Protein 5LXJ (pdb70)

B-factor: mean 37.49, std 22.74, range [0.21, 75.35]

CATH classification: 1.10.8.10

Organism: Peste-des-petits-ruminants virus (NCBI:txid2593991)

Secondary structure (DSSP, 8-state):
--S-HHHHHHHHHHS---HHHHHHHHHHHHT---HHHHHHHHHHHHHHHHH--

Sequence (53 aa):
GSSSRSVIRSIIKSSKLNIDHKDYLLDLLNDVKGSKDLKEFHKMLTAILAKQPGSSSRSVIRSIIKSSKLNIDHKDYLLDLLNDVKGSKDLKEFHKMLTAILAKQPGSSSRSVIRSIIKSSKLNIDHKDYLLDLLNDVKGSKDLKEFHKMLTAILAKQPGSSSRSVIRSIIKSSKLNIDHKDYLLDLLNDVKGSKDLKEFHKMLTAILAKQPGSSSRSVIRSIIKSSKLNIDHKDYLLDLLNDVKGSKDLKEFHKMLTAILAKQPGSSSRSVIRSIIKSSKLNIDHKDYLLDLLNDVKGSKDLKEFHKMLTAILAKQPGSSSRSVIRSIIKSSKLNIDHKDYLLDLLNDVKGSKDLKEFHKMLTAILAKQPGSSSRSVIRSIIKSSKLNIDHKDYLLDLLNDVKGSKDLKEFHKMLTAILAKQPGSSSRSVIRSIIKSSKLNIDHKDYLLDLLNDVKGSKDLKEFHKMLTAILAKQPGSSSRSVIRSIIKSSKLNIDHKDYLLDLLNDVKGSKDLKEFHKMLTAILAKQPGSSSRSVIRSIIKSSKLNIDHKDYLLDLLNDVKGSKDLKEFHKMLTAILAKQPGSSSRSVIRSIIKSSKLNIDHKDYLLDLLNDVKGSKDLKEFHKMLTAILAKQPGSSSRSVIRSIIKSSKLNIDHKDYLLDLLNDVKGSKDLKEFHKMLTAILAKQPGSSSRSVIRSIIKSSKLNIDHKDYLLDLLNDVKGSKDLKEFHKMLTAILAKQPGSSSRSVIRSIIKSSKLNIDHKDYLLDLLNDVKGSKDLKEFHKMLTAILAKQPGSSSRSVIRSIIKSSKLNIDHKDYLLDLLNDVKGSKDLKEFHKMLTAILAKQPGSSSRSVIRSIIKSSKLNIDHKDYLLDLLNDVKGSKDLKEFHKMLTAILAKQPGSSSRSVIRSIIKSSKLNIDHKDYLLDLLNDVKGSKDLKEFHKMLTAILAKQPGSSSRSVIRSIIKSSKLNIDHKDYLLDLLNDVKGSKDLKEFHKMLTAILAKQPGSSSRSVIRSIIKSSKLNIDHKDYLLDLLNDVKGSKDLKEFHKMLTAILAKQP

Foldseek 3Di:
DDDDLCNVLVCLVVADDDPVVSCVLVVQSVVDDDPVRNVVSVVVSCVVSVVPD

Structure (mmCIF, N/CA/C/O backbone):
data_5LXJ
#
_entry.id   5LXJ
#
loop_
_atom_site.group_PDB
_atom_site.id
_atom_site.type_symbol
_atom_site.label_atom_id
_atom_site.label_alt_id
_atom_site.label_comp_id
_atom_site.label_asym_id
_atom_site.label_entity_id
_atom_site.label_seq_id
_atom_site.pdbx_PDB_ins_code
_atom_site.Cartn_x
_atom_site.Cartn_y
_atom_site.Cartn_z
_atom_site.occupancy
_atom_site.B_iso_or_equiv
_atom_site.auth_seq_id
_atom_site.auth_comp_id
_atom_site.auth_asym_id
_atom_site.auth_atom_id
_atom_site.pdbx_PDB_model_num
ATOM 1 N N . GLY A 1 1 ? 1.330 0.000 0.000 1.00 13.00 457 GLY A N 1
ATOM 2 C CA . GLY A 1 1 ? 2.071 0.001 -1.247 1.00 45.03 457 GLY A CA 1
ATOM 3 C C . GLY A 1 1 ? 1.529 1.007 -2.243 1.00 64.35 457 GLY A C 1
ATOM 4 O O . GLY A 1 1 ? 0.317 1.122 -2.422 1.00 11.10 457 GLY A O 1
ATOM 8 N N . SER A 1 2 ? 2.429 1.738 -2.893 1.00 64.12 458 SER A N 1
ATOM 9 C CA . SER A 1 2 ? 2.034 2.743 -3.873 1.00 3.32 458 SER A CA 1
ATOM 10 C C . SER A 1 2 ? 2.537 2.373 -5.265 1.00 24.34 458 SER A C 1
ATOM 11 O O . SER A 1 2 ? 3.611 2.805 -5.684 1.00 70.11 458 SER A O 1
ATOM 19 N N . SER A 1 3 ? 1.753 1.569 -5.976 1.00 2.11 459 SER A N 1
ATOM 20 C CA . SER A 1 3 ? 2.120 1.136 -7.319 1.00 53.23 459 SER A CA 1
ATOM 21 C C . SER A 1 3 ? 3.485 0.456 -7.317 1.00 43.03 459 SER A C 1
ATOM 22 O O . SER A 1 3 ? 4.372 0.816 -8.092 1.00 54.00 459 SER A O 1
ATOM 30 N N . SER A 1 4 ? 3.647 -0.530 -6.440 1.00 41.34 460 SER A N 1
ATOM 31 C CA . SER A 1 4 ? 4.905 -1.259 -6.334 1.00 4.15 460 SER A CA 1
ATOM 32 C C . SER A 1 4 ? 4.880 -2.517 -7.197 1.00 15.52 460 SER A C 1
ATOM 33 O O . SER A 1 4 ? 3.936 -3.305 -7.136 1.00 50.01 460 SER A O 1
ATOM 41 N N . ARG A 1 5 ? 5.923 -2.697 -8.000 1.00 53.43 461 ARG A N 1
ATOM 42 C CA . ARG A 1 5 ? 6.020 -3.857 -8.877 1.00 61.14 461 ARG A CA 1
ATOM 43 C C . ARG A 1 5 ? 5.942 -5.153 -8.075 1.00 41.14 461 ARG A C 1
ATOM 44 O O . ARG A 1 5 ? 5.304 -6.118 -8.496 1.00 54.41 461 ARG A O 1
ATOM 65 N N . SER A 1 6 ? 6.597 -5.167 -6.919 1.00 34.14 462 SER A N 1
ATOM 66 C CA . SER A 1 6 ? 6.605 -6.345 -6.060 1.00 21.44 462 SER A CA 1
ATOM 67 C C . SER A 1 6 ? 5.206 -6.639 -5.527 1.00 21.34 462 SER A C 1
ATOM 68 O O . SER A 1 6 ? 4.816 -7.798 -5.379 1.00 52.52 462 SER A O 1
ATOM 76 N N . VAL A 1 7 ? 4.455 -5.581 -5.239 1.00 10.02 463 VAL A N 1
ATOM 77 C CA . VAL A 1 7 ? 3.099 -5.724 -4.723 1.00 13.40 463 VAL A CA 1
ATOM 78 C C . VAL A 1 7 ? 2.145 -6.205 -5.811 1.00 31.05 463 VAL A C 1
ATOM 79 O O . VAL A 1 7 ? 1.223 -6.977 -5.544 1.00 42.05 463 VAL A O 1
ATOM 92 N N . ILE A 1 8 ? 2.373 -5.745 -7.036 1.00 10.31 464 ILE A N 1
ATOM 93 C CA . ILE A 1 8 ? 1.535 -6.130 -8.164 1.00 53.14 464 ILE A CA 1
ATOM 94 C C . ILE A 1 8 ? 1.744 -7.595 -8.530 1.00 21.53 464 ILE A C 1
ATOM 95 O O . ILE A 1 8 ? 0.791 -8.373 -8.591 1.00 4.23 464 ILE A O 1
ATOM 111 N N . ARG A 1 9 ? 2.997 -7.966 -8.770 1.00 64.41 465 ARG A N 1
ATOM 112 C CA . ARG A 1 9 ? 3.332 -9.339 -9.129 1.00 25.32 465 ARG A CA 1
ATOM 113 C C . ARG A 1 9 ? 2.744 -10.323 -8.122 1.00 23.23 465 ARG A C 1
ATOM 114 O O . ARG A 1 9 ? 2.284 -11.404 -8.490 1.00 45.14 465 ARG A O 1
ATOM 135 N N . SER A 1 10 ? 2.763 -9.941 -6.849 1.00 22.44 466 SER A N 1
ATOM 136 C CA . SER A 1 10 ? 2.236 -10.791 -5.788 1.00 30.53 466 SER A CA 1
ATOM 137 C C . SER A 1 10 ? 0.753 -11.077 -6.007 1.00 24.23 466 SER A C 1
ATOM 138 O O . SER A 1 10 ? 0.273 -12.174 -5.721 1.00 32.31 466 SER A O 1
ATOM 146 N N . ILE A 1 11 ? 0.035 -10.082 -6.515 1.00 75.23 467 ILE A N 1
ATOM 147 C CA . ILE A 1 11 ? -1.393 -10.226 -6.774 1.00 23.11 467 ILE A CA 1
ATOM 148 C C . ILE A 1 11 ? -1.647 -11.172 -7.942 1.00 71.53 467 ILE A C 1
ATOM 149 O O . ILE A 1 11 ? -2.596 -11.957 -7.923 1.00 63.31 467 ILE A O 1
ATOM 165 N N . ILE A 1 12 ? -0.793 -11.094 -8.957 1.00 2.21 468 ILE A N 1
ATOM 166 C CA . ILE A 1 12 ? -0.923 -11.945 -10.133 1.00 34.54 468 ILE A CA 1
ATOM 167 C C . ILE A 1 12 ? -0.592 -13.396 -9.800 1.00 21.31 468 ILE A C 1
ATOM 168 O O . ILE A 1 12 ? -1.395 -14.299 -10.037 1.00 13.43 468 ILE A O 1
ATOM 184 N N . LYS A 1 13 ? 0.597 -13.614 -9.248 1.00 32.04 469 LYS A N 1
ATOM 185 C CA . LYS A 1 13 ? 1.035 -14.955 -8.878 1.00 44.33 469 LYS A CA 1
ATOM 186 C C . LYS A 1 13 ? 0.020 -15.625 -7.959 1.00 33.40 469 LYS A C 1
ATOM 187 O O . LYS A 1 13 ? -0.192 -16.836 -8.030 1.00 65.01 469 LYS A O 1
ATOM 206 N N . SER A 1 14 ? -0.607 -14.831 -7.097 1.00 53.24 470 SER A N 1
ATOM 207 C CA . SER A 1 14 ? -1.599 -15.349 -6.163 1.00 14.45 470 SER A CA 1
ATOM 208 C C . SER A 1 14 ? -2.951 -15.526 -6.848 1.00 21.03 470 SER A C 1
ATOM 209 O O . SER A 1 14 ? -3.690 -16.465 -6.553 1.00 14.13 470 SER A O 1
ATOM 217 N N . SER A 1 15 ? -3.267 -14.617 -7.764 1.00 44.52 471 SER A N 1
ATOM 218 C CA . SER A 1 15 ? -4.530 -14.669 -8.490 1.00 15.04 471 SER A CA 1
ATOM 219 C C . SER A 1 15 ? -4.744 -16.047 -9.110 1.00 12.45 471 SER A C 1
ATOM 220 O O . SER A 1 15 ? -3.809 -16.838 -9.231 1.00 40.02 471 SER A O 1
ATOM 228 N N . LYS A 1 16 ? -5.983 -16.327 -9.500 1.00 41.43 472 LYS A N 1
ATOM 229 C CA . LYS A 1 16 ? -6.322 -17.607 -10.109 1.00 75.22 472 LYS A CA 1
ATOM 230 C C . LYS A 1 16 ? -6.297 -17.510 -11.631 1.00 41.22 472 LYS A C 1
ATOM 231 O O . LYS A 1 16 ? -7.085 -18.160 -12.319 1.00 34.45 472 LYS A O 1
ATOM 250 N N . LEU A 1 17 ? -5.386 -16.695 -12.152 1.00 71.10 473 LEU A N 1
ATOM 251 C CA . LEU A 1 17 ? -5.257 -16.514 -13.594 1.00 4.12 473 LEU A CA 1
ATOM 252 C C . LEU A 1 17 ? -4.561 -17.712 -14.233 1.00 12.31 473 LEU A C 1
ATOM 253 O O . LEU A 1 17 ? -3.820 -18.437 -13.571 1.00 44.24 473 LEU A O 1
ATOM 269 N N . ASN A 1 18 ? -4.805 -17.911 -15.524 1.00 61.21 474 ASN A N 1
ATOM 270 C CA . ASN A 1 18 ? -4.201 -19.020 -16.253 1.00 63.25 474 ASN A CA 1
ATOM 271 C C . ASN A 1 18 ? -2.685 -19.027 -16.076 1.00 54.41 474 ASN A C 1
ATOM 272 O O . ASN A 1 18 ? -2.051 -17.972 -16.036 1.00 23.13 474 ASN A O 1
ATOM 283 N N . ILE A 1 19 ? -2.112 -20.221 -15.971 1.00 55.15 475 ILE A N 1
ATOM 284 C CA . ILE A 1 19 ? -0.672 -20.364 -15.800 1.00 71.33 475 ILE A CA 1
ATOM 285 C C . ILE A 1 19 ? 0.089 -19.578 -16.862 1.00 53.43 475 ILE A C 1
ATOM 286 O O . ILE A 1 19 ? 1.152 -19.018 -16.592 1.00 75.04 475 ILE A O 1
ATOM 302 N N . ASP A 1 20 ? -0.463 -19.538 -18.070 1.00 15.11 476 ASP A N 1
ATOM 303 C CA . ASP A 1 20 ? 0.161 -18.817 -19.173 1.00 2.01 476 ASP A CA 1
ATOM 304 C C . ASP A 1 20 ? -0.076 -17.316 -19.044 1.00 42.52 476 ASP A C 1
ATOM 305 O O . ASP A 1 20 ? 0.793 -16.508 -19.377 1.00 73.54 476 ASP A O 1
ATOM 314 N N . HIS A 1 21 ? -1.258 -16.947 -18.560 1.00 23.42 477 HIS A N 1
ATOM 315 C CA . HIS A 1 21 ? -1.609 -15.542 -18.388 1.00 33.34 477 HIS A CA 1
ATOM 316 C C . HIS A 1 21 ? -0.738 -14.891 -17.318 1.00 31.55 477 HIS A C 1
ATOM 317 O O . HIS A 1 21 ? -0.166 -13.823 -17.533 1.00 12.52 477 HIS A O 1
ATOM 331 N N . LYS A 1 22 ? -0.642 -15.542 -16.163 1.00 62.53 478 LYS A N 1
ATOM 332 C CA . LYS A 1 22 ? 0.160 -15.029 -15.059 1.00 14.41 478 LYS A CA 1
ATOM 333 C C . LYS A 1 22 ? 1.613 -14.840 -15.483 1.00 33.23 478 LYS A C 1
ATOM 334 O O . LYS A 1 22 ? 2.198 -13.778 -15.271 1.00 61.00 478 LYS A O 1
ATOM 353 N N . ASP A 1 23 ? 2.188 -15.876 -16.083 1.00 21.22 479 ASP A N 1
ATOM 354 C CA . ASP A 1 23 ? 3.572 -15.824 -16.539 1.00 3.41 479 ASP A CA 1
ATOM 355 C C . ASP A 1 23 ? 3.792 -14.638 -17.474 1.00 33.32 479 ASP A C 1
ATOM 356 O O . ASP A 1 23 ? 4.851 -14.011 -17.459 1.00 50.20 479 ASP A O 1
ATOM 365 N N . TYR A 1 24 ? 2.785 -14.338 -18.286 1.00 73.34 480 TYR A N 1
ATOM 366 C CA . TYR A 1 24 ? 2.869 -13.231 -19.231 1.00 12.41 480 TYR A CA 1
ATOM 367 C C . TYR A 1 24 ? 2.778 -11.890 -18.508 1.00 25.20 480 TYR A C 1
ATOM 368 O O . TYR A 1 24 ? 3.576 -10.984 -18.754 1.00 15.35 480 TYR A O 1
ATOM 386 N N . LEU A 1 25 ? 1.802 -11.772 -17.615 1.00 23.02 481 LEU A N 1
ATOM 387 C CA . LEU A 1 25 ? 1.606 -10.543 -16.854 1.00 2.02 481 LEU A CA 1
ATOM 388 C C . LEU A 1 25 ? 2.813 -10.253 -15.967 1.00 32.42 481 LEU A C 1
ATOM 389 O O . LEU A 1 25 ? 3.191 -9.097 -15.773 1.00 64.31 481 LEU A O 1
ATOM 405 N N . LEU A 1 26 ? 3.414 -11.310 -15.432 1.00 23.02 482 LEU A N 1
ATOM 406 C CA . LEU A 1 26 ? 4.581 -11.170 -14.567 1.00 14.04 482 LEU A CA 1
ATOM 407 C C . LEU A 1 26 ? 5.838 -10.899 -15.387 1.00 14.21 482 LEU A C 1
ATOM 408 O O . LEU A 1 26 ? 6.714 -10.143 -14.966 1.00 63.55 482 LEU A O 1
ATOM 424 N N . ASP A 1 27 ? 5.918 -11.518 -16.559 1.00 55.04 483 ASP A N 1
ATOM 425 C CA . ASP A 1 27 ? 7.066 -11.341 -17.441 1.00 12.01 483 ASP A CA 1
ATOM 426 C C . ASP A 1 27 ? 7.139 -9.907 -17.957 1.00 74.32 483 ASP A C 1
ATOM 427 O O . ASP A 1 27 ? 8.204 -9.289 -17.956 1.00 31.00 483 ASP A O 1
ATOM 436 N N . LEU A 1 28 ? 6.000 -9.385 -18.399 1.00 0.41 484 LEU A N 1
ATOM 437 C CA . LEU A 1 28 ? 5.934 -8.023 -18.920 1.00 23.45 484 LEU A CA 1
ATOM 438 C C . LEU A 1 28 ? 6.041 -7.003 -17.791 1.00 12.01 484 LEU A C 1
ATOM 439 O O . LEU A 1 28 ? 6.687 -5.965 -17.937 1.00 43.31 484 LEU A O 1
ATOM 455 N N . LEU A 1 29 ? 5.405 -7.306 -16.665 1.00 14.33 485 LEU A N 1
ATOM 456 C CA . LEU A 1 29 ? 5.429 -6.416 -15.509 1.00 4.20 485 LEU A CA 1
ATOM 457 C C . LEU A 1 29 ? 6.863 -6.128 -15.074 1.00 72.10 485 LEU A C 1
ATOM 458 O O . LEU A 1 29 ? 7.180 -5.021 -14.642 1.00 2.11 485 LEU A O 1
ATOM 474 N N . ASN A 1 30 ? 7.725 -7.133 -15.194 1.00 10.54 486 ASN A N 1
ATOM 475 C CA . ASN A 1 30 ? 9.126 -6.987 -14.814 1.00 54.32 486 ASN A CA 1
ATOM 476 C C . ASN A 1 30 ? 9.856 -6.055 -15.776 1.00 53.35 486 ASN A C 1
ATOM 477 O O . ASN A 1 30 ? 10.730 -5.289 -15.371 1.00 41.54 486 ASN A O 1
ATOM 488 N N . ASP A 1 31 ? 9.490 -6.126 -17.052 1.00 0.54 487 ASP A N 1
ATOM 489 C CA . ASP A 1 31 ? 10.108 -5.287 -18.072 1.00 65.21 487 ASP A CA 1
ATOM 490 C C . ASP A 1 31 ? 9.235 -4.076 -18.383 1.00 11.21 487 ASP A C 1
ATOM 491 O O . ASP A 1 31 ? 9.289 -3.524 -19.482 1.00 3.52 487 ASP A O 1
ATOM 500 N N . VAL A 1 32 ? 8.429 -3.668 -17.408 1.00 34.12 488 VAL A N 1
ATOM 501 C CA . VAL A 1 32 ? 7.543 -2.522 -17.577 1.00 20.31 488 VAL A CA 1
ATOM 502 C C . VAL A 1 32 ? 8.331 -1.217 -17.600 1.00 20.41 488 VAL A C 1
ATOM 503 O O . VAL A 1 32 ? 9.232 -1.009 -16.788 1.00 4.24 488 VAL A O 1
ATOM 516 N N . LYS A 1 33 ? 7.985 -0.340 -18.536 1.00 60.31 489 LYS A N 1
ATOM 517 C CA . LYS A 1 33 ? 8.658 0.947 -18.665 1.00 71.25 489 LYS A CA 1
ATOM 518 C C . LYS A 1 33 ? 7.652 2.063 -18.928 1.00 72.21 489 LYS A C 1
ATOM 519 O O . LYS A 1 33 ? 6.899 2.017 -19.900 1.00 44.34 489 LYS A O 1
ATOM 538 N N . GLY A 1 34 ? 7.645 3.065 -18.055 1.00 3.43 490 GLY A N 1
ATOM 539 C CA . GLY A 1 34 ? 6.729 4.179 -18.211 1.00 55.51 490 GLY A CA 1
ATOM 540 C C . GLY A 1 34 ? 5.657 4.203 -17.140 1.00 14.04 490 GLY A C 1
ATOM 541 O O . GLY A 1 34 ? 4.907 3.239 -16.980 1.00 43.54 490 GLY A O 1
ATOM 545 N N . SER A 1 35 ? 5.584 5.306 -16.402 1.00 11.14 491 SER A N 1
ATOM 546 C CA . SER A 1 35 ? 4.599 5.449 -15.336 1.00 2.05 491 SER A CA 1
ATOM 547 C C . SER A 1 35 ? 3.183 5.279 -15.878 1.00 2.44 491 SER A C 1
ATOM 548 O O . SER A 1 35 ? 2.357 4.586 -15.284 1.00 61.31 491 SER A O 1
ATOM 556 N N . LYS A 1 36 ? 2.910 5.919 -17.010 1.00 35.41 492 LYS A N 1
ATOM 557 C CA . LYS A 1 36 ? 1.595 5.839 -17.635 1.00 53.42 492 LYS A CA 1
ATOM 558 C C . LYS A 1 36 ? 1.312 4.425 -18.130 1.00 61.43 492 LYS A C 1
ATOM 559 O O . LYS A 1 36 ? 0.192 3.928 -18.013 1.00 55.24 492 LYS A O 1
ATOM 578 N N . ASP A 1 37 ? 2.335 3.780 -18.682 1.00 13.44 493 ASP A N 1
ATOM 579 C CA . ASP A 1 37 ? 2.197 2.421 -19.192 1.00 54.30 493 ASP A CA 1
ATOM 580 C C . ASP A 1 37 ? 1.952 1.436 -18.054 1.00 32.42 493 ASP A C 1
ATOM 581 O O . ASP A 1 37 ? 1.198 0.473 -18.203 1.00 63.33 493 ASP A O 1
ATOM 590 N N . LEU A 1 38 ? 2.594 1.682 -16.917 1.00 34.50 494 LEU A N 1
ATOM 591 C CA . LEU A 1 38 ? 2.447 0.815 -15.753 1.00 13.04 494 LEU A CA 1
ATOM 592 C C . LEU A 1 38 ? 1.037 0.909 -15.178 1.00 11.51 494 LEU A C 1
ATOM 593 O O . LEU A 1 38 ? 0.477 -0.083 -14.711 1.00 1.30 494 LEU A O 1
ATOM 609 N N . LYS A 1 39 ? 0.467 2.109 -15.217 1.00 72.02 495 LYS A N 1
ATOM 610 C CA . LYS A 1 39 ? -0.879 2.334 -14.704 1.00 33.00 495 LYS A CA 1
ATOM 611 C C . LYS A 1 39 ? -1.910 1.565 -15.524 1.00 50.15 495 LYS A C 1
ATOM 612 O O . LYS A 1 39 ? -2.800 0.920 -14.972 1.00 20.05 495 LYS A O 1
ATOM 631 N N . GLU A 1 40 ? -1.782 1.638 -16.846 1.00 22.23 496 GLU A N 1
ATOM 632 C CA . GLU A 1 40 ? -2.703 0.947 -17.741 1.00 44.40 496 GLU A CA 1
ATOM 633 C C . GLU A 1 40 ? -2.734 -0.549 -17.442 1.00 4.44 496 GLU A C 1
ATOM 634 O O . GLU A 1 40 ? -3.780 -1.191 -17.536 1.00 40.52 496 GLU A O 1
ATOM 646 N N . PHE A 1 41 ? -1.579 -1.098 -17.081 1.00 4.25 497 PHE A N 1
ATOM 647 C CA . PHE A 1 41 ? -1.472 -2.518 -16.769 1.00 21.34 497 PHE A CA 1
ATOM 648 C C . PHE A 1 41 ? -2.434 -2.903 -15.648 1.00 42.12 497 PHE A C 1
ATOM 649 O O . PHE A 1 41 ? -3.027 -3.982 -15.667 1.00 23.02 497 PHE A O 1
ATOM 666 N N . HIS A 1 42 ? -2.583 -2.012 -14.673 1.00 30.22 498 HIS A N 1
ATOM 667 C CA . HIS A 1 42 ? -3.473 -2.257 -13.543 1.00 63.42 498 HIS A CA 1
ATOM 668 C C . HIS A 1 42 ? -4.933 -2.203 -13.980 1.00 54.33 498 HIS A C 1
ATOM 669 O O . HIS A 1 42 ? -5.770 -2.956 -13.482 1.00 54.12 498 HIS A O 1
ATOM 683 N N . LYS A 1 43 ? -5.233 -1.306 -14.914 1.00 34.02 499 LYS A N 1
ATOM 684 C CA . LYS A 1 43 ? -6.592 -1.152 -15.419 1.00 74.32 499 LYS A CA 1
ATOM 685 C C . LYS A 1 43 ? -7.121 -2.473 -15.970 1.00 44.13 499 LYS A C 1
ATOM 686 O O . LYS A 1 43 ? -8.264 -2.850 -15.714 1.00 42.24 499 LYS A O 1
ATOM 705 N N . MET A 1 44 ? -6.280 -3.172 -16.726 1.00 53.23 500 MET A N 1
ATOM 706 C CA . MET A 1 44 ? -6.663 -4.452 -17.311 1.00 2.03 500 MET A CA 1
ATOM 707 C C . MET A 1 44 ? -6.587 -5.568 -16.273 1.00 53.51 500 MET A C 1
ATOM 708 O O . MET A 1 44 ? -7.424 -6.472 -16.257 1.00 2.43 500 MET A O 1
ATOM 722 N N . LEU A 1 45 ? -5.581 -5.498 -15.409 1.00 63.51 501 LEU A N 1
ATOM 723 C CA . LEU A 1 45 ? -5.396 -6.503 -14.368 1.00 20.33 501 LEU A CA 1
ATOM 724 C C . LEU A 1 45 ? -6.669 -6.676 -13.546 1.00 33.21 501 LEU A C 1
ATOM 725 O O . LEU A 1 45 ? -7.201 -7.781 -13.429 1.00 12.21 501 LEU A O 1
ATOM 741 N N . THR A 1 46 ? -7.156 -5.576 -12.979 1.00 22.40 502 THR A N 1
ATOM 742 C CA . THR A 1 46 ? -8.367 -5.606 -12.169 1.00 51.32 502 THR A CA 1
ATOM 743 C C . THR A 1 46 ? -9.545 -6.162 -12.961 1.00 64.32 502 THR A C 1
ATOM 744 O O . THR A 1 46 ? -10.399 -6.859 -12.414 1.00 62.12 502 THR A O 1
ATOM 755 N N . ALA A 1 47 ? -9.583 -5.851 -14.253 1.00 13.24 503 ALA A N 1
ATOM 756 C CA . ALA A 1 47 ? -10.655 -6.323 -15.120 1.00 52.45 503 ALA A CA 1
ATOM 757 C C . ALA A 1 47 ? -10.712 -7.846 -15.144 1.00 20.30 503 ALA A C 1
ATOM 758 O O . ALA A 1 47 ? -11.791 -8.435 -15.219 1.00 63.34 503 ALA A O 1
ATOM 765 N N . ILE A 1 48 ? -9.545 -8.478 -15.080 1.00 21.22 504 ILE A N 1
ATOM 766 C CA . ILE A 1 48 ? -9.463 -9.933 -15.093 1.00 70.54 504 ILE A CA 1
ATOM 767 C C . ILE A 1 48 ? -10.143 -10.534 -13.868 1.00 1.25 504 ILE A C 1
ATOM 768 O O . ILE A 1 48 ? -11.063 -11.344 -13.989 1.00 10.25 504 ILE A O 1
ATOM 784 N N . LEU A 1 49 ? -9.686 -10.130 -12.687 1.00 64.44 505 LEU A N 1
ATOM 785 C CA . LEU A 1 49 ? -10.251 -10.627 -11.437 1.00 42.25 505 LEU A CA 1
ATOM 786 C C . LEU A 1 49 ? -11.707 -10.198 -11.290 1.00 51.11 505 LEU A C 1
ATOM 787 O O . LEU A 1 49 ? -12.534 -10.944 -10.767 1.00 74.14 505 LEU A O 1
ATOM 803 N N . ALA A 1 50 ? -12.013 -8.992 -11.756 1.00 54.44 506 ALA A N 1
ATOM 804 C CA . ALA A 1 50 ? -13.370 -8.465 -11.680 1.00 75.24 506 ALA A CA 1
ATOM 805 C C . ALA A 1 50 ? -14.375 -9.448 -12.273 1.00 45.24 506 ALA A C 1
ATOM 806 O O . ALA A 1 50 ? -15.499 -9.572 -11.788 1.00 11.24 506 ALA A O 1
ATOM 813 N N . LYS A 1 51 ? -13.962 -10.145 -13.327 1.00 1.42 507 LYS A N 1
ATOM 814 C CA . LYS A 1 51 ? -14.824 -11.117 -13.987 1.00 35.41 507 LYS A CA 1
ATOM 815 C C . LYS A 1 51 ? -14.706 -12.487 -13.325 1.00 40.24 507 LYS A C 1
ATOM 816 O O . LYS A 1 51 ? -15.673 -13.247 -13.275 1.00 3.42 507 LYS A O 1
ATOM 835 N N . GLN A 1 52 ? -13.516 -12.793 -12.819 1.00 61.42 508 GLN A N 1
ATOM 836 C CA . GLN A 1 52 ? -13.273 -14.071 -12.160 1.00 61.33 508 GLN A CA 1
ATOM 837 C C . GLN A 1 52 ? -14.317 -14.334 -11.080 1.00 4.33 508 GLN A C 1
ATOM 838 O O . GLN A 1 52 ? -14.989 -13.422 -10.597 1.00 70.13 508 GLN A O 1
ATOM 852 N N . PRO A 1 53 ? -14.457 -15.609 -10.689 1.00 71.24 509 PRO A N 1
ATOM 853 C CA . PRO A 1 53 ? -15.417 -16.021 -9.661 1.00 74.32 509 PRO A CA 1
ATOM 854 C C . PRO A 1 53 ? -15.021 -15.537 -8.271 1.00 14.33 509 PRO A C 1
ATOM 855 O O . PRO A 1 53 ? -13.951 -14.957 -8.086 1.00 53.13 509 PRO A O 1
ATOM 866 N N . GLY A 1 1 ? -0.313 0.933 2.186 1.00 32.23 457 GLY A N 2
ATOM 867 C CA . GLY A 1 1 ? -0.713 1.083 0.799 1.00 35.45 457 GLY A CA 2
ATOM 868 C C . GLY A 1 1 ? 0.328 1.808 -0.029 1.00 71.25 457 GLY A C 2
ATOM 869 O O . GLY A 1 1 ? 0.686 2.947 0.270 1.00 63.22 457 GLY A O 2
ATOM 873 N N . SER A 1 2 ? 0.816 1.146 -1.074 1.00 4.42 458 SER A N 2
ATOM 874 C CA . SER A 1 2 ? 1.827 1.733 -1.945 1.00 44.35 458 SER A CA 2
ATOM 875 C C . SER A 1 2 ? 1.820 1.061 -3.315 1.00 25.10 458 SER A C 2
ATOM 876 O O . SER A 1 2 ? 1.577 -0.141 -3.428 1.00 5.44 458 SER A O 2
ATOM 884 N N . SER A 1 3 ? 2.089 1.845 -4.354 1.00 11.42 459 SER A N 2
ATOM 885 C CA . SER A 1 3 ? 2.110 1.328 -5.717 1.00 41.20 459 SER A CA 2
ATOM 886 C C . SER A 1 3 ? 3.447 0.660 -6.024 1.00 11.02 459 SER A C 2
ATOM 887 O O . SER A 1 3 ? 4.225 1.151 -6.842 1.00 24.55 459 SER A O 2
ATOM 895 N N . SER A 1 4 ? 3.706 -0.463 -5.361 1.00 51.24 460 SER A N 2
ATOM 896 C CA . SER A 1 4 ? 4.950 -1.198 -5.559 1.00 52.43 460 SER A CA 2
ATOM 897 C C . SER A 1 4 ? 4.742 -2.371 -6.513 1.00 1.45 460 SER A C 2
ATOM 898 O O . SER A 1 4 ? 3.780 -3.127 -6.383 1.00 33.24 460 SER A O 2
ATOM 906 N N . ARG A 1 5 ? 5.652 -2.514 -7.471 1.00 32.54 461 ARG A N 2
ATOM 907 C CA . ARG A 1 5 ? 5.569 -3.594 -8.447 1.00 52.21 461 ARG A CA 2
ATOM 908 C C . ARG A 1 5 ? 5.404 -4.943 -7.754 1.00 11.04 461 ARG A C 2
ATOM 909 O O . ARG A 1 5 ? 4.701 -5.824 -8.248 1.00 31.44 461 ARG A O 2
ATOM 930 N N . SER A 1 6 ? 6.057 -5.097 -6.606 1.00 44.43 462 SER A N 2
ATOM 931 C CA . SER A 1 6 ? 5.987 -6.339 -5.847 1.00 31.50 462 SER A CA 2
ATOM 932 C C . SER A 1 6 ? 4.543 -6.673 -5.483 1.00 42.33 462 SER A C 2
ATOM 933 O O . SER A 1 6 ? 4.154 -7.840 -5.447 1.00 14.04 462 SER A O 2
ATOM 941 N N . VAL A 1 7 ? 3.753 -5.638 -5.215 1.00 3.14 463 VAL A N 2
ATOM 942 C CA . VAL A 1 7 ? 2.352 -5.819 -4.855 1.00 1.04 463 VAL A CA 2
ATOM 943 C C . VAL A 1 7 ? 1.545 -6.346 -6.036 1.00 31.24 463 VAL A C 2
ATOM 944 O O . VAL A 1 7 ? 0.837 -7.347 -5.919 1.00 61.11 463 VAL A O 2
ATOM 957 N N . ILE A 1 8 ? 1.657 -5.667 -7.172 1.00 14.31 464 ILE A N 2
ATOM 958 C CA . ILE A 1 8 ? 0.938 -6.068 -8.375 1.00 43.11 464 ILE A CA 2
ATOM 959 C C . ILE A 1 8 ? 1.275 -7.504 -8.763 1.00 51.43 464 ILE A C 2
ATOM 960 O O . ILE A 1 8 ? 0.385 -8.337 -8.931 1.00 75.02 464 ILE A O 2
ATOM 976 N N . ARG A 1 9 ? 2.566 -7.786 -8.903 1.00 1.24 465 ARG A N 2
ATOM 977 C CA . ARG A 1 9 ? 3.021 -9.121 -9.270 1.00 71.34 465 ARG A CA 2
ATOM 978 C C . ARG A 1 9 ? 2.540 -10.157 -8.258 1.00 62.24 465 ARG A C 2
ATOM 979 O O . ARG A 1 9 ? 2.219 -11.289 -8.619 1.00 21.50 465 ARG A O 2
ATOM 1000 N N . SER A 1 10 ? 2.494 -9.761 -6.990 1.00 60.24 466 SER A N 2
ATOM 1001 C CA . SER A 1 10 ? 2.057 -10.656 -5.925 1.00 71.34 466 SER A CA 2
ATOM 1002 C C . SER A 1 10 ? 0.611 -11.092 -6.142 1.00 31.24 466 SER A C 2
ATOM 1003 O O . SER A 1 10 ? 0.245 -12.231 -5.851 1.00 72.52 466 SER A O 2
ATOM 1011 N N . ILE A 1 11 ? -0.206 -10.178 -6.653 1.00 1.50 467 ILE A N 2
ATOM 1012 C CA . ILE A 1 11 ? -1.611 -10.467 -6.909 1.00 53.12 467 ILE A CA 2
ATOM 1013 C C . ILE A 1 11 ? -1.771 -11.413 -8.094 1.00 65.33 467 ILE A C 2
ATOM 1014 O O . ILE A 1 11 ? -2.628 -12.297 -8.085 1.00 11.01 467 ILE A O 2
ATOM 1030 N N . ILE A 1 12 ? -0.938 -11.223 -9.112 1.00 61.22 468 ILE A N 2
ATOM 1031 C CA . ILE A 1 12 ? -0.984 -12.062 -10.303 1.00 54.14 468 ILE A CA 2
ATOM 1032 C C . ILE A 1 12 ? -0.496 -13.474 -10.001 1.00 33.55 468 ILE A C 2
ATOM 1033 O O . ILE A 1 12 ? -1.199 -14.454 -10.252 1.00 11.34 468 ILE A O 2
ATOM 1049 N N . LYS A 1 13 ? 0.712 -13.573 -9.457 1.00 64.14 469 LYS A N 2
ATOM 1050 C CA . LYS A 1 13 ? 1.295 -14.865 -9.116 1.00 63.33 469 LYS A CA 2
ATOM 1051 C C . LYS A 1 13 ? 0.352 -15.671 -8.229 1.00 55.30 469 LYS A C 2
ATOM 1052 O O . LYS A 1 13 ? 0.271 -16.894 -8.341 1.00 44.14 469 LYS A O 2
ATOM 1071 N N . SER A 1 14 ? -0.362 -14.977 -7.348 1.00 52.44 470 SER A N 2
ATOM 1072 C CA . SER A 1 14 ? -1.299 -15.628 -6.440 1.00 40.04 470 SER A CA 2
ATOM 1073 C C . SER A 1 14 ? -2.621 -15.923 -7.143 1.00 64.13 470 SER A C 2
ATOM 1074 O O . SER A 1 14 ? -3.254 -16.949 -6.893 1.00 41.51 470 SER A O 2
ATOM 1082 N N . SER A 1 15 ? -3.031 -15.016 -8.024 1.00 65.12 471 SER A N 2
ATOM 1083 C CA . SER A 1 15 ? -4.278 -15.176 -8.761 1.00 55.14 471 SER A CA 2
ATOM 1084 C C . SER A 1 15 ? -4.336 -16.540 -9.443 1.00 12.24 471 SER A C 2
ATOM 1085 O O . SER A 1 15 ? -3.314 -17.081 -9.864 1.00 45.52 471 SER A O 2
ATOM 1093 N N . LYS A 1 16 ? -5.540 -17.091 -9.547 1.00 34.42 472 LYS A N 2
ATOM 1094 C CA . LYS A 1 16 ? -5.735 -18.392 -10.177 1.00 40.44 472 LYS A CA 2
ATOM 1095 C C . LYS A 1 16 ? -6.228 -18.232 -11.612 1.00 71.30 472 LYS A C 2
ATOM 1096 O O . LYS A 1 16 ? -7.012 -19.045 -12.104 1.00 20.32 472 LYS A O 2
ATOM 1115 N N . LEU A 1 17 ? -5.764 -17.182 -12.279 1.00 44.40 473 LEU A N 2
ATOM 1116 C CA . LEU A 1 17 ? -6.156 -16.917 -13.659 1.00 13.42 473 LEU A CA 2
ATOM 1117 C C . LEU A 1 17 ? -5.736 -18.062 -14.574 1.00 41.12 473 LEU A C 2
ATOM 1118 O O . LEU A 1 17 ? -6.565 -18.862 -15.005 1.00 14.22 473 LEU A O 2
ATOM 1134 N N . ASN A 1 18 ? -4.441 -18.135 -14.866 1.00 32.04 474 ASN A N 2
ATOM 1135 C CA . ASN A 1 18 ? -3.910 -19.184 -15.729 1.00 0.14 474 ASN A CA 2
ATOM 1136 C C . ASN A 1 18 ? -2.385 -19.159 -15.740 1.00 4.43 474 ASN A C 2
ATOM 1137 O O . ASN A 1 18 ? -1.771 -18.094 -15.656 1.00 61.31 474 ASN A O 2
ATOM 1148 N N . ILE A 1 19 ? -1.780 -20.337 -15.844 1.00 4.10 475 ILE A N 2
ATOM 1149 C CA . ILE A 1 19 ? -0.327 -20.450 -15.868 1.00 5.41 475 ILE A CA 2
ATOM 1150 C C . ILE A 1 19 ? 0.277 -19.549 -16.940 1.00 2.31 475 ILE A C 2
ATOM 1151 O O . ILE A 1 19 ? 1.340 -18.959 -16.744 1.00 20.24 475 ILE A O 2
ATOM 1167 N N . ASP A 1 20 ? -0.409 -19.446 -18.073 1.00 3.51 476 ASP A N 2
ATOM 1168 C CA . ASP A 1 20 ? 0.058 -18.614 -19.176 1.00 50.31 476 ASP A CA 2
ATOM 1169 C C . ASP A 1 20 ? -0.261 -17.144 -18.921 1.00 4.21 476 ASP A C 2
ATOM 1170 O O . ASP A 1 20 ? 0.585 -16.271 -19.121 1.00 14.24 476 ASP A O 2
ATOM 1179 N N . HIS A 1 21 ? -1.486 -16.877 -18.479 1.00 63.13 477 HIS A N 2
ATOM 1180 C CA . HIS A 1 21 ? -1.916 -15.512 -18.197 1.00 74.32 477 HIS A CA 2
ATOM 1181 C C . HIS A 1 21 ? -1.001 -14.855 -17.169 1.00 24.31 477 HIS A C 2
ATOM 1182 O O . HIS A 1 21 ? -0.469 -13.769 -17.400 1.00 24.24 477 HIS A O 2
ATOM 1196 N N . LYS A 1 22 ? -0.822 -15.520 -16.033 1.00 23.44 478 LYS A N 2
ATOM 1197 C CA . LYS A 1 22 ? 0.030 -15.002 -14.968 1.00 73.53 478 LYS A CA 2
ATOM 1198 C C . LYS A 1 22 ? 1.461 -14.811 -15.461 1.00 33.34 478 LYS A C 2
ATOM 1199 O O . LYS A 1 22 ? 2.053 -13.748 -15.278 1.00 2.33 478 LYS A O 2
ATOM 1218 N N . ASP A 1 23 ? 2.009 -15.847 -16.086 1.00 44.44 479 ASP A N 2
ATOM 1219 C CA . ASP A 1 23 ? 3.370 -15.791 -16.608 1.00 23.44 479 ASP A CA 2
ATOM 1220 C C . ASP A 1 23 ? 3.543 -14.606 -17.552 1.00 52.11 479 ASP A C 2
ATOM 1221 O O . ASP A 1 23 ? 4.580 -13.942 -17.548 1.00 73.13 479 ASP A O 2
ATOM 1230 N N . TYR A 1 24 ? 2.521 -14.347 -18.360 1.00 41.33 480 TYR A N 2
ATOM 1231 C CA . TYR A 1 24 ? 2.561 -13.244 -19.313 1.00 10.51 480 TYR A CA 2
ATOM 1232 C C . TYR A 1 24 ? 2.499 -11.900 -18.593 1.00 45.32 480 TYR A C 2
ATOM 1233 O O . TYR A 1 24 ? 3.331 -11.020 -18.822 1.00 60.45 480 TYR A O 2
ATOM 1251 N N . LEU A 1 25 ? 1.509 -11.748 -17.721 1.00 71.12 481 LEU A N 2
ATOM 1252 C CA . LEU A 1 25 ? 1.337 -10.512 -16.966 1.00 22.14 481 LEU A CA 2
ATOM 1253 C C . LEU A 1 25 ? 2.576 -10.208 -16.130 1.00 23.44 481 LEU A C 2
ATOM 1254 O O . LEU A 1 25 ? 2.963 -9.050 -15.971 1.00 12.41 481 LEU A O 2
ATOM 1270 N N . LEU A 1 26 ? 3.197 -11.256 -15.598 1.00 74.25 482 LEU A N 2
ATOM 1271 C CA . LEU A 1 26 ? 4.394 -11.102 -14.780 1.00 64.41 482 LEU A CA 2
ATOM 1272 C C . LEU A 1 26 ? 5.623 -10.867 -15.652 1.00 43.34 482 LEU A C 2
ATOM 1273 O O . LEU A 1 26 ? 6.520 -10.107 -15.286 1.00 42.14 482 LEU A O 2
ATOM 1289 N N . ASP A 1 27 ? 5.656 -11.521 -16.808 1.00 24.21 483 ASP A N 2
ATOM 1290 C CA . ASP A 1 27 ? 6.774 -11.381 -17.735 1.00 14.54 483 ASP A CA 2
ATOM 1291 C C . ASP A 1 27 ? 6.851 -9.958 -18.280 1.00 5.12 483 ASP A C 2
ATOM 1292 O O . ASP A 1 27 ? 7.927 -9.360 -18.332 1.00 50.24 483 ASP A O 2
ATOM 1301 N N . LEU A 1 28 ? 5.706 -9.422 -18.686 1.00 12.13 484 LEU A N 2
ATOM 1302 C CA . LEU A 1 28 ? 5.644 -8.069 -19.228 1.00 72.35 484 LEU A CA 2
ATOM 1303 C C . LEU A 1 28 ? 5.812 -7.031 -18.124 1.00 34.03 484 LEU A C 2
ATOM 1304 O O . LEU A 1 28 ? 6.480 -6.013 -18.310 1.00 14.00 484 LEU A O 2
ATOM 1320 N N . LEU A 1 29 ? 5.203 -7.296 -16.973 1.00 3.21 485 LEU A N 2
ATOM 1321 C CA . LEU A 1 29 ? 5.287 -6.386 -15.836 1.00 51.50 485 LEU A CA 2
ATOM 1322 C C . LEU A 1 29 ? 6.740 -6.137 -15.443 1.00 33.30 485 LEU A C 2
ATOM 1323 O O . LEU A 1 29 ? 7.104 -5.033 -15.042 1.00 3.10 485 LEU A O 2
ATOM 1339 N N . ASN A 1 30 ? 7.565 -7.172 -15.563 1.00 71.21 486 ASN A N 2
ATOM 1340 C CA . ASN A 1 30 ? 8.979 -7.066 -15.222 1.00 11.22 486 ASN A CA 2
ATOM 1341 C C . ASN A 1 30 ? 9.724 -6.216 -16.247 1.00 74.43 486 ASN A C 2
ATOM 1342 O O . ASN A 1 30 ? 10.638 -5.467 -15.902 1.00 34.51 486 ASN A O 2
ATOM 1353 N N . ASP A 1 31 ? 9.326 -6.338 -17.509 1.00 33.12 487 ASP A N 2
ATOM 1354 C CA . ASP A 1 31 ? 9.954 -5.580 -18.585 1.00 73.51 487 ASP A CA 2
ATOM 1355 C C . ASP A 1 31 ? 9.122 -4.353 -18.943 1.00 13.11 487 ASP A C 2
ATOM 1356 O O . ASP A 1 31 ? 9.173 -3.862 -20.071 1.00 22.23 487 ASP A O 2
ATOM 1365 N N . VAL A 1 32 ? 8.354 -3.862 -17.975 1.00 40.00 488 VAL A N 2
ATOM 1366 C CA . VAL A 1 32 ? 7.511 -2.692 -18.188 1.00 14.24 488 VAL A CA 2
ATOM 1367 C C . VAL A 1 32 ? 8.352 -1.437 -18.392 1.00 25.34 488 VAL A C 2
ATOM 1368 O O . VAL A 1 32 ? 9.384 -1.256 -17.744 1.00 52.21 488 VAL A O 2
ATOM 1381 N N . LYS A 1 33 ? 7.906 -0.573 -19.296 1.00 51.51 489 LYS A N 2
ATOM 1382 C CA . LYS A 1 33 ? 8.616 0.667 -19.586 1.00 1.51 489 LYS A CA 2
ATOM 1383 C C . LYS A 1 33 ? 7.637 1.812 -19.827 1.00 32.11 489 LYS A C 2
ATOM 1384 O O . LYS A 1 33 ? 6.880 1.800 -20.796 1.00 74.13 489 LYS A O 2
ATOM 1403 N N . GLY A 1 34 ? 7.659 2.801 -18.938 1.00 73.23 490 GLY A N 2
ATOM 1404 C CA . GLY A 1 34 ? 6.769 3.939 -19.073 1.00 41.45 490 GLY A CA 2
ATOM 1405 C C . GLY A 1 34 ? 5.717 3.985 -17.984 1.00 14.54 490 GLY A C 2
ATOM 1406 O O . GLY A 1 34 ? 4.989 3.015 -17.772 1.00 42.22 490 GLY A O 2
ATOM 1410 N N . SER A 1 35 ? 5.636 5.116 -17.288 1.00 70.54 491 SER A N 2
ATOM 1411 C CA . SER A 1 35 ? 4.668 5.282 -16.210 1.00 44.33 491 SER A CA 2
ATOM 1412 C C . SER A 1 35 ? 3.246 5.062 -16.718 1.00 4.24 491 SER A C 2
ATOM 1413 O O . SER A 1 35 ? 2.440 4.395 -16.070 1.00 74.41 491 SER A O 2
ATOM 1421 N N . LYS A 1 36 ? 2.946 5.629 -17.881 1.00 70.33 492 LYS A N 2
ATOM 1422 C CA . LYS A 1 36 ? 1.623 5.495 -18.479 1.00 13.11 492 LYS A CA 2
ATOM 1423 C C . LYS A 1 36 ? 1.248 4.026 -18.647 1.00 54.33 492 LYS A C 2
ATOM 1424 O O . LYS A 1 36 ? 0.102 3.638 -18.419 1.00 54.42 492 LYS A O 2
ATOM 1443 N N . ASP A 1 37 ? 2.220 3.214 -19.046 1.00 41.12 493 ASP A N 2
ATOM 1444 C CA . ASP A 1 37 ? 1.992 1.787 -19.242 1.00 43.14 493 ASP A CA 2
ATOM 1445 C C . ASP A 1 37 ? 1.840 1.072 -17.904 1.00 31.04 493 ASP A C 2
ATOM 1446 O O . ASP A 1 37 ? 0.975 0.209 -17.743 1.00 45.23 493 ASP A O 2
ATOM 1455 N N . LEU A 1 38 ? 2.685 1.435 -16.945 1.00 41.13 494 LEU A N 2
ATOM 1456 C CA . LEU A 1 38 ? 2.645 0.828 -15.620 1.00 25.55 494 LEU A CA 2
ATOM 1457 C C . LEU A 1 38 ? 1.272 1.004 -14.981 1.00 33.14 494 LEU A C 2
ATOM 1458 O O . LEU A 1 38 ? 0.680 0.047 -14.480 1.00 2.22 494 LEU A O 2
ATOM 1474 N N . LYS A 1 39 ? 0.768 2.233 -15.003 1.00 51.22 495 LYS A N 2
ATOM 1475 C CA . LYS A 1 39 ? -0.538 2.536 -14.430 1.00 30.03 495 LYS A CA 2
ATOM 1476 C C . LYS A 1 39 ? -1.653 1.883 -15.241 1.00 1.25 495 LYS A C 2
ATOM 1477 O O . LYS A 1 39 ? -2.552 1.256 -14.682 1.00 71.43 495 LYS A O 2
ATOM 1496 N N . GLU A 1 40 ? -1.586 2.035 -16.560 1.00 31.14 496 GLU A N 2
ATOM 1497 C CA . GLU A 1 40 ? -2.591 1.459 -17.446 1.00 25.11 496 GLU A CA 2
ATOM 1498 C C . GLU A 1 40 ? -2.697 -0.049 -17.240 1.00 34.33 496 GLU A C 2
ATOM 1499 O O . GLU A 1 40 ? -3.784 -0.622 -17.317 1.00 74.32 496 GLU A O 2
ATOM 1511 N N . PHE A 1 41 ? -1.561 -0.687 -16.977 1.00 52.42 497 PHE A N 2
ATOM 1512 C CA . PHE A 1 41 ? -1.526 -2.128 -16.761 1.00 64.43 497 PHE A CA 2
ATOM 1513 C C . PHE A 1 41 ? -2.451 -2.530 -15.617 1.00 12.15 497 PHE A C 2
ATOM 1514 O O . PHE A 1 41 ? -3.084 -3.585 -15.656 1.00 74.31 497 PHE A O 2
ATOM 1531 N N . HIS A 1 42 ? -2.524 -1.680 -14.597 1.00 30.44 498 HIS A N 2
ATOM 1532 C CA . HIS A 1 42 ? -3.372 -1.946 -13.440 1.00 1.22 498 HIS A CA 2
ATOM 1533 C C . HIS A 1 42 ? -4.848 -1.867 -13.818 1.00 42.34 498 HIS A C 2
ATOM 1534 O O . HIS A 1 42 ? -5.672 -2.625 -13.308 1.00 33.32 498 HIS A O 2
ATOM 1548 N N . LYS A 1 43 ? -5.175 -0.943 -14.716 1.00 63.30 499 LYS A N 2
ATOM 1549 C CA . LYS A 1 43 ? -6.551 -0.764 -15.164 1.00 64.42 499 LYS A CA 2
ATOM 1550 C C . LYS A 1 43 ? -7.108 -2.062 -15.741 1.00 11.14 499 LYS A C 2
ATOM 1551 O O . LYS A 1 43 ? -8.233 -2.455 -15.434 1.00 20.34 499 LYS A O 2
ATOM 1570 N N . MET A 1 44 ? -6.313 -2.723 -16.576 1.00 53.40 500 MET A N 2
ATOM 1571 C CA . MET A 1 44 ? -6.728 -3.978 -17.193 1.00 5.53 500 MET A CA 2
ATOM 1572 C C . MET A 1 44 ? -6.622 -5.132 -16.201 1.00 2.41 500 MET A C 2
ATOM 1573 O O . MET A 1 44 ? -7.447 -6.046 -16.207 1.00 21.22 500 MET A O 2
ATOM 1587 N N . LEU A 1 45 ? -5.602 -5.083 -15.351 1.00 34.35 501 LEU A N 2
ATOM 1588 C CA . LEU A 1 45 ? -5.389 -6.125 -14.352 1.00 62.53 501 LEU A CA 2
ATOM 1589 C C . LEU A 1 45 ? -6.639 -6.329 -13.502 1.00 24.41 501 LEU A C 2
ATOM 1590 O O . LEU A 1 45 ? -7.164 -7.439 -13.407 1.00 15.13 501 LEU A O 2
ATOM 1606 N N . THR A 1 46 ? -7.112 -5.250 -12.886 1.00 63.30 502 THR A N 2
ATOM 1607 C CA . THR A 1 46 ? -8.300 -5.310 -12.045 1.00 12.04 502 THR A CA 2
ATOM 1608 C C . THR A 1 46 ? -9.499 -5.840 -12.823 1.00 40.21 502 THR A C 2
ATOM 1609 O O . THR A 1 46 ? -10.337 -6.557 -12.278 1.00 13.11 502 THR A O 2
ATOM 1620 N N . ALA A 1 47 ? -9.574 -5.483 -14.101 1.00 44.50 503 ALA A N 2
ATOM 1621 C CA . ALA A 1 47 ? -10.669 -5.925 -14.955 1.00 42.32 503 ALA A CA 2
ATOM 1622 C C . ALA A 1 47 ? -10.698 -7.445 -15.067 1.00 72.31 503 ALA A C 2
ATOM 1623 O O . ALA A 1 47 ? -11.764 -8.060 -15.020 1.00 52.21 503 ALA A O 2
ATOM 1630 N N . ILE A 1 48 ? -9.522 -8.046 -15.216 1.00 53.31 504 ILE A N 2
ATOM 1631 C CA . ILE A 1 48 ? -9.414 -9.494 -15.334 1.00 74.54 504 ILE A CA 2
ATOM 1632 C C . ILE A 1 48 ? -9.974 -10.190 -14.098 1.00 73.13 504 ILE A C 2
ATOM 1633 O O . ILE A 1 48 ? -10.918 -10.976 -14.189 1.00 33.33 504 ILE A O 2
ATOM 1649 N N . LEU A 1 49 ? -9.388 -9.895 -12.944 1.00 2.25 505 LEU A N 2
ATOM 1650 C CA . LEU A 1 49 ? -9.829 -10.490 -11.687 1.00 20.30 505 LEU A CA 2
ATOM 1651 C C . LEU A 1 49 ? -11.287 -10.144 -11.403 1.00 31.33 505 LEU A C 2
ATOM 1652 O O . LEU A 1 49 ? -12.035 -10.960 -10.865 1.00 54.11 505 LEU A O 2
ATOM 1668 N N . ALA A 1 50 ? -11.684 -8.930 -11.769 1.00 70.15 506 ALA A N 2
ATOM 1669 C CA . ALA A 1 50 ? -13.053 -8.478 -11.558 1.00 14.21 506 ALA A CA 2
ATOM 1670 C C . ALA A 1 50 ? -14.055 -9.458 -12.160 1.00 24.15 506 ALA A C 2
ATOM 1671 O O . ALA A 1 50 ? -15.133 -9.677 -11.608 1.00 31.52 506 ALA A O 2
ATOM 1678 N N . LYS A 1 51 ? -13.691 -10.045 -13.295 1.00 34.32 507 LYS A N 2
ATOM 1679 C CA . LYS A 1 51 ? -14.557 -11.003 -13.972 1.00 60.23 507 LYS A CA 2
ATOM 1680 C C . LYS A 1 51 ? -14.530 -12.355 -13.266 1.00 62.25 507 LYS A C 2
ATOM 1681 O O . LYS A 1 51 ? -15.528 -13.074 -13.246 1.00 71.44 507 LYS A O 2
ATOM 1700 N N . GLN A 1 52 ? -13.382 -12.693 -12.688 1.00 43.31 508 GLN A N 2
ATOM 1701 C CA . GLN A 1 52 ? -13.226 -13.958 -11.981 1.00 33.23 508 GLN A CA 2
ATOM 1702 C C . GLN A 1 52 ? -14.196 -14.048 -10.807 1.00 20.30 508 GLN A C 2
ATOM 1703 O O . GLN A 1 52 ? -14.721 -13.044 -10.325 1.00 62.22 508 GLN A O 2
ATOM 1717 N N . PRO A 1 53 ? -14.441 -15.280 -10.335 1.00 12.54 509 PRO A N 2
ATOM 1718 C CA . PRO A 1 53 ? -15.349 -15.530 -9.211 1.00 71.13 509 PRO A CA 2
ATOM 1719 C C . PRO A 1 53 ? -14.785 -15.028 -7.887 1.00 2.03 509 PRO A C 2
ATOM 1720 O O . PRO A 1 53 ? -13.631 -14.605 -7.813 1.00 31.20 509 PRO A O 2
ATOM 1731 N N . GLY A 1 1 ? -1.688 3.709 -0.764 1.00 0.32 457 GLY A N 3
ATOM 1732 C CA . GLY A 1 1 ? -0.677 4.749 -0.812 1.00 3.13 457 GLY A CA 3
ATOM 1733 C C . GLY A 1 1 ? 0.438 4.429 -1.788 1.00 11.21 457 GLY A C 3
ATOM 1734 O O . GLY A 1 1 ? 0.695 5.192 -2.719 1.00 11.41 457 GLY A O 3
ATOM 1738 N N . SER A 1 2 ? 1.103 3.298 -1.574 1.00 40.44 458 SER A N 3
ATOM 1739 C CA . SER A 1 2 ? 2.200 2.882 -2.440 1.00 24.13 458 SER A CA 3
ATOM 1740 C C . SER A 1 2 ? 1.858 1.585 -3.166 1.00 35.54 458 SER A C 3
ATOM 1741 O O . SER A 1 2 ? 1.544 0.573 -2.538 1.00 12.33 458 SER A O 3
ATOM 1749 N N . SER A 1 3 ? 1.920 1.622 -4.493 1.00 11.12 459 SER A N 3
ATOM 1750 C CA . SER A 1 3 ? 1.613 0.451 -5.306 1.00 14.31 459 SER A CA 3
ATOM 1751 C C . SER A 1 3 ? 2.879 -0.120 -5.936 1.00 41.14 459 SER A C 3
ATOM 1752 O O . SER A 1 3 ? 2.993 -0.205 -7.159 1.00 40.11 459 SER A O 3
ATOM 1760 N N . SER A 1 4 ? 3.829 -0.510 -5.092 1.00 52.02 460 SER A N 3
ATOM 1761 C CA . SER A 1 4 ? 5.089 -1.070 -5.565 1.00 44.35 460 SER A CA 3
ATOM 1762 C C . SER A 1 4 ? 4.843 -2.263 -6.484 1.00 2.12 460 SER A C 3
ATOM 1763 O O . SER A 1 4 ? 3.863 -2.990 -6.325 1.00 74.14 460 SER A O 3
ATOM 1771 N N . ARG A 1 5 ? 5.741 -2.457 -7.444 1.00 71.34 461 ARG A N 3
ATOM 1772 C CA . ARG A 1 5 ? 5.622 -3.561 -8.390 1.00 14.24 461 ARG A CA 3
ATOM 1773 C C . ARG A 1 5 ? 5.430 -4.886 -7.657 1.00 53.42 461 ARG A C 3
ATOM 1774 O O . ARG A 1 5 ? 4.701 -5.763 -8.121 1.00 4.11 461 ARG A O 3
ATOM 1795 N N . SER A 1 6 ? 6.089 -5.023 -6.511 1.00 73.21 462 SER A N 3
ATOM 1796 C CA . SER A 1 6 ? 5.994 -6.242 -5.717 1.00 23.34 462 SER A CA 3
ATOM 1797 C C . SER A 1 6 ? 4.544 -6.538 -5.345 1.00 44.40 462 SER A C 3
ATOM 1798 O O . SER A 1 6 ? 4.132 -7.696 -5.280 1.00 14.44 462 SER A O 3
ATOM 1806 N N . VAL A 1 7 ? 3.775 -5.481 -5.102 1.00 42.02 463 VAL A N 3
ATOM 1807 C CA . VAL A 1 7 ? 2.371 -5.625 -4.738 1.00 72.11 463 VAL A CA 3
ATOM 1808 C C . VAL A 1 7 ? 1.552 -6.161 -5.907 1.00 62.32 463 VAL A C 3
ATOM 1809 O O . VAL A 1 7 ? 0.793 -7.120 -5.759 1.00 3.53 463 VAL A O 3
ATOM 1822 N N . ILE A 1 8 ? 1.712 -5.537 -7.069 1.00 72.33 464 ILE A N 3
ATOM 1823 C CA . ILE A 1 8 ? 0.989 -5.953 -8.265 1.00 15.04 464 ILE A CA 3
ATOM 1824 C C . ILE A 1 8 ? 1.319 -7.395 -8.633 1.00 35.50 464 ILE A C 3
ATOM 1825 O O . ILE A 1 8 ? 0.426 -8.232 -8.768 1.00 34.21 464 ILE A O 3
ATOM 1841 N N . ARG A 1 9 ? 2.607 -7.680 -8.793 1.00 11.34 465 ARG A N 3
ATOM 1842 C CA . ARG A 1 9 ? 3.055 -9.022 -9.145 1.00 3.54 465 ARG A CA 3
ATOM 1843 C C . ARG A 1 9 ? 2.563 -10.044 -8.125 1.00 30.31 465 ARG A C 3
ATOM 1844 O O . ARG A 1 9 ? 2.238 -11.179 -8.476 1.00 11.53 465 ARG A O 3
ATOM 1865 N N . SER A 1 10 ? 2.511 -9.635 -6.861 1.00 45.13 466 SER A N 3
ATOM 1866 C CA . SER A 1 10 ? 2.063 -10.517 -5.790 1.00 2.42 466 SER A CA 3
ATOM 1867 C C . SER A 1 10 ? 0.629 -10.979 -6.031 1.00 24.10 466 SER A C 3
ATOM 1868 O O . SER A 1 10 ? 0.274 -12.119 -5.728 1.00 1.50 466 SER A O 3
ATOM 1876 N N . ILE A 1 11 ? -0.189 -10.087 -6.578 1.00 12.22 467 ILE A N 3
ATOM 1877 C CA . ILE A 1 11 ? -1.584 -10.403 -6.861 1.00 3.22 467 ILE A CA 3
ATOM 1878 C C . ILE A 1 11 ? -1.702 -11.359 -8.043 1.00 3.10 467 ILE A C 3
ATOM 1879 O O . ILE A 1 11 ? -2.546 -12.255 -8.047 1.00 71.23 467 ILE A O 3
ATOM 1895 N N . ILE A 1 12 ? -0.849 -11.163 -9.043 1.00 10.41 468 ILE A N 3
ATOM 1896 C CA . ILE A 1 12 ? -0.856 -12.009 -10.229 1.00 62.33 468 ILE A CA 3
ATOM 1897 C C . ILE A 1 12 ? -0.356 -13.413 -9.906 1.00 33.23 468 ILE A C 3
ATOM 1898 O O . ILE A 1 12 ? -1.040 -14.403 -10.166 1.00 71.34 468 ILE A O 3
ATOM 1914 N N . LYS A 1 13 ? 0.841 -13.492 -9.334 1.00 74.10 469 LYS A N 3
ATOM 1915 C CA . LYS A 1 13 ? 1.432 -14.774 -8.971 1.00 24.23 469 LYS A CA 3
ATOM 1916 C C . LYS A 1 13 ? 0.473 -15.593 -8.114 1.00 34.24 469 LYS A C 3
ATOM 1917 O O . LYS A 1 13 ? 0.413 -16.817 -8.229 1.00 34.20 469 LYS A O 3
ATOM 1936 N N . SER A 1 14 ? -0.278 -14.910 -7.255 1.00 45.42 470 SER A N 3
ATOM 1937 C CA . SER A 1 14 ? -1.233 -15.574 -6.377 1.00 72.52 470 SER A CA 3
ATOM 1938 C C . SER A 1 14 ? -2.529 -15.885 -7.120 1.00 63.55 470 SER A C 3
ATOM 1939 O O . SER A 1 14 ? -3.155 -16.920 -6.892 1.00 15.11 470 SER A O 3
ATOM 1947 N N . SER A 1 15 ? -2.924 -14.982 -8.012 1.00 1.25 471 SER A N 3
ATOM 1948 C CA . SER A 1 15 ? -4.147 -15.156 -8.787 1.00 24.44 471 SER A CA 3
ATOM 1949 C C . SER A 1 15 ? -4.165 -16.519 -9.473 1.00 10.03 471 SER A C 3
ATOM 1950 O O . SER A 1 15 ? -3.126 -17.031 -9.890 1.00 73.44 471 SER A O 3
ATOM 1958 N N . LYS A 1 16 ? -5.354 -17.101 -9.585 1.00 61.54 472 LYS A N 3
ATOM 1959 C CA . LYS A 1 16 ? -5.511 -18.404 -10.221 1.00 60.13 472 LYS A CA 3
ATOM 1960 C C . LYS A 1 16 ? -6.028 -18.254 -11.649 1.00 22.14 472 LYS A C 3
ATOM 1961 O O . LYS A 1 16 ? -6.789 -19.091 -12.135 1.00 71.23 472 LYS A O 3
ATOM 1980 N N . LEU A 1 17 ? -5.609 -17.184 -12.315 1.00 62.11 473 LEU A N 3
ATOM 1981 C CA . LEU A 1 17 ? -6.028 -16.925 -13.688 1.00 72.21 473 LEU A CA 3
ATOM 1982 C C . LEU A 1 17 ? -5.556 -18.036 -14.620 1.00 73.44 473 LEU A C 3
ATOM 1983 O O . LEU A 1 17 ? -6.346 -18.875 -15.053 1.00 12.44 473 LEU A O 3
ATOM 1999 N N . ASN A 1 18 ? -4.262 -18.037 -14.924 1.00 73.22 474 ASN A N 3
ATOM 2000 C CA . ASN A 1 18 ? -3.684 -19.047 -15.804 1.00 14.31 474 ASN A CA 3
ATOM 2001 C C . ASN A 1 18 ? -2.162 -19.049 -15.703 1.00 51.22 474 ASN A C 3
ATOM 2002 O O . ASN A 1 18 ? -1.543 -18.007 -15.483 1.00 32.45 474 ASN A O 3
ATOM 2013 N N . ILE A 1 19 ? -1.565 -20.225 -15.867 1.00 55.30 475 ILE A N 3
ATOM 2014 C CA . ILE A 1 19 ? -0.116 -20.362 -15.796 1.00 51.24 475 ILE A CA 3
ATOM 2015 C C . ILE A 1 19 ? 0.571 -19.468 -16.823 1.00 3.44 475 ILE A C 3
ATOM 2016 O O . ILE A 1 19 ? 1.631 -18.900 -16.556 1.00 70.21 475 ILE A O 3
ATOM 2032 N N . ASP A 1 20 ? -0.040 -19.345 -17.996 1.00 24.12 476 ASP A N 3
ATOM 2033 C CA . ASP A 1 20 ? 0.512 -18.517 -19.062 1.00 73.12 476 ASP A CA 3
ATOM 2034 C C . ASP A 1 20 ? 0.197 -17.044 -18.824 1.00 54.41 476 ASP A C 3
ATOM 2035 O O . ASP A 1 20 ? 1.050 -16.176 -19.017 1.00 34.51 476 ASP A O 3
ATOM 2044 N N . HIS A 1 21 ? -1.034 -16.767 -18.405 1.00 12.01 477 HIS A N 3
ATOM 2045 C CA . HIS A 1 21 ? -1.462 -15.398 -18.141 1.00 13.21 477 HIS A CA 3
ATOM 2046 C C . HIS A 1 21 ? -0.619 -14.769 -17.036 1.00 13.42 477 HIS A C 3
ATOM 2047 O O . HIS A 1 21 ? -0.128 -13.648 -17.176 1.00 61.55 477 HIS A O 3
ATOM 2061 N N . LYS A 1 22 ? -0.457 -15.496 -15.936 1.00 5.22 478 LYS A N 3
ATOM 2062 C CA . LYS A 1 22 ? 0.327 -15.010 -14.806 1.00 70.30 478 LYS A CA 3
ATOM 2063 C C . LYS A 1 22 ? 1.779 -14.779 -15.211 1.00 4.25 478 LYS A C 3
ATOM 2064 O O . LYS A 1 22 ? 2.344 -13.715 -14.953 1.00 35.44 478 LYS A O 3
ATOM 2083 N N . ASP A 1 23 ? 2.378 -15.780 -15.846 1.00 42.34 479 ASP A N 3
ATOM 2084 C CA . ASP A 1 23 ? 3.764 -15.684 -16.289 1.00 44.10 479 ASP A CA 3
ATOM 2085 C C . ASP A 1 23 ? 3.939 -14.541 -17.284 1.00 63.24 479 ASP A C 3
ATOM 2086 O O . ASP A 1 23 ? 4.955 -13.846 -17.275 1.00 4.03 479 ASP A O 3
ATOM 2095 N N . TYR A 1 24 ? 2.943 -14.354 -18.143 1.00 0.43 480 TYR A N 3
ATOM 2096 C CA . TYR A 1 24 ? 2.988 -13.298 -19.147 1.00 41.31 480 TYR A CA 3
ATOM 2097 C C . TYR A 1 24 ? 2.848 -11.923 -18.499 1.00 64.45 480 TYR A C 3
ATOM 2098 O O . TYR A 1 24 ? 3.614 -11.004 -18.794 1.00 74.20 480 TYR A O 3
ATOM 2116 N N . LEU A 1 25 ? 1.866 -11.791 -17.615 1.00 41.20 481 LEU A N 3
ATOM 2117 C CA . LEU A 1 25 ? 1.625 -10.529 -16.923 1.00 74.43 481 LEU A CA 3
ATOM 2118 C C . LEU A 1 25 ? 2.809 -10.159 -16.037 1.00 2.03 481 LEU A C 3
ATOM 2119 O O . LEU A 1 25 ? 3.153 -8.984 -15.901 1.00 24.12 481 LEU A O 3
ATOM 2135 N N . LEU A 1 26 ? 3.431 -11.168 -15.437 1.00 32.21 482 LEU A N 3
ATOM 2136 C CA . LEU A 1 26 ? 4.579 -10.949 -14.565 1.00 24.44 482 LEU A CA 3
ATOM 2137 C C . LEU A 1 26 ? 5.844 -10.704 -15.381 1.00 23.10 482 LEU A C 3
ATOM 2138 O O . LEU A 1 26 ? 6.698 -9.905 -14.996 1.00 41.24 482 LEU A O 3
ATOM 2154 N N . ASP A 1 27 ? 5.957 -11.395 -16.510 1.00 34.00 483 ASP A N 3
ATOM 2155 C CA . ASP A 1 27 ? 7.116 -11.250 -17.383 1.00 74.01 483 ASP A CA 3
ATOM 2156 C C . ASP A 1 27 ? 7.195 -9.836 -17.951 1.00 32.32 483 ASP A C 3
ATOM 2157 O O . ASP A 1 27 ? 8.260 -9.218 -17.960 1.00 22.15 483 ASP A O 3
ATOM 2166 N N . LEU A 1 28 ? 6.062 -9.330 -18.425 1.00 33.50 484 LEU A N 3
ATOM 2167 C CA . LEU A 1 28 ? 6.002 -7.989 -18.996 1.00 24.40 484 LEU A CA 3
ATOM 2168 C C . LEU A 1 28 ? 6.092 -6.928 -17.904 1.00 70.10 484 LEU A C 3
ATOM 2169 O O . LEU A 1 28 ? 6.745 -5.898 -18.077 1.00 14.23 484 LEU A O 3
ATOM 2185 N N . LEU A 1 29 ? 5.434 -7.187 -16.779 1.00 64.23 485 LEU A N 3
ATOM 2186 C CA . LEU A 1 29 ? 5.441 -6.255 -15.657 1.00 23.31 485 LEU A CA 3
ATOM 2187 C C . LEU A 1 29 ? 6.867 -5.958 -15.205 1.00 44.52 485 LEU A C 3
ATOM 2188 O O . LEU A 1 29 ? 7.182 -4.836 -14.809 1.00 61.14 485 LEU A O 3
ATOM 2204 N N . ASN A 1 30 ? 7.727 -6.970 -15.269 1.00 55.45 486 ASN A N 3
ATOM 2205 C CA . ASN A 1 30 ? 9.120 -6.816 -14.869 1.00 3.34 486 ASN A CA 3
ATOM 2206 C C . ASN A 1 30 ? 9.879 -5.941 -15.862 1.00 14.41 486 ASN A C 3
ATOM 2207 O O . ASN A 1 30 ? 10.751 -5.161 -15.478 1.00 63.55 486 ASN A O 3
ATOM 2218 N N . ASP A 1 31 ? 9.539 -6.075 -17.139 1.00 41.42 487 ASP A N 3
ATOM 2219 C CA . ASP A 1 31 ? 10.186 -5.295 -18.188 1.00 62.32 487 ASP A CA 3
ATOM 2220 C C . ASP A 1 31 ? 9.329 -4.097 -18.582 1.00 54.23 487 ASP A C 3
ATOM 2221 O O . ASP A 1 31 ? 9.412 -3.604 -19.707 1.00 54.33 487 ASP A O 3
ATOM 2230 N N . VAL A 1 32 ? 8.504 -3.633 -17.649 1.00 33.24 488 VAL A N 3
ATOM 2231 C CA . VAL A 1 32 ? 7.631 -2.493 -17.898 1.00 55.50 488 VAL A CA 3
ATOM 2232 C C . VAL A 1 32 ? 8.436 -1.208 -18.056 1.00 41.04 488 VAL A C 3
ATOM 2233 O O . VAL A 1 32 ? 9.318 -0.911 -17.250 1.00 60.31 488 VAL A O 3
ATOM 2246 N N . LYS A 1 33 ? 8.127 -0.447 -19.101 1.00 62.53 489 LYS A N 3
ATOM 2247 C CA . LYS A 1 33 ? 8.820 0.808 -19.366 1.00 64.43 489 LYS A CA 3
ATOM 2248 C C . LYS A 1 33 ? 7.825 1.939 -19.603 1.00 44.23 489 LYS A C 3
ATOM 2249 O O . LYS A 1 33 ? 7.044 1.903 -20.553 1.00 1.00 489 LYS A O 3
ATOM 2268 N N . GLY A 1 34 ? 7.861 2.945 -18.734 1.00 30.52 490 GLY A N 3
ATOM 2269 C CA . GLY A 1 34 ? 6.958 4.073 -18.867 1.00 44.03 490 GLY A CA 3
ATOM 2270 C C . GLY A 1 34 ? 5.854 4.058 -17.830 1.00 34.25 490 GLY A C 3
ATOM 2271 O O . GLY A 1 34 ? 4.995 3.176 -17.840 1.00 22.42 490 GLY A O 3
ATOM 2275 N N . SER A 1 35 ? 5.875 5.036 -16.930 1.00 25.13 491 SER A N 3
ATOM 2276 C CA . SER A 1 35 ? 4.871 5.128 -15.877 1.00 0.43 491 SER A CA 3
ATOM 2277 C C . SER A 1 35 ? 3.463 5.082 -16.463 1.00 63.31 491 SER A C 3
ATOM 2278 O O . SER A 1 35 ? 2.574 4.425 -15.922 1.00 33.21 491 SER A O 3
ATOM 2286 N N . LYS A 1 36 ? 3.269 5.784 -17.574 1.00 75.01 492 LYS A N 3
ATOM 2287 C CA . LYS A 1 36 ? 1.971 5.824 -18.237 1.00 75.41 492 LYS A CA 3
ATOM 2288 C C . LYS A 1 36 ? 1.491 4.416 -18.579 1.00 11.53 492 LYS A C 3
ATOM 2289 O O . LYS A 1 36 ? 0.326 4.079 -18.367 1.00 10.10 492 LYS A O 3
ATOM 2308 N N . ASP A 1 37 ? 2.396 3.600 -19.106 1.00 60.24 493 ASP A N 3
ATOM 2309 C CA . ASP A 1 37 ? 2.066 2.228 -19.475 1.00 33.03 493 ASP A CA 3
ATOM 2310 C C . ASP A 1 37 ? 1.893 1.359 -18.233 1.00 75.42 493 ASP A C 3
ATOM 2311 O O . ASP A 1 37 ? 1.043 0.467 -18.200 1.00 64.00 493 ASP A O 3
ATOM 2320 N N . LEU A 1 38 ? 2.703 1.623 -17.214 1.00 40.24 494 LEU A N 3
ATOM 2321 C CA . LEU A 1 38 ? 2.641 0.864 -15.970 1.00 54.31 494 LEU A CA 3
ATOM 2322 C C . LEU A 1 38 ? 1.274 1.013 -15.309 1.00 51.43 494 LEU A C 3
ATOM 2323 O O . LEU A 1 38 ? 0.678 0.033 -14.862 1.00 52.24 494 LEU A O 3
ATOM 2339 N N . LYS A 1 39 ? 0.781 2.246 -15.253 1.00 3.14 495 LYS A N 3
ATOM 2340 C CA . LYS A 1 39 ? -0.517 2.525 -14.650 1.00 61.11 495 LYS A CA 3
ATOM 2341 C C . LYS A 1 39 ? -1.637 1.851 -15.436 1.00 13.11 495 LYS A C 3
ATOM 2342 O O . LYS A 1 39 ? -2.536 1.244 -14.855 1.00 12.12 495 LYS A O 3
ATOM 2361 N N . GLU A 1 40 ? -1.575 1.962 -16.759 1.00 74.42 496 GLU A N 3
ATOM 2362 C CA . GLU A 1 40 ? -2.585 1.362 -17.623 1.00 73.22 496 GLU A CA 3
ATOM 2363 C C . GLU A 1 40 ? -2.660 -0.147 -17.407 1.00 10.12 496 GLU A C 3
ATOM 2364 O O . GLU A 1 40 ? -3.737 -0.740 -17.460 1.00 74.40 496 GLU A O 3
ATOM 2376 N N . PHE A 1 41 ? -1.507 -0.762 -17.163 1.00 52.51 497 PHE A N 3
ATOM 2377 C CA . PHE A 1 41 ? -1.441 -2.201 -16.940 1.00 64.11 497 PHE A CA 3
ATOM 2378 C C . PHE A 1 41 ? -2.335 -2.613 -15.774 1.00 45.21 497 PHE A C 3
ATOM 2379 O O . PHE A 1 41 ? -2.961 -3.673 -15.801 1.00 44.12 497 PHE A O 3
ATOM 2396 N N . HIS A 1 42 ? -2.389 -1.767 -14.750 1.00 45.21 498 HIS A N 3
ATOM 2397 C CA . HIS A 1 42 ? -3.206 -2.042 -13.574 1.00 4.25 498 HIS A CA 3
ATOM 2398 C C . HIS A 1 42 ? -4.691 -1.989 -13.919 1.00 63.41 498 HIS A C 3
ATOM 2399 O O . HIS A 1 42 ? -5.490 -2.760 -13.387 1.00 55.14 498 HIS A O 3
ATOM 2413 N N . LYS A 1 43 ? -5.053 -1.075 -14.813 1.00 34.35 499 LYS A N 3
ATOM 2414 C CA . LYS A 1 43 ? -6.442 -0.922 -15.230 1.00 41.42 499 LYS A CA 3
ATOM 2415 C C . LYS A 1 43 ? -6.987 -2.228 -15.799 1.00 2.12 499 LYS A C 3
ATOM 2416 O O . LYS A 1 43 ? -8.084 -2.659 -15.446 1.00 71.12 499 LYS A O 3
ATOM 2435 N N . MET A 1 44 ? -6.212 -2.854 -16.679 1.00 51.51 500 MET A N 3
ATOM 2436 C CA . MET A 1 44 ? -6.617 -4.112 -17.294 1.00 30.42 500 MET A CA 3
ATOM 2437 C C . MET A 1 44 ? -6.484 -5.267 -16.306 1.00 72.32 500 MET A C 3
ATOM 2438 O O . MET A 1 44 ? -7.297 -6.193 -16.305 1.00 64.21 500 MET A O 3
ATOM 2452 N N . LEU A 1 45 ? -5.456 -5.207 -15.467 1.00 41.04 501 LEU A N 3
ATOM 2453 C CA . LEU A 1 45 ? -5.217 -6.248 -14.474 1.00 65.42 501 LEU A CA 3
ATOM 2454 C C . LEU A 1 45 ? -6.451 -6.466 -13.605 1.00 71.44 501 LEU A C 3
ATOM 2455 O O . LEU A 1 45 ? -6.969 -7.580 -13.511 1.00 12.42 501 LEU A O 3
ATOM 2471 N N . THR A 1 46 ? -6.920 -5.395 -12.973 1.00 72.10 502 THR A N 3
ATOM 2472 C CA . THR A 1 46 ? -8.094 -5.468 -12.113 1.00 35.41 502 THR A CA 3
ATOM 2473 C C . THR A 1 46 ? -9.314 -5.953 -12.888 1.00 54.42 502 THR A C 3
ATOM 2474 O O . THR A 1 46 ? -10.153 -6.678 -12.354 1.00 50.13 502 THR A O 3
ATOM 2485 N N . ALA A 1 47 ? -9.407 -5.547 -14.150 1.00 62.24 503 ALA A N 3
ATOM 2486 C CA . ALA A 1 47 ? -10.523 -5.942 -15.000 1.00 34.51 503 ALA A CA 3
ATOM 2487 C C . ALA A 1 47 ? -10.625 -7.461 -15.102 1.00 11.42 503 ALA A C 3
ATOM 2488 O O . ALA A 1 47 ? -11.721 -8.022 -15.075 1.00 40.44 503 ALA A O 3
ATOM 2495 N N . ILE A 1 48 ? -9.477 -8.119 -15.219 1.00 32.21 504 ILE A N 3
ATOM 2496 C CA . ILE A 1 48 ? -9.438 -9.572 -15.324 1.00 72.54 504 ILE A CA 3
ATOM 2497 C C . ILE A 1 48 ? -10.059 -10.230 -14.096 1.00 52.45 504 ILE A C 3
ATOM 2498 O O . ILE A 1 48 ? -11.024 -10.988 -14.205 1.00 51.44 504 ILE A O 3
ATOM 2514 N N . LEU A 1 49 ? -9.501 -9.933 -12.928 1.00 33.30 505 LEU A N 3
ATOM 2515 C CA . LEU A 1 49 ? -10.001 -10.494 -11.677 1.00 53.43 505 LEU A CA 3
ATOM 2516 C C . LEU A 1 49 ? -11.445 -10.070 -11.430 1.00 14.35 505 LEU A C 3
ATOM 2517 O O . LEU A 1 49 ? -12.247 -10.840 -10.903 1.00 33.40 505 LEU A O 3
ATOM 2533 N N . ALA A 1 50 ? -11.770 -8.840 -11.815 1.00 10.13 506 ALA A N 3
ATOM 2534 C CA . ALA A 1 50 ? -13.118 -8.315 -11.638 1.00 74.04 506 ALA A CA 3
ATOM 2535 C C . ALA A 1 50 ? -14.159 -9.268 -12.217 1.00 65.04 506 ALA A C 3
ATOM 2536 O O . ALA A 1 50 ? -15.251 -9.418 -11.671 1.00 14.34 506 ALA A O 3
ATOM 2543 N N . LYS A 1 51 ? -13.812 -9.910 -13.328 1.00 33.53 507 LYS A N 3
ATOM 2544 C CA . LYS A 1 51 ? -14.715 -10.850 -13.982 1.00 33.13 507 LYS A CA 3
ATOM 2545 C C . LYS A 1 51 ? -14.660 -12.217 -13.307 1.00 52.01 507 LYS A C 3
ATOM 2546 O O . LYS A 1 51 ? -15.660 -12.932 -13.253 1.00 30.41 507 LYS A O 3
ATOM 2565 N N . GLN A 1 52 ? -13.487 -12.572 -12.794 1.00 4.42 508 GLN A N 3
ATOM 2566 C CA . GLN A 1 52 ? -13.303 -13.853 -12.122 1.00 41.31 508 GLN A CA 3
ATOM 2567 C C . GLN A 1 52 ? -14.218 -13.966 -10.907 1.00 64.30 508 GLN A C 3
ATOM 2568 O O . GLN A 1 52 ? -14.716 -12.972 -10.380 1.00 12.23 508 GLN A O 3
ATOM 2582 N N . PRO A 1 53 ? -14.445 -15.207 -10.451 1.00 21.02 509 PRO A N 3
ATOM 2583 C CA . PRO A 1 53 ? -15.301 -15.480 -9.292 1.00 63.14 509 PRO A CA 3
ATOM 2584 C C . PRO A 1 53 ? -14.674 -15.008 -7.985 1.00 30.53 509 PRO A C 3
ATOM 2585 O O . PRO A 1 53 ? -13.681 -15.570 -7.523 1.00 64.13 509 PRO A O 3
ATOM 2596 N N . GLY A 1 1 ? -1.563 3.951 1.106 1.00 63.43 457 GLY A N 4
ATOM 2597 C CA . GLY A 1 1 ? -1.466 3.037 -0.018 1.00 11.30 457 GLY A CA 4
ATOM 2598 C C . GLY A 1 1 ? -0.180 3.214 -0.800 1.00 5.12 457 GLY A C 4
ATOM 2599 O O . GLY A 1 1 ? 0.238 4.339 -1.074 1.00 64.14 457 GLY A O 4
ATOM 2603 N N . SER A 1 2 ? 0.451 2.100 -1.158 1.00 2.20 458 SER A N 4
ATOM 2604 C CA . SER A 1 2 ? 1.701 2.137 -1.908 1.00 41.11 458 SER A CA 4
ATOM 2605 C C . SER A 1 2 ? 1.629 1.226 -3.130 1.00 32.35 458 SER A C 4
ATOM 2606 O O . SER A 1 2 ? 1.179 0.083 -3.040 1.00 4.35 458 SER A O 4
ATOM 2614 N N . SER A 1 3 ? 2.075 1.740 -4.271 1.00 54.22 459 SER A N 4
ATOM 2615 C CA . SER A 1 3 ? 2.057 0.975 -5.513 1.00 4.34 459 SER A CA 4
ATOM 2616 C C . SER A 1 3 ? 3.432 0.380 -5.803 1.00 32.11 459 SER A C 4
ATOM 2617 O O . SER A 1 3 ? 4.196 0.916 -6.605 1.00 1.41 459 SER A O 4
ATOM 2625 N N . SER A 1 4 ? 3.739 -0.733 -5.144 1.00 53.00 460 SER A N 4
ATOM 2626 C CA . SER A 1 4 ? 5.022 -1.401 -5.327 1.00 41.54 460 SER A CA 4
ATOM 2627 C C . SER A 1 4 ? 4.883 -2.597 -6.264 1.00 44.44 460 SER A C 4
ATOM 2628 O O . SER A 1 4 ? 3.903 -3.339 -6.200 1.00 43.12 460 SER A O 4
ATOM 2636 N N . ARG A 1 5 ? 5.872 -2.776 -7.134 1.00 72.35 461 ARG A N 4
ATOM 2637 C CA . ARG A 1 5 ? 5.860 -3.881 -8.086 1.00 45.21 461 ARG A CA 4
ATOM 2638 C C . ARG A 1 5 ? 5.620 -5.209 -7.375 1.00 22.14 461 ARG A C 4
ATOM 2639 O O . ARG A 1 5 ? 4.814 -6.026 -7.819 1.00 53.11 461 ARG A O 4
ATOM 2660 N N . SER A 1 6 ? 6.326 -5.418 -6.268 1.00 1.22 462 SER A N 4
ATOM 2661 C CA . SER A 1 6 ? 6.193 -6.648 -5.497 1.00 60.50 462 SER A CA 4
ATOM 2662 C C . SER A 1 6 ? 4.729 -6.930 -5.172 1.00 62.53 462 SER A C 4
ATOM 2663 O O . SER A 1 6 ? 4.300 -8.084 -5.138 1.00 11.33 462 SER A O 4
ATOM 2671 N N . VAL A 1 7 ? 3.967 -5.868 -4.935 1.00 10.35 463 VAL A N 4
ATOM 2672 C CA . VAL A 1 7 ? 2.551 -5.999 -4.613 1.00 52.04 463 VAL A CA 4
ATOM 2673 C C . VAL A 1 7 ? 1.757 -6.490 -5.819 1.00 42.30 463 VAL A C 4
ATOM 2674 O O . VAL A 1 7 ? 1.010 -7.464 -5.728 1.00 15.22 463 VAL A O 4
ATOM 2687 N N . ILE A 1 8 ? 1.925 -5.809 -6.948 1.00 22.12 464 ILE A N 4
ATOM 2688 C CA . ILE A 1 8 ? 1.226 -6.177 -8.172 1.00 74.14 464 ILE A CA 4
ATOM 2689 C C . ILE A 1 8 ? 1.538 -7.615 -8.573 1.00 51.11 464 ILE A C 4
ATOM 2690 O O . ILE A 1 8 ? 0.633 -8.425 -8.773 1.00 54.21 464 ILE A O 4
ATOM 2706 N N . ARG A 1 9 ? 2.825 -7.925 -8.687 1.00 21.31 465 ARG A N 4
ATOM 2707 C CA . ARG A 1 9 ? 3.257 -9.266 -9.063 1.00 43.01 465 ARG A CA 4
ATOM 2708 C C . ARG A 1 9 ? 2.727 -10.304 -8.078 1.00 64.34 465 ARG A C 4
ATOM 2709 O O . ARG A 1 9 ? 2.389 -11.424 -8.463 1.00 45.42 465 ARG A O 4
ATOM 2730 N N . SER A 1 10 ? 2.658 -9.925 -6.806 1.00 44.14 466 SER A N 4
ATOM 2731 C CA . SER A 1 10 ? 2.174 -10.824 -5.766 1.00 20.23 466 SER A CA 4
ATOM 2732 C C . SER A 1 10 ? 0.704 -11.167 -5.985 1.00 73.22 466 SER A C 4
ATOM 2733 O O . SER A 1 10 ? 0.277 -12.298 -5.750 1.00 22.05 466 SER A O 4
ATOM 2741 N N . ILE A 1 11 ? -0.066 -10.183 -6.438 1.00 4.11 467 ILE A N 4
ATOM 2742 C CA . ILE A 1 11 ? -1.488 -10.380 -6.690 1.00 45.05 467 ILE A CA 4
ATOM 2743 C C . ILE A 1 11 ? -1.711 -11.303 -7.883 1.00 72.51 467 ILE A C 4
ATOM 2744 O O . ILE A 1 11 ? -2.647 -12.104 -7.894 1.00 25.42 467 ILE A O 4
ATOM 2760 N N . ILE A 1 12 ? -0.846 -11.187 -8.885 1.00 30.32 468 ILE A N 4
ATOM 2761 C CA . ILE A 1 12 ? -0.947 -12.014 -10.081 1.00 15.10 468 ILE A CA 4
ATOM 2762 C C . ILE A 1 12 ? -0.593 -13.466 -9.778 1.00 10.34 468 ILE A C 4
ATOM 2763 O O . ILE A 1 12 ? -1.376 -14.377 -10.046 1.00 71.12 468 ILE A O 4
ATOM 2779 N N . LYS A 1 13 ? 0.592 -13.674 -9.214 1.00 61.33 469 LYS A N 4
ATOM 2780 C CA . LYS A 1 13 ? 1.051 -15.015 -8.870 1.00 41.24 469 LYS A CA 4
ATOM 2781 C C . LYS A 1 13 ? 0.050 -15.715 -7.957 1.00 1.12 469 LYS A C 4
ATOM 2782 O O . LYS A 1 13 ? -0.138 -16.929 -8.040 1.00 44.44 469 LYS A O 4
ATOM 2801 N N . SER A 1 14 ? -0.591 -14.942 -7.086 1.00 50.32 470 SER A N 4
ATOM 2802 C CA . SER A 1 14 ? -1.571 -15.489 -6.155 1.00 54.55 470 SER A CA 4
ATOM 2803 C C . SER A 1 14 ? -2.920 -15.688 -6.841 1.00 44.45 470 SER A C 4
ATOM 2804 O O . SER A 1 14 ? -3.640 -16.644 -6.554 1.00 44.30 470 SER A O 4
ATOM 2812 N N . SER A 1 15 ? -3.254 -14.777 -7.750 1.00 52.01 471 SER A N 4
ATOM 2813 C CA . SER A 1 15 ? -4.517 -14.849 -8.475 1.00 73.03 471 SER A CA 4
ATOM 2814 C C . SER A 1 15 ? -4.704 -16.225 -9.107 1.00 24.45 471 SER A C 4
ATOM 2815 O O . SER A 1 15 ? -3.741 -16.968 -9.302 1.00 41.41 471 SER A O 4
ATOM 2823 N N . LYS A 1 16 ? -5.950 -16.560 -9.423 1.00 62.15 472 LYS A N 4
ATOM 2824 C CA . LYS A 1 16 ? -6.265 -17.846 -10.034 1.00 34.11 472 LYS A CA 4
ATOM 2825 C C . LYS A 1 16 ? -6.341 -17.724 -11.552 1.00 52.55 472 LYS A C 4
ATOM 2826 O O . LYS A 1 16 ? -7.139 -18.402 -12.201 1.00 52.52 472 LYS A O 4
ATOM 2845 N N . LEU A 1 17 ? -5.506 -16.857 -12.114 1.00 1.52 473 LEU A N 4
ATOM 2846 C CA . LEU A 1 17 ? -5.477 -16.646 -13.557 1.00 72.41 473 LEU A CA 4
ATOM 2847 C C . LEU A 1 17 ? -4.791 -17.811 -14.263 1.00 61.24 473 LEU A C 4
ATOM 2848 O O . LEU A 1 17 ? -4.042 -18.569 -13.648 1.00 42.50 473 LEU A O 4
ATOM 2864 N N . ASN A 1 18 ? -5.051 -17.946 -15.560 1.00 23.41 474 ASN A N 4
ATOM 2865 C CA . ASN A 1 18 ? -4.457 -19.018 -16.351 1.00 24.02 474 ASN A CA 4
ATOM 2866 C C . ASN A 1 18 ? -2.941 -19.044 -16.180 1.00 43.43 474 ASN A C 4
ATOM 2867 O O . ASN A 1 18 ? -2.304 -17.999 -16.042 1.00 1.21 474 ASN A O 4
ATOM 2878 N N . ILE A 1 19 ? -2.370 -20.243 -16.192 1.00 62.41 475 ILE A N 4
ATOM 2879 C CA . ILE A 1 19 ? -0.929 -20.405 -16.041 1.00 10.33 475 ILE A CA 4
ATOM 2880 C C . ILE A 1 19 ? -0.170 -19.521 -17.025 1.00 15.10 475 ILE A C 4
ATOM 2881 O O . ILE A 1 19 ? 0.895 -18.993 -16.707 1.00 42.20 475 ILE A O 4
ATOM 2897 N N . ASP A 1 20 ? -0.728 -19.363 -18.220 1.00 63.05 476 ASP A N 4
ATOM 2898 C CA . ASP A 1 20 ? -0.106 -18.540 -19.251 1.00 65.34 476 ASP A CA 4
ATOM 2899 C C . ASP A 1 20 ? -0.345 -17.058 -18.982 1.00 34.10 476 ASP A C 4
ATOM 2900 O O . ASP A 1 20 ? 0.525 -16.223 -19.230 1.00 13.54 476 ASP A O 4
ATOM 2909 N N . HIS A 1 21 ? -1.532 -16.738 -18.474 1.00 64.43 477 HIS A N 4
ATOM 2910 C CA . HIS A 1 21 ? -1.886 -15.356 -18.172 1.00 34.44 477 HIS A CA 4
ATOM 2911 C C . HIS A 1 21 ? -1.019 -14.808 -17.042 1.00 54.34 477 HIS A C 4
ATOM 2912 O O . HIS A 1 21 ? -0.533 -13.679 -17.111 1.00 42.22 477 HIS A O 4
ATOM 2926 N N . LYS A 1 22 ? -0.831 -15.614 -16.003 1.00 4.40 478 LYS A N 4
ATOM 2927 C CA . LYS A 1 22 ? -0.022 -15.210 -14.858 1.00 73.24 478 LYS A CA 4
ATOM 2928 C C . LYS A 1 22 ? 1.430 -14.989 -15.269 1.00 21.31 478 LYS A C 4
ATOM 2929 O O . LYS A 1 22 ? 2.022 -13.955 -14.960 1.00 12.21 478 LYS A O 4
ATOM 2948 N N . ASP A 1 23 ? 1.998 -15.966 -15.967 1.00 72.33 479 ASP A N 4
ATOM 2949 C CA . ASP A 1 23 ? 3.380 -15.877 -16.422 1.00 64.24 479 ASP A CA 4
ATOM 2950 C C . ASP A 1 23 ? 3.554 -14.730 -17.412 1.00 54.45 479 ASP A C 4
ATOM 2951 O O . ASP A 1 23 ? 4.587 -14.060 -17.428 1.00 32.13 479 ASP A O 4
ATOM 2960 N N . TYR A 1 24 ? 2.537 -14.509 -18.238 1.00 53.10 480 TYR A N 4
ATOM 2961 C CA . TYR A 1 24 ? 2.578 -13.445 -19.234 1.00 12.31 480 TYR A CA 4
ATOM 2962 C C . TYR A 1 24 ? 2.479 -12.074 -18.571 1.00 24.10 480 TYR A C 4
ATOM 2963 O O . TYR A 1 24 ? 3.260 -11.169 -18.869 1.00 61.24 480 TYR A O 4
ATOM 2981 N N . LEU A 1 25 ? 1.515 -11.929 -17.669 1.00 51.52 481 LEU A N 4
ATOM 2982 C CA . LEU A 1 25 ? 1.313 -10.669 -16.962 1.00 11.15 481 LEU A CA 4
ATOM 2983 C C . LEU A 1 25 ? 2.550 -10.296 -16.150 1.00 54.44 481 LEU A C 4
ATOM 2984 O O . LEU A 1 25 ? 2.897 -9.120 -16.033 1.00 14.40 481 LEU A O 4
ATOM 3000 N N . LEU A 1 26 ? 3.212 -11.304 -15.594 1.00 0.30 482 LEU A N 4
ATOM 3001 C CA . LEU A 1 26 ? 4.412 -11.082 -14.795 1.00 65.22 482 LEU A CA 4
ATOM 3002 C C . LEU A 1 26 ? 5.629 -10.866 -15.689 1.00 42.43 482 LEU A C 4
ATOM 3003 O O . LEU A 1 26 ? 6.513 -10.070 -15.370 1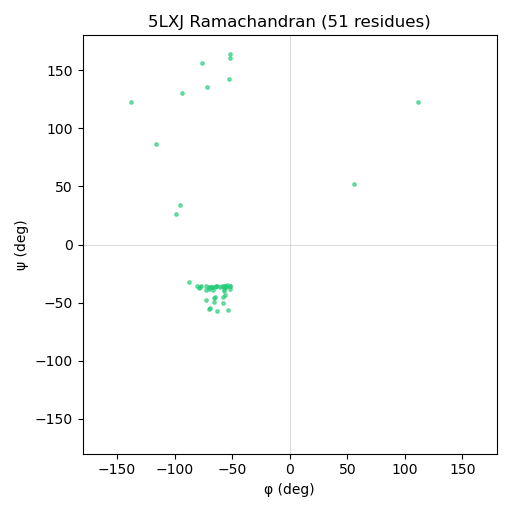.00 54.43 482 LEU A O 4
ATOM 3019 N N . ASP A 1 27 ? 5.667 -11.577 -16.810 1.00 60.24 483 ASP A N 4
ATOM 3020 C CA . ASP A 1 27 ? 6.774 -11.461 -17.753 1.00 54.40 483 ASP A CA 4
ATOM 3021 C C . ASP A 1 27 ? 6.837 -10.056 -18.346 1.00 31.43 483 ASP A C 4
ATOM 3022 O O . ASP A 1 27 ? 7.908 -9.453 -18.428 1.00 72.42 483 ASP A O 4
ATOM 3031 N N . LEU A 1 28 ? 5.684 -9.541 -18.758 1.00 71.52 484 LEU A N 4
ATOM 3032 C CA . LEU A 1 28 ? 5.608 -8.208 -19.345 1.00 13.02 484 LEU A CA 4
ATOM 3033 C C . LEU A 1 28 ? 5.799 -7.133 -18.280 1.00 0.12 484 LEU A C 4
ATOM 3034 O O . LEU A 1 28 ? 6.468 -6.125 -18.513 1.00 22.24 484 LEU A O 4
ATOM 3050 N N . LEU A 1 29 ? 5.209 -7.355 -17.110 1.00 43.43 485 LEU A N 4
ATOM 3051 C CA . LEU A 1 29 ? 5.316 -6.406 -16.007 1.00 44.24 485 LEU A CA 4
ATOM 3052 C C . LEU A 1 29 ? 6.776 -6.169 -15.633 1.00 11.41 485 LEU A C 4
ATOM 3053 O O . LEU A 1 29 ? 7.162 -5.058 -15.271 1.00 55.24 485 LEU A O 4
ATOM 3069 N N . ASN A 1 30 ? 7.583 -7.220 -15.724 1.00 63.51 486 ASN A N 4
ATOM 3070 C CA . ASN A 1 30 ? 9.001 -7.126 -15.396 1.00 63.24 486 ASN A CA 4
ATOM 3071 C C . ASN A 1 30 ? 9.743 -6.282 -16.428 1.00 62.34 486 ASN A C 4
ATOM 3072 O O . ASN A 1 30 ? 10.668 -5.543 -16.092 1.00 11.45 486 ASN A O 4
ATOM 3083 N N . ASP A 1 31 ? 9.331 -6.398 -17.686 1.00 20.31 487 ASP A N 4
ATOM 3084 C CA . ASP A 1 31 ? 9.955 -5.645 -18.768 1.00 31.04 487 ASP A CA 4
ATOM 3085 C C . ASP A 1 31 ? 9.120 -4.421 -19.129 1.00 54.15 487 ASP A C 4
ATOM 3086 O O . ASP A 1 31 ? 9.167 -3.936 -20.260 1.00 61.11 487 ASP A O 4
ATOM 3095 N N . VAL A 1 32 ? 8.354 -3.926 -18.162 1.00 71.21 488 VAL A N 4
ATOM 3096 C CA . VAL A 1 32 ? 7.508 -2.759 -18.378 1.00 53.34 488 VAL A CA 4
ATOM 3097 C C . VAL A 1 32 ? 8.343 -1.488 -18.489 1.00 54.14 488 VAL A C 4
ATOM 3098 O O . VAL A 1 32 ? 9.287 -1.284 -17.727 1.00 4.52 488 VAL A O 4
ATOM 3111 N N . LYS A 1 33 ? 7.988 -0.635 -19.444 1.00 53.04 489 LYS A N 4
ATOM 3112 C CA . LYS A 1 33 ? 8.702 0.618 -19.656 1.00 1.43 489 LYS A CA 4
ATOM 3113 C C . LYS A 1 33 ? 7.728 1.784 -19.790 1.00 54.21 489 LYS A C 4
ATOM 3114 O O . LYS A 1 33 ? 6.905 1.816 -20.704 1.00 73.20 489 LYS A O 4
ATOM 3133 N N . GLY A 1 34 ? 7.828 2.742 -18.873 1.00 54.13 490 GLY A N 4
ATOM 3134 C CA . GLY A 1 34 ? 6.950 3.897 -18.909 1.00 11.33 490 GLY A CA 4
ATOM 3135 C C . GLY A 1 34 ? 5.999 3.939 -17.729 1.00 51.20 490 GLY A C 4
ATOM 3136 O O . GLY A 1 34 ? 5.148 3.063 -17.577 1.00 62.44 490 GLY A O 4
ATOM 3140 N N . SER A 1 35 ? 6.144 4.960 -16.890 1.00 73.01 491 SER A N 4
ATOM 3141 C CA . SER A 1 35 ? 5.294 5.110 -15.714 1.00 61.35 491 SER A CA 4
ATOM 3142 C C . SER A 1 35 ? 3.819 5.034 -16.097 1.00 21.00 491 SER A C 4
ATOM 3143 O O . SER A 1 35 ? 3.029 4.357 -15.439 1.00 54.11 491 SER A O 4
ATOM 3151 N N . LYS A 1 36 ? 3.455 5.734 -17.166 1.00 1.10 492 LYS A N 4
ATOM 3152 C CA . LYS A 1 36 ? 2.076 5.747 -17.639 1.00 40.14 492 LYS A CA 4
ATOM 3153 C C . LYS A 1 36 ? 1.652 4.362 -18.118 1.00 11.23 492 LYS A C 4
ATOM 3154 O O . LYS A 1 36 ? 0.505 3.955 -17.932 1.00 51.31 492 LYS A O 4
ATOM 3173 N N . ASP A 1 37 ? 2.584 3.643 -18.732 1.00 60.44 493 ASP A N 4
ATOM 3174 C CA . ASP A 1 37 ? 2.307 2.302 -19.235 1.00 62.10 493 ASP A CA 4
ATOM 3175 C C . ASP A 1 37 ? 2.093 1.324 -18.084 1.00 63.42 493 ASP A C 4
ATOM 3176 O O . ASP A 1 37 ? 1.193 0.484 -18.128 1.00 63.33 493 ASP A O 4
ATOM 3185 N N . LEU A 1 38 ? 2.926 1.437 -17.056 1.00 24.13 494 LEU A N 4
ATOM 3186 C CA . LEU A 1 38 ? 2.830 0.562 -15.893 1.00 35.34 494 LEU A CA 4
ATOM 3187 C C . LEU A 1 38 ? 1.480 0.724 -15.200 1.00 61.41 494 LEU A C 4
ATOM 3188 O O . LEU A 1 38 ? 0.908 -0.244 -14.697 1.00 50.41 494 LEU A O 4
ATOM 3204 N N . LYS A 1 39 ? 0.975 1.952 -15.180 1.00 2.43 495 LYS A N 4
ATOM 3205 C CA . LYS A 1 39 ? -0.309 2.242 -14.553 1.00 1.14 495 LYS A CA 4
ATOM 3206 C C . LYS A 1 39 ? -1.448 1.565 -15.308 1.00 13.50 495 LYS A C 4
ATOM 3207 O O . LYS A 1 39 ? -2.326 0.951 -14.703 1.00 54.14 495 LYS A O 4
ATOM 3226 N N . GLU A 1 40 ? -1.426 1.682 -16.632 1.00 61.21 496 GLU A N 4
ATOM 3227 C CA . GLU A 1 40 ? -2.458 1.080 -17.469 1.00 4.04 496 GLU A CA 4
ATOM 3228 C C . GLU A 1 40 ? -2.552 -0.423 -17.220 1.00 2.41 496 GLU A C 4
ATOM 3229 O O . GLU A 1 40 ? -3.639 -1.001 -17.247 1.00 5.32 496 GLU A O 4
ATOM 3241 N N . PHE A 1 41 ? -1.405 -1.049 -16.978 1.00 72.43 497 PHE A N 4
ATOM 3242 C CA . PHE A 1 41 ? -1.357 -2.485 -16.726 1.00 41.13 497 PHE A CA 4
ATOM 3243 C C . PHE A 1 41 ? -2.243 -2.859 -15.542 1.00 20.22 497 PHE A C 4
ATOM 3244 O O . PHE A 1 41 ? -2.878 -3.915 -15.536 1.00 4.53 497 PHE A O 4
ATOM 3261 N N . HIS A 1 42 ? -2.281 -1.987 -14.540 1.00 5.25 498 HIS A N 4
ATOM 3262 C CA . HIS A 1 42 ? -3.088 -2.225 -13.349 1.00 15.23 498 HIS A CA 4
ATOM 3263 C C . HIS A 1 42 ? -4.576 -2.118 -13.671 1.00 41.20 498 HIS A C 4
ATOM 3264 O O . HIS A 1 42 ? -5.396 -2.854 -13.121 1.00 42.25 498 HIS A O 4
ATOM 3278 N N . LYS A 1 43 ? -4.918 -1.196 -14.565 1.00 2.13 499 LYS A N 4
ATOM 3279 C CA . LYS A 1 43 ? -6.306 -0.992 -14.961 1.00 41.24 499 LYS A CA 4
ATOM 3280 C C . LYS A 1 43 ? -6.904 -2.275 -15.529 1.00 30.24 499 LYS A C 4
ATOM 3281 O O . LYS A 1 43 ? -8.028 -2.648 -15.193 1.00 62.22 499 LYS A O 4
ATOM 3300 N N . MET A 1 44 ? -6.145 -2.947 -16.388 1.00 60.02 500 MET A N 4
ATOM 3301 C CA . MET A 1 44 ? -6.600 -4.190 -16.999 1.00 71.43 500 MET A CA 4
ATOM 3302 C C . MET A 1 44 ? -6.509 -5.348 -16.010 1.00 13.44 500 MET A C 4
ATOM 3303 O O . MET A 1 44 ? -7.362 -6.236 -15.998 1.00 33.12 500 MET A O 4
ATOM 3317 N N . LEU A 1 45 ? -5.471 -5.332 -15.181 1.00 41.53 501 LEU A N 4
ATOM 3318 C CA . LEU A 1 45 ? -5.269 -6.380 -14.188 1.00 24.25 501 LEU A CA 4
ATOM 3319 C C . LEU A 1 45 ? -6.503 -6.540 -13.305 1.00 44.14 501 LEU A C 4
ATOM 3320 O O . LEU A 1 45 ? -7.063 -7.631 -13.193 1.00 40.15 501 LEU A O 4
ATOM 3336 N N . THR A 1 46 ? -6.923 -5.444 -12.681 1.00 75.12 502 THR A N 4
ATOM 3337 C CA . THR A 1 46 ? -8.092 -5.462 -11.810 1.00 4.31 502 THR A CA 4
ATOM 3338 C C . THR A 1 46 ? -9.331 -5.932 -12.562 1.00 34.11 502 THR A C 4
ATOM 3339 O O . THR A 1 46 ? -10.186 -6.618 -12.002 1.00 3.04 502 THR A O 4
ATOM 3350 N N . ALA A 1 47 ? -9.423 -5.560 -13.834 1.00 42.54 503 ALA A N 4
ATOM 3351 C CA . ALA A 1 47 ? -10.557 -5.946 -14.664 1.00 32.11 503 ALA A CA 4
ATOM 3352 C C . ALA A 1 47 ? -10.685 -7.463 -14.747 1.00 30.42 503 ALA A C 4
ATOM 3353 O O . ALA A 1 47 ? -11.792 -8.001 -14.778 1.00 71.52 503 ALA A O 4
ATOM 3360 N N . ILE A 1 48 ? -9.546 -8.147 -14.783 1.00 34.25 504 ILE A N 4
ATOM 3361 C CA . ILE A 1 48 ? -9.532 -9.603 -14.861 1.00 51.44 504 ILE A CA 4
ATOM 3362 C C . ILE A 1 48 ? -9.965 -10.229 -13.540 1.00 75.04 504 ILE A C 4
ATOM 3363 O O . ILE A 1 48 ? -10.801 -11.134 -13.514 1.00 51.31 504 ILE A O 4
ATOM 3379 N N . LEU A 1 49 ? -9.394 -9.741 -12.445 1.00 64.21 505 LEU A N 4
ATOM 3380 C CA . LEU A 1 49 ? -9.722 -10.252 -11.118 1.00 41.35 505 LEU A CA 4
ATOM 3381 C C . LEU A 1 49 ? -11.229 -10.236 -10.887 1.00 35.42 505 LEU A C 4
ATOM 3382 O O . LEU A 1 49 ? -11.777 -11.127 -10.238 1.00 63.41 505 LEU A O 4
ATOM 3398 N N . ALA A 1 50 ? -11.895 -9.219 -11.424 1.00 11.05 506 ALA A N 4
ATOM 3399 C CA . ALA A 1 50 ? -13.340 -9.090 -11.279 1.00 62.10 506 ALA A CA 4
ATOM 3400 C C . ALA A 1 50 ? -14.071 -10.135 -12.116 1.00 4.51 506 ALA A C 4
ATOM 3401 O O . ALA A 1 50 ? -15.114 -10.648 -11.713 1.00 75.54 506 ALA A O 4
ATOM 3408 N N . LYS A 1 51 ? -13.516 -10.444 -13.283 1.00 73.11 507 LYS A N 4
ATOM 3409 C CA . LYS A 1 51 ? -14.114 -11.428 -14.178 1.00 14.13 507 LYS A CA 4
ATOM 3410 C C . LYS A 1 51 ? -14.092 -12.818 -13.551 1.00 22.23 507 LYS A C 4
ATOM 3411 O O . LYS A 1 51 ? -14.990 -13.627 -13.781 1.00 52.04 507 LYS A O 4
ATOM 3430 N N . GLN A 1 52 ? -13.061 -13.088 -12.757 1.00 4.44 508 GLN A N 4
ATOM 3431 C CA . GLN A 1 52 ? -12.923 -14.380 -12.096 1.00 61.32 508 GLN A CA 4
ATOM 3432 C C . GLN A 1 52 ? -14.196 -14.743 -11.339 1.00 71.11 508 GLN A C 4
ATOM 3433 O O . GLN A 1 52 ? -15.026 -13.889 -11.026 1.00 72.34 508 GLN A O 4
ATOM 3447 N N . PRO A 1 53 ? -14.356 -16.040 -11.037 1.00 31.12 509 PRO A N 4
ATOM 3448 C CA . PRO A 1 53 ? -15.526 -16.546 -10.312 1.00 51.45 509 PRO A CA 4
ATOM 3449 C C . PRO A 1 53 ? -15.540 -16.103 -8.853 1.00 53.24 509 PRO A C 4
ATOM 3450 O O . PRO A 1 53 ? -14.490 -15.873 -8.254 1.00 61.41 509 PRO A O 4
ATOM 3461 N N . GLY A 1 1 ? 5.577 1.028 -1.247 1.00 41.25 457 GLY A N 5
ATOM 3462 C CA . GLY A 1 1 ? 4.608 1.841 -0.536 1.00 2.22 457 GLY A CA 5
ATOM 3463 C C . GLY A 1 1 ? 3.396 2.173 -1.383 1.00 72.10 457 GLY A C 5
ATOM 3464 O O . GLY A 1 1 ? 2.270 1.816 -1.035 1.00 24.11 457 GLY A O 5
ATOM 3468 N N . SER A 1 2 ? 3.625 2.859 -2.498 1.00 12.41 458 SER A N 5
ATOM 3469 C CA . SER A 1 2 ? 2.541 3.244 -3.395 1.00 3.43 458 SER A CA 5
ATOM 3470 C C . SER A 1 2 ? 2.660 2.520 -4.732 1.00 74.01 458 SER A C 5
ATOM 3471 O O . SER A 1 2 ? 3.544 2.817 -5.535 1.00 71.13 458 SER A O 5
ATOM 3479 N N . SER A 1 3 ? 1.762 1.568 -4.964 1.00 34.34 459 SER A N 5
ATOM 3480 C CA . SER A 1 3 ? 1.767 0.797 -6.202 1.00 15.14 459 SER A CA 5
ATOM 3481 C C . SER A 1 3 ? 3.119 0.124 -6.417 1.00 74.01 459 SER A C 5
ATOM 3482 O O . SER A 1 3 ? 3.741 0.278 -7.468 1.00 75.02 459 SER A O 5
ATOM 3490 N N . SER A 1 4 ? 3.567 -0.623 -5.413 1.00 63.15 460 SER A N 5
ATOM 3491 C CA . SER A 1 4 ? 4.847 -1.317 -5.490 1.00 63.42 460 SER A CA 5
ATOM 3492 C C . SER A 1 4 ? 4.756 -2.524 -6.419 1.00 33.52 460 SER A C 5
ATOM 3493 O O . SER A 1 4 ? 3.792 -3.288 -6.368 1.00 73.53 460 SER A O 5
ATOM 3501 N N . ARG A 1 5 ? 5.766 -2.689 -7.266 1.00 62.21 461 ARG A N 5
ATOM 3502 C CA . ARG A 1 5 ? 5.800 -3.802 -8.207 1.00 43.04 461 ARG A CA 5
ATOM 3503 C C . ARG A 1 5 ? 5.569 -5.129 -7.490 1.00 13.53 461 ARG A C 5
ATOM 3504 O O . ARG A 1 5 ? 4.764 -5.950 -7.928 1.00 32.43 461 ARG A O 5
ATOM 3525 N N . SER A 1 6 ? 6.280 -5.330 -6.385 1.00 63.03 462 SER A N 5
ATOM 3526 C CA . SER A 1 6 ? 6.156 -6.558 -5.609 1.00 73.22 462 SER A CA 5
ATOM 3527 C C . SER A 1 6 ? 4.694 -6.846 -5.278 1.00 5.53 462 SER A C 5
ATOM 3528 O O . SER A 1 6 ? 4.272 -8.001 -5.229 1.00 44.01 462 SER A O 5
ATOM 3536 N N . VAL A 1 7 ? 3.926 -5.785 -5.050 1.00 3.20 463 VAL A N 5
ATOM 3537 C CA . VAL A 1 7 ? 2.512 -5.921 -4.724 1.00 33.21 463 VAL A CA 5
ATOM 3538 C C . VAL A 1 7 ? 1.721 -6.449 -5.916 1.00 44.21 463 VAL A C 5
ATOM 3539 O O . VAL A 1 7 ? 0.999 -7.440 -5.805 1.00 12.30 463 VAL A O 5
ATOM 3552 N N . ILE A 1 8 ? 1.864 -5.781 -7.056 1.00 10.23 464 ILE A N 5
ATOM 3553 C CA . ILE A 1 8 ? 1.164 -6.184 -8.269 1.00 44.44 464 ILE A CA 5
ATOM 3554 C C . ILE A 1 8 ? 1.505 -7.621 -8.649 1.00 43.52 464 ILE A C 5
ATOM 3555 O O . ILE A 1 8 ? 0.618 -8.458 -8.809 1.00 75.32 464 ILE A O 5
ATOM 3571 N N . ARG A 1 9 ? 2.797 -7.899 -8.790 1.00 42.13 465 ARG A N 5
ATOM 3572 C CA . ARG A 1 9 ? 3.256 -9.235 -9.151 1.00 31.05 465 ARG A CA 5
ATOM 3573 C C . ARG A 1 9 ? 2.759 -10.270 -8.145 1.00 43.21 465 ARG A C 5
ATOM 3574 O O . ARG A 1 9 ? 2.444 -11.403 -8.509 1.00 40.45 465 ARG A O 5
ATOM 3595 N N . SER A 1 10 ? 2.693 -9.872 -6.878 1.00 70.44 466 SER A N 5
ATOM 3596 C CA . SER A 1 10 ? 2.239 -10.766 -5.820 1.00 21.34 466 SER A CA 5
ATOM 3597 C C . SER A 1 10 ? 0.790 -11.185 -6.046 1.00 54.12 466 SER A C 5
ATOM 3598 O O . SER A 1 10 ? 0.409 -12.321 -5.762 1.00 54.10 466 SER A O 5
ATOM 3606 N N . ILE A 1 11 ? -0.014 -10.259 -6.560 1.00 25.25 467 ILE A N 5
ATOM 3607 C CA . ILE A 1 11 ? -1.421 -10.532 -6.826 1.00 5.45 467 ILE A CA 5
ATOM 3608 C C . ILE A 1 11 ? -1.583 -11.476 -8.011 1.00 61.44 467 ILE A C 5
ATOM 3609 O O . ILE A 1 11 ? -2.480 -12.320 -8.028 1.00 0.24 467 ILE A O 5
ATOM 3625 N N . ILE A 1 12 ? -0.709 -11.330 -9.001 1.00 65.42 468 ILE A N 5
ATOM 3626 C CA . ILE A 1 12 ? -0.753 -12.173 -10.190 1.00 12.22 468 ILE A CA 5
ATOM 3627 C C . ILE A 1 12 ? -0.339 -13.604 -9.865 1.00 44.13 468 ILE A C 5
ATOM 3628 O O . ILE A 1 12 ? -1.076 -14.552 -10.134 1.00 73.33 468 ILE A O 5
ATOM 3644 N N . LYS A 1 13 ? 0.847 -13.753 -9.284 1.00 34.15 469 LYS A N 5
ATOM 3645 C CA . LYS A 1 13 ? 1.360 -15.068 -8.918 1.00 40.02 469 LYS A CA 5
ATOM 3646 C C . LYS A 1 13 ? 0.377 -15.804 -8.014 1.00 12.04 469 LYS A C 5
ATOM 3647 O O . LYS A 1 13 ? 0.246 -17.026 -8.087 1.00 51.34 469 LYS A O 5
ATOM 3666 N N . SER A 1 14 ? -0.313 -15.052 -7.162 1.00 32.32 470 SER A N 5
ATOM 3667 C CA . SER A 1 14 ? -1.283 -15.634 -6.241 1.00 72.14 470 SER A CA 5
ATOM 3668 C C . SER A 1 14 ? -2.609 -15.901 -6.947 1.00 33.00 470 SER A C 5
ATOM 3669 O O . SER A 1 14 ? -3.291 -16.885 -6.659 1.00 53.51 470 SER A O 5
ATOM 3677 N N . SER A 1 15 ? -2.968 -15.017 -7.873 1.00 31.42 471 SER A N 5
ATOM 3678 C CA . SER A 1 15 ? -4.214 -15.154 -8.618 1.00 31.21 471 SER A CA 5
ATOM 3679 C C . SER A 1 15 ? -4.329 -16.546 -9.233 1.00 53.41 471 SER A C 5
ATOM 3680 O O . SER A 1 15 ? -3.369 -17.316 -9.241 1.00 45.53 471 SER A O 5
ATOM 3688 N N . LYS A 1 16 ? -5.513 -16.862 -9.748 1.00 3.21 472 LYS A N 5
ATOM 3689 C CA . LYS A 1 16 ? -5.756 -18.159 -10.367 1.00 73.21 472 LYS A CA 5
ATOM 3690 C C . LYS A 1 16 ? -6.303 -17.993 -11.781 1.00 74.02 472 LYS A C 5
ATOM 3691 O O . LYS A 1 16 ? -7.122 -18.792 -12.239 1.00 43.21 472 LYS A O 5
ATOM 3710 N N . LEU A 1 17 ? -5.846 -16.953 -12.469 1.00 50.30 473 LEU A N 5
ATOM 3711 C CA . LEU A 1 17 ? -6.289 -16.683 -13.833 1.00 4.34 473 LEU A CA 5
ATOM 3712 C C . LEU A 1 17 ? -5.862 -17.803 -14.775 1.00 74.44 473 LEU A C 5
ATOM 3713 O O . LEU A 1 17 ? -6.680 -18.623 -15.191 1.00 55.32 473 LEU A O 5
ATOM 3729 N N . ASN A 1 18 ? -4.576 -17.834 -15.107 1.00 4.41 474 ASN A N 5
ATOM 3730 C CA . ASN A 1 18 ? -4.040 -18.855 -15.999 1.00 70.24 474 ASN A CA 5
ATOM 3731 C C . ASN A 1 18 ? -2.523 -18.949 -15.870 1.00 43.14 474 ASN A C 5
ATOM 3732 O O . ASN A 1 18 ? -1.834 -17.933 -15.776 1.00 42.43 474 ASN A O 5
ATOM 3743 N N . ILE A 1 19 ? -2.009 -20.174 -15.868 1.00 34.55 475 ILE A N 5
ATOM 3744 C CA . ILE A 1 19 ? -0.574 -20.401 -15.752 1.00 51.40 475 ILE A CA 5
ATOM 3745 C C . ILE A 1 19 ? 0.196 -19.579 -16.780 1.00 4.10 475 ILE A C 5
ATOM 3746 O O . ILE A 1 19 ? 1.297 -19.099 -16.507 1.00 53.44 475 ILE A O 5
ATOM 3762 N N . ASP A 1 20 ? -0.390 -19.420 -17.961 1.00 63.15 476 ASP A N 5
ATOM 3763 C CA . ASP A 1 20 ? 0.240 -18.654 -19.030 1.00 41.54 476 ASP A CA 5
ATOM 3764 C C . ASP A 1 20 ? 0.036 -17.157 -18.819 1.00 10.34 476 ASP A C 5
ATOM 3765 O O . ASP A 1 20 ? 0.955 -16.360 -19.015 1.00 75.30 476 ASP A O 5
ATOM 3774 N N . HIS A 1 21 ? -1.174 -16.780 -18.418 1.00 33.44 477 HIS A N 5
ATOM 3775 C CA . HIS A 1 21 ? -1.499 -15.379 -18.180 1.00 13.54 477 HIS A CA 5
ATOM 3776 C C . HIS A 1 21 ? -0.616 -14.795 -17.081 1.00 43.12 477 HIS A C 5
ATOM 3777 O O . HIS A 1 21 ? -0.127 -13.670 -17.194 1.00 74.33 477 HIS A O 5
ATOM 3791 N N . LYS A 1 22 ? -0.415 -15.566 -16.018 1.00 63.11 478 LYS A N 5
ATOM 3792 C CA . LYS A 1 22 ? 0.410 -15.127 -14.899 1.00 21.03 478 LYS A CA 5
ATOM 3793 C C . LYS A 1 22 ? 1.846 -14.875 -15.347 1.00 41.11 478 LYS A C 5
ATOM 3794 O O . LYS A 1 22 ? 2.418 -13.822 -15.066 1.00 3.40 478 LYS A O 5
ATOM 3813 N N . ASP A 1 23 ? 2.422 -15.847 -16.046 1.00 50.42 479 ASP A N 5
ATOM 3814 C CA . ASP A 1 23 ? 3.791 -15.729 -16.536 1.00 14.42 479 ASP A CA 5
ATOM 3815 C C . ASP A 1 23 ? 3.929 -14.539 -17.481 1.00 31.20 479 ASP A C 5
ATOM 3816 O O . ASP A 1 23 ? 4.949 -13.850 -17.482 1.00 50.32 479 ASP A O 5
ATOM 3825 N N . TYR A 1 24 ? 2.897 -14.306 -18.284 1.00 41.42 480 TYR A N 5
ATOM 3826 C CA . TYR A 1 24 ? 2.905 -13.202 -19.237 1.00 11.21 480 TYR A CA 5
ATOM 3827 C C . TYR A 1 24 ? 2.804 -11.860 -18.517 1.00 70.34 480 TYR A C 5
ATOM 3828 O O . TYR A 1 24 ? 3.620 -10.963 -18.733 1.00 63.42 480 TYR A O 5
ATOM 3846 N N . LEU A 1 25 ? 1.797 -11.730 -17.661 1.00 22.54 481 LEU A N 5
ATOM 3847 C CA . LEU A 1 25 ? 1.588 -10.499 -16.907 1.00 31.11 481 LEU A CA 5
ATOM 3848 C C . LEU A 1 25 ? 2.816 -10.158 -16.069 1.00 42.24 481 LEU A C 5
ATOM 3849 O O . LEU A 1 25 ? 3.162 -8.987 -15.903 1.00 61.32 481 LEU A O 5
ATOM 3865 N N . LEU A 1 26 ? 3.473 -11.187 -15.546 1.00 10.15 482 LEU A N 5
ATOM 3866 C CA . LEU A 1 26 ? 4.665 -10.997 -14.727 1.00 3.33 482 LEU A CA 5
ATOM 3867 C C . LEU A 1 26 ? 5.888 -10.732 -15.599 1.00 24.51 482 LEU A C 5
ATOM 3868 O O . LEU A 1 26 ? 6.765 -9.948 -15.235 1.00 20.41 482 LEU A O 5
ATOM 3884 N N . ASP A 1 27 ? 5.939 -11.390 -16.752 1.00 24.11 483 ASP A N 5
ATOM 3885 C CA . ASP A 1 27 ? 7.053 -11.224 -17.678 1.00 44.03 483 ASP A CA 5
ATOM 3886 C C . ASP A 1 27 ? 7.090 -9.804 -18.236 1.00 34.44 483 ASP A C 5
ATOM 3887 O O . ASP A 1 27 ? 8.146 -9.174 -18.289 1.00 44.31 483 ASP A O 5
ATOM 3896 N N . LEU A 1 28 ? 5.930 -9.308 -18.651 1.00 14.45 484 LEU A N 5
ATOM 3897 C CA . LEU A 1 28 ? 5.828 -7.962 -19.205 1.00 61.23 484 LEU A CA 5
ATOM 3898 C C . LEU A 1 28 ? 5.980 -6.909 -18.112 1.00 62.40 484 LEU A C 5
ATOM 3899 O O . LEU A 1 28 ? 6.616 -5.874 -18.316 1.00 74.12 484 LEU A O 5
ATOM 3915 N N . LEU A 1 29 ? 5.395 -7.181 -16.951 1.00 23.42 485 LEU A N 5
ATOM 3916 C CA . LEU A 1 29 ? 5.467 -6.259 -15.823 1.00 44.31 485 LEU A CA 5
ATOM 3917 C C . LEU A 1 29 ? 6.917 -5.965 -15.452 1.00 4.11 485 LEU A C 5
ATOM 3918 O O . LEU A 1 29 ? 7.254 -4.848 -15.063 1.00 4.35 485 LEU A O 5
ATOM 3934 N N . ASN A 1 30 ? 7.771 -6.976 -15.577 1.00 44.54 486 ASN A N 5
ATOM 3935 C CA . ASN A 1 30 ? 9.186 -6.825 -15.257 1.00 21.05 486 ASN A CA 5
ATOM 3936 C C . ASN A 1 30 ? 9.896 -5.980 -16.310 1.00 11.21 486 ASN A C 5
ATOM 3937 O O . ASN A 1 30 ? 10.795 -5.201 -15.993 1.00 2.01 486 ASN A O 5
ATOM 3948 N N . ASP A 1 31 ? 9.485 -6.139 -17.563 1.00 40.21 487 ASP A N 5
ATOM 3949 C CA . ASP A 1 31 ? 10.080 -5.389 -18.664 1.00 32.53 487 ASP A CA 5
ATOM 3950 C C . ASP A 1 31 ? 9.222 -4.181 -19.024 1.00 51.34 487 ASP A C 5
ATOM 3951 O O . ASP A 1 31 ? 9.244 -3.708 -20.161 1.00 14.33 487 ASP A O 5
ATOM 3960 N N . VAL A 1 32 ? 8.466 -3.686 -18.049 1.00 50.24 488 VAL A N 5
ATOM 3961 C CA . VAL A 1 32 ? 7.600 -2.532 -18.264 1.00 24.33 488 VAL A CA 5
ATOM 3962 C C . VAL A 1 32 ? 8.412 -1.245 -18.351 1.00 2.21 488 VAL A C 5
ATOM 3963 O O . VAL A 1 32 ? 9.419 -1.084 -17.661 1.00 32.15 488 VAL A O 5
ATOM 3976 N N . LYS A 1 33 ? 7.968 -0.328 -19.204 1.00 73.32 489 LYS A N 5
ATOM 3977 C CA . LYS A 1 33 ? 8.651 0.948 -19.382 1.00 32.51 489 LYS A CA 5
ATOM 3978 C C . LYS A 1 33 ? 7.647 2.080 -19.577 1.00 22.52 489 LYS A C 5
ATOM 3979 O O . LYS A 1 33 ? 6.921 2.114 -20.569 1.00 51.22 489 LYS A O 5
ATOM 3998 N N . GLY A 1 34 ? 7.613 3.005 -18.623 1.00 2.31 490 GLY A N 5
ATOM 3999 C CA . GLY A 1 34 ? 6.696 4.127 -18.710 1.00 21.42 490 GLY A CA 5
ATOM 4000 C C . GLY A 1 34 ? 5.669 4.123 -17.595 1.00 1.40 490 GLY A C 5
ATOM 4001 O O . GLY A 1 34 ? 5.058 3.094 -17.308 1.00 3.05 490 GLY A O 5
ATOM 4005 N N . SER A 1 35 ? 5.479 5.278 -16.964 1.00 61.30 491 SER A N 5
ATOM 4006 C CA . SER A 1 35 ? 4.523 5.403 -15.870 1.00 72.33 491 SER A CA 5
ATOM 4007 C C . SER A 1 35 ? 3.115 5.042 -16.336 1.00 2.14 491 SER A C 5
ATOM 4008 O O . SER A 1 35 ? 2.393 4.309 -15.659 1.00 2.50 491 SER A O 5
ATOM 4016 N N . LYS A 1 36 ? 2.731 5.562 -17.496 1.00 42.53 492 LYS A N 5
ATOM 4017 C CA . LYS A 1 36 ? 1.411 5.296 -18.055 1.00 42.23 492 LYS A CA 5
ATOM 4018 C C . LYS A 1 36 ? 1.213 3.803 -18.296 1.00 45.14 492 LYS A C 5
ATOM 4019 O O . LYS A 1 36 ? 0.115 3.276 -18.119 1.00 50.21 492 LYS A O 5
ATOM 4038 N N . ASP A 1 37 ? 2.283 3.127 -18.700 1.00 24.13 493 ASP A N 5
ATOM 4039 C CA . ASP A 1 37 ? 2.228 1.694 -18.962 1.00 71.53 493 ASP A CA 5
ATOM 4040 C C . ASP A 1 37 ? 2.077 0.908 -17.663 1.00 55.51 493 ASP A C 5
ATOM 4041 O O . ASP A 1 37 ? 1.394 -0.116 -17.620 1.00 53.21 493 ASP A O 5
ATOM 4050 N N . LEU A 1 38 ? 2.718 1.394 -16.606 1.00 43.23 494 LEU A N 5
ATOM 4051 C CA . LEU A 1 38 ? 2.656 0.738 -15.305 1.00 62.31 494 LEU A CA 5
ATOM 4052 C C . LEU A 1 38 ? 1.295 0.954 -14.651 1.00 25.35 494 LEU A C 5
ATOM 4053 O O . LEU A 1 38 ? 0.773 0.069 -13.972 1.00 70.13 494 LEU A O 5
ATOM 4069 N N . LYS A 1 39 ? 0.725 2.135 -14.860 1.00 11.21 495 LYS A N 5
ATOM 4070 C CA . LYS A 1 39 ? -0.577 2.468 -14.294 1.00 20.21 495 LYS A CA 5
ATOM 4071 C C . LYS A 1 39 ? -1.698 1.775 -15.062 1.00 65.25 495 LYS A C 5
ATOM 4072 O O . LYS A 1 39 ? -2.562 1.130 -14.470 1.00 25.33 495 LYS A O 5
ATOM 4091 N N . GLU A 1 40 ? -1.675 1.912 -16.385 1.00 31.14 496 GLU A N 5
ATOM 4092 C CA . GLU A 1 40 ? -2.690 1.298 -17.233 1.00 24.31 496 GLU A CA 5
ATOM 4093 C C . GLU A 1 40 ? -2.749 -0.210 -17.006 1.00 24.11 496 GLU A C 5
ATOM 4094 O O . GLU A 1 40 ? -3.817 -0.818 -17.075 1.00 21.31 496 GLU A O 5
ATOM 4106 N N . PHE A 1 41 ? -1.593 -0.807 -16.735 1.00 63.42 497 PHE A N 5
ATOM 4107 C CA . PHE A 1 41 ? -1.511 -2.244 -16.499 1.00 74.25 497 PHE A CA 5
ATOM 4108 C C . PHE A 1 41 ? -2.425 -2.659 -15.350 1.00 23.23 497 PHE A C 5
ATOM 4109 O O . PHE A 1 41 ? -3.020 -3.737 -15.373 1.00 0.04 497 PHE A O 5
ATOM 4126 N N . HIS A 1 42 ? -2.530 -1.796 -14.344 1.00 61.12 498 HIS A N 5
ATOM 4127 C CA . HIS A 1 42 ? -3.370 -2.072 -13.184 1.00 73.05 498 HIS A CA 5
ATOM 4128 C C . HIS A 1 42 ? -4.848 -2.019 -13.560 1.00 13.14 498 HIS A C 5
ATOM 4129 O O . HIS A 1 42 ? -5.659 -2.787 -13.042 1.00 14.23 498 HIS A O 5
ATOM 4143 N N . LYS A 1 43 ? -5.192 -1.107 -14.463 1.00 10.13 499 LYS A N 5
ATOM 4144 C CA . LYS A 1 43 ? -6.572 -0.953 -14.908 1.00 43.14 499 LYS A CA 5
ATOM 4145 C C . LYS A 1 43 ? -7.088 -2.244 -15.536 1.00 50.43 499 LYS A C 5
ATOM 4146 O O . LYS A 1 43 ? -8.167 -2.724 -15.191 1.00 20.21 499 LYS A O 5
ATOM 4165 N N . MET A 1 44 ? -6.310 -2.800 -16.459 1.00 22.13 500 MET A N 5
ATOM 4166 C CA . MET A 1 44 ? -6.688 -4.037 -17.132 1.00 53.02 500 MET A CA 5
ATOM 4167 C C . MET A 1 44 ? -6.670 -5.213 -16.160 1.00 52.44 500 MET A C 5
ATOM 4168 O O . MET A 1 44 ? -7.540 -6.083 -16.207 1.00 73.32 500 MET A O 5
ATOM 4182 N N . LEU A 1 45 ? -5.675 -5.232 -15.281 1.00 64.32 501 LEU A N 5
ATOM 4183 C CA . LEU A 1 45 ? -5.543 -6.302 -14.298 1.00 12.22 501 LEU A CA 5
ATOM 4184 C C . LEU A 1 45 ? -6.794 -6.401 -13.431 1.00 12.13 501 LEU A C 5
ATOM 4185 O O . LEU A 1 45 ? -7.331 -7.489 -13.217 1.00 4.44 501 LEU A O 5
ATOM 4201 N N . THR A 1 46 ? -7.256 -5.257 -12.935 1.00 34.33 502 THR A N 5
ATOM 4202 C CA . THR A 1 46 ? -8.445 -5.215 -12.092 1.00 4.51 502 THR A CA 5
ATOM 4203 C C . THR A 1 46 ? -9.664 -5.749 -12.834 1.00 33.44 502 THR A C 5
ATOM 4204 O O . THR A 1 46 ? -10.528 -6.395 -12.242 1.00 33.53 502 THR A O 5
ATOM 4215 N N . ALA A 1 47 ? -9.728 -5.477 -14.133 1.00 3.43 503 ALA A N 5
ATOM 4216 C CA . ALA A 1 47 ? -10.841 -5.933 -14.956 1.00 23.22 503 ALA A CA 5
ATOM 4217 C C . ALA A 1 47 ? -10.849 -7.454 -15.073 1.00 13.41 503 ALA A C 5
ATOM 4218 O O . ALA A 1 47 ? -11.883 -8.094 -14.879 1.00 62.42 503 ALA A O 5
ATOM 4225 N N . ILE A 1 48 ? -9.692 -8.024 -15.391 1.00 75.34 504 ILE A N 5
ATOM 4226 C CA . ILE A 1 48 ? -9.568 -9.470 -15.534 1.00 1.43 504 ILE A CA 5
ATOM 4227 C C . ILE A 1 48 ? -10.101 -10.191 -14.301 1.00 33.41 504 ILE A C 5
ATOM 4228 O O . ILE A 1 48 ? -11.041 -10.983 -14.389 1.00 63.24 504 ILE A O 5
ATOM 4244 N N . LEU A 1 49 ? -9.497 -9.912 -13.151 1.00 54.02 505 LEU A N 5
ATOM 4245 C CA . LEU A 1 49 ? -9.913 -10.533 -11.898 1.00 64.11 505 LEU A CA 5
ATOM 4246 C C . LEU A 1 49 ? -11.363 -10.189 -11.574 1.00 61.33 505 LEU A C 5
ATOM 4247 O O . LEU A 1 49 ? -12.102 -11.014 -11.038 1.00 23.24 505 LEU A O 5
ATOM 4263 N N . ALA A 1 50 ? -11.764 -8.967 -11.906 1.00 51.43 506 ALA A N 5
ATOM 4264 C CA . ALA A 1 50 ? -13.127 -8.515 -11.655 1.00 31.22 506 ALA A CA 5
ATOM 4265 C C . ALA A 1 50 ? -14.145 -9.488 -12.242 1.00 5.34 506 ALA A C 5
ATOM 4266 O O . ALA A 1 50 ? -15.211 -9.709 -11.667 1.00 42.11 506 ALA A O 5
ATOM 4273 N N . LYS A 1 51 ? -13.809 -10.066 -13.390 1.00 31.23 507 LYS A N 5
ATOM 4274 C CA . LYS A 1 51 ? -14.693 -11.016 -14.055 1.00 63.12 507 LYS A CA 5
ATOM 4275 C C . LYS A 1 51 ? -14.693 -12.359 -13.331 1.00 43.41 507 LYS A C 5
ATOM 4276 O O . LYS A 1 51 ? -15.705 -13.058 -13.302 1.00 52.32 507 LYS A O 5
ATOM 4295 N N . GLN A 1 52 ? -13.552 -12.711 -12.747 1.00 41.12 508 GLN A N 5
ATOM 4296 C CA . GLN A 1 52 ? -13.422 -13.970 -12.023 1.00 11.44 508 GLN A CA 5
ATOM 4297 C C . GLN A 1 52 ? -14.345 -13.997 -10.809 1.00 13.30 508 GLN A C 5
ATOM 4298 O O . GLN A 1 52 ? -14.805 -12.962 -10.325 1.00 31.21 508 GLN A O 5
ATOM 4312 N N . PRO A 1 53 ? -14.625 -15.208 -10.304 1.00 43.34 509 PRO A N 5
ATOM 4313 C CA . PRO A 1 53 ? -15.495 -15.399 -9.141 1.00 15.34 509 PRO A CA 5
ATOM 4314 C C . PRO A 1 53 ? -14.855 -14.900 -7.850 1.00 32.34 509 PRO A C 5
ATOM 4315 O O . PRO A 1 53 ? -13.639 -14.721 -7.777 1.00 75.13 509 PRO A O 5
ATOM 4326 N N . GLY A 1 1 ? -1.600 4.786 -0.199 1.00 75.55 457 GLY A N 6
ATOM 4327 C CA . GLY A 1 1 ? -0.484 3.957 0.217 1.00 34.14 457 GLY A CA 6
ATOM 4328 C C . GLY A 1 1 ? 0.591 3.856 -0.846 1.00 23.53 457 GLY A C 6
ATOM 4329 O O . GLY A 1 1 ? 0.916 4.842 -1.506 1.00 1.41 457 GLY A O 6
ATOM 4333 N N . SER A 1 2 ? 1.147 2.659 -1.011 1.00 51.31 458 SER A N 6
ATOM 4334 C CA . SER A 1 2 ? 2.197 2.434 -1.998 1.00 34.11 458 SER A CA 6
ATOM 4335 C C . SER A 1 2 ? 1.814 1.304 -2.949 1.00 42.12 458 SER A C 6
ATOM 4336 O O . SER A 1 2 ? 1.133 0.355 -2.561 1.00 70.04 458 SER A O 6
ATOM 4344 N N . SER A 1 3 ? 2.258 1.414 -4.197 1.00 41.23 459 SER A N 6
ATOM 4345 C CA . SER A 1 3 ? 1.960 0.405 -5.206 1.00 70.34 459 SER A CA 6
ATOM 4346 C C . SER A 1 3 ? 3.244 -0.175 -5.791 1.00 45.11 459 SER A C 6
ATOM 4347 O O . SER A 1 3 ? 3.520 -0.026 -6.981 1.00 43.24 459 SER A O 6
ATOM 4355 N N . SER A 1 4 ? 4.027 -0.837 -4.944 1.00 54.33 460 SER A N 6
ATOM 4356 C CA . SER A 1 4 ? 5.284 -1.436 -5.375 1.00 24.14 460 SER A CA 6
ATOM 4357 C C . SER A 1 4 ? 5.032 -2.628 -6.292 1.00 70.53 460 SER A C 6
ATOM 4358 O O . SER A 1 4 ? 4.040 -3.342 -6.143 1.00 11.14 460 SER A O 6
ATOM 4366 N N . ARG A 1 5 ? 5.937 -2.838 -7.243 1.00 2.25 461 ARG A N 6
ATOM 4367 C CA . ARG A 1 5 ? 5.813 -3.942 -8.186 1.00 22.40 461 ARG A CA 6
ATOM 4368 C C . ARG A 1 5 ? 5.591 -5.262 -7.452 1.00 55.32 461 ARG A C 6
ATOM 4369 O O . ARG A 1 5 ? 4.855 -6.129 -7.923 1.00 53.11 461 ARG A O 6
ATOM 4390 N N . SER A 1 6 ? 6.232 -5.406 -6.297 1.00 13.21 462 SER A N 6
ATOM 4391 C CA . SER A 1 6 ? 6.107 -6.621 -5.500 1.00 43.30 462 SER A CA 6
ATOM 4392 C C . SER A 1 6 ? 4.645 -6.906 -5.170 1.00 25.34 462 SER A C 6
ATOM 4393 O O . SER A 1 6 ? 4.225 -8.062 -5.109 1.00 51.21 462 SER A O 6
ATOM 4401 N N . VAL A 1 7 ? 3.875 -5.844 -4.956 1.00 61.31 463 VAL A N 6
ATOM 4402 C CA . VAL A 1 7 ? 2.460 -5.979 -4.633 1.00 12.03 463 VAL A CA 6
ATOM 4403 C C . VAL A 1 7 ? 1.669 -6.495 -5.830 1.00 23.44 463 VAL A C 6
ATOM 4404 O O . VAL A 1 7 ? 0.923 -7.468 -5.720 1.00 35.31 463 VAL A O 6
ATOM 4417 N N . ILE A 1 8 ? 1.839 -5.838 -6.972 1.00 21.12 464 ILE A N 6
ATOM 4418 C CA . ILE A 1 8 ? 1.142 -6.232 -8.190 1.00 65.11 464 ILE A CA 6
ATOM 4419 C C . ILE A 1 8 ? 1.461 -7.676 -8.563 1.00 40.00 464 ILE A C 6
ATOM 4420 O O . ILE A 1 8 ? 0.560 -8.498 -8.728 1.00 30.52 464 ILE A O 6
ATOM 4436 N N . ARG A 1 9 ? 2.749 -7.977 -8.693 1.00 31.41 465 ARG A N 6
ATOM 4437 C CA . ARG A 1 9 ? 3.187 -9.323 -9.046 1.00 11.54 465 ARG A CA 6
ATOM 4438 C C . ARG A 1 9 ? 2.621 -10.352 -8.071 1.00 50.44 465 ARG A C 6
ATOM 4439 O O . ARG A 1 9 ? 2.294 -11.473 -8.459 1.00 34.35 465 ARG A O 6
ATOM 4460 N N . SER A 1 10 ? 2.509 -9.962 -6.806 1.00 4.34 466 SER A N 6
ATOM 4461 C CA . SER A 1 10 ? 1.987 -10.851 -5.775 1.00 23.41 466 SER A CA 6
ATOM 4462 C C . SER A 1 10 ? 0.530 -11.208 -6.052 1.00 61.02 466 SER A C 6
ATOM 4463 O O . SER A 1 10 ? 0.095 -12.330 -5.794 1.00 35.44 466 SER A O 6
ATOM 4471 N N . ILE A 1 11 ? -0.218 -10.245 -6.580 1.00 1.11 467 ILE A N 6
ATOM 4472 C CA . ILE A 1 11 ? -1.626 -10.457 -6.894 1.00 5.25 467 ILE A CA 6
ATOM 4473 C C . ILE A 1 11 ? -1.788 -11.395 -8.085 1.00 11.22 467 ILE A C 6
ATOM 4474 O O . ILE A 1 11 ? -2.712 -12.208 -8.125 1.00 65.44 467 ILE A O 6
ATOM 4490 N N . ILE A 1 12 ? -0.884 -11.277 -9.052 1.00 13.45 468 ILE A N 6
ATOM 4491 C CA . ILE A 1 12 ? -0.926 -12.116 -10.242 1.00 60.14 468 ILE A CA 6
ATOM 4492 C C . ILE A 1 12 ? -0.565 -13.560 -9.910 1.00 42.21 468 ILE A C 6
ATOM 4493 O O . ILE A 1 12 ? -1.325 -14.484 -10.198 1.00 73.22 468 ILE A O 6
ATOM 4509 N N . LYS A 1 13 ? 0.601 -13.747 -9.300 1.00 53.11 469 LYS A N 6
ATOM 4510 C CA . LYS A 1 13 ? 1.063 -15.078 -8.925 1.00 4.45 469 LYS A CA 6
ATOM 4511 C C . LYS A 1 13 ? 0.057 -15.765 -8.008 1.00 14.03 469 LYS A C 6
ATOM 4512 O O . LYS A 1 13 ? -0.111 -16.983 -8.057 1.00 74.42 469 LYS A O 6
ATOM 4531 N N . SER A 1 14 ? -0.612 -14.976 -7.173 1.00 4.34 470 SER A N 6
ATOM 4532 C CA . SER A 1 14 ? -1.600 -15.509 -6.243 1.00 74.10 470 SER A CA 6
ATOM 4533 C C . SER A 1 14 ? -2.932 -15.753 -6.947 1.00 1.11 470 SER A C 6
ATOM 4534 O O . SER A 1 14 ? -3.649 -16.703 -6.631 1.00 43.45 470 SER A O 6
ATOM 4542 N N . SER A 1 15 ? -3.256 -14.888 -7.903 1.00 1.34 471 SER A N 6
ATOM 4543 C CA . SER A 1 15 ? -4.503 -15.006 -8.650 1.00 3.53 471 SER A CA 6
ATOM 4544 C C . SER A 1 15 ? -4.666 -16.413 -9.215 1.00 72.02 471 SER A C 6
ATOM 4545 O O . SER A 1 15 ? -3.729 -17.212 -9.206 1.00 13.24 471 SER A O 6
ATOM 4553 N N . LYS A 1 16 ? -5.864 -16.710 -9.708 1.00 22.31 472 LYS A N 6
ATOM 4554 C CA . LYS A 1 16 ? -6.153 -18.020 -10.280 1.00 21.15 472 LYS A CA 6
ATOM 4555 C C . LYS A 1 16 ? -6.540 -17.899 -11.750 1.00 11.31 472 LYS A C 6
ATOM 4556 O O . LYS A 1 16 ? -7.373 -18.658 -12.248 1.00 4.20 472 LYS A O 6
ATOM 4575 N N . LEU A 1 17 ? -5.931 -16.941 -12.440 1.00 61.12 473 LEU A N 6
ATOM 4576 C CA . LEU A 1 17 ? -6.211 -16.721 -13.855 1.00 21.41 473 LEU A CA 6
ATOM 4577 C C . LEU A 1 17 ? -5.815 -17.939 -14.684 1.00 35.22 473 LEU A C 6
ATOM 4578 O O . LEU A 1 17 ? -6.671 -18.701 -15.133 1.00 2.21 473 LEU A O 6
ATOM 4594 N N . ASN A 1 18 ? -4.513 -18.117 -14.881 1.00 31.24 474 ASN A N 6
ATOM 4595 C CA . ASN A 1 18 ? -4.004 -19.244 -15.654 1.00 41.11 474 ASN A CA 6
ATOM 4596 C C . ASN A 1 18 ? -2.480 -19.291 -15.608 1.00 23.03 474 ASN A C 6
ATOM 4597 O O . ASN A 1 18 ? -1.820 -18.257 -15.499 1.00 22.14 474 ASN A O 6
ATOM 4608 N N . ILE A 1 19 ? -1.928 -20.497 -15.692 1.00 2.31 475 ILE A N 6
ATOM 4609 C CA . ILE A 1 19 ? -0.482 -20.678 -15.661 1.00 62.24 475 ILE A CA 6
ATOM 4610 C C . ILE A 1 19 ? 0.196 -19.875 -16.766 1.00 5.01 475 ILE A C 6
ATOM 4611 O O . ILE A 1 19 ? 1.282 -19.327 -16.572 1.00 13.10 475 ILE A O 6
ATOM 4627 N N . ASP A 1 20 ? -0.451 -19.808 -17.924 1.00 20.11 476 ASP A N 6
ATOM 4628 C CA . ASP A 1 20 ? 0.088 -19.069 -19.060 1.00 11.04 476 ASP A CA 6
ATOM 4629 C C . ASP A 1 20 ? -0.180 -17.574 -18.912 1.00 20.51 476 ASP A C 6
ATOM 4630 O O . ASP A 1 20 ? 0.703 -16.749 -19.147 1.00 11.44 476 ASP A O 6
ATOM 4639 N N . HIS A 1 21 ? -1.404 -17.234 -18.522 1.00 54.54 477 HIS A N 6
ATOM 4640 C CA . HIS A 1 21 ? -1.789 -15.838 -18.344 1.00 0.11 477 HIS A CA 6
ATOM 4641 C C . HIS A 1 21 ? -0.893 -15.155 -17.315 1.00 14.04 477 HIS A C 6
ATOM 4642 O O . HIS A 1 21 ? -0.306 -14.107 -17.585 1.00 23.42 477 HIS A O 6
ATOM 4656 N N . LYS A 1 22 ? -0.794 -15.755 -16.133 1.00 53.31 478 LYS A N 6
ATOM 4657 C CA . LYS A 1 22 ? 0.029 -15.206 -15.063 1.00 5.34 478 LYS A CA 6
ATOM 4658 C C . LYS A 1 22 ? 1.461 -14.980 -15.539 1.00 12.41 478 LYS A C 6
ATOM 4659 O O . LYS A 1 22 ? 2.039 -13.916 -15.315 1.00 31.05 478 LYS A O 6
ATOM 4678 N N . ASP A 1 23 ? 2.026 -15.985 -16.198 1.00 31.11 479 ASP A N 6
ATOM 4679 C CA . ASP A 1 23 ? 3.389 -15.895 -16.708 1.00 51.33 479 ASP A CA 6
ATOM 4680 C C . ASP A 1 23 ? 3.531 -14.721 -17.673 1.00 24.15 479 ASP A C 6
ATOM 4681 O O . ASP A 1 23 ? 4.566 -14.054 -17.706 1.00 14.23 479 ASP A O 6
ATOM 4690 N N . TYR A 1 24 ? 2.487 -14.476 -18.456 1.00 42.00 480 TYR A N 6
ATOM 4691 C CA . TYR A 1 24 ? 2.497 -13.385 -19.424 1.00 21.43 480 TYR A CA 6
ATOM 4692 C C . TYR A 1 24 ? 2.444 -12.033 -18.720 1.00 51.55 480 TYR A C 6
ATOM 4693 O O . TYR A 1 24 ? 3.268 -11.153 -18.977 1.00 32.35 480 TYR A O 6
ATOM 4711 N N . LEU A 1 25 ? 1.469 -11.873 -17.832 1.00 62.12 481 LEU A N 6
ATOM 4712 C CA . LEU A 1 25 ? 1.307 -10.628 -17.090 1.00 11.15 481 LEU A CA 6
ATOM 4713 C C . LEU A 1 25 ? 2.564 -10.303 -16.289 1.00 63.44 481 LEU A C 6
ATOM 4714 O O . LEU A 1 25 ? 2.943 -9.139 -16.153 1.00 22.30 481 LEU A O 6
ATOM 4730 N N . LEU A 1 26 ? 3.209 -11.339 -15.764 1.00 35.42 482 LEU A N 6
ATOM 4731 C CA . LEU A 1 26 ? 4.426 -11.165 -14.979 1.00 33.34 482 LEU A CA 6
ATOM 4732 C C . LEU A 1 26 ? 5.631 -10.940 -15.886 1.00 2.24 482 LEU A C 6
ATOM 4733 O O . LEU A 1 26 ? 6.534 -10.170 -15.555 1.00 74.25 482 LEU A O 6
ATOM 4749 N N . ASP A 1 27 ? 5.638 -11.614 -17.030 1.00 61.11 483 ASP A N 6
ATOM 4750 C CA . ASP A 1 27 ? 6.731 -11.485 -17.987 1.00 30.10 483 ASP A CA 6
ATOM 4751 C C . ASP A 1 27 ? 6.836 -10.053 -18.503 1.00 34.25 483 ASP A C 6
ATOM 4752 O O . ASP A 1 27 ? 7.926 -9.485 -18.572 1.00 63.10 483 ASP A O 6
ATOM 4761 N N . LEU A 1 28 ? 5.695 -9.475 -18.864 1.00 64.30 484 LEU A N 6
ATOM 4762 C CA . LEU A 1 28 ? 5.658 -8.109 -19.375 1.00 22.33 484 LEU A CA 6
ATOM 4763 C C . LEU A 1 28 ? 5.836 -7.100 -18.245 1.00 24.43 484 LEU A C 6
ATOM 4764 O O . LEU A 1 28 ? 6.520 -6.088 -18.404 1.00 31.13 484 LEU A O 6
ATOM 4780 N N . LEU A 1 29 ? 5.219 -7.384 -17.103 1.00 3.11 485 LEU A N 6
ATOM 4781 C CA . LEU A 1 29 ? 5.311 -6.502 -15.944 1.00 64.42 485 LEU A CA 6
ATOM 4782 C C . LEU A 1 29 ? 6.765 -6.293 -15.534 1.00 4.43 485 LEU A C 6
ATOM 4783 O O . LEU A 1 29 ? 7.147 -5.207 -15.099 1.00 44.02 485 LEU A O 6
ATOM 4799 N N . ASN A 1 30 ? 7.572 -7.339 -15.677 1.00 22.11 486 ASN A N 6
ATOM 4800 C CA . ASN A 1 30 ? 8.985 -7.269 -15.323 1.00 2.15 486 ASN A CA 6
ATOM 4801 C C . ASN A 1 30 ? 9.741 -6.353 -16.280 1.00 3.21 486 ASN A C 6
ATOM 4802 O O . ASN A 1 30 ? 10.661 -5.640 -15.877 1.00 55.31 486 ASN A O 6
ATOM 4813 N N . ASP A 1 31 ? 9.347 -6.377 -17.548 1.00 63.33 487 ASP A N 6
ATOM 4814 C CA . ASP A 1 31 ? 9.986 -5.548 -18.564 1.00 2.14 487 ASP A CA 6
ATOM 4815 C C . ASP A 1 31 ? 9.120 -4.338 -18.901 1.00 23.04 487 ASP A C 6
ATOM 4816 O O . ASP A 1 31 ? 9.196 -3.795 -20.003 1.00 2.23 487 ASP A O 6
ATOM 4825 N N . VAL A 1 32 ? 8.297 -3.921 -17.944 1.00 75.31 488 VAL A N 6
ATOM 4826 C CA . VAL A 1 32 ? 7.416 -2.776 -18.139 1.00 50.32 488 VAL A CA 6
ATOM 4827 C C . VAL A 1 32 ? 8.217 -1.499 -18.366 1.00 45.14 488 VAL A C 6
ATOM 4828 O O . VAL A 1 32 ? 9.133 -1.184 -17.606 1.00 45.25 488 VAL A O 6
ATOM 4841 N N . LYS A 1 33 ? 7.866 -0.766 -19.418 1.00 5.14 489 LYS A N 6
ATOM 4842 C CA . LYS A 1 33 ? 8.551 0.479 -19.746 1.00 21.02 489 LYS A CA 6
ATOM 4843 C C . LYS A 1 33 ? 7.553 1.618 -19.924 1.00 13.32 489 LYS A C 6
ATOM 4844 O O . LYS A 1 33 ? 6.716 1.588 -20.825 1.00 34.11 489 LYS A O 6
ATOM 4863 N N . GLY A 1 34 ? 7.648 2.624 -19.059 1.00 23.20 490 GLY A N 6
ATOM 4864 C CA . GLY A 1 34 ? 6.748 3.759 -19.139 1.00 43.43 490 GLY A CA 6
ATOM 4865 C C . GLY A 1 34 ? 5.791 3.825 -17.965 1.00 64.15 490 GLY A C 6
ATOM 4866 O O . GLY A 1 34 ? 5.113 2.846 -17.654 1.00 15.51 490 GLY A O 6
ATOM 4870 N N . SER A 1 35 ? 5.738 4.981 -17.311 1.00 70.23 491 SER A N 6
ATOM 4871 C CA . SER A 1 35 ? 4.861 5.168 -16.161 1.00 42.43 491 SER A CA 6
ATOM 4872 C C . SER A 1 35 ? 3.405 4.917 -16.541 1.00 62.45 491 SER A C 6
ATOM 4873 O O . SER A 1 35 ? 2.672 4.236 -15.823 1.00 41.43 491 SER A O 6
ATOM 4881 N N . LYS A 1 36 ? 2.993 5.470 -17.677 1.00 15.34 492 LYS A N 6
ATOM 4882 C CA . LYS A 1 36 ? 1.625 5.306 -18.156 1.00 2.45 492 LYS A CA 6
ATOM 4883 C C . LYS A 1 36 ? 1.308 3.835 -18.403 1.00 10.10 492 LYS A C 6
ATOM 4884 O O . LYS A 1 36 ? 0.221 3.361 -18.074 1.00 34.12 492 LYS A O 6
ATOM 4903 N N . ASP A 1 37 ? 2.264 3.118 -18.983 1.00 41.11 493 ASP A N 6
ATOM 4904 C CA . ASP A 1 37 ? 2.087 1.700 -19.272 1.00 63.41 493 ASP A CA 6
ATOM 4905 C C . ASP A 1 37 ? 2.008 0.888 -17.983 1.00 4.13 493 ASP A C 6
ATOM 4906 O O . ASP A 1 37 ? 1.268 -0.093 -17.898 1.00 51.41 493 ASP A O 6
ATOM 4915 N N . LEU A 1 38 ? 2.777 1.302 -16.981 1.00 52.13 494 LEU A N 6
ATOM 4916 C CA . LEU A 1 38 ? 2.795 0.613 -15.696 1.00 1.14 494 LEU A CA 6
ATOM 4917 C C . LEU A 1 38 ? 1.527 0.909 -14.901 1.00 3.41 494 LEU A C 6
ATOM 4918 O O . LEU A 1 38 ? 1.003 0.042 -14.202 1.00 12.45 494 LEU A O 6
ATOM 4934 N N . LYS A 1 39 ? 1.038 2.139 -15.015 1.00 12.42 495 LYS A N 6
ATOM 4935 C CA . LYS A 1 39 ? -0.171 2.551 -14.310 1.00 61.35 495 LYS A CA 6
ATOM 4936 C C . LYS A 1 39 ? -1.414 1.981 -14.986 1.00 15.33 495 LYS A C 6
ATOM 4937 O O . LYS A 1 39 ? -2.286 1.417 -14.325 1.00 54.55 495 LYS A O 6
ATOM 4956 N N . GLU A 1 40 ? -1.488 2.132 -16.305 1.00 22.25 496 GLU A N 6
ATOM 4957 C CA . GLU A 1 40 ? -2.625 1.631 -17.068 1.00 10.43 496 GLU A CA 6
ATOM 4958 C C . GLU A 1 40 ? -2.742 0.115 -16.938 1.00 53.44 496 GLU A C 6
ATOM 4959 O O . GLU A 1 40 ? -3.844 -0.434 -16.921 1.00 60.04 496 GLU A O 6
ATOM 4971 N N . PHE A 1 41 ? -1.598 -0.555 -16.848 1.00 75.01 497 PHE A N 6
ATOM 4972 C CA . PHE A 1 41 ? -1.572 -2.008 -16.722 1.00 4.41 497 PHE A CA 6
ATOM 4973 C C . PHE A 1 41 ? -2.368 -2.462 -15.502 1.00 72.45 497 PHE A C 6
ATOM 4974 O O . PHE A 1 41 ? -3.023 -3.505 -15.528 1.00 70.01 497 PHE A O 6
ATOM 4991 N N . HIS A 1 42 ? -2.307 -1.673 -14.435 1.00 3.12 498 HIS A N 6
ATOM 4992 C CA . HIS A 1 42 ? -3.022 -1.994 -13.205 1.00 1.43 498 HIS A CA 6
ATOM 4993 C C . HIS A 1 42 ? -4.528 -1.852 -13.400 1.00 15.15 498 HIS A C 6
ATOM 4994 O O . HIS A 1 42 ? -5.313 -2.618 -12.839 1.00 64.34 498 HIS A O 6
ATOM 5008 N N . LYS A 1 43 ? -4.927 -0.866 -14.197 1.00 20.53 499 LYS A N 6
ATOM 5009 C CA . LYS A 1 43 ? -6.339 -0.624 -14.467 1.00 11.44 499 LYS A CA 6
ATOM 5010 C C . LYS A 1 43 ? -6.999 -1.861 -15.067 1.00 10.13 499 LYS A C 6
ATOM 5011 O O . LYS A 1 43 ? -8.110 -2.229 -14.687 1.00 55.52 499 LYS A O 6
ATOM 5030 N N . MET A 1 44 ? -6.306 -2.500 -16.004 1.00 55.40 500 MET A N 6
ATOM 5031 C CA . MET A 1 44 ? -6.825 -3.698 -16.654 1.00 52.40 500 MET A CA 6
ATOM 5032 C C . MET A 1 44 ? -6.638 -4.923 -15.765 1.00 42.10 500 MET A C 6
ATOM 5033 O O . MET A 1 44 ? -7.495 -5.806 -15.719 1.00 14.13 500 MET A O 6
ATOM 5047 N N . LEU A 1 45 ? -5.512 -4.971 -15.061 1.00 52.22 501 LEU A N 6
ATOM 5048 C CA . LEU A 1 45 ? -5.212 -6.089 -14.173 1.00 52.32 501 LEU A CA 6
ATOM 5049 C C . LEU A 1 45 ? -6.367 -6.344 -13.210 1.00 2.02 501 LEU A C 6
ATOM 5050 O O . LEU A 1 45 ? -6.845 -7.471 -13.081 1.00 33.41 501 LEU A O 6
ATOM 5066 N N . THR A 1 46 ? -6.813 -5.288 -12.535 1.00 64.54 502 THR A N 6
ATOM 5067 C CA . THR A 1 46 ? -7.912 -5.397 -11.585 1.00 23.54 502 THR A CA 6
ATOM 5068 C C . THR A 1 46 ? -9.194 -5.846 -12.276 1.00 32.12 502 THR A C 6
ATOM 5069 O O . THR A 1 46 ? -9.990 -6.591 -11.705 1.00 61.41 502 THR A O 6
ATOM 5080 N N . ALA A 1 47 ? -9.388 -5.388 -13.508 1.00 70.12 503 ALA A N 6
ATOM 5081 C CA . ALA A 1 47 ? -10.573 -5.745 -14.278 1.00 70.02 503 ALA A CA 6
ATOM 5082 C C . ALA A 1 47 ? -10.620 -7.245 -14.550 1.00 11.22 503 ALA A C 6
ATOM 5083 O O . ALA A 1 47 ? -11.664 -7.880 -14.397 1.00 62.20 503 ALA A O 6
ATOM 5090 N N . ILE A 1 48 ? -9.484 -7.804 -14.954 1.00 35.14 504 ILE A N 6
ATOM 5091 C CA . ILE A 1 48 ? -9.397 -9.229 -15.246 1.00 32.51 504 ILE A CA 6
ATOM 5092 C C . ILE A 1 48 ? -9.921 -10.063 -14.081 1.00 40.40 504 ILE A C 6
ATOM 5093 O O . ILE A 1 48 ? -10.814 -10.894 -14.250 1.00 12.21 504 ILE A O 6
ATOM 5109 N N . LEU A 1 49 ? -9.361 -9.834 -12.898 1.00 50.44 505 LEU A N 6
ATOM 5110 C CA . LEU A 1 49 ? -9.773 -10.562 -11.703 1.00 44.21 505 LEU A CA 6
ATOM 5111 C C . LEU A 1 49 ? -11.201 -10.200 -11.310 1.00 12.41 505 LEU A C 6
ATOM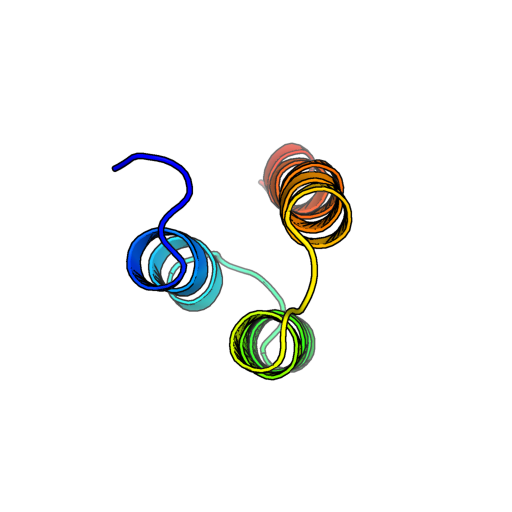 5112 O O . LEU A 1 49 ? -11.956 -11.044 -10.829 1.00 73.35 505 LEU A O 6
ATOM 5128 N N . ALA A 1 50 ? -11.566 -8.939 -11.519 1.00 45.22 506 ALA A N 6
ATOM 5129 C CA . ALA A 1 50 ? -12.905 -8.466 -11.191 1.00 4.03 506 ALA A CA 6
ATOM 5130 C C . ALA A 1 50 ? -13.971 -9.365 -11.807 1.00 41.13 506 ALA A C 6
ATOM 5131 O O . ALA A 1 50 ? -14.835 -9.892 -11.106 1.00 63.32 506 ALA A O 6
ATOM 5138 N N . LYS A 1 51 ? -13.905 -9.535 -13.123 1.00 75.44 507 LYS A N 6
ATOM 5139 C CA . LYS A 1 51 ? -14.865 -10.371 -13.836 1.00 23.12 507 LYS A CA 6
ATOM 5140 C C . LYS A 1 51 ? -14.727 -11.832 -13.421 1.00 30.44 507 LYS A C 6
ATOM 5141 O O . LYS A 1 51 ? -15.709 -12.573 -13.391 1.00 73.11 507 LYS A O 6
ATOM 5160 N N . GLN A 1 52 ? -13.503 -12.239 -13.100 1.00 0.14 508 GLN A N 6
ATOM 5161 C CA . GLN A 1 52 ? -13.239 -13.612 -12.685 1.00 44.43 508 GLN A CA 6
ATOM 5162 C C . GLN A 1 52 ? -14.015 -13.957 -11.419 1.00 31.20 508 GLN A C 6
ATOM 5163 O O . GLN A 1 52 ? -14.459 -13.082 -10.675 1.00 62.13 508 GLN A O 6
ATOM 5177 N N . PRO A 1 53 ? -14.185 -15.264 -11.166 1.00 42.53 509 PRO A N 6
ATOM 5178 C CA . PRO A 1 53 ? -14.908 -15.755 -9.990 1.00 12.22 509 PRO A CA 6
ATOM 5179 C C . PRO A 1 53 ? -14.146 -15.503 -8.694 1.00 3.15 509 PRO A C 6
ATOM 5180 O O . PRO A 1 53 ? -14.728 -15.092 -7.690 1.00 4.43 509 PRO A O 6
ATOM 5191 N N . GLY A 1 1 ? 3.996 0.226 0.801 1.00 33.35 457 GLY A N 7
ATOM 5192 C CA . GLY A 1 1 ? 3.895 -0.403 -0.503 1.00 22.14 457 GLY A CA 7
ATOM 5193 C C . GLY A 1 1 ? 2.543 -0.182 -1.150 1.00 75.21 457 GLY A C 7
ATOM 5194 O O . GLY A 1 1 ? 1.736 -1.107 -1.250 1.00 43.14 457 GLY A O 7
ATOM 5198 N N . SER A 1 2 ? 2.292 1.047 -1.589 1.00 41.14 458 SER A N 7
ATOM 5199 C CA . SER A 1 2 ? 1.025 1.388 -2.226 1.00 1.24 458 SER A CA 7
ATOM 5200 C C . SER A 1 2 ? 1.038 1.003 -3.702 1.00 15.12 458 SER A C 7
ATOM 5201 O O . SER A 1 2 ? 1.559 1.737 -4.542 1.00 30.43 458 SER A O 7
ATOM 5209 N N . SER A 1 3 ? 0.459 -0.153 -4.010 1.00 61.31 459 SER A N 7
ATOM 5210 C CA . SER A 1 3 ? 0.406 -0.639 -5.384 1.00 23.20 459 SER A CA 7
ATOM 5211 C C . SER A 1 3 ? 1.796 -0.639 -6.014 1.00 53.22 459 SER A C 7
ATOM 5212 O O . SER A 1 3 ? 2.002 -0.076 -7.089 1.00 75.15 459 SER A O 7
ATOM 5220 N N . SER A 1 4 ? 2.746 -1.274 -5.336 1.00 43.11 460 SER A N 7
ATOM 5221 C CA . SER A 1 4 ? 4.118 -1.344 -5.826 1.00 72.34 460 SER A CA 7
ATOM 5222 C C . SER A 1 4 ? 4.297 -2.528 -6.772 1.00 55.03 460 SER A C 7
ATOM 5223 O O . SER A 1 4 ? 3.461 -3.431 -6.818 1.00 63.34 460 SER A O 7
ATOM 5231 N N . ARG A 1 5 ? 5.392 -2.515 -7.525 1.00 75.43 461 ARG A N 7
ATOM 5232 C CA . ARG A 1 5 ? 5.680 -3.586 -8.471 1.00 64.45 461 ARG A CA 7
ATOM 5233 C C . ARG A 1 5 ? 5.602 -4.950 -7.790 1.00 54.53 461 ARG A C 7
ATOM 5234 O O . ARG A 1 5 ? 4.911 -5.852 -8.263 1.00 51.03 461 ARG A O 7
ATOM 5255 N N . SER A 1 6 ? 6.314 -5.091 -6.677 1.00 64.34 462 SER A N 7
ATOM 5256 C CA . SER A 1 6 ? 6.329 -6.345 -5.933 1.00 72.34 462 SER A CA 7
ATOM 5257 C C . SER A 1 6 ? 4.926 -6.713 -5.460 1.00 54.45 462 SER A C 7
ATOM 5258 O O . SER A 1 6 ? 4.556 -7.886 -5.429 1.00 31.44 462 SER A O 7
ATOM 5266 N N . VAL A 1 7 ? 4.147 -5.699 -5.093 1.00 65.24 463 VAL A N 7
ATOM 5267 C CA . VAL A 1 7 ? 2.784 -5.914 -4.623 1.00 2.42 463 VAL A CA 7
ATOM 5268 C C . VAL A 1 7 ? 1.876 -6.370 -5.759 1.00 40.01 463 VAL A C 7
ATOM 5269 O O . VAL A 1 7 ? 0.991 -7.203 -5.563 1.00 60.41 463 VAL A O 7
ATOM 5282 N N . ILE A 1 8 ? 2.102 -5.819 -6.947 1.00 35.10 464 ILE A N 7
ATOM 5283 C CA . ILE A 1 8 ? 1.304 -6.171 -8.115 1.00 63.14 464 ILE A CA 7
ATOM 5284 C C . ILE A 1 8 ? 1.613 -7.589 -8.585 1.00 1.32 464 ILE A C 7
ATOM 5285 O O . ILE A 1 8 ? 0.715 -8.422 -8.708 1.00 42.12 464 ILE A O 7
ATOM 5301 N N . ARG A 1 9 ? 2.889 -7.856 -8.843 1.00 40.12 465 ARG A N 7
ATOM 5302 C CA . ARG A 1 9 ? 3.317 -9.173 -9.298 1.00 72.23 465 ARG A CA 7
ATOM 5303 C C . ARG A 1 9 ? 2.845 -10.260 -8.337 1.00 30.20 465 ARG A C 7
ATOM 5304 O O . ARG A 1 9 ? 2.458 -11.350 -8.758 1.00 63.32 465 ARG A O 7
ATOM 5325 N N . SER A 1 10 ? 2.880 -9.955 -7.044 1.00 24.33 466 SER A N 7
ATOM 5326 C CA . SER A 1 10 ? 2.461 -10.907 -6.022 1.00 73.41 466 SER A CA 7
ATOM 5327 C C . SER A 1 10 ? 0.993 -11.284 -6.201 1.00 22.42 466 SER A C 7
ATOM 5328 O O . SER A 1 10 ? 0.617 -12.447 -6.051 1.00 63.42 466 SER A O 7
ATOM 5336 N N . ILE A 1 11 ? 0.169 -10.293 -6.522 1.00 1.34 467 ILE A N 7
ATOM 5337 C CA . ILE A 1 11 ? -1.257 -10.520 -6.722 1.00 3.40 467 ILE A CA 7
ATOM 5338 C C . ILE A 1 11 ? -1.507 -11.409 -7.935 1.00 42.12 467 ILE A C 7
ATOM 5339 O O . ILE A 1 11 ? -2.418 -12.238 -7.933 1.00 5.43 467 ILE A O 7
ATOM 5355 N N . ILE A 1 12 ? -0.692 -11.232 -8.969 1.00 65.24 468 ILE A N 7
ATOM 5356 C CA . ILE A 1 12 ? -0.823 -12.021 -10.188 1.00 44.22 468 ILE A CA 7
ATOM 5357 C C . ILE A 1 12 ? -0.484 -13.486 -9.934 1.00 52.21 468 ILE A C 7
ATOM 5358 O O . ILE A 1 12 ? -1.285 -14.378 -10.216 1.00 1.42 468 ILE A O 7
ATOM 5374 N N . LYS A 1 13 ? 0.707 -13.728 -9.398 1.00 2.30 469 LYS A N 7
ATOM 5375 C CA . LYS A 1 13 ? 1.152 -15.084 -9.102 1.00 24.22 469 LYS A CA 7
ATOM 5376 C C . LYS A 1 13 ? 0.163 -15.793 -8.182 1.00 3.33 469 LYS A C 7
ATOM 5377 O O . LYS A 1 13 ? -0.019 -17.007 -8.268 1.00 52.14 469 LYS A O 7
ATOM 5396 N N . SER A 1 14 ? -0.473 -15.026 -7.302 1.00 74.11 470 SER A N 7
ATOM 5397 C CA . SER A 1 14 ? -1.442 -15.581 -6.365 1.00 34.35 470 SER A CA 7
ATOM 5398 C C . SER A 1 14 ? -2.794 -15.789 -7.040 1.00 74.32 470 SER A C 7
ATOM 5399 O O . SER A 1 14 ? -3.512 -16.743 -6.737 1.00 41.44 470 SER A O 7
ATOM 5407 N N . SER A 1 15 ? -3.135 -14.890 -7.957 1.00 52.34 471 SER A N 7
ATOM 5408 C CA . SER A 1 15 ? -4.402 -14.971 -8.674 1.00 74.22 471 SER A CA 7
ATOM 5409 C C . SER A 1 15 ? -4.596 -16.358 -9.279 1.00 72.40 471 SER A C 7
ATOM 5410 O O . SER A 1 15 ? -3.667 -17.165 -9.322 1.00 74.42 471 SER A O 7
ATOM 5418 N N . LYS A 1 16 ? -5.810 -16.629 -9.746 1.00 15.13 472 LYS A N 7
ATOM 5419 C CA . LYS A 1 16 ? -6.129 -17.917 -10.350 1.00 30.22 472 LYS A CA 7
ATOM 5420 C C . LYS A 1 16 ? -6.511 -17.750 -11.817 1.00 72.40 472 LYS A C 7
ATOM 5421 O O . LYS A 1 16 ? -7.361 -18.477 -12.334 1.00 64.24 472 LYS A O 7
ATOM 5440 N N . LEU A 1 17 ? -5.879 -16.791 -12.483 1.00 4.30 473 LEU A N 7
ATOM 5441 C CA . LEU A 1 17 ? -6.151 -16.530 -13.892 1.00 53.31 473 LEU A CA 7
ATOM 5442 C C . LEU A 1 17 ? -5.756 -17.725 -14.754 1.00 0.33 473 LEU A C 7
ATOM 5443 O O . LEU A 1 17 ? -6.612 -18.470 -15.229 1.00 3.22 473 LEU A O 7
ATOM 5459 N N . ASN A 1 18 ? -4.453 -17.902 -14.949 1.00 13.30 474 ASN A N 7
ATOM 5460 C CA . ASN A 1 18 ? -3.944 -19.007 -15.752 1.00 71.51 474 ASN A CA 7
ATOM 5461 C C . ASN A 1 18 ? -2.424 -19.094 -15.657 1.00 41.10 474 ASN A C 7
ATOM 5462 O O . ASN A 1 18 ? -1.736 -18.074 -15.604 1.00 53.22 474 ASN A O 7
ATOM 5473 N N . ILE A 1 19 ? -1.907 -20.318 -15.636 1.00 44.44 475 ILE A N 7
ATOM 5474 C CA . ILE A 1 19 ? -0.468 -20.537 -15.550 1.00 12.04 475 ILE A CA 7
ATOM 5475 C C . ILE A 1 19 ? 0.275 -19.737 -16.614 1.00 61.44 475 ILE A C 7
ATOM 5476 O O . ILE A 1 19 ? 1.373 -19.235 -16.374 1.00 61.14 475 ILE A O 7
ATOM 5492 N N . ASP A 1 20 ? -0.332 -19.622 -17.791 1.00 24.15 476 ASP A N 7
ATOM 5493 C CA . ASP A 1 20 ? 0.271 -18.881 -18.892 1.00 50.33 476 ASP A CA 7
ATOM 5494 C C . ASP A 1 20 ? 0.051 -17.381 -18.722 1.00 40.34 476 ASP A C 7
ATOM 5495 O O . ASP A 1 20 ? 0.973 -16.583 -18.900 1.00 75.43 476 ASP A O 7
ATOM 5504 N N . HIS A 1 21 ? -1.176 -17.003 -18.378 1.00 51.13 477 HIS A N 7
ATOM 5505 C CA . HIS A 1 21 ? -1.517 -15.598 -18.185 1.00 15.01 477 HIS A CA 7
ATOM 5506 C C . HIS A 1 21 ? -0.618 -14.960 -17.131 1.00 23.45 477 HIS A C 7
ATOM 5507 O O . HIS A 1 21 ? -0.026 -13.905 -17.359 1.00 54.04 477 HIS A O 7
ATOM 5521 N N . LYS A 1 22 ? -0.519 -15.608 -15.974 1.00 40.43 478 LYS A N 7
ATOM 5522 C CA . LYS A 1 22 ? 0.309 -15.105 -14.884 1.00 34.20 478 LYS A CA 7
ATOM 5523 C C . LYS A 1 22 ? 1.731 -14.831 -15.362 1.00 71.12 478 LYS A C 7
ATOM 5524 O O . LYS A 1 22 ? 2.277 -13.753 -15.129 1.00 42.20 478 LYS A O 7
ATOM 5543 N N . ASP A 1 23 ? 2.324 -15.813 -16.033 1.00 1.53 479 ASP A N 7
ATOM 5544 C CA . ASP A 1 23 ? 3.682 -15.676 -16.546 1.00 41.22 479 ASP A CA 7
ATOM 5545 C C . ASP A 1 23 ? 3.794 -14.468 -17.472 1.00 22.25 479 ASP A C 7
ATOM 5546 O O . ASP A 1 23 ? 4.800 -13.758 -17.462 1.00 53.44 479 ASP A O 7
ATOM 5555 N N . TYR A 1 24 ? 2.757 -14.243 -18.270 1.00 14.35 480 TYR A N 7
ATOM 5556 C CA . TYR A 1 24 ? 2.740 -13.123 -19.204 1.00 31.24 480 TYR A CA 7
ATOM 5557 C C . TYR A 1 24 ? 2.620 -11.796 -18.461 1.00 52.12 480 TYR A C 7
ATOM 5558 O O . TYR A 1 24 ? 3.363 -10.851 -18.730 1.00 20.04 480 TYR A O 7
ATOM 5576 N N . LEU A 1 25 ? 1.679 -11.732 -17.525 1.00 70.25 481 LEU A N 7
ATOM 5577 C CA . LEU A 1 25 ? 1.460 -10.521 -16.742 1.00 21.42 481 LEU A CA 7
ATOM 5578 C C . LEU A 1 25 ? 2.685 -10.193 -15.894 1.00 13.40 481 LEU A C 7
ATOM 5579 O O . LEU A 1 25 ? 3.029 -9.025 -15.707 1.00 54.33 481 LEU A O 7
ATOM 5595 N N . LEU A 1 26 ? 3.341 -11.229 -15.384 1.00 74.45 482 LEU A N 7
ATOM 5596 C CA . LEU A 1 26 ? 4.529 -11.052 -14.558 1.00 4.51 482 LEU A CA 7
ATOM 5597 C C . LEU A 1 26 ? 5.749 -10.738 -15.419 1.00 21.24 482 LEU A C 7
ATOM 5598 O O . LEU A 1 26 ? 6.614 -9.956 -15.025 1.00 44.23 482 LEU A O 7
ATOM 5614 N N . ASP A 1 27 ? 5.810 -11.352 -16.595 1.00 30.40 483 ASP A N 7
ATOM 5615 C CA . ASP A 1 27 ? 6.922 -11.137 -17.513 1.00 50.35 483 ASP A CA 7
ATOM 5616 C C . ASP A 1 27 ? 6.949 -9.693 -18.005 1.00 14.31 483 ASP A C 7
ATOM 5617 O O . ASP A 1 27 ? 8.001 -9.053 -18.030 1.00 22.42 483 ASP A O 7
ATOM 5626 N N . LEU A 1 28 ? 5.785 -9.185 -18.396 1.00 1.20 484 LEU A N 7
ATOM 5627 C CA . LEU A 1 28 ? 5.675 -7.816 -18.888 1.00 75.02 484 LEU A CA 7
ATOM 5628 C C . LEU A 1 28 ? 5.785 -6.815 -17.743 1.00 2.23 484 LEU A C 7
ATOM 5629 O O . LEU A 1 28 ? 6.412 -5.763 -17.881 1.00 73.42 484 LEU A O 7
ATOM 5645 N N . LEU A 1 29 ? 5.175 -7.149 -16.611 1.00 51.11 485 LEU A N 7
ATOM 5646 C CA . LEU A 1 29 ? 5.206 -6.280 -15.440 1.00 24.15 485 LEU A CA 7
ATOM 5647 C C . LEU A 1 29 ? 6.642 -6.009 -15.001 1.00 60.02 485 LEU A C 7
ATOM 5648 O O . LEU A 1 29 ? 6.965 -4.915 -14.541 1.00 14.22 485 LEU A O 7
ATOM 5664 N N . ASN A 1 30 ? 7.500 -7.013 -15.150 1.00 3.11 486 ASN A N 7
ATOM 5665 C CA . ASN A 1 30 ? 8.903 -6.882 -14.771 1.00 35.12 486 ASN A CA 7
ATOM 5666 C C . ASN A 1 30 ? 9.659 -6.016 -15.774 1.00 14.14 486 ASN A C 7
ATOM 5667 O O . ASN A 1 30 ? 10.551 -5.253 -15.402 1.00 54.01 486 ASN A O 7
ATOM 5678 N N . ASP A 1 31 ? 9.295 -6.139 -17.045 1.00 64.14 487 ASP A N 7
ATOM 5679 C CA . ASP A 1 31 ? 9.938 -5.367 -18.102 1.00 52.54 487 ASP A CA 7
ATOM 5680 C C . ASP A 1 31 ? 9.131 -4.113 -18.427 1.00 35.43 487 ASP A C 7
ATOM 5681 O O . ASP A 1 31 ? 9.191 -3.594 -19.541 1.00 60.45 487 ASP A O 7
ATOM 5690 N N . VAL A 1 32 ? 8.374 -3.632 -17.445 1.00 60.42 488 VAL A N 7
ATOM 5691 C CA . VAL A 1 32 ? 7.554 -2.440 -17.626 1.00 24.21 488 VAL A CA 7
ATOM 5692 C C . VAL A 1 32 ? 8.417 -1.185 -17.688 1.00 51.43 488 VAL A C 7
ATOM 5693 O O . VAL A 1 32 ? 9.360 -1.026 -16.913 1.00 22.40 488 VAL A O 7
ATOM 5706 N N . LYS A 1 33 ? 8.087 -0.293 -18.616 1.00 42.42 489 LYS A N 7
ATOM 5707 C CA . LYS A 1 33 ? 8.830 0.952 -18.780 1.00 74.53 489 LYS A CA 7
ATOM 5708 C C . LYS A 1 33 ? 7.890 2.107 -19.110 1.00 34.33 489 LYS A C 7
ATOM 5709 O O . LYS A 1 33 ? 7.240 2.113 -20.155 1.00 22.35 489 LYS A O 7
ATOM 5728 N N . GLY A 1 34 ? 7.823 3.085 -18.211 1.00 62.41 490 GLY A N 7
ATOM 5729 C CA . GLY A 1 34 ? 6.961 4.232 -18.426 1.00 10.01 490 GLY A CA 7
ATOM 5730 C C . GLY A 1 34 ? 5.801 4.276 -17.451 1.00 1.30 490 GLY A C 7
ATOM 5731 O O . GLY A 1 34 ? 5.059 3.304 -17.314 1.00 72.14 490 GLY A O 7
ATOM 5735 N N . SER A 1 35 ? 5.645 5.407 -16.770 1.00 4.01 491 SER A N 7
ATOM 5736 C CA . SER A 1 35 ? 4.571 5.572 -15.798 1.00 52.21 491 SER A CA 7
ATOM 5737 C C . SER A 1 35 ? 3.221 5.216 -16.415 1.00 3.44 491 SER A C 7
ATOM 5738 O O . SER A 1 35 ? 2.377 4.591 -15.773 1.00 23.24 491 SER A O 7
ATOM 5746 N N . LYS A 1 36 ? 3.025 5.620 -17.665 1.00 73.22 492 LYS A N 7
ATOM 5747 C CA . LYS A 1 36 ? 1.779 5.344 -18.372 1.00 24.02 492 LYS A CA 7
ATOM 5748 C C . LYS A 1 36 ? 1.574 3.843 -18.547 1.00 22.31 492 LYS A C 7
ATOM 5749 O O . LYS A 1 36 ? 0.454 3.343 -18.439 1.00 23.12 492 LYS A O 7
ATOM 5768 N N . ASP A 1 37 ? 2.662 3.129 -18.816 1.00 51.12 493 ASP A N 7
ATOM 5769 C CA . ASP A 1 37 ? 2.601 1.684 -19.004 1.00 3.15 493 ASP A CA 7
ATOM 5770 C C . ASP A 1 37 ? 2.297 0.978 -17.686 1.00 74.32 493 ASP A C 7
ATOM 5771 O O . ASP A 1 37 ? 1.548 0.000 -17.652 1.00 54.52 493 ASP A O 7
ATOM 5780 N N . LEU A 1 38 ? 2.883 1.477 -16.604 1.00 15.33 494 LEU A N 7
ATOM 5781 C CA . LEU A 1 38 ? 2.675 0.894 -15.283 1.00 32.40 494 LEU A CA 7
ATOM 5782 C C . LEU A 1 38 ? 1.228 1.068 -14.832 1.00 2.21 494 LEU A C 7
ATOM 5783 O O . LEU A 1 38 ? 0.570 0.107 -14.435 1.00 73.40 494 LEU A O 7
ATOM 5799 N N . LYS A 1 39 ? 0.738 2.301 -14.897 1.00 42.54 495 LYS A N 7
ATOM 5800 C CA . LYS A 1 39 ? -0.632 2.603 -14.499 1.00 44.24 495 LYS A CA 7
ATOM 5801 C C . LYS A 1 39 ? -1.631 1.892 -15.407 1.00 1.35 495 LYS A C 7
ATOM 5802 O O . LYS A 1 39 ? -2.625 1.341 -14.937 1.00 33.44 495 LYS A O 7
ATOM 5821 N N . GLU A 1 40 ? -1.358 1.909 -16.708 1.00 32.14 496 GLU A N 7
ATOM 5822 C CA . GLU A 1 40 ? -2.234 1.265 -17.679 1.00 72.32 496 GLU A CA 7
ATOM 5823 C C . GLU A 1 40 ? -2.406 -0.217 -17.358 1.00 73.10 496 GLU A C 7
ATOM 5824 O O . GLU A 1 40 ? -3.480 -0.786 -17.556 1.00 12.04 496 GLU A O 7
ATOM 5836 N N . PHE A 1 41 ? -1.340 -0.837 -16.862 1.00 54.32 497 PHE A N 7
ATOM 5837 C CA . PHE A 1 41 ? -1.372 -2.253 -16.515 1.00 1.42 497 PHE A CA 7
ATOM 5838 C C . PHE A 1 41 ? -2.477 -2.540 -15.502 1.00 44.22 497 PHE A C 7
ATOM 5839 O O . PHE A 1 41 ? -3.258 -3.477 -15.668 1.00 53.22 497 PHE A O 7
ATOM 5856 N N . HIS A 1 42 ? -2.535 -1.727 -14.452 1.00 44.21 498 HIS A N 7
ATOM 5857 C CA . HIS A 1 42 ? -3.543 -1.893 -13.412 1.00 13.44 498 HIS A CA 7
ATOM 5858 C C . HIS A 1 42 ? -4.948 -1.763 -13.992 1.00 15.14 498 HIS A C 7
ATOM 5859 O O . HIS A 1 42 ? -5.882 -2.427 -13.540 1.00 42.02 498 HIS A O 7
ATOM 5873 N N . LYS A 1 43 ? -5.092 -0.903 -14.994 1.00 55.30 499 LYS A N 7
ATOM 5874 C CA . LYS A 1 43 ? -6.383 -0.685 -15.637 1.00 20.31 499 LYS A CA 7
ATOM 5875 C C . LYS A 1 43 ? -6.892 -1.970 -16.283 1.00 14.14 499 LYS A C 7
ATOM 5876 O O . LYS A 1 43 ? -8.039 -2.367 -16.076 1.00 42.22 499 LYS A O 7
ATOM 5895 N N . MET A 1 44 ? -6.033 -2.616 -17.064 1.00 4.44 500 MET A N 7
ATOM 5896 C CA . MET A 1 44 ? -6.396 -3.857 -17.737 1.00 21.10 500 MET A CA 7
ATOM 5897 C C . MET A 1 44 ? -6.463 -5.014 -16.745 1.00 63.11 500 MET A C 7
ATOM 5898 O O . MET A 1 44 ? -7.303 -5.906 -16.872 1.00 12.35 500 MET A O 7
ATOM 5912 N N . LEU A 1 45 ? -5.573 -4.994 -15.759 1.00 63.22 501 LEU A N 7
ATOM 5913 C CA . LEU A 1 45 ? -5.531 -6.042 -14.745 1.00 64.33 501 LEU A CA 7
ATOM 5914 C C . LEU A 1 45 ? -6.794 -6.025 -13.891 1.00 54.13 501 LEU A C 7
ATOM 5915 O O . LEU A 1 45 ? -7.381 -7.070 -13.608 1.00 65.31 501 LEU A O 7
ATOM 5931 N N . THR A 1 46 ? -7.211 -4.830 -13.485 1.00 14.23 502 THR A N 7
ATOM 5932 C CA . THR A 1 46 ? -8.406 -4.676 -12.664 1.00 50.53 502 THR A CA 7
ATOM 5933 C C . THR A 1 46 ? -9.628 -5.270 -13.355 1.00 50.22 502 THR A C 7
ATOM 5934 O O . THR A 1 46 ? -10.508 -5.832 -12.705 1.00 32.43 502 THR A O 7
ATOM 5945 N N . ALA A 1 47 ? -9.675 -5.142 -14.677 1.00 53.42 503 ALA A N 7
ATOM 5946 C CA . ALA A 1 47 ? -10.789 -5.669 -15.456 1.00 44.34 503 ALA A CA 7
ATOM 5947 C C . ALA A 1 47 ? -10.789 -7.194 -15.451 1.00 50.41 503 ALA A C 7
ATOM 5948 O O . ALA A 1 47 ? -11.841 -7.823 -15.337 1.00 54.22 503 ALA A O 7
ATOM 5955 N N . ILE A 1 48 ? -9.604 -7.781 -15.576 1.00 21.44 504 ILE A N 7
ATOM 5956 C CA . ILE A 1 48 ? -9.469 -9.233 -15.585 1.00 2.34 504 ILE A CA 7
ATOM 5957 C C . ILE A 1 48 ? -9.924 -9.835 -14.260 1.00 31.41 504 ILE A C 7
ATOM 5958 O O . ILE A 1 48 ? -10.816 -10.685 -14.225 1.00 42.54 504 ILE A O 7
ATOM 5974 N N . LEU A 1 49 ? -9.308 -9.390 -13.171 1.00 3.02 505 LEU A N 7
ATOM 5975 C CA . LEU A 1 49 ? -9.651 -9.884 -11.842 1.00 4.34 505 LEU A CA 7
ATOM 5976 C C . LEU A 1 49 ? -11.118 -9.617 -11.523 1.00 53.24 505 LEU A C 7
ATOM 5977 O O . LEU A 1 49 ? -11.779 -10.425 -10.872 1.00 12.44 505 LEU A O 7
ATOM 5993 N N . ALA A 1 50 ? -11.622 -8.479 -11.990 1.00 51.10 506 ALA A N 7
ATOM 5994 C CA . ALA A 1 50 ? -13.013 -8.108 -11.759 1.00 5.50 506 ALA A CA 7
ATOM 5995 C C . ALA A 1 50 ? -13.958 -9.226 -12.185 1.00 25.14 506 ALA A C 7
ATOM 5996 O O . ALA A 1 50 ? -14.991 -9.454 -11.555 1.00 4.23 506 ALA A O 7
ATOM 6003 N N . LYS A 1 51 ? -13.598 -9.922 -13.258 1.00 42.30 507 LYS A N 7
ATOM 6004 C CA . LYS A 1 51 ? -14.413 -11.018 -13.769 1.00 1.44 507 LYS A CA 7
ATOM 6005 C C . LYS A 1 51 ? -14.278 -12.254 -12.885 1.00 43.32 507 LYS A C 7
ATOM 6006 O O . LYS A 1 51 ? -15.225 -13.025 -12.733 1.00 45.04 507 LYS A O 7
ATOM 6025 N N . GLN A 1 52 ? -13.096 -12.434 -12.304 1.00 41.03 508 GLN A N 7
ATOM 6026 C CA . GLN A 1 52 ? -12.839 -13.576 -11.435 1.00 64.34 508 GLN A CA 7
ATOM 6027 C C . GLN A 1 52 ? -13.743 -13.541 -10.208 1.00 31.21 508 GLN A C 7
ATOM 6028 O O . GLN A 1 52 ? -14.296 -12.503 -9.844 1.00 33.32 508 GLN A O 7
ATOM 6042 N N . PRO A 1 53 ? -13.899 -14.702 -9.554 1.00 3.44 509 PRO A N 7
ATOM 6043 C CA . PRO A 1 53 ? -14.736 -14.829 -8.357 1.00 25.52 509 PRO A CA 7
ATOM 6044 C C . PRO A 1 53 ? -14.134 -14.117 -7.150 1.00 52.02 509 PRO A C 7
ATOM 6045 O O . PRO A 1 53 ? -14.709 -14.127 -6.062 1.00 2.34 509 PRO A O 7
ATOM 6056 N N . GLY A 1 1 ? 6.421 1.121 0.619 1.00 12.13 457 GLY A N 8
ATOM 6057 C CA . GLY A 1 1 ? 5.668 1.187 -0.620 1.00 32.15 457 GLY A CA 8
ATOM 6058 C C . GLY A 1 1 ? 4.317 0.507 -0.514 1.00 63.51 457 GLY A C 8
ATOM 6059 O O . GLY A 1 1 ? 4.180 -0.516 0.158 1.00 5.40 457 GLY A O 8
ATOM 6063 N N . SER A 1 2 ? 3.316 1.075 -1.178 1.00 43.34 458 SER A N 8
ATOM 6064 C CA . SER A 1 2 ? 1.968 0.520 -1.152 1.00 2.11 458 SER A CA 8
ATOM 6065 C C . SER A 1 2 ? 1.578 -0.025 -2.522 1.00 41.14 458 SER A C 8
ATOM 6066 O O . SER A 1 2 ? 1.034 -1.123 -2.634 1.00 62.41 458 SER A O 8
ATOM 6074 N N . SER A 1 3 ? 1.860 0.752 -3.563 1.00 43.14 459 SER A N 8
ATOM 6075 C CA . SER A 1 3 ? 1.536 0.350 -4.927 1.00 50.42 459 SER A CA 8
ATOM 6076 C C . SER A 1 3 ? 2.800 -0.001 -5.705 1.00 64.11 459 SER A C 8
ATOM 6077 O O . SER A 1 3 ? 2.903 0.273 -6.901 1.00 3.23 459 SER A O 8
ATOM 6085 N N . SER A 1 4 ? 3.761 -0.610 -5.017 1.00 72.21 460 SER A N 8
ATOM 6086 C CA . SER A 1 4 ? 5.021 -0.996 -5.641 1.00 71.52 460 SER A CA 8
ATOM 6087 C C . SER A 1 4 ? 4.823 -2.191 -6.570 1.00 5.13 460 SER A C 8
ATOM 6088 O O . SER A 1 4 ? 3.891 -2.977 -6.398 1.00 44.35 460 SER A O 8
ATOM 6096 N N . ARG A 1 5 ? 5.708 -2.320 -7.553 1.00 72.23 461 ARG A N 8
ATOM 6097 C CA . ARG A 1 5 ? 5.631 -3.417 -8.510 1.00 61.34 461 ARG A CA 8
ATOM 6098 C C . ARG A 1 5 ? 5.533 -4.760 -7.792 1.00 1.23 461 ARG A C 8
ATOM 6099 O O . ARG A 1 5 ? 4.845 -5.672 -8.250 1.00 42.12 461 ARG A O 8
ATOM 6120 N N . SER A 1 6 ? 6.226 -4.873 -6.663 1.00 63.13 462 SER A N 8
ATOM 6121 C CA . SER A 1 6 ? 6.221 -6.105 -5.883 1.00 60.24 462 SER A CA 8
ATOM 6122 C C . SER A 1 6 ? 4.795 -6.522 -5.536 1.00 1.15 462 SER A C 8
ATOM 6123 O O . SER A 1 6 ? 4.476 -7.710 -5.495 1.00 34.13 462 SER A O 8
ATOM 6131 N N . VAL A 1 7 ? 3.941 -5.534 -5.285 1.00 62.41 463 VAL A N 8
ATOM 6132 C CA . VAL A 1 7 ? 2.549 -5.797 -4.942 1.00 13.44 463 VAL A CA 8
ATOM 6133 C C . VAL A 1 7 ? 1.781 -6.346 -6.139 1.00 24.21 463 VAL A C 8
ATOM 6134 O O . VAL A 1 7 ? 1.119 -7.380 -6.043 1.00 2.11 463 VAL A O 8
ATOM 6147 N N . ILE A 1 8 ? 1.876 -5.649 -7.266 1.00 13.32 464 ILE A N 8
ATOM 6148 C CA . ILE A 1 8 ? 1.192 -6.068 -8.483 1.00 35.04 464 ILE A CA 8
ATOM 6149 C C . ILE A 1 8 ? 1.596 -7.483 -8.881 1.00 31.43 464 ILE A C 8
ATOM 6150 O O . ILE A 1 8 ? 0.746 -8.358 -9.049 1.00 63.42 464 ILE A O 8
ATOM 6166 N N . ARG A 1 9 ? 2.899 -7.702 -9.028 1.00 14.53 465 ARG A N 8
ATOM 6167 C CA . ARG A 1 9 ? 3.416 -9.011 -9.405 1.00 61.22 465 ARG A CA 8
ATOM 6168 C C . ARG A 1 9 ? 2.929 -10.087 -8.439 1.00 64.30 465 ARG A C 8
ATOM 6169 O O . ARG A 1 9 ? 2.664 -11.221 -8.839 1.00 4.20 465 ARG A O 8
ATOM 6190 N N . SER A 1 10 ? 2.815 -9.724 -7.166 1.00 12.14 466 SER A N 8
ATOM 6191 C CA . SER A 1 10 ? 2.364 -10.659 -6.141 1.00 63.14 466 SER A CA 8
ATOM 6192 C C . SER A 1 10 ? 0.907 -11.052 -6.367 1.00 45.23 466 SER A C 8
ATOM 6193 O O . SER A 1 10 ? 0.518 -12.195 -6.129 1.00 35.20 466 SER A O 8
ATOM 6201 N N . ILE A 1 11 ? 0.108 -10.096 -6.828 1.00 43.34 467 ILE A N 8
ATOM 6202 C CA . ILE A 1 11 ? -1.305 -10.341 -7.088 1.00 21.03 467 ILE A CA 8
ATOM 6203 C C . ILE A 1 11 ? -1.492 -11.254 -8.295 1.00 21.03 467 ILE A C 8
ATOM 6204 O O . ILE A 1 11 ? -2.413 -12.070 -8.331 1.00 70.41 467 ILE A O 8
ATOM 6220 N N . ILE A 1 12 ? -0.611 -11.111 -9.279 1.00 74.45 468 ILE A N 8
ATOM 6221 C CA . ILE A 1 12 ? -0.678 -11.926 -10.487 1.00 1.53 468 ILE A CA 8
ATOM 6222 C C . ILE A 1 12 ? -0.335 -13.381 -10.188 1.00 2.11 468 ILE A C 8
ATOM 6223 O O . ILE A 1 12 ? -1.102 -14.290 -10.507 1.00 44.34 468 ILE A O 8
ATOM 6239 N N . LYS A 1 13 ? 0.822 -13.596 -9.571 1.00 44.41 469 LYS A N 8
ATOM 6240 C CA . LYS A 1 13 ? 1.268 -14.940 -9.225 1.00 74.20 469 LYS A CA 8
ATOM 6241 C C . LYS A 1 13 ? 0.264 -15.625 -8.303 1.00 72.32 469 LYS A C 8
ATOM 6242 O O . LYS A 1 13 ? 0.088 -16.842 -8.357 1.00 34.41 469 LYS A O 8
ATOM 6261 N N . SER A 1 14 ? -0.393 -14.836 -7.459 1.00 43.43 470 SER A N 8
ATOM 6262 C CA . SER A 1 14 ? -1.377 -15.367 -6.524 1.00 54.22 470 SER A CA 8
ATOM 6263 C C . SER A 1 14 ? -2.715 -15.602 -7.219 1.00 51.32 470 SER A C 8
ATOM 6264 O O . SER A 1 14 ? -3.439 -16.542 -6.894 1.00 73.51 470 SER A O 8
ATOM 6272 N N . SER A 1 15 ? -3.036 -14.739 -8.178 1.00 72.00 471 SER A N 8
ATOM 6273 C CA . SER A 1 15 ? -4.288 -14.849 -8.917 1.00 52.04 471 SER A CA 8
ATOM 6274 C C . SER A 1 15 ? -4.473 -16.261 -9.466 1.00 12.34 471 SER A C 8
ATOM 6275 O O . SER A 1 15 ? -3.506 -17.001 -9.647 1.00 53.11 471 SER A O 8
ATOM 6283 N N . LYS A 1 16 ? -5.723 -16.628 -9.728 1.00 11.34 472 LYS A N 8
ATOM 6284 C CA . LYS A 1 16 ? -6.038 -17.950 -10.256 1.00 50.53 472 LYS A CA 8
ATOM 6285 C C . LYS A 1 16 ? -6.352 -17.879 -11.747 1.00 43.54 472 LYS A C 8
ATOM 6286 O O . LYS A 1 16 ? -7.191 -18.626 -12.252 1.00 1.21 472 LYS A O 8
ATOM 6305 N N . LEU A 1 17 ? -5.672 -16.977 -12.448 1.00 33.21 473 LEU A N 8
ATOM 6306 C CA . LEU A 1 17 ? -5.877 -16.810 -13.882 1.00 54.15 473 LEU A CA 8
ATOM 6307 C C . LEU A 1 17 ? -5.448 -18.060 -14.643 1.00 75.34 473 LEU A C 8
ATOM 6308 O O . LEU A 1 17 ? -6.285 -18.836 -15.103 1.00 61.35 473 LEU A O 8
ATOM 6324 N N . ASN A 1 18 ? -4.139 -18.250 -14.770 1.00 10.31 474 ASN A N 8
ATOM 6325 C CA . ASN A 1 18 ? -3.599 -19.407 -15.474 1.00 24.24 474 ASN A CA 8
ATOM 6326 C C . ASN A 1 18 ? -2.076 -19.439 -15.379 1.00 72.22 474 ASN A C 8
ATOM 6327 O O . ASN A 1 18 ? -1.426 -18.395 -15.312 1.00 74.32 474 ASN A O 8
ATOM 6338 N N . ILE A 1 19 ? -1.514 -20.643 -15.375 1.00 74.31 475 ILE A N 8
ATOM 6339 C CA . ILE A 1 19 ? -0.069 -20.811 -15.291 1.00 1.12 475 ILE A CA 8
ATOM 6340 C C . ILE A 1 19 ? 0.638 -20.061 -16.415 1.00 71.51 475 ILE A C 8
ATOM 6341 O O . ILE A 1 19 ? 1.705 -19.481 -16.213 1.00 53.13 475 ILE A O 8
ATOM 6357 N N . ASP A 1 20 ? 0.035 -20.077 -17.599 1.00 25.00 476 ASP A N 8
ATOM 6358 C CA . ASP A 1 20 ? 0.605 -19.396 -18.756 1.00 24.31 476 ASP A CA 8
ATOM 6359 C C . ASP A 1 20 ? 0.300 -17.902 -18.712 1.00 25.21 476 ASP A C 8
ATOM 6360 O O . ASP A 1 20 ? 1.183 -17.071 -18.928 1.00 22.12 476 ASP A O 8
ATOM 6369 N N . HIS A 1 21 ? -0.955 -17.568 -18.432 1.00 12.40 477 HIS A N 8
ATOM 6370 C CA . HIS A 1 21 ? -1.377 -16.173 -18.360 1.00 60.13 477 HIS A CA 8
ATOM 6371 C C . HIS A 1 21 ? -0.544 -15.406 -17.338 1.00 51.51 477 HIS A C 8
ATOM 6372 O O . HIS A 1 21 ? 0.017 -14.353 -17.643 1.00 15.41 477 HIS A O 8
ATOM 6386 N N . LYS A 1 22 ? -0.468 -15.939 -16.124 1.00 21.14 478 LYS A N 8
ATOM 6387 C CA . LYS A 1 22 ? 0.296 -15.306 -15.056 1.00 4.43 478 LYS A CA 8
ATOM 6388 C C . LYS A 1 22 ? 1.725 -15.018 -15.506 1.00 0.20 478 LYS A C 8
ATOM 6389 O O . LYS A 1 22 ? 2.242 -13.920 -15.300 1.00 14.55 478 LYS A O 8
ATOM 6408 N N . ASP A 1 23 ? 2.357 -16.010 -16.123 1.00 22.13 479 ASP A N 8
ATOM 6409 C CA . ASP A 1 23 ? 3.726 -15.862 -16.605 1.00 34.33 479 ASP A CA 8
ATOM 6410 C C . ASP A 1 23 ? 3.840 -14.678 -17.559 1.00 45.04 479 ASP A C 8
ATOM 6411 O O . ASP A 1 23 ? 4.847 -13.969 -17.567 1.00 0.13 479 ASP A O 8
ATOM 6420 N N . TYR A 1 24 ? 2.804 -14.471 -18.364 1.00 1.30 480 TYR A N 8
ATOM 6421 C CA . TYR A 1 24 ? 2.790 -13.375 -19.325 1.00 41.34 480 TYR A CA 8
ATOM 6422 C C . TYR A 1 24 ? 2.660 -12.030 -18.617 1.00 15.13 480 TYR A C 8
ATOM 6423 O O . TYR A 1 24 ? 3.457 -11.118 -18.838 1.00 41.33 480 TYR A O 8
ATOM 6441 N N . LEU A 1 25 ? 1.649 -11.915 -17.763 1.00 14.33 481 LEU A N 8
ATOM 6442 C CA . LEU A 1 25 ? 1.412 -10.682 -17.019 1.00 70.02 481 LEU A CA 8
ATOM 6443 C C . LEU A 1 25 ? 2.646 -10.286 -16.215 1.00 41.31 481 LEU A C 8
ATOM 6444 O O . LEU A 1 25 ? 2.958 -9.102 -16.080 1.00 45.22 481 LEU A O 8
ATOM 6460 N N . LEU A 1 26 ? 3.345 -11.283 -15.685 1.00 4.33 482 LEU A N 8
ATOM 6461 C CA . LEU A 1 26 ? 4.548 -11.039 -14.895 1.00 52.25 482 LEU A CA 8
ATOM 6462 C C . LEU A 1 26 ? 5.748 -10.776 -15.799 1.00 42.41 482 LEU A C 8
ATOM 6463 O O . LEU A 1 26 ? 6.616 -9.964 -15.475 1.00 33.40 482 LEU A O 8
ATOM 6479 N N . ASP A 1 27 ? 5.790 -11.465 -16.934 1.00 0.30 483 ASP A N 8
ATOM 6480 C CA . ASP A 1 27 ? 6.882 -11.303 -17.887 1.00 22.23 483 ASP A CA 8
ATOM 6481 C C . ASP A 1 27 ? 6.880 -9.899 -18.483 1.00 20.10 483 ASP A C 8
ATOM 6482 O O . ASP A 1 27 ? 7.923 -9.249 -18.572 1.00 35.12 483 ASP A O 8
ATOM 6491 N N . LEU A 1 28 ? 5.703 -9.437 -18.891 1.00 63.23 484 LEU A N 8
ATOM 6492 C CA . LEU A 1 28 ? 5.565 -8.110 -19.481 1.00 0.14 484 LEU A CA 8
ATOM 6493 C C . LEU A 1 28 ? 5.757 -7.024 -18.427 1.00 52.30 484 LEU A C 8
ATOM 6494 O O . LEU A 1 28 ? 6.369 -5.988 -18.692 1.00 14.11 484 LEU A O 8
ATOM 6510 N N . LEU A 1 29 ? 5.232 -7.268 -17.231 1.00 42.42 485 LEU A N 8
ATOM 6511 C CA . LEU A 1 29 ? 5.347 -6.311 -16.136 1.00 24.23 485 LEU A CA 8
ATOM 6512 C C . LEU A 1 29 ? 6.799 -6.167 -15.689 1.00 52.55 485 LEU A C 8
ATOM 6513 O O . LEU A 1 29 ? 7.234 -5.083 -15.302 1.00 20.35 485 LEU A O 8
ATOM 6529 N N . ASN A 1 30 ? 7.543 -7.266 -15.750 1.00 4.24 486 ASN A N 8
ATOM 6530 C CA . ASN A 1 30 ? 8.947 -7.261 -15.353 1.00 51.02 486 ASN A CA 8
ATOM 6531 C C . ASN A 1 30 ? 9.757 -6.313 -16.232 1.00 10.41 486 ASN A C 8
ATOM 6532 O O . ASN A 1 30 ? 10.685 -5.655 -15.762 1.00 3.25 486 ASN A O 8
ATOM 6543 N N . ASP A 1 31 ? 9.399 -6.247 -17.509 1.00 73.44 487 ASP A N 8
ATOM 6544 C CA . ASP A 1 31 ? 10.091 -5.378 -18.454 1.00 73.42 487 ASP A CA 8
ATOM 6545 C C . ASP A 1 31 ? 9.259 -4.136 -18.759 1.00 65.12 487 ASP A C 8
ATOM 6546 O O . ASP A 1 31 ? 9.387 -3.538 -19.827 1.00 41.25 487 ASP A O 8
ATOM 6555 N N . VAL A 1 32 ? 8.407 -3.754 -17.814 1.00 32.03 488 VAL A N 8
ATOM 6556 C CA . VAL A 1 32 ? 7.554 -2.583 -17.981 1.00 22.10 488 VAL A CA 8
ATOM 6557 C C . VAL A 1 32 ? 8.381 -1.303 -18.027 1.00 63.22 488 VAL A C 8
ATOM 6558 O O . VAL A 1 32 ? 9.300 -1.115 -17.229 1.00 52.12 488 VAL A O 8
ATOM 6571 N N . LYS A 1 33 ? 8.049 -0.425 -18.967 1.00 3.51 489 LYS A N 8
ATOM 6572 C CA . LYS A 1 33 ? 8.759 0.840 -19.118 1.00 3.02 489 LYS A CA 8
ATOM 6573 C C . LYS A 1 33 ? 7.782 1.989 -19.342 1.00 51.41 489 LYS A C 8
ATOM 6574 O O . LYS A 1 33 ? 7.061 2.018 -20.338 1.00 52.35 489 LYS A O 8
ATOM 6593 N N . GLY A 1 34 ? 7.764 2.936 -18.409 1.00 4.41 490 GLY A N 8
ATOM 6594 C CA . GLY A 1 34 ? 6.873 4.076 -18.525 1.00 32.44 490 GLY A CA 8
ATOM 6595 C C . GLY A 1 34 ? 5.762 4.050 -17.493 1.00 64.21 490 GLY A C 8
ATOM 6596 O O . GLY A 1 34 ? 4.998 3.088 -17.418 1.00 71.00 490 GLY A O 8
ATOM 6600 N N . SER A 1 35 ? 5.674 5.109 -16.695 1.00 32.34 491 SER A N 8
ATOM 6601 C CA . SER A 1 35 ? 4.652 5.201 -15.658 1.00 41.44 491 SER A CA 8
ATOM 6602 C C . SER A 1 35 ? 3.264 4.947 -16.239 1.00 65.03 491 SER A C 8
ATOM 6603 O O . SER A 1 35 ? 2.409 4.342 -15.593 1.00 71.00 491 SER A O 8
ATOM 6611 N N . LYS A 1 36 ? 3.048 5.414 -17.464 1.00 64.35 492 LYS A N 8
ATOM 6612 C CA . LYS A 1 36 ? 1.766 5.237 -18.136 1.00 2.21 492 LYS A CA 8
ATOM 6613 C C . LYS A 1 36 ? 1.408 3.758 -18.245 1.00 11.55 492 LYS A C 8
ATOM 6614 O O . LYS A 1 36 ? 0.282 3.359 -17.947 1.00 51.41 492 LYS A O 8
ATOM 6633 N N . ASP A 1 37 ? 2.372 2.951 -18.671 1.00 25.42 493 ASP A N 8
ATOM 6634 C CA . ASP A 1 37 ? 2.159 1.515 -18.816 1.00 42.30 493 ASP A CA 8
ATOM 6635 C C . ASP A 1 37 ? 1.978 0.852 -17.454 1.00 51.41 493 ASP A C 8
ATOM 6636 O O . ASP A 1 37 ? 1.128 -0.023 -17.286 1.00 72.00 493 ASP A O 8
ATOM 6645 N N . LEU A 1 38 ? 2.783 1.274 -16.485 1.00 15.11 494 LEU A N 8
ATOM 6646 C CA . LEU A 1 38 ? 2.712 0.721 -15.137 1.00 30.31 494 LEU A CA 8
ATOM 6647 C C . LEU A 1 38 ? 1.341 0.971 -14.516 1.00 42.25 494 LEU A C 8
ATOM 6648 O O . LEU A 1 38 ? 0.740 0.072 -13.928 1.00 3.22 494 LEU A O 8
ATOM 6664 N N . LYS A 1 39 ? 0.851 2.198 -14.654 1.00 54.30 495 LYS A N 8
ATOM 6665 C CA . LYS A 1 39 ? -0.451 2.568 -14.111 1.00 30.33 495 LYS A CA 8
ATOM 6666 C C . LYS A 1 39 ? -1.579 1.959 -14.938 1.00 23.21 495 LYS A C 8
ATOM 6667 O O . LYS A 1 39 ? -2.483 1.323 -14.397 1.00 40.24 495 LYS A O 8
ATOM 6686 N N . GLU A 1 40 ? -1.517 2.157 -16.251 1.00 62.31 496 GLU A N 8
ATOM 6687 C CA . GLU A 1 40 ? -2.533 1.626 -17.152 1.00 33.23 496 GLU A CA 8
ATOM 6688 C C . GLU A 1 40 ? -2.659 0.113 -16.999 1.00 20.33 496 GLU A C 8
ATOM 6689 O O . GLU A 1 40 ? -3.752 -0.445 -17.105 1.00 44.34 496 GLU A O 8
ATOM 6701 N N . PHE A 1 41 ? -1.532 -0.546 -16.749 1.00 34.45 497 PHE A N 8
ATOM 6702 C CA . PHE A 1 41 ? -1.515 -1.995 -16.582 1.00 50.03 497 PHE A CA 8
ATOM 6703 C C . PHE A 1 41 ? -2.458 -2.425 -15.462 1.00 62.33 497 PHE A C 8
ATOM 6704 O O . PHE A 1 41 ? -3.099 -3.473 -15.544 1.00 34.31 497 PHE A O 8
ATOM 6721 N N . HIS A 1 42 ? -2.536 -1.609 -14.416 1.00 40.12 498 HIS A N 8
ATOM 6722 C CA . HIS A 1 42 ? -3.400 -1.904 -13.279 1.00 31.11 498 HIS A CA 8
ATOM 6723 C C . HIS A 1 42 ? -4.870 -1.785 -13.668 1.00 54.23 498 HIS A C 8
ATOM 6724 O O . HIS A 1 42 ? -5.713 -2.548 -13.195 1.00 50.31 498 HIS A O 8
ATOM 6738 N N . LYS A 1 43 ? -5.172 -0.822 -14.533 1.00 72.20 499 LYS A N 8
ATOM 6739 C CA . LYS A 1 43 ? -6.540 -0.602 -14.987 1.00 72.22 499 LYS A CA 8
ATOM 6740 C C . LYS A 1 43 ? -7.125 -1.876 -15.588 1.00 75.20 499 LYS A C 8
ATOM 6741 O O . LYS A 1 43 ? -8.273 -2.230 -15.318 1.00 63.43 499 LYS A O 8
ATOM 6760 N N . MET A 1 44 ? -6.329 -2.561 -16.402 1.00 71.22 500 MET A N 8
ATOM 6761 C CA . MET A 1 44 ? -6.769 -3.798 -17.039 1.00 5.44 500 MET A CA 8
ATOM 6762 C C . MET A 1 44 ? -6.666 -4.973 -16.071 1.00 55.25 500 MET A C 8
ATOM 6763 O O . MET A 1 44 ? -7.519 -5.862 -16.067 1.00 12.34 500 MET A O 8
ATOM 6777 N N . LEU A 1 45 ? -5.619 -4.972 -15.255 1.00 10.45 501 LEU A N 8
ATOM 6778 C CA . LEU A 1 45 ? -5.406 -6.038 -14.283 1.00 25.44 501 LEU A CA 8
ATOM 6779 C C . LEU A 1 45 ? -6.645 -6.244 -13.418 1.00 55.14 501 LEU A C 8
ATOM 6780 O O . LEU A 1 45 ? -7.191 -7.346 -13.347 1.00 52.35 501 LEU A O 8
ATOM 6796 N N . THR A 1 46 ? -7.088 -5.175 -12.763 1.00 41.14 502 THR A N 8
ATOM 6797 C CA . THR A 1 46 ? -8.264 -5.237 -11.905 1.00 20.21 502 THR A CA 8
ATOM 6798 C C . THR A 1 46 ? -9.474 -5.766 -12.667 1.00 42.41 502 THR A C 8
ATOM 6799 O O . THR A 1 46 ? -10.305 -6.482 -12.111 1.00 14.24 502 THR A O 8
ATOM 6810 N N . ALA A 1 47 ? -9.565 -5.408 -13.944 1.00 32.22 503 ALA A N 8
ATOM 6811 C CA . ALA A 1 47 ? -10.672 -5.849 -14.783 1.00 74.11 503 ALA A CA 8
ATOM 6812 C C . ALA A 1 47 ? -10.675 -7.366 -14.936 1.00 70.30 503 ALA A C 8
ATOM 6813 O O . ALA A 1 47 ? -11.734 -7.991 -14.998 1.00 32.45 503 ALA A O 8
ATOM 6820 N N . ILE A 1 48 ? -9.484 -7.952 -14.998 1.00 30.15 504 ILE A N 8
ATOM 6821 C CA . ILE A 1 48 ? -9.350 -9.396 -15.143 1.00 32.30 504 ILE A CA 8
ATOM 6822 C C . ILE A 1 48 ? -10.008 -10.129 -13.979 1.00 30.32 504 ILE A C 8
ATOM 6823 O O . ILE A 1 48 ? -10.913 -10.942 -14.174 1.00 41.12 504 ILE A O 8
ATOM 6839 N N . LEU A 1 49 ? -9.549 -9.836 -12.767 1.00 71.02 505 LEU A N 8
ATOM 6840 C CA . LEU A 1 49 ? -10.094 -10.466 -11.569 1.00 51.25 505 LEU A CA 8
ATOM 6841 C C . LEU A 1 49 ? -11.526 -10.006 -11.316 1.00 52.21 505 LEU A C 8
ATOM 6842 O O . LEU A 1 49 ? -12.365 -10.780 -10.857 1.00 31.04 505 LEU A O 8
ATOM 6858 N N . ALA A 1 50 ? -11.799 -8.741 -11.621 1.00 22.30 506 ALA A N 8
ATOM 6859 C CA . ALA A 1 50 ? -13.130 -8.179 -11.430 1.00 72.53 506 ALA A CA 8
ATOM 6860 C C . ALA A 1 50 ? -14.194 -9.054 -12.085 1.00 30.10 506 ALA A C 8
ATOM 6861 O O . ALA A 1 50 ? -15.304 -9.191 -11.570 1.00 1.32 506 ALA A O 8
ATOM 6868 N N . LYS A 1 51 ? -13.849 -9.645 -13.224 1.00 41.42 507 LYS A N 8
ATOM 6869 C CA . LYS A 1 51 ? -14.774 -10.507 -13.950 1.00 65.12 507 LYS A CA 8
ATOM 6870 C C . LYS A 1 51 ? -14.692 -11.943 -13.441 1.00 51.31 507 LYS A C 8
ATOM 6871 O O . LYS A 1 51 ? -15.688 -12.665 -13.435 1.00 33.22 507 LYS A O 8
ATOM 6890 N N . GLN A 1 52 ? -13.500 -12.348 -13.014 1.00 54.23 508 GLN A N 8
ATOM 6891 C CA . GLN A 1 52 ? -13.291 -13.697 -12.503 1.00 22.02 508 GLN A CA 8
ATOM 6892 C C . GLN A 1 52 ? -14.286 -14.019 -11.393 1.00 1.03 508 GLN A C 8
ATOM 6893 O O . GLN A 1 52 ? -14.880 -13.131 -10.782 1.00 12.34 508 GLN A O 8
ATOM 6907 N N . PRO A 1 53 ? -14.473 -15.320 -11.124 1.00 54.35 509 PRO A N 8
ATOM 6908 C CA . PRO A 1 53 ? -15.396 -15.789 -10.087 1.00 13.13 509 PRO A CA 8
ATOM 6909 C C . PRO A 1 53 ? -14.898 -15.470 -8.681 1.00 74.20 509 PRO A C 8
ATOM 6910 O O . PRO A 1 53 ? -13.711 -15.605 -8.388 1.00 24.05 509 PRO A O 8
ATOM 6921 N N . GLY A 1 1 ? 0.649 4.564 1.113 1.00 45.12 457 GLY A N 9
ATOM 6922 C CA . GLY A 1 1 ? -0.162 4.176 -0.026 1.00 43.54 457 GLY A CA 9
ATOM 6923 C C . GLY A 1 1 ? 0.645 4.078 -1.306 1.00 22.42 457 GLY A C 9
ATOM 6924 O O . GLY A 1 1 ? 0.414 4.829 -2.253 1.00 2.00 457 GLY A O 9
ATOM 6928 N N . SER A 1 2 ? 1.596 3.149 -1.334 1.00 11.02 458 SER A N 9
ATOM 6929 C CA . SER A 1 2 ? 2.444 2.958 -2.505 1.00 12.33 458 SER A CA 9
ATOM 6930 C C . SER A 1 2 ? 2.131 1.633 -3.192 1.00 31.42 458 SER A C 9
ATOM 6931 O O . SER A 1 2 ? 1.947 0.608 -2.534 1.00 53.35 458 SER A O 9
ATOM 6939 N N . SER A 1 3 ? 2.072 1.661 -4.519 1.00 64.25 459 SER A N 9
ATOM 6940 C CA . SER A 1 3 ? 1.778 0.463 -5.297 1.00 70.12 459 SER A CA 9
ATOM 6941 C C . SER A 1 3 ? 3.061 -0.167 -5.831 1.00 31.33 459 SER A C 9
ATOM 6942 O O . SER A 1 3 ? 3.318 -0.155 -7.034 1.00 74.05 459 SER A O 9
ATOM 6950 N N . SER A 1 4 ? 3.863 -0.718 -4.925 1.00 43.31 460 SER A N 9
ATOM 6951 C CA . SER A 1 4 ? 5.122 -1.350 -5.303 1.00 11.13 460 SER A CA 9
ATOM 6952 C C . SER A 1 4 ? 4.879 -2.518 -6.253 1.00 63.33 460 SER A C 9
ATOM 6953 O O . SER A 1 4 ? 3.885 -3.234 -6.134 1.00 13.14 460 SER A O 9
ATOM 6961 N N . ARG A 1 5 ? 5.796 -2.705 -7.197 1.00 52.25 461 ARG A N 9
ATOM 6962 C CA . ARG A 1 5 ? 5.682 -3.785 -8.170 1.00 51.10 461 ARG A CA 9
ATOM 6963 C C . ARG A 1 5 ? 5.454 -5.123 -7.473 1.00 10.25 461 ARG A C 9
ATOM 6964 O O . ARG A 1 5 ? 4.723 -5.978 -7.972 1.00 63.22 461 ARG A O 9
ATOM 6985 N N . SER A 1 6 ? 6.085 -5.296 -6.316 1.00 30.25 462 SER A N 9
ATOM 6986 C CA . SER A 1 6 ? 5.955 -6.531 -5.551 1.00 73.24 462 SER A CA 9
ATOM 6987 C C . SER A 1 6 ? 4.492 -6.816 -5.225 1.00 72.52 462 SER A C 9
ATOM 6988 O O . SER A 1 6 ? 4.063 -7.970 -5.198 1.00 24.34 462 SER A O 9
ATOM 6996 N N . VAL A 1 7 ? 3.729 -5.756 -4.978 1.00 44.14 463 VAL A N 9
ATOM 6997 C CA . VAL A 1 7 ? 2.314 -5.890 -4.655 1.00 21.41 463 VAL A CA 9
ATOM 6998 C C . VAL A 1 7 ? 1.520 -6.384 -5.859 1.00 13.20 463 VAL A C 9
ATOM 6999 O O . VAL A 1 7 ? 0.765 -7.352 -5.763 1.00 22.22 463 VAL A O 9
ATOM 7012 N N . ILE A 1 8 ? 1.695 -5.712 -6.992 1.00 32.11 464 ILE A N 9
ATOM 7013 C CA . ILE A 1 8 ? 0.995 -6.083 -8.216 1.00 23.54 464 ILE A CA 9
ATOM 7014 C C . ILE A 1 8 ? 1.308 -7.522 -8.612 1.00 73.42 464 ILE A C 9
ATOM 7015 O O . ILE A 1 8 ? 0.403 -8.335 -8.804 1.00 13.33 464 ILE A O 9
ATOM 7031 N N . ARG A 1 9 ? 2.595 -7.831 -8.732 1.00 72.21 465 ARG A N 9
ATOM 7032 C CA . ARG A 1 9 ? 3.027 -9.173 -9.105 1.00 41.43 465 ARG A CA 9
ATOM 7033 C C . ARG A 1 9 ? 2.483 -10.211 -8.128 1.00 51.42 465 ARG A C 9
ATOM 7034 O O . ARG A 1 9 ? 2.147 -11.329 -8.518 1.00 52.33 465 ARG A O 9
ATOM 7055 N N . SER A 1 10 ? 2.400 -9.833 -6.857 1.00 13.54 466 SER A N 9
ATOM 7056 C CA . SER A 1 10 ? 1.901 -10.732 -5.823 1.00 13.32 466 SER A CA 9
ATOM 7057 C C . SER A 1 10 ? 0.463 -11.151 -6.115 1.00 62.02 466 SER A C 9
ATOM 7058 O O . SER A 1 10 ? 0.073 -12.290 -5.858 1.00 62.43 466 SER A O 9
ATOM 7066 N N . ILE A 1 11 ? -0.319 -10.222 -6.654 1.00 34.04 467 ILE A N 9
ATOM 7067 C CA . ILE A 1 11 ? -1.713 -10.495 -6.982 1.00 51.30 467 ILE A CA 9
ATOM 7068 C C . ILE A 1 11 ? -1.822 -11.425 -8.185 1.00 75.12 467 ILE A C 9
ATOM 7069 O O . ILE A 1 11 ? -2.688 -12.299 -8.230 1.00 34.43 467 ILE A O 9
ATOM 7085 N N . ILE A 1 12 ? -0.938 -11.232 -9.158 1.00 10.12 468 ILE A N 9
ATOM 7086 C CA . ILE A 1 12 ? -0.933 -12.056 -10.360 1.00 55.22 468 ILE A CA 9
ATOM 7087 C C . ILE A 1 12 ? -0.476 -13.477 -10.051 1.00 21.10 468 ILE A C 9
ATOM 7088 O O . ILE A 1 12 ? -1.176 -14.445 -10.348 1.00 63.45 468 ILE A O 9
ATOM 7104 N N . LYS A 1 13 ? 0.703 -13.596 -9.450 1.00 43.40 469 LYS A N 9
ATOM 7105 C CA . LYS A 1 13 ? 1.255 -14.898 -9.096 1.00 71.13 469 LYS A CA 9
ATOM 7106 C C . LYS A 1 13 ? 0.260 -15.703 -8.266 1.00 2.10 469 LYS A C 9
ATOM 7107 O O . LYS A 1 13 ? 0.173 -16.924 -8.396 1.00 3.11 469 LYS A O 9
ATOM 7126 N N . SER A 1 14 ? -0.489 -15.011 -7.414 1.00 12.31 470 SER A N 9
ATOM 7127 C CA . SER A 1 14 ? -1.476 -15.662 -6.561 1.00 14.23 470 SER A CA 9
ATOM 7128 C C . SER A 1 14 ? -2.764 -15.935 -7.331 1.00 74.33 470 SER A C 9
ATOM 7129 O O . SER A 1 14 ? -3.420 -16.956 -7.123 1.00 54.14 470 SER A O 9
ATOM 7137 N N . SER A 1 15 ? -3.120 -15.015 -8.222 1.00 73.22 471 SER A N 9
ATOM 7138 C CA . SER A 1 15 ? -4.332 -15.154 -9.022 1.00 44.10 471 SER A CA 9
ATOM 7139 C C . SER A 1 15 ? -4.370 -16.511 -9.718 1.00 55.23 471 SER A C 9
ATOM 7140 O O . SER A 1 15 ? -3.337 -17.046 -10.120 1.00 50.23 471 SER A O 9
ATOM 7148 N N . LYS A 1 16 ? -5.571 -17.063 -9.858 1.00 20.04 472 LYS A N 9
ATOM 7149 C CA . LYS A 1 16 ? -5.748 -18.357 -10.506 1.00 0.11 472 LYS A CA 9
ATOM 7150 C C . LYS A 1 16 ? -6.230 -18.184 -11.943 1.00 34.24 472 LYS A C 9
ATOM 7151 O O . LYS A 1 16 ? -7.003 -18.998 -12.451 1.00 65.12 472 LYS A O 9
ATOM 7170 N N . LEU A 1 17 ? -5.770 -17.121 -12.593 1.00 20.14 473 LEU A N 9
ATOM 7171 C CA . LEU A 1 17 ? -6.153 -16.842 -13.972 1.00 74.42 473 LEU A CA 9
ATOM 7172 C C . LEU A 1 17 ? -5.688 -17.958 -14.903 1.00 2.23 473 LEU A C 9
ATOM 7173 O O . LEU A 1 17 ? -6.488 -18.774 -15.358 1.00 42.22 473 LEU A O 9
ATOM 7189 N N . ASN A 1 18 ? -4.388 -17.987 -15.179 1.00 30.13 474 ASN A N 9
ATOM 7190 C CA . ASN A 1 18 ? -3.815 -19.004 -16.054 1.00 12.34 474 ASN A CA 9
ATOM 7191 C C . ASN A 1 18 ? -2.299 -19.062 -15.899 1.00 65.33 474 ASN A C 9
ATOM 7192 O O . ASN A 1 18 ? -1.634 -18.030 -15.804 1.00 30.14 474 ASN A O 9
ATOM 7203 N N . ILE A 1 19 ? -1.758 -20.276 -15.877 1.00 11.04 475 ILE A N 9
ATOM 7204 C CA . ILE A 1 19 ? -0.320 -20.469 -15.736 1.00 12.12 475 ILE A CA 9
ATOM 7205 C C . ILE A 1 19 ? 0.448 -19.645 -16.763 1.00 42.32 475 ILE A C 9
ATOM 7206 O O . ILE A 1 19 ? 1.526 -19.124 -16.476 1.00 0.22 475 ILE A O 9
ATOM 7222 N N . ASP A 1 20 ? -0.114 -19.529 -17.961 1.00 73.31 476 ASP A N 9
ATOM 7223 C CA . ASP A 1 20 ? 0.516 -18.765 -19.032 1.00 22.55 476 ASP A CA 9
ATOM 7224 C C . ASP A 1 20 ? 0.261 -17.272 -18.857 1.00 15.24 476 ASP A C 9
ATOM 7225 O O . ASP A 1 20 ? 1.156 -16.450 -19.055 1.00 63.54 476 ASP A O 9
ATOM 7234 N N . HIS A 1 21 ? -0.968 -16.926 -18.484 1.00 60.34 477 HIS A N 9
ATOM 7235 C CA . HIS A 1 21 ? -1.342 -15.531 -18.283 1.00 41.12 477 HIS A CA 9
ATOM 7236 C C . HIS A 1 21 ? -0.488 -14.892 -17.192 1.00 50.54 477 HIS A C 9
ATOM 7237 O O . HIS A 1 21 ? 0.110 -13.835 -17.396 1.00 41.15 477 HIS A O 9
ATOM 7251 N N . LYS A 1 22 ? -0.436 -15.538 -16.033 1.00 33.50 478 LYS A N 9
ATOM 7252 C CA . LYS A 1 22 ? 0.344 -15.035 -14.909 1.00 41.52 478 LYS A CA 9
ATOM 7253 C C . LYS A 1 22 ? 1.789 -14.776 -15.323 1.00 3.41 478 LYS A C 9
ATOM 7254 O O . LYS A 1 22 ? 2.334 -13.701 -15.071 1.00 0.23 478 LYS A O 9
ATOM 7273 N N . ASP A 1 23 ? 2.404 -15.766 -15.960 1.00 72.12 479 ASP A N 9
ATOM 7274 C CA . ASP A 1 23 ? 3.785 -15.644 -16.411 1.00 62.24 479 ASP A CA 9
ATOM 7275 C C . ASP A 1 23 ? 3.945 -14.460 -17.359 1.00 52.42 479 ASP A C 9
ATOM 7276 O O . ASP A 1 23 ? 4.962 -13.767 -17.337 1.00 43.22 479 ASP A O 9
ATOM 7285 N N . TYR A 1 24 ? 2.934 -14.234 -18.191 1.00 11.22 480 TYR A N 9
ATOM 7286 C CA . TYR A 1 24 ? 2.963 -13.135 -19.149 1.00 64.31 480 TYR A CA 9
ATOM 7287 C C . TYR A 1 24 ? 2.845 -11.790 -18.439 1.00 45.15 480 TYR A C 9
ATOM 7288 O O . TYR A 1 24 ? 3.665 -10.893 -18.643 1.00 54.24 480 TYR A O 9
ATOM 7306 N N . LEU A 1 25 ? 1.821 -11.657 -17.605 1.00 12.05 481 LEU A N 9
ATOM 7307 C CA . LEU A 1 25 ? 1.594 -10.422 -16.862 1.00 50.34 481 LEU A CA 9
ATOM 7308 C C . LEU A 1 25 ? 2.796 -10.085 -15.985 1.00 54.13 481 LEU A C 9
ATOM 7309 O O . LEU A 1 25 ? 3.145 -8.916 -15.815 1.00 24.20 481 LEU A O 9
ATOM 7325 N N . LEU A 1 26 ? 3.425 -11.116 -15.432 1.00 42.34 482 LEU A N 9
ATOM 7326 C CA . LEU A 1 26 ? 4.590 -10.930 -14.574 1.00 42.23 482 LEU A CA 9
ATOM 7327 C C . LEU A 1 26 ? 5.841 -10.661 -15.405 1.00 10.32 482 LEU A C 9
ATOM 7328 O O . LEU A 1 26 ? 6.705 -9.878 -15.009 1.00 15.42 482 LEU A O 9
ATOM 7344 N N . ASP A 1 27 ? 5.930 -11.313 -16.559 1.00 2.05 483 ASP A N 9
ATOM 7345 C CA . ASP A 1 27 ? 7.074 -11.142 -17.447 1.00 52.22 483 ASP A CA 9
ATOM 7346 C C . ASP A 1 27 ? 7.131 -9.718 -17.991 1.00 53.23 483 ASP A C 9
ATOM 7347 O O . ASP A 1 27 ? 8.190 -9.090 -18.008 1.00 3.12 483 ASP A O 9
ATOM 7356 N N . LEU A 1 28 ? 5.985 -9.214 -18.437 1.00 21.01 484 LEU A N 9
ATOM 7357 C CA . LEU A 1 28 ? 5.904 -7.864 -18.983 1.00 41.23 484 LEU A CA 9
ATOM 7358 C C . LEU A 1 28 ? 6.016 -6.821 -17.876 1.00 13.30 484 LEU A C 9
ATOM 7359 O O . LEU A 1 28 ? 6.655 -5.782 -18.049 1.00 13.11 484 LEU A O 9
ATOM 7375 N N . LEU A 1 29 ? 5.392 -7.105 -16.738 1.00 3.21 485 LEU A N 9
ATOM 7376 C CA . LEU A 1 29 ? 5.423 -6.192 -15.600 1.00 62.21 485 LEU A CA 9
ATOM 7377 C C . LEU A 1 29 ? 6.859 -5.887 -15.186 1.00 0.02 485 LEU A C 9
ATOM 7378 O O . LEU A 1 29 ? 7.174 -4.769 -14.779 1.00 72.35 485 LEU A O 9
ATOM 7394 N N . ASN A 1 30 ? 7.726 -6.888 -15.294 1.00 22.43 486 ASN A N 9
ATOM 7395 C CA . ASN A 1 30 ? 9.130 -6.726 -14.932 1.00 33.43 486 ASN A CA 9
ATOM 7396 C C . ASN A 1 30 ? 9.846 -5.817 -15.925 1.00 43.11 486 ASN A C 9
ATOM 7397 O O . ASN A 1 30 ? 10.721 -5.036 -15.549 1.00 32.33 486 ASN A O 9
ATOM 7408 N N . ASP A 1 31 ? 9.469 -5.923 -17.194 1.00 61.24 487 ASP A N 9
ATOM 7409 C CA . ASP A 1 31 ? 10.074 -5.109 -18.242 1.00 70.35 487 ASP A CA 9
ATOM 7410 C C . ASP A 1 31 ? 9.191 -3.912 -18.579 1.00 35.03 487 ASP A C 9
ATOM 7411 O O . ASP A 1 31 ? 9.232 -3.390 -19.693 1.00 4.43 487 ASP A O 9
ATOM 7420 N N . VAL A 1 32 ? 8.390 -3.483 -17.608 1.00 40.53 488 VAL A N 9
ATOM 7421 C CA . VAL A 1 32 ? 7.496 -2.347 -17.801 1.00 2.10 488 VAL A CA 9
ATOM 7422 C C . VAL A 1 32 ? 8.278 -1.041 -17.886 1.00 13.43 488 VAL A C 9
ATOM 7423 O O . VAL A 1 32 ? 9.187 -0.796 -17.093 1.00 44.31 488 VAL A O 9
ATOM 7436 N N . LYS A 1 33 ? 7.917 -0.203 -18.852 1.00 73.31 489 LYS A N 9
ATOM 7437 C CA . LYS A 1 33 ? 8.582 1.080 -19.041 1.00 50.40 489 LYS A CA 9
ATOM 7438 C C . LYS A 1 33 ? 7.563 2.193 -19.269 1.00 64.44 489 LYS A C 9
ATOM 7439 O O . LYS A 1 33 ? 6.756 2.128 -20.196 1.00 23.24 489 LYS A O 9
ATOM 7458 N N . GLY A 1 34 ? 7.608 3.214 -18.41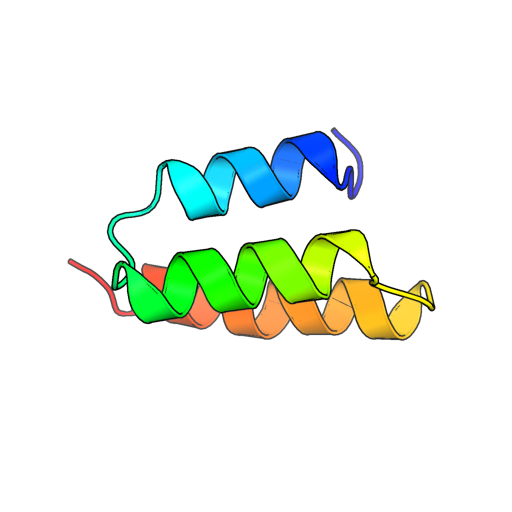9 1.00 62.11 490 GLY A N 9
ATOM 7459 C CA . GLY A 1 34 ? 6.685 4.326 -18.547 1.00 11.34 490 GLY A CA 9
ATOM 7460 C C . GLY A 1 34 ? 5.576 4.281 -17.514 1.00 70.43 490 GLY A C 9
ATOM 7461 O O . GLY A 1 34 ? 4.761 3.358 -17.509 1.00 40.11 490 GLY A O 9
ATOM 7465 N N . SER A 1 35 ? 5.545 5.278 -16.636 1.00 43.24 491 SER A N 9
ATOM 7466 C CA . SER A 1 35 ? 4.531 5.345 -15.591 1.00 2.33 491 SER A CA 9
ATOM 7467 C C . SER A 1 35 ? 3.131 5.217 -16.183 1.00 10.42 491 SER A C 9
ATOM 7468 O O . SER A 1 35 ? 2.283 4.500 -15.652 1.00 74.03 491 SER A O 9
ATOM 7476 N N . LYS A 1 36 ? 2.896 5.919 -17.287 1.00 30.34 492 LYS A N 9
ATOM 7477 C CA . LYS A 1 36 ? 1.600 5.885 -17.954 1.00 21.50 492 LYS A CA 9
ATOM 7478 C C . LYS A 1 36 ? 1.206 4.453 -18.304 1.00 11.20 492 LYS A C 9
ATOM 7479 O O . LYS A 1 36 ? 0.082 4.026 -18.037 1.00 64.14 492 LYS A O 9
ATOM 7498 N N . ASP A 1 37 ? 2.137 3.717 -18.901 1.00 11.23 493 ASP A N 9
ATOM 7499 C CA . ASP A 1 37 ? 1.887 2.333 -19.285 1.00 23.44 493 ASP A CA 9
ATOM 7500 C C . ASP A 1 37 ? 1.752 1.443 -18.053 1.00 12.12 493 ASP A C 9
ATOM 7501 O O . ASP A 1 37 ? 0.933 0.524 -18.025 1.00 33.52 493 ASP A O 9
ATOM 7510 N N . LEU A 1 38 ? 2.561 1.722 -17.036 1.00 75.24 494 LEU A N 9
ATOM 7511 C CA . LEU A 1 38 ? 2.532 0.946 -15.801 1.00 41.31 494 LEU A CA 9
ATOM 7512 C C . LEU A 1 38 ? 1.180 1.077 -15.107 1.00 2.20 494 LEU A C 9
ATOM 7513 O O . LEU A 1 38 ? 0.617 0.092 -14.630 1.00 32.11 494 LEU A O 9
ATOM 7529 N N . LYS A 1 39 ? 0.663 2.300 -15.056 1.00 3.13 495 LYS A N 9
ATOM 7530 C CA . LYS A 1 39 ? -0.624 2.561 -14.424 1.00 14.25 495 LYS A CA 9
ATOM 7531 C C . LYS A 1 39 ? -1.752 1.866 -15.179 1.00 54.03 495 LYS A C 9
ATOM 7532 O O . LYS A 1 39 ? -2.602 1.210 -14.578 1.00 21.04 495 LYS A O 9
ATOM 7551 N N . GLU A 1 40 ? -1.753 2.014 -16.500 1.00 64.24 496 GLU A N 9
ATOM 7552 C CA . GLU A 1 40 ? -2.776 1.399 -17.337 1.00 35.20 496 GLU A CA 9
ATOM 7553 C C . GLU A 1 40 ? -2.820 -0.111 -17.122 1.00 61.31 496 GLU A C 9
ATOM 7554 O O . GLU A 1 40 ? -3.888 -0.723 -17.146 1.00 14.53 496 GLU A O 9
ATOM 7566 N N . PHE A 1 41 ? -1.651 -0.707 -16.913 1.00 64.12 497 PHE A N 9
ATOM 7567 C CA . PHE A 1 41 ? -1.554 -2.146 -16.696 1.00 4.23 497 PHE A CA 9
ATOM 7568 C C . PHE A 1 41 ? -2.407 -2.575 -15.506 1.00 0.33 497 PHE A C 9
ATOM 7569 O O . PHE A 1 41 ? -3.004 -3.652 -15.511 1.00 42.13 497 PHE A O 9
ATOM 7586 N N . HIS A 1 42 ? -2.459 -1.724 -14.486 1.00 15.04 498 HIS A N 9
ATOM 7587 C CA . HIS A 1 42 ? -3.240 -2.014 -13.288 1.00 5.13 498 HIS A CA 9
ATOM 7588 C C . HIS A 1 42 ? -4.735 -1.941 -13.582 1.00 42.11 498 HIS A C 9
ATOM 7589 O O . HIS A 1 42 ? -5.524 -2.714 -13.039 1.00 61.41 498 HIS A O 9
ATOM 7603 N N . LYS A 1 43 ? -5.118 -1.006 -14.445 1.00 0.23 499 LYS A N 9
ATOM 7604 C CA . LYS A 1 43 ? -6.518 -0.831 -14.812 1.00 50.05 499 LYS A CA 9
ATOM 7605 C C . LYS A 1 43 ? -7.088 -2.114 -15.409 1.00 12.03 499 LYS A C 9
ATOM 7606 O O . LYS A 1 43 ? -8.204 -2.518 -15.084 1.00 14.42 499 LYS A O 9
ATOM 7625 N N . MET A 1 44 ? -6.314 -2.751 -16.281 1.00 41.22 500 MET A N 9
ATOM 7626 C CA . MET A 1 44 ? -6.742 -3.990 -16.920 1.00 41.21 500 MET A CA 9
ATOM 7627 C C . MET A 1 44 ? -6.599 -5.171 -15.966 1.00 24.21 500 MET A C 9
ATOM 7628 O O . MET A 1 44 ? -7.419 -6.090 -15.972 1.00 11.14 500 MET A O 9
ATOM 7642 N N . LEU A 1 45 ? -5.552 -5.142 -15.148 1.00 13.40 501 LEU A N 9
ATOM 7643 C CA . LEU A 1 45 ? -5.301 -6.211 -14.188 1.00 14.23 501 LEU A CA 9
ATOM 7644 C C . LEU A 1 45 ? -6.520 -6.443 -13.301 1.00 34.13 501 LEU A C 9
ATOM 7645 O O . LEU A 1 45 ? -7.002 -7.569 -13.170 1.00 61.11 501 LEU A O 9
ATOM 7661 N N . THR A 1 46 ? -7.017 -5.370 -12.694 1.00 15.25 502 THR A N 9
ATOM 7662 C CA . THR A 1 46 ? -8.181 -5.456 -11.820 1.00 22.01 502 THR A CA 9
ATOM 7663 C C . THR A 1 46 ? -9.402 -5.963 -12.579 1.00 1.13 502 THR A C 9
ATOM 7664 O O . THR A 1 46 ? -10.224 -6.697 -12.031 1.00 40.12 502 THR A O 9
ATOM 7675 N N . ALA A 1 47 ? -9.514 -5.567 -13.842 1.00 62.25 503 ALA A N 9
ATOM 7676 C CA . ALA A 1 47 ? -10.634 -5.984 -14.677 1.00 65.13 503 ALA A CA 9
ATOM 7677 C C . ALA A 1 47 ? -10.652 -7.499 -14.855 1.00 44.52 503 ALA A C 9
ATOM 7678 O O . ALA A 1 47 ? -11.686 -8.142 -14.673 1.00 43.21 503 ALA A O 9
ATOM 7685 N N . ILE A 1 48 ? -9.502 -8.061 -15.212 1.00 72.33 504 ILE A N 9
ATOM 7686 C CA . ILE A 1 48 ? -9.387 -9.500 -15.414 1.00 71.32 504 ILE A CA 9
ATOM 7687 C C . ILE A 1 48 ? -9.881 -10.268 -14.193 1.00 31.11 504 ILE A C 9
ATOM 7688 O O . ILE A 1 48 ? -10.823 -11.058 -14.281 1.00 45.51 504 ILE A O 9
ATOM 7704 N N . LEU A 1 49 ? -9.242 -10.030 -13.053 1.00 65.41 505 LEU A N 9
ATOM 7705 C CA . LEU A 1 49 ? -9.617 -10.698 -11.812 1.00 22.15 505 LEU A CA 9
ATOM 7706 C C . LEU A 1 49 ? -11.098 -10.493 -11.509 1.00 3.21 505 LEU A C 9
ATOM 7707 O O . LEU A 1 49 ? -11.766 -11.388 -10.992 1.00 4.20 505 LEU A O 9
ATOM 7723 N N . ALA A 1 50 ? -11.605 -9.309 -11.837 1.00 3.23 506 ALA A N 9
ATOM 7724 C CA . ALA A 1 50 ? -13.007 -8.988 -11.604 1.00 12.51 506 ALA A CA 9
ATOM 7725 C C . ALA A 1 50 ? -13.921 -10.058 -12.192 1.00 45.43 506 ALA A C 9
ATOM 7726 O O . ALA A 1 50 ? -14.966 -10.377 -11.625 1.00 63.14 506 ALA A O 9
ATOM 7733 N N . LYS A 1 51 ? -13.520 -10.608 -13.333 1.00 71.52 507 LYS A N 9
ATOM 7734 C CA . LYS A 1 51 ? -14.302 -11.644 -13.999 1.00 43.43 507 LYS A CA 9
ATOM 7735 C C . LYS A 1 51 ? -14.257 -12.950 -13.213 1.00 45.02 507 LYS A C 9
ATOM 7736 O O . LYS A 1 51 ? -15.222 -13.713 -13.206 1.00 22.23 507 LYS A O 9
ATOM 7755 N N . GLN A 1 52 ? -13.131 -13.199 -12.552 1.00 65.14 508 GLN A N 9
ATOM 7756 C CA . GLN A 1 52 ? -12.961 -14.413 -11.763 1.00 35.13 508 GLN A CA 9
ATOM 7757 C C . GLN A 1 52 ? -13.882 -14.404 -10.546 1.00 43.05 508 GLN A C 9
ATOM 7758 O O . GLN A 1 52 ? -14.373 -13.360 -10.117 1.00 42.10 508 GLN A O 9
ATOM 7772 N N . PRO A 1 53 ? -14.122 -15.594 -9.977 1.00 34.30 509 PRO A N 9
ATOM 7773 C CA . PRO A 1 53 ? -14.985 -15.750 -8.802 1.00 51.30 509 PRO A CA 9
ATOM 7774 C C . PRO A 1 53 ? -14.359 -15.163 -7.541 1.00 62.24 509 PRO A C 9
ATOM 7775 O O . PRO A 1 53 ? -14.585 -14.000 -7.208 1.00 62.00 509 PRO A O 9
ATOM 7786 N N . GLY A 1 1 ? 4.190 5.748 -1.913 1.00 44.43 457 GLY A N 10
ATOM 7787 C CA . GLY A 1 1 ? 3.908 4.774 -2.951 1.00 50.55 457 GLY A CA 10
ATOM 7788 C C . GLY A 1 1 ? 2.597 4.048 -2.724 1.00 23.23 457 GLY A C 10
ATOM 7789 O O . GLY A 1 1 ? 2.304 3.617 -1.609 1.00 25.44 457 GLY A O 10
ATOM 7793 N N . SER A 1 2 ? 1.805 3.913 -3.783 1.00 24.03 458 SER A N 10
ATOM 7794 C CA . SER A 1 2 ? 0.516 3.238 -3.692 1.00 12.41 458 SER A CA 10
ATOM 7795 C C . SER A 1 2 ? 0.619 1.800 -4.190 1.00 51.12 458 SER A C 10
ATOM 7796 O O . SER A 1 2 ? 0.383 0.853 -3.440 1.00 2.11 458 SER A O 10
ATOM 7804 N N . SER A 1 3 ? 0.973 1.645 -5.462 1.00 52.00 459 SER A N 10
ATOM 7805 C CA . SER A 1 3 ? 1.104 0.323 -6.063 1.00 53.03 459 SER A CA 10
ATOM 7806 C C . SER A 1 3 ? 2.559 0.026 -6.411 1.00 42.22 459 SER A C 10
ATOM 7807 O O . SER A 1 3 ? 3.197 0.775 -7.152 1.00 21.43 459 SER A O 10
ATOM 7815 N N . SER A 1 4 ? 3.078 -1.072 -5.871 1.00 1.20 460 SER A N 10
ATOM 7816 C CA . SER A 1 4 ? 4.459 -1.467 -6.120 1.00 45.12 460 SER A CA 10
ATOM 7817 C C . SER A 1 4 ? 4.520 -2.663 -7.066 1.00 3.32 460 SER A C 10
ATOM 7818 O O . SER A 1 4 ? 3.617 -3.498 -7.086 1.00 74.51 460 SER A O 10
ATOM 7826 N N . ARG A 1 5 ? 5.592 -2.737 -7.848 1.00 3.32 461 ARG A N 10
ATOM 7827 C CA . ARG A 1 5 ? 5.772 -3.829 -8.797 1.00 13.40 461 ARG A CA 10
ATOM 7828 C C . ARG A 1 5 ? 5.689 -5.180 -8.093 1.00 53.12 461 ARG A C 10
ATOM 7829 O O . ARG A 1 5 ? 5.059 -6.113 -8.592 1.00 24.12 461 ARG A O 10
ATOM 7850 N N . SER A 1 6 ? 6.328 -5.277 -6.932 1.00 65.02 462 SER A N 10
ATOM 7851 C CA . SER A 1 6 ? 6.331 -6.515 -6.162 1.00 32.21 462 SER A CA 10
ATOM 7852 C C . SER A 1 6 ? 4.926 -6.852 -5.670 1.00 3.50 462 SER A C 10
ATOM 7853 O O . SER A 1 6 ? 4.539 -8.019 -5.613 1.00 54.44 462 SER A O 10
ATOM 7861 N N . VAL A 1 7 ? 4.168 -5.820 -5.315 1.00 14.54 463 VAL A N 10
ATOM 7862 C CA . VAL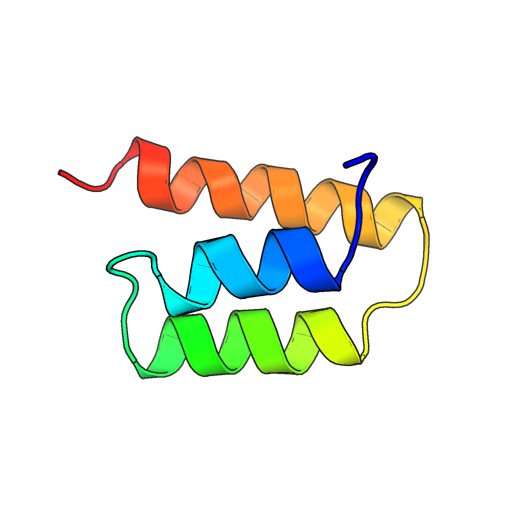 A 1 7 ? 2.806 -6.004 -4.828 1.00 55.32 463 VAL A CA 10
ATOM 7863 C C . VAL A 1 7 ? 1.875 -6.443 -5.953 1.00 70.10 463 VAL A C 10
ATOM 7864 O O . VAL A 1 7 ? 0.958 -7.237 -5.739 1.00 42.23 463 VAL A O 10
ATOM 7877 N N . ILE A 1 8 ? 2.117 -5.922 -7.151 1.00 63.32 464 ILE A N 10
ATOM 7878 C CA . ILE A 1 8 ? 1.302 -6.262 -8.310 1.00 73.34 464 ILE A CA 10
ATOM 7879 C C . ILE A 1 8 ? 1.566 -7.693 -8.768 1.00 44.43 464 ILE A C 10
ATOM 7880 O O . ILE A 1 8 ? 0.644 -8.501 -8.878 1.00 42.31 464 ILE A O 10
ATOM 7896 N N . ARG A 1 9 ? 2.832 -7.999 -9.033 1.00 4.34 465 ARG A N 10
ATOM 7897 C CA . ARG A 1 9 ? 3.219 -9.332 -9.478 1.00 60.00 465 ARG A CA 10
ATOM 7898 C C . ARG A 1 9 ? 2.750 -10.393 -8.487 1.00 71.53 465 ARG A C 10
ATOM 7899 O O . ARG A 1 9 ? 2.366 -11.496 -8.879 1.00 14.54 465 ARG A O 10
ATOM 7920 N N . SER A 1 10 ? 2.785 -10.053 -7.203 1.00 31.42 466 SER A N 10
ATOM 7921 C CA . SER A 1 10 ? 2.368 -10.978 -6.156 1.00 33.44 466 SER A CA 10
ATOM 7922 C C . SER A 1 10 ? 0.897 -11.351 -6.314 1.00 54.40 466 SER A C 10
ATOM 7923 O O . SER A 1 10 ? 0.501 -12.487 -6.053 1.00 22.12 466 SER A O 10
ATOM 7931 N N . ILE A 1 11 ? 0.091 -10.385 -6.743 1.00 45.25 467 ILE A N 10
ATOM 7932 C CA . ILE A 1 11 ? -1.335 -10.610 -6.938 1.00 73.50 467 ILE A CA 10
ATOM 7933 C C . ILE A 1 11 ? -1.591 -11.505 -8.146 1.00 63.12 467 ILE A C 10
ATOM 7934 O O . ILE A 1 11 ? -2.509 -12.325 -8.141 1.00 31.44 467 ILE A O 10
ATOM 7950 N N . ILE A 1 12 ? -0.771 -11.342 -9.180 1.00 35.45 468 ILE A N 10
ATOM 7951 C CA . ILE A 1 12 ? -0.907 -12.138 -10.394 1.00 1.53 468 ILE A CA 10
ATOM 7952 C C . ILE A 1 12 ? -0.526 -13.593 -10.143 1.00 42.43 468 ILE A C 10
ATOM 7953 O O . ILE A 1 12 ? -1.307 -14.506 -10.412 1.00 3.13 468 ILE A O 10
ATOM 7969 N N . LYS A 1 13 ? 0.680 -13.802 -9.625 1.00 53.03 469 LYS A N 10
ATOM 7970 C CA . LYS A 1 13 ? 1.165 -15.146 -9.335 1.00 3.25 469 LYS A CA 10
ATOM 7971 C C . LYS A 1 13 ? 0.185 -15.896 -8.438 1.00 65.22 469 LYS A C 10
ATOM 7972 O O . LYS A 1 13 ? 0.011 -17.107 -8.571 1.00 31.51 469 LYS A O 10
ATOM 7991 N N . SER A 1 14 ? -0.452 -15.169 -7.527 1.00 14.32 470 SER A N 10
ATOM 7992 C CA . SER A 1 14 ? -1.413 -15.767 -6.607 1.00 52.51 470 SER A CA 10
ATOM 7993 C C . SER A 1 14 ? -2.769 -15.950 -7.282 1.00 13.34 470 SER A C 10
ATOM 7994 O O . SER A 1 14 ? -3.475 -16.926 -7.027 1.00 10.53 470 SER A O 10
ATOM 8002 N N . SER A 1 15 ? -3.127 -15.003 -8.144 1.00 30.43 471 SER A N 10
ATOM 8003 C CA . SER A 1 15 ? -4.400 -15.057 -8.853 1.00 10.01 471 SER A CA 10
ATOM 8004 C C . SER A 1 15 ? -4.582 -16.406 -9.542 1.00 23.11 471 SER A C 10
ATOM 8005 O O . SER A 1 15 ? -3.615 -17.022 -9.993 1.00 14.25 471 SER A O 10
ATOM 8013 N N . LYS A 1 16 ? -5.828 -16.860 -9.620 1.00 21.30 472 LYS A N 10
ATOM 8014 C CA . LYS A 1 16 ? -6.140 -18.135 -10.254 1.00 64.54 472 LYS A CA 10
ATOM 8015 C C . LYS A 1 16 ? -6.572 -17.931 -11.703 1.00 22.21 472 LYS A C 10
ATOM 8016 O O . LYS A 1 16 ? -7.422 -18.659 -12.216 1.00 74.53 472 LYS A O 10
ATOM 8035 N N . LEU A 1 17 ? -5.980 -16.938 -12.357 1.00 74.04 473 LEU A N 10
ATOM 8036 C CA . LEU A 1 17 ? -6.303 -16.639 -13.748 1.00 73.03 473 LEU A CA 10
ATOM 8037 C C . LEU A 1 17 ? -5.927 -17.805 -14.657 1.00 55.23 473 LEU A C 10
ATOM 8038 O O . LEU A 1 17 ? -6.793 -18.544 -15.124 1.00 64.24 473 LEU A O 10
ATOM 8054 N N . ASN A 1 18 ? -4.631 -17.964 -14.902 1.00 2.41 474 ASN A N 10
ATOM 8055 C CA . ASN A 1 18 ? -4.140 -19.041 -15.754 1.00 0.13 474 ASN A CA 10
ATOM 8056 C C . ASN A 1 18 ? -2.615 -19.089 -15.746 1.00 31.15 474 ASN A C 10
ATOM 8057 O O . ASN A 1 18 ? -1.952 -18.057 -15.643 1.00 11.51 474 ASN A O 10
ATOM 8068 N N . ILE A 1 19 ? -2.066 -20.294 -15.855 1.00 32.21 475 ILE A N 10
ATOM 8069 C CA . ILE A 1 19 ? -0.620 -20.477 -15.862 1.00 10.51 475 ILE A CA 10
ATOM 8070 C C . ILE A 1 19 ? 0.034 -19.641 -16.957 1.00 61.22 475 ILE A C 10
ATOM 8071 O O . ILE A 1 19 ? 1.121 -19.095 -16.770 1.00 1.55 475 ILE A O 10
ATOM 8087 N N . ASP A 1 20 ? -0.636 -19.546 -18.100 1.00 40.52 476 ASP A N 10
ATOM 8088 C CA . ASP A 1 20 ? -0.122 -18.774 -19.226 1.00 4.03 476 ASP A CA 10
ATOM 8089 C C . ASP A 1 20 ? -0.391 -17.285 -19.032 1.00 40.02 476 ASP A C 10
ATOM 8090 O O . ASP A 1 20 ? 0.498 -16.453 -19.218 1.00 30.30 476 ASP A O 10
ATOM 8099 N N . HIS A 1 21 ? -1.623 -16.955 -18.659 1.00 35.30 477 HIS A N 10
ATOM 8100 C CA . HIS A 1 21 ? -2.010 -15.566 -18.441 1.00 13.12 477 HIS A CA 10
ATOM 8101 C C . HIS A 1 21 ? -1.111 -14.909 -17.398 1.00 42.12 477 HIS A C 10
ATOM 8102 O O . HIS A 1 21 ? -0.524 -13.855 -17.645 1.00 24.13 477 HIS A O 10
ATOM 8116 N N . LYS A 1 22 ? -1.008 -15.538 -16.232 1.00 42.52 478 LYS A N 10
ATOM 8117 C CA . LYS A 1 22 ? -0.180 -15.015 -15.151 1.00 61.44 478 LYS A CA 10
ATOM 8118 C C . LYS A 1 22 ? 1.249 -14.775 -15.628 1.00 21.31 478 LYS A C 10
ATOM 8119 O O . LYS A 1 22 ? 1.810 -13.699 -15.422 1.00 15.33 478 LYS A O 10
ATOM 8138 N N . ASP A 1 23 ? 1.832 -15.784 -16.267 1.00 1.35 479 ASP A N 10
ATOM 8139 C CA . ASP A 1 23 ? 3.195 -15.681 -16.775 1.00 1.02 479 ASP A CA 10
ATOM 8140 C C . ASP A 1 23 ? 3.341 -14.476 -17.699 1.00 1.02 479 ASP A C 10
ATOM 8141 O O . ASP A 1 23 ? 4.351 -13.772 -17.663 1.00 72.31 479 ASP A O 10
ATOM 8150 N N . TYR A 1 24 ? 2.328 -14.245 -18.526 1.00 14.13 480 TYR A N 10
ATOM 8151 C CA . TYR A 1 24 ? 2.345 -13.127 -19.462 1.00 34.31 480 TYR A CA 10
ATOM 8152 C C . TYR A 1 24 ? 2.279 -11.795 -18.721 1.00 65.12 480 TYR A C 10
ATOM 8153 O O . TYR A 1 24 ? 3.041 -10.872 -19.011 1.00 43.35 480 TYR A O 10
ATOM 8171 N N . LEU A 1 25 ? 1.365 -11.703 -17.762 1.00 74.14 481 LEU A N 10
ATOM 8172 C CA . LEU A 1 25 ? 1.199 -10.485 -16.978 1.00 13.44 481 LEU A CA 10
ATOM 8173 C C . LEU A 1 25 ? 2.454 -10.185 -16.165 1.00 64.01 481 LEU A C 10
ATOM 8174 O O . LEU A 1 25 ? 2.828 -9.025 -15.985 1.00 23.31 481 LEU A O 10
ATOM 8190 N N . LEU A 1 26 ? 3.103 -11.237 -15.678 1.00 72.35 482 LEU A N 10
ATOM 8191 C CA . LEU A 1 26 ? 4.319 -11.088 -14.887 1.00 11.43 482 LEU A CA 10
ATOM 8192 C C . LEU A 1 26 ? 5.517 -10.786 -15.781 1.00 23.31 482 LEU A C 10
ATOM 8193 O O . LEU A 1 26 ? 6.407 -10.022 -15.407 1.00 52.31 482 LEU A O 10
ATOM 8209 N N . ASP A 1 27 ? 5.533 -11.391 -16.964 1.00 13.51 483 ASP A N 10
ATOM 8210 C CA . ASP A 1 27 ? 6.620 -11.184 -17.914 1.00 21.55 483 ASP A CA 10
ATOM 8211 C C . ASP A 1 27 ? 6.668 -9.732 -18.379 1.00 35.43 483 ASP A C 10
ATOM 8212 O O . ASP A 1 27 ? 7.735 -9.120 -18.429 1.00 41.02 483 ASP A O 10
ATOM 8221 N N . LEU A 1 28 ? 5.505 -9.187 -18.719 1.00 32.33 484 LEU A N 10
ATOM 8222 C CA . LEU A 1 28 ? 5.413 -7.807 -19.181 1.00 41.22 484 LEU A CA 10
ATOM 8223 C C . LEU A 1 28 ? 5.575 -6.832 -18.020 1.00 14.54 484 LEU A C 10
ATOM 8224 O O . LEU A 1 28 ? 6.237 -5.801 -18.148 1.00 15.41 484 LEU A O 10
ATOM 8240 N N . LEU A 1 29 ? 4.968 -7.164 -16.886 1.00 32.42 485 LEU A N 10
ATOM 8241 C CA . LEU A 1 29 ? 5.046 -6.319 -15.699 1.00 71.24 485 LEU A CA 10
ATOM 8242 C C . LEU A 1 29 ? 6.496 -6.114 -15.271 1.00 75.32 485 LEU A C 10
ATOM 8243 O O . LEU A 1 29 ? 6.868 -5.040 -14.802 1.00 24.12 485 LEU A O 10
ATOM 8259 N N . ASN A 1 30 ? 7.309 -7.152 -15.439 1.00 11.02 486 ASN A N 10
ATOM 8260 C CA . ASN A 1 30 ? 8.719 -7.085 -15.071 1.00 73.21 486 ASN A CA 10
ATOM 8261 C C . ASN A 1 30 ? 9.492 -6.195 -16.040 1.00 31.34 486 ASN A C 10
ATOM 8262 O O . ASN A 1 30 ? 10.412 -5.480 -15.642 1.00 60.51 486 ASN A O 10
ATOM 8273 N N . ASP A 1 31 ? 9.111 -6.244 -17.311 1.00 64.24 487 ASP A N 10
ATOM 8274 C CA . ASP A 1 31 ? 9.767 -5.442 -18.337 1.00 43.51 487 ASP A CA 10
ATOM 8275 C C . ASP A 1 31 ? 8.969 -4.174 -18.628 1.00 65.31 487 ASP A C 10
ATOM 8276 O O . ASP A 1 31 ? 9.043 -3.620 -19.725 1.00 32.00 487 ASP A O 10
ATOM 8285 N N . VAL A 1 32 ? 8.206 -3.721 -17.638 1.00 64.05 488 VAL A N 10
ATOM 8286 C CA . VAL A 1 32 ? 7.395 -2.519 -17.788 1.00 35.30 488 VAL A CA 10
ATOM 8287 C C . VAL A 1 32 ? 8.269 -1.274 -17.884 1.00 53.03 488 VAL A C 10
ATOM 8288 O O . VAL A 1 32 ? 9.270 -1.149 -17.179 1.00 42.42 488 VAL A O 10
ATOM 8301 N N . LYS A 1 33 ? 7.883 -0.354 -18.762 1.00 2.32 489 LYS A N 10
ATOM 8302 C CA . LYS A 1 33 ? 8.630 0.884 -18.951 1.00 11.44 489 LYS A CA 10
ATOM 8303 C C . LYS A 1 33 ? 7.685 2.060 -19.180 1.00 62.24 489 LYS A C 10
ATOM 8304 O O . LYS A 1 33 ? 6.950 2.095 -20.166 1.00 64.55 489 LYS A O 10
ATOM 8323 N N . GLY A 1 34 ? 7.711 3.022 -18.263 1.00 43.45 490 GLY A N 10
ATOM 8324 C CA . GLY A 1 34 ? 6.854 4.187 -18.386 1.00 33.32 490 GLY A CA 10
ATOM 8325 C C . GLY A 1 34 ? 5.772 4.224 -17.324 1.00 44.41 490 GLY A C 10
ATOM 8326 O O . GLY A 1 34 ? 5.006 3.273 -17.175 1.00 24.54 490 GLY A O 10
ATOM 8330 N N . SER A 1 35 ? 5.710 5.326 -16.584 1.00 4.54 491 SER A N 10
ATOM 8331 C CA . SER A 1 35 ? 4.718 5.482 -15.526 1.00 44.13 491 SER A CA 10
ATOM 8332 C C . SER A 1 35 ? 3.308 5.279 -16.071 1.00 13.42 491 SER A C 10
ATOM 8333 O O . SER A 1 35 ? 2.486 4.594 -15.461 1.00 42.31 491 SER A O 10
ATOM 8341 N N . LYS A 1 36 ? 3.033 5.881 -17.224 1.00 23.55 492 LYS A N 10
ATOM 8342 C CA . LYS A 1 36 ? 1.723 5.767 -17.854 1.00 23.25 492 LYS A CA 10
ATOM 8343 C C . LYS A 1 36 ? 1.359 4.305 -18.091 1.00 33.33 492 LYS A C 10
ATOM 8344 O O . LYS A 1 36 ? 0.207 3.906 -17.916 1.00 40.24 492 LYS A O 10
ATOM 8363 N N . ASP A 1 37 ? 2.347 3.510 -18.488 1.00 12.45 493 ASP A N 10
ATOM 8364 C CA . ASP A 1 37 ? 2.130 2.092 -18.746 1.00 23.41 493 ASP A CA 10
ATOM 8365 C C . ASP A 1 37 ? 1.910 1.329 -17.443 1.00 4.30 493 ASP A C 10
ATOM 8366 O O . ASP A 1 37 ? 1.023 0.480 -17.350 1.00 61.13 493 ASP A O 10
ATOM 8375 N N . LEU A 1 38 ? 2.724 1.637 -16.439 1.00 51.10 494 LEU A N 10
ATOM 8376 C CA . LEU A 1 38 ? 2.619 0.980 -15.141 1.00 4.44 494 LEU A CA 10
ATOM 8377 C C . LEU A 1 38 ? 1.227 1.167 -14.547 1.00 31.05 494 LEU A C 10
ATOM 8378 O O . LEU A 1 38 ? 0.574 0.201 -14.151 1.00 1.02 494 LEU A O 10
ATOM 8394 N N . LYS A 1 39 ? 0.776 2.416 -14.489 1.00 25.31 495 LYS A N 10
ATOM 8395 C CA . LYS A 1 39 ? -0.540 2.730 -13.947 1.00 10.41 495 LYS A CA 10
ATOM 8396 C C . LYS A 1 39 ? -1.643 2.146 -14.823 1.00 52.03 495 LYS A C 10
ATOM 8397 O O . LYS A 1 39 ? -2.584 1.531 -14.323 1.00 73.24 495 LYS A O 10
ATOM 8416 N N . GLU A 1 40 ? -1.519 2.342 -16.132 1.00 71.24 496 GLU A N 10
ATOM 8417 C CA . GLU A 1 40 ? -2.506 1.833 -17.077 1.00 73.21 496 GLU A CA 10
ATOM 8418 C C . GLU A 1 40 ? -2.672 0.323 -16.930 1.00 60.14 496 GLU A C 10
ATOM 8419 O O . GLU A 1 40 ? -3.773 -0.209 -17.076 1.00 23.12 496 GLU A O 10
ATOM 8431 N N . PHE A 1 41 ? -1.570 -0.362 -16.642 1.00 13.11 497 PHE A N 10
ATOM 8432 C CA . PHE A 1 41 ? -1.592 -1.811 -16.477 1.00 0.32 497 PHE A CA 10
ATOM 8433 C C . PHE A 1 41 ? -2.581 -2.219 -15.389 1.00 72.43 497 PHE A C 10
ATOM 8434 O O . PHE A 1 41 ? -3.246 -3.251 -15.494 1.00 65.04 497 PHE A O 10
ATOM 8451 N N . HIS A 1 42 ? -2.673 -1.403 -14.344 1.00 73.12 498 HIS A N 10
ATOM 8452 C CA . HIS A 1 42 ? -3.581 -1.679 -13.236 1.00 52.15 498 HIS A CA 10
ATOM 8453 C C . HIS A 1 42 ? -5.035 -1.560 -13.683 1.00 52.11 498 HIS A C 10
ATOM 8454 O O . HIS A 1 42 ? -5.898 -2.313 -13.231 1.00 54.52 498 HIS A O 10
ATOM 8468 N N . LYS A 1 43 ? -5.300 -0.609 -14.573 1.00 2.04 499 LYS A N 10
ATOM 8469 C CA . LYS A 1 43 ? -6.649 -0.391 -15.082 1.00 4.44 499 LYS A CA 10
ATOM 8470 C C . LYS A 1 43 ? -7.226 -1.678 -15.662 1.00 13.43 499 LYS A C 10
ATOM 8471 O O . LYS A 1 43 ? -8.389 -2.007 -15.429 1.00 22.33 499 LYS A O 10
ATOM 8490 N N . MET A 1 44 ? -6.406 -2.401 -16.417 1.00 32.22 500 MET A N 10
ATOM 8491 C CA . MET A 1 44 ? -6.836 -3.654 -17.028 1.00 11.24 500 MET A CA 10
ATOM 8492 C C . MET A 1 44 ? -6.733 -4.807 -16.034 1.00 10.40 500 MET A C 10
ATOM 8493 O O . MET A 1 44 ? -7.571 -5.709 -16.026 1.00 31.33 500 MET A O 10
ATOM 8507 N N . LEU A 1 45 ? -5.701 -4.771 -15.198 1.00 52.21 501 LEU A N 10
ATOM 8508 C CA . LEU A 1 45 ? -5.489 -5.813 -14.200 1.00 25.20 501 LEU A CA 10
ATOM 8509 C C . LEU A 1 45 ? -6.747 -6.033 -13.366 1.00 64.30 501 LEU A C 10
ATOM 8510 O O . LEU A 1 45 ? -7.233 -7.158 -13.239 1.00 45.25 501 LEU A O 10
ATOM 8526 N N . THR A 1 46 ? -7.272 -4.951 -12.800 1.00 21.35 502 THR A N 10
ATOM 8527 C CA . THR A 1 46 ? -8.474 -5.025 -11.979 1.00 21.42 502 THR A CA 10
ATOM 8528 C C . THR A 1 46 ? -9.626 -5.661 -12.748 1.00 34.33 502 THR A C 10
ATOM 8529 O O . THR A 1 46 ? -10.440 -6.387 -12.177 1.00 63.52 502 THR A O 10
ATOM 8540 N N . ALA A 1 47 ? -9.690 -5.384 -14.046 1.00 3.01 503 ALA A N 10
ATOM 8541 C CA . ALA A 1 47 ? -10.742 -5.932 -14.894 1.00 4.45 503 ALA A CA 10
ATOM 8542 C C . ALA A 1 47 ? -10.586 -7.440 -15.056 1.00 15.14 503 ALA A C 10
ATOM 8543 O O . ALA A 1 47 ? -11.557 -8.189 -14.942 1.00 14.30 503 ALA A O 10
ATOM 8550 N N . ILE A 1 48 ? -9.361 -7.879 -15.322 1.00 40.30 504 ILE A N 10
ATOM 8551 C CA . ILE A 1 48 ? -9.080 -9.298 -15.499 1.00 40.02 504 ILE A CA 10
ATOM 8552 C C . ILE A 1 48 ? -9.563 -10.108 -14.301 1.00 10.22 504 ILE A C 10
ATOM 8553 O O . ILE A 1 48 ? -10.410 -10.992 -14.436 1.00 11.24 504 ILE A O 10
ATOM 8569 N N . LEU A 1 49 ? -9.021 -9.799 -13.128 1.00 65.41 505 LEU A N 10
ATOM 8570 C CA . LEU A 1 49 ? -9.397 -10.497 -11.904 1.00 33.24 505 LEU A CA 10
ATOM 8571 C C . LEU A 1 49 ? -10.911 -10.492 -11.718 1.00 32.40 505 LEU A C 10
ATOM 8572 O O . LEU A 1 49 ? -11.490 -11.463 -11.230 1.00 43.12 505 LEU A O 10
ATOM 8588 N N . ALA A 1 50 ? -11.547 -9.394 -12.112 1.00 71.03 506 ALA A N 10
ATOM 8589 C CA . ALA A 1 50 ? -12.994 -9.265 -11.993 1.00 51.34 506 ALA A CA 10
ATOM 8590 C C . ALA A 1 50 ? -13.706 -10.451 -12.634 1.00 62.43 506 ALA A C 10
ATOM 8591 O O . ALA A 1 50 ? -14.758 -10.886 -12.164 1.00 43.33 506 ALA A O 10
ATOM 8598 N N . LYS A 1 51 ? -13.126 -10.972 -13.711 1.00 12.04 507 LYS A N 10
ATOM 8599 C CA . LYS A 1 51 ? -13.704 -12.109 -14.417 1.00 31.33 507 LYS A CA 10
ATOM 8600 C C . LYS A 1 51 ? -13.697 -13.356 -13.538 1.00 64.12 507 LYS A C 10
ATOM 8601 O O . LYS A 1 51 ? -14.591 -14.197 -13.632 1.00 4.24 507 LYS A O 10
ATOM 8620 N N . GLN A 1 52 ? -12.683 -13.467 -12.685 1.00 74.52 508 GLN A N 10
ATOM 8621 C CA . GLN A 1 52 ? -12.562 -14.612 -11.790 1.00 4.22 508 GLN A CA 10
ATOM 8622 C C . GLN A 1 52 ? -13.064 -14.265 -10.392 1.00 61.21 508 GLN A C 10
ATOM 8623 O O . GLN A 1 52 ? -13.054 -13.108 -9.971 1.00 64.14 508 GLN A O 10
ATOM 8637 N N . PRO A 1 53 ? -13.515 -15.290 -9.654 1.00 20.22 509 PRO A N 10
ATOM 8638 C CA . PRO A 1 53 ? -14.030 -15.119 -8.292 1.00 2.40 509 PRO A CA 10
ATOM 8639 C C . PRO A 1 53 ? -12.931 -14.758 -7.298 1.00 21.50 509 PRO A C 10
ATOM 8640 O O . PRO A 1 53 ? -12.363 -15.632 -6.642 1.00 53.01 509 PRO A O 10
ATOM 8651 N N . GLY A 1 1 ? -0.179 5.254 -0.344 1.00 71.12 457 GLY A N 11
ATOM 8652 C CA . GLY A 1 1 ? -0.497 4.753 -1.668 1.00 73.25 457 GLY A CA 11
ATOM 8653 C C . GLY A 1 1 ? 0.535 3.767 -2.179 1.00 32.22 457 GLY A C 11
ATOM 8654 O O . GLY A 1 1 ? 0.869 3.765 -3.364 1.00 10.15 457 GLY A O 11
ATOM 8658 N N . SER A 1 2 ? 1.042 2.927 -1.282 1.00 65.14 458 SER A N 11
ATOM 8659 C CA . SER A 1 2 ? 2.047 1.935 -1.647 1.00 61.05 458 SER A CA 11
ATOM 8660 C C . SER A 1 2 ? 1.531 1.022 -2.755 1.00 62.43 458 SER A C 11
ATOM 8661 O O . SER A 1 2 ? 0.609 0.234 -2.546 1.00 70.41 458 SER A O 11
ATOM 8669 N N . SER A 1 3 ? 2.134 1.134 -3.935 1.00 33.12 459 SER A N 11
ATOM 8670 C CA . SER A 1 3 ? 1.734 0.322 -5.078 1.00 33.32 459 SER A CA 11
ATOM 8671 C C . SER A 1 3 ? 2.956 -0.191 -5.834 1.00 54.33 459 SER A C 11
ATOM 8672 O O . SER A 1 3 ? 3.019 -0.111 -7.061 1.00 14.30 459 SER A O 11
ATOM 8680 N N . SER A 1 4 ? 3.925 -0.717 -5.093 1.00 31.43 460 SER A N 11
ATOM 8681 C CA . SER A 1 4 ? 5.147 -1.240 -5.692 1.00 5.14 460 SER A CA 11
ATOM 8682 C C . SER A 1 4 ? 4.851 -2.465 -6.551 1.00 53.24 460 SER A C 11
ATOM 8683 O O . SER A 1 4 ? 3.835 -3.136 -6.366 1.00 4.23 460 SER A O 11
ATOM 8691 N N . ARG A 1 5 ? 5.744 -2.750 -7.493 1.00 5.51 461 ARG A N 11
ATOM 8692 C CA . ARG A 1 5 ? 5.579 -3.892 -8.383 1.00 31.42 461 ARG A CA 11
ATOM 8693 C C . ARG A 1 5 ? 5.317 -5.168 -7.587 1.00 50.30 461 ARG A C 11
ATOM 8694 O O . ARG A 1 5 ? 4.521 -6.013 -7.995 1.00 33.23 461 ARG A O 11
ATOM 8715 N N . SER A 1 6 ? 5.993 -5.299 -6.450 1.00 61.11 462 SER A N 11
ATOM 8716 C CA . SER A 1 6 ? 5.837 -6.473 -5.599 1.00 51.12 462 SER A CA 11
ATOM 8717 C C . SER A 1 6 ? 4.365 -6.729 -5.291 1.00 12.50 462 SER A C 11
ATOM 8718 O O . SER A 1 6 ? 3.928 -7.876 -5.197 1.00 3.22 462 SER A O 11
ATOM 8726 N N . VAL A 1 7 ? 3.603 -5.650 -5.135 1.00 25.14 463 VAL A N 11
ATOM 8727 C CA . VAL A 1 7 ? 2.180 -5.756 -4.838 1.00 11.30 463 VAL A CA 11
ATOM 8728 C C . VAL A 1 7 ? 1.405 -6.279 -6.042 1.00 51.21 463 VAL A C 11
ATOM 8729 O O . VAL A 1 7 ? 0.598 -7.201 -5.921 1.00 21.03 463 VAL A O 11
ATOM 8742 N N . ILE A 1 8 ? 1.656 -5.684 -7.204 1.00 34.33 464 ILE A N 11
ATOM 8743 C CA . ILE A 1 8 ? 0.982 -6.092 -8.431 1.00 5.43 464 ILE A CA 11
ATOM 8744 C C . ILE A 1 8 ? 1.330 -7.531 -8.797 1.00 2.52 464 ILE A C 11
ATOM 8745 O O . ILE A 1 8 ? 0.445 -8.368 -8.971 1.00 63.54 464 ILE A O 11
ATOM 8761 N N . ARG A 1 9 ? 2.624 -7.810 -8.910 1.00 25.32 465 ARG A N 11
ATOM 8762 C CA . ARG A 1 9 ? 3.090 -9.148 -9.254 1.00 74.44 465 ARG A CA 11
ATOM 8763 C C . ARG A 1 9 ? 2.497 -10.190 -8.310 1.00 1.02 465 ARG A C 11
ATOM 8764 O O . ARG A 1 9 ? 2.199 -11.313 -8.716 1.00 53.14 465 ARG A O 11
ATOM 8785 N N . SER A 1 10 ? 2.330 -9.809 -7.047 1.00 63.52 466 SER A N 11
ATOM 8786 C CA . SER A 1 10 ? 1.778 -10.712 -6.044 1.00 12.44 466 SER A CA 11
ATOM 8787 C C . SER A 1 10 ? 0.370 -11.156 -6.429 1.00 21.02 466 SER A C 11
ATOM 8788 O O . SER A 1 10 ? -0.018 -12.300 -6.192 1.00 23.51 466 SER A O 11
ATOM 8796 N N . ILE A 1 11 ? -0.390 -10.243 -7.024 1.00 2.34 467 ILE A N 11
ATOM 8797 C CA . ILE A 1 11 ? -1.754 -10.540 -7.443 1.00 2.12 467 ILE A CA 11
ATOM 8798 C C . ILE A 1 11 ? -1.767 -11.477 -8.646 1.00 34.13 467 ILE A C 11
ATOM 8799 O O . ILE A 1 11 ? -2.652 -12.324 -8.775 1.00 64.22 467 ILE A O 11
ATOM 8815 N N . ILE A 1 12 ? -0.781 -11.320 -9.522 1.00 20.30 468 ILE A N 11
ATOM 8816 C CA . ILE A 1 12 ? -0.678 -12.155 -10.713 1.00 0.42 468 ILE A CA 11
ATOM 8817 C C . ILE A 1 12 ? -0.372 -13.602 -10.345 1.00 33.52 468 ILE A C 11
ATOM 8818 O O . ILE A 1 12 ? -1.098 -14.519 -10.731 1.00 24.53 468 ILE A O 11
ATOM 8834 N N . LYS A 1 13 ? 0.706 -13.801 -9.594 1.00 71.42 469 LYS A N 11
ATOM 8835 C CA . LYS A 1 13 ? 1.108 -15.137 -9.170 1.00 34.30 469 LYS A CA 11
ATOM 8836 C C . LYS A 1 13 ? 0.029 -15.781 -8.305 1.00 12.22 469 LYS A C 11
ATOM 8837 O O . LYS A 1 13 ? -0.122 -17.002 -8.291 1.00 34.31 469 LYS A O 11
ATOM 8856 N N . SER A 1 14 ? -0.720 -14.951 -7.585 1.00 43.23 470 SER A N 11
ATOM 8857 C CA . SER A 1 14 ? -1.783 -15.440 -6.716 1.00 13.53 470 SER A CA 11
ATOM 8858 C C . SER A 1 14 ? -3.040 -15.758 -7.520 1.00 64.35 470 SER A C 11
ATOM 8859 O O . SER A 1 14 ? -3.788 -16.677 -7.186 1.00 10.40 470 SER A O 11
ATOM 8867 N N . SER A 1 15 ? -3.264 -14.993 -8.584 1.00 1.45 471 SER A N 11
ATOM 8868 C CA . SER A 1 15 ? -4.431 -15.190 -9.435 1.00 52.20 471 SER A CA 11
ATOM 8869 C C . SER A 1 15 ? -4.555 -16.650 -9.858 1.00 24.52 471 SER A C 11
ATOM 8870 O O . SER A 1 15 ? -3.565 -17.293 -10.211 1.00 35.13 471 SER A O 11
ATOM 8878 N N . LYS A 1 16 ? -5.777 -17.170 -9.819 1.00 52.54 472 LYS A N 11
ATOM 8879 C CA . LYS A 1 16 ? -6.033 -18.554 -10.199 1.00 55.21 472 LYS A CA 11
ATOM 8880 C C . LYS A 1 16 ? -6.587 -18.635 -11.618 1.00 61.21 472 LYS A C 11
ATOM 8881 O O . LYS A 1 16 ? -7.413 -19.496 -11.925 1.00 13.43 472 LYS A O 11
ATOM 8900 N N . LEU A 1 17 ? -6.126 -17.736 -12.480 1.00 61.04 473 LEU A N 11
ATOM 8901 C CA . LEU A 1 17 ? -6.574 -17.707 -13.868 1.00 62.25 473 LEU A CA 11
ATOM 8902 C C . LEU A 1 17 ? -5.914 -18.820 -14.677 1.00 2.41 473 LEU A C 11
ATOM 8903 O O . LEU A 1 17 ? -6.544 -19.828 -14.993 1.00 43.22 473 LEU A O 11
ATOM 8919 N N . ASN A 1 18 ? -4.640 -18.629 -15.006 1.00 73.21 474 ASN A N 11
ATOM 8920 C CA . ASN A 1 18 ? -3.894 -19.617 -15.776 1.00 61.53 474 ASN A CA 11
ATOM 8921 C C . ASN A 1 18 ? -2.436 -19.197 -15.933 1.00 42.22 474 ASN A C 11
ATOM 8922 O O . ASN A 1 18 ? -2.135 -18.015 -16.102 1.00 12.44 474 ASN A O 11
ATOM 8933 N N . ILE A 1 19 ? -1.535 -20.172 -15.877 1.00 72.03 475 ILE A N 11
ATOM 8934 C CA . ILE A 1 19 ? -0.109 -19.903 -16.015 1.00 32.11 475 ILE A CA 11
ATOM 8935 C C . ILE A 1 19 ? 0.176 -19.074 -17.263 1.00 30.42 475 ILE A C 11
ATOM 8936 O O . ILE A 1 19 ? 1.070 -18.228 -17.267 1.00 52.34 475 ILE A O 11
ATOM 8952 N N . ASP A 1 20 ? -0.590 -19.323 -18.319 1.00 54.10 476 ASP A N 11
ATOM 8953 C CA . ASP A 1 20 ? -0.423 -18.598 -19.573 1.00 45.21 476 ASP A CA 11
ATOM 8954 C C . ASP A 1 20 ? -0.467 -17.091 -19.340 1.00 10.14 476 ASP A C 11
ATOM 8955 O O . ASP A 1 20 ? 0.438 -16.362 -19.747 1.00 50.12 476 ASP A O 11
ATOM 8964 N N . HIS A 1 21 ? -1.526 -16.630 -18.682 1.00 34.10 477 HIS A N 11
ATOM 8965 C CA . HIS A 1 21 ? -1.689 -15.209 -18.395 1.00 32.34 477 HIS A CA 11
ATOM 8966 C C . HIS A 1 21 ? -0.710 -14.758 -17.315 1.00 53.30 477 HIS A C 11
ATOM 8967 O O . HIS A 1 21 ? -0.067 -13.716 -17.442 1.00 3.21 477 HIS A O 11
ATOM 8981 N N . LYS A 1 22 ? -0.603 -15.548 -16.252 1.00 53.12 478 LYS A N 11
ATOM 8982 C CA . LYS A 1 22 ? 0.297 -15.231 -15.150 1.00 11.21 478 LYS A CA 11
ATOM 8983 C C . LYS A 1 22 ? 1.712 -14.974 -15.659 1.00 75.24 478 LYS A C 11
ATOM 8984 O O . LYS A 1 22 ? 2.389 -14.054 -15.201 1.00 50.13 478 LYS A O 11
ATOM 9003 N N . ASP A 1 23 ? 2.151 -15.792 -16.610 1.00 15.03 479 ASP A N 11
ATOM 9004 C CA . ASP A 1 23 ? 3.484 -15.652 -17.183 1.00 51.43 479 ASP A CA 11
ATOM 9005 C C . ASP A 1 23 ? 3.581 -14.386 -18.029 1.00 2.41 479 ASP A C 11
ATOM 9006 O O . ASP A 1 23 ? 4.621 -13.727 -18.061 1.00 12.44 479 ASP A O 11
ATOM 9015 N N . TYR A 1 24 ? 2.493 -14.052 -18.713 1.00 74.41 480 TYR A N 11
ATOM 9016 C CA . TYR A 1 24 ? 2.456 -12.867 -19.562 1.00 22.51 480 TYR A CA 11
ATOM 9017 C C . TYR A 1 24 ? 2.482 -11.594 -18.722 1.00 23.34 480 TYR A C 11
ATOM 9018 O O . TYR A 1 24 ? 3.314 -10.711 -18.936 1.00 71.32 480 TYR A O 11
ATOM 9036 N N . LEU A 1 25 ? 1.566 -11.507 -17.764 1.00 22.14 481 LEU A N 11
ATOM 9037 C CA . LEU A 1 25 ? 1.483 -10.343 -16.889 1.00 13.24 481 LEU A CA 11
ATOM 9038 C C . LEU A 1 25 ? 2.818 -10.083 -16.199 1.00 42.11 481 LEU A C 11
ATOM 9039 O O . LEU A 1 25 ? 3.239 -8.935 -16.050 1.00 43.13 481 LEU A O 11
ATOM 9055 N N . LEU A 1 26 ? 3.481 -11.156 -15.782 1.00 2.31 482 LEU A N 11
ATOM 9056 C CA . LEU A 1 26 ? 4.771 -11.045 -15.110 1.00 3.52 482 LEU A CA 11
ATOM 9057 C C . LEU A 1 26 ? 5.885 -10.762 -16.113 1.00 22.31 482 LEU A C 11
ATOM 9058 O O . LEU A 1 26 ? 6.829 -10.030 -15.817 1.00 44.43 482 LEU A O 11
ATOM 9074 N N . ASP A 1 27 ? 5.767 -11.347 -17.300 1.00 2.30 483 ASP A N 11
ATOM 9075 C CA . ASP A 1 27 ? 6.763 -11.156 -18.349 1.00 15.34 483 ASP A CA 11
ATOM 9076 C C . ASP A 1 27 ? 6.824 -9.694 -18.779 1.00 42.44 483 ASP A C 11
ATOM 9077 O O . ASP A 1 27 ? 7.906 -9.121 -18.917 1.00 0.23 483 ASP A O 11
ATOM 9086 N N . LEU A 1 28 ? 5.657 -9.095 -18.992 1.00 64.32 484 LEU A N 11
ATOM 9087 C CA . LEU A 1 28 ? 5.578 -7.699 -19.409 1.00 21.43 484 LEU A CA 11
ATOM 9088 C C . LEU A 1 28 ? 5.860 -6.765 -18.237 1.00 13.42 484 LEU A C 11
ATOM 9089 O O . LEU A 1 28 ? 6.509 -5.730 -18.396 1.00 64.20 484 LEU A O 11
ATOM 9105 N N . LEU A 1 29 ? 5.369 -7.136 -17.060 1.00 11.14 485 LEU A N 11
ATOM 9106 C CA . LEU A 1 29 ? 5.570 -6.332 -15.859 1.00 54.20 485 LEU A CA 11
ATOM 9107 C C . LEU A 1 29 ? 7.056 -6.156 -15.564 1.00 14.53 485 LEU A C 11
ATOM 9108 O O . LEU A 1 29 ? 7.480 -5.113 -15.068 1.00 45.33 485 LEU A O 11
ATOM 9124 N N . ASN A 1 30 ? 7.841 -7.182 -15.874 1.00 1.14 486 ASN A N 11
ATOM 9125 C CA . ASN A 1 30 ? 9.281 -7.140 -15.643 1.00 15.31 486 ASN A CA 11
ATOM 9126 C C . ASN A 1 30 ? 9.967 -6.225 -16.653 1.00 14.33 486 ASN A C 11
ATOM 9127 O O . ASN A 1 30 ? 10.932 -5.534 -16.325 1.00 34.14 486 ASN A O 11
ATOM 9138 N N . ASP A 1 31 ? 9.462 -6.225 -17.881 1.00 54.24 487 ASP A N 11
ATOM 9139 C CA . ASP A 1 31 ? 10.024 -5.394 -18.939 1.00 42.34 487 ASP A CA 11
ATOM 9140 C C . ASP A 1 31 ? 9.201 -4.123 -19.128 1.00 70.31 487 ASP A C 11
ATOM 9141 O O . ASP A 1 31 ? 9.178 -3.541 -20.213 1.00 31.33 487 ASP A O 11
ATOM 9150 N N . VAL A 1 32 ? 8.525 -3.699 -18.065 1.00 40.21 488 VAL A N 11
ATOM 9151 C CA . VAL A 1 32 ? 7.700 -2.497 -18.113 1.00 62.53 488 VAL A CA 11
ATOM 9152 C C . VAL A 1 32 ? 8.560 -1.239 -18.093 1.00 24.02 488 VAL A C 11
ATOM 9153 O O . VAL A 1 32 ? 9.513 -1.137 -17.320 1.00 24.11 488 VAL A O 11
ATOM 9166 N N . LYS A 1 33 ? 8.218 -0.281 -18.947 1.00 51.04 489 LYS A N 11
ATOM 9167 C CA . LYS A 1 33 ? 8.957 0.973 -19.028 1.00 11.43 489 LYS A CA 11
ATOM 9168 C C . LYS A 1 33 ? 8.012 2.148 -19.262 1.00 71.54 489 LYS A C 11
ATOM 9169 O O . LYS A 1 33 ? 7.358 2.232 -20.301 1.00 11.51 489 LYS A O 11
ATOM 9188 N N . GLY A 1 34 ? 7.946 3.052 -18.290 1.00 44.43 490 GLY A N 11
ATOM 9189 C CA . GLY A 1 34 ? 7.080 4.210 -18.412 1.00 12.14 490 GLY A CA 11
ATOM 9190 C C . GLY A 1 34 ? 5.924 4.175 -17.431 1.00 63.32 490 GLY A C 11
ATOM 9191 O O . GLY A 1 34 ? 5.190 3.189 -17.362 1.00 53.33 490 GLY A O 11
ATOM 9195 N N . SER A 1 35 ? 5.764 5.252 -16.669 1.00 74.21 491 SER A N 11
ATOM 9196 C CA . SER A 1 35 ? 4.692 5.338 -15.683 1.00 65.14 491 SER A CA 11
ATOM 9197 C C . SER A 1 35 ? 3.336 5.072 -16.330 1.00 44.31 491 SER A C 11
ATOM 9198 O O . SER A 1 35 ? 2.460 4.451 -15.729 1.00 55.03 491 SER A O 11
ATOM 9206 N N . LYS A 1 36 ? 3.171 5.548 -17.560 1.00 22.13 492 LYS A N 11
ATOM 9207 C CA . LYS A 1 36 ? 1.924 5.362 -18.291 1.00 54.41 492 LYS A CA 11
ATOM 9208 C C . LYS A 1 36 ? 1.658 3.882 -18.546 1.00 55.34 492 LYS A C 11
ATOM 9209 O O . LYS A 1 36 ? 0.544 3.398 -18.342 1.00 64.20 492 LYS A O 11
ATOM 9228 N N . ASP A 1 37 ? 2.686 3.169 -18.992 1.00 51.55 493 ASP A N 11
ATOM 9229 C CA . ASP A 1 37 ? 2.564 1.744 -19.273 1.00 75.40 493 ASP A CA 11
ATOM 9230 C C . ASP A 1 37 ? 2.252 0.964 -17.999 1.00 61.03 493 ASP A C 11
ATOM 9231 O O . ASP A 1 37 ? 1.504 -0.014 -18.025 1.00 32.23 493 ASP A O 11
ATOM 9240 N N . LEU A 1 38 ? 2.831 1.402 -16.887 1.00 42.31 494 LEU A N 11
ATOM 9241 C CA . LEU A 1 38 ? 2.617 0.745 -15.603 1.00 14.05 494 LEU A CA 11
ATOM 9242 C C . LEU A 1 38 ? 1.223 1.048 -15.062 1.00 74.53 494 LEU A C 11
ATOM 9243 O O . LEU A 1 38 ? 0.533 0.160 -14.560 1.00 61.42 494 LEU A O 11
ATOM 9259 N N . LYS A 1 39 ? 0.812 2.307 -15.171 1.00 22.45 495 LYS A N 11
ATOM 9260 C CA . LYS A 1 39 ? -0.501 2.727 -14.697 1.00 10.24 495 LYS A CA 11
ATOM 9261 C C . LYS A 1 39 ? -1.610 2.003 -15.453 1.00 51.22 495 LYS A C 11
ATOM 9262 O O . LYS A 1 39 ? -2.490 1.393 -14.847 1.00 53.24 495 LYS A O 11
ATOM 9281 N N . GLU A 1 40 ? -1.560 2.074 -16.780 1.00 5.53 496 GLU A N 11
ATOM 9282 C CA . GLU A 1 40 ? -2.560 1.425 -17.618 1.00 35.44 496 GLU A CA 11
ATOM 9283 C C . GLU A 1 40 ? -2.626 -0.072 -17.325 1.00 51.35 496 GLU A C 11
ATOM 9284 O O . GLU A 1 40 ? -3.696 -0.679 -17.374 1.00 12.32 496 GLU A O 11
ATOM 9296 N N . PHE A 1 41 ? -1.474 -0.661 -17.023 1.00 1.43 497 PHE A N 11
ATOM 9297 C CA . PHE A 1 41 ? -1.399 -2.086 -16.724 1.00 51.01 497 PHE A CA 11
ATOM 9298 C C . PHE A 1 41 ? -2.322 -2.448 -15.564 1.00 2.20 497 PHE A C 11
ATOM 9299 O O . PHE A 1 41 ? -2.939 -3.514 -15.556 1.00 4.34 497 PHE A O 11
ATOM 9316 N N . HIS A 1 42 ? -2.411 -1.553 -14.585 1.00 42.11 498 HIS A N 11
ATOM 9317 C CA . HIS A 1 42 ? -3.258 -1.777 -13.419 1.00 50.11 498 HIS A CA 11
ATOM 9318 C C . HIS A 1 42 ? -4.734 -1.677 -13.793 1.00 21.24 498 HIS A C 11
ATOM 9319 O O . HIS A 1 42 ? -5.572 -2.402 -13.256 1.00 23.50 498 HIS A O 11
ATOM 9333 N N . LYS A 1 43 ? -5.046 -0.774 -14.715 1.00 41.55 499 LYS A N 11
ATOM 9334 C CA . LYS A 1 43 ? -6.420 -0.578 -15.162 1.00 31.10 499 LYS A CA 11
ATOM 9335 C C . LYS A 1 43 ? -6.996 -1.870 -15.733 1.00 23.34 499 LYS A C 11
ATOM 9336 O O . LYS A 1 43 ? -8.150 -2.212 -15.477 1.00 70.25 499 LYS A O 11
ATOM 9355 N N . MET A 1 44 ? -6.183 -2.585 -16.504 1.00 51.44 500 MET A N 11
ATOM 9356 C CA . MET A 1 44 ? -6.612 -3.841 -17.108 1.00 41.24 500 MET A CA 11
ATOM 9357 C C . MET A 1 44 ? -6.538 -4.982 -16.099 1.00 74.32 500 MET A C 11
ATOM 9358 O O . MET A 1 44 ? -7.375 -5.886 -16.107 1.00 15.14 500 MET A O 11
ATOM 9372 N N . LEU A 1 45 ? -5.533 -4.936 -15.233 1.00 3.24 501 LEU A N 11
ATOM 9373 C CA . LEU A 1 45 ? -5.350 -5.967 -14.217 1.00 2.33 501 LEU A CA 11
ATOM 9374 C C . LEU A 1 45 ? -6.607 -6.122 -13.366 1.00 64.24 501 LEU A C 11
ATOM 9375 O O . LEU A 1 45 ? -7.146 -7.221 -13.231 1.00 12.13 501 LEU A O 11
ATOM 9391 N N . THR A 1 46 ? -7.070 -5.014 -12.796 1.00 70.31 502 THR A N 11
ATOM 9392 C CA . THR A 1 46 ? -8.264 -5.027 -11.960 1.00 43.20 502 THR A CA 11
ATOM 9393 C C . THR A 1 46 ? -9.447 -5.639 -12.700 1.00 72.04 502 THR A C 11
ATOM 9394 O O . THR A 1 46 ? -10.280 -6.320 -12.103 1.00 62.51 502 THR A O 11
ATOM 9405 N N . ALA A 1 47 ? -9.515 -5.392 -14.004 1.00 72.25 503 ALA A N 11
ATOM 9406 C CA . ALA A 1 47 ? -10.596 -5.922 -14.827 1.00 1.11 503 ALA A CA 11
ATOM 9407 C C . ALA A 1 47 ? -10.540 -7.444 -14.893 1.00 30.44 503 ALA A C 11
ATOM 9408 O O . ALA A 1 47 ? -11.574 -8.112 -14.909 1.00 33.53 503 ALA A O 11
ATOM 9415 N N . ILE A 1 48 ? -9.327 -7.986 -14.931 1.00 34.20 504 ILE A N 11
ATOM 9416 C CA . ILE A 1 48 ? -9.138 -9.430 -14.995 1.00 30.04 504 ILE A CA 11
ATOM 9417 C C . ILE A 1 48 ? -9.749 -10.119 -13.779 1.00 0.30 504 ILE A C 11
ATOM 9418 O O . ILE A 1 48 ? -10.645 -10.954 -13.910 1.00 23.02 504 ILE A O 11
ATOM 9434 N N . LEU A 1 49 ? -9.260 -9.762 -12.596 1.00 55.13 505 LEU A N 11
ATOM 9435 C CA . LEU A 1 49 ? -9.760 -10.344 -11.355 1.00 65.02 505 LEU A CA 11
ATOM 9436 C C . LEU A 1 49 ? -11.242 -10.037 -11.167 1.00 4.41 505 LEU A C 11
ATOM 9437 O O . LEU A 1 49 ? -11.997 -10.863 -10.656 1.00 0.21 505 LEU A O 11
ATOM 9453 N N . ALA A 1 50 ? -11.651 -8.843 -11.585 1.00 61.43 506 ALA A N 11
ATOM 9454 C CA . ALA A 1 50 ? -13.043 -8.429 -11.467 1.00 12.43 506 ALA A CA 11
ATOM 9455 C C . ALA A 1 50 ? -13.980 -9.474 -12.062 1.00 32.20 506 ALA A C 11
ATOM 9456 O O . ALA A 1 50 ? -15.079 -9.699 -11.555 1.00 14.31 506 ALA A O 11
ATOM 9463 N N . LYS A 1 51 ? -13.539 -10.111 -13.141 1.00 61.13 507 LYS A N 11
ATOM 9464 C CA . LYS A 1 51 ? -14.337 -11.134 -13.806 1.00 72.05 507 LYS A CA 11
ATOM 9465 C C . LYS A 1 51 ? -14.287 -12.450 -13.036 1.00 51.41 507 LYS A C 11
ATOM 9466 O O . LYS A 1 51 ? -15.257 -13.207 -13.022 1.00 23.33 507 LYS A O 11
ATOM 9485 N N . GLN A 1 52 ? -13.152 -12.713 -12.397 1.00 11.24 508 GLN A N 11
ATOM 9486 C CA . GLN A 1 52 ? -12.978 -13.937 -11.624 1.00 5.23 508 GLN A CA 11
ATOM 9487 C C . GLN A 1 52 ? -13.918 -13.962 -10.424 1.00 14.23 508 GLN A C 11
ATOM 9488 O O . GLN A 1 52 ? -14.433 -12.933 -9.986 1.00 52.51 508 GLN A O 11
ATOM 9502 N N . PRO A 1 53 ? -14.150 -15.165 -9.878 1.00 11.24 509 PRO A N 11
ATOM 9503 C CA . PRO A 1 53 ? -15.030 -15.353 -8.720 1.00 51.34 509 PRO A CA 11
ATOM 9504 C C . PRO A 1 53 ? -14.435 -14.777 -7.440 1.00 21.21 509 PRO A C 11
ATOM 9505 O O . PRO A 1 53 ? -13.633 -13.844 -7.481 1.00 55.24 509 PRO A O 11
ATOM 9516 N N . GLY A 1 1 ? -2.274 4.969 -1.194 1.00 65.12 457 GLY A N 12
ATOM 9517 C CA . GLY A 1 1 ? -2.483 4.450 -2.533 1.00 44.23 457 GLY A CA 12
ATOM 9518 C C . GLY A 1 1 ? -1.189 4.020 -3.197 1.00 54.51 457 GLY A C 12
ATOM 9519 O O . GLY A 1 1 ? -0.932 4.363 -4.351 1.00 53.11 457 GLY A O 12
ATOM 9523 N N . SER A 1 2 ? -0.372 3.269 -2.466 1.00 51.12 458 SER A N 12
ATOM 9524 C CA . SER A 1 2 ? 0.904 2.797 -2.989 1.00 65.43 458 SER A CA 12
ATOM 9525 C C . SER A 1 2 ? 0.692 1.739 -4.068 1.00 55.33 458 SER A C 12
ATOM 9526 O O . SER A 1 2 ? -0.115 0.824 -3.905 1.00 61.33 458 SER A O 12
ATOM 9534 N N . SER A 1 3 ? 1.421 1.873 -5.171 1.00 40.33 459 SER A N 12
ATOM 9535 C CA . SER A 1 3 ? 1.310 0.933 -6.280 1.00 23.50 459 SER A CA 12
ATOM 9536 C C . SER A 1 3 ? 2.667 0.314 -6.605 1.00 54.12 459 SER A C 12
ATOM 9537 O O . SER A 1 3 ? 3.195 0.492 -7.702 1.00 44.44 459 SER A O 12
ATOM 9545 N N . SER A 1 4 ? 3.224 -0.414 -5.643 1.00 1.21 460 SER A N 12
ATOM 9546 C CA . SER A 1 4 ? 4.521 -1.056 -5.824 1.00 75.20 460 SER A CA 12
ATOM 9547 C C . SER A 1 4 ? 4.392 -2.304 -6.693 1.00 10.23 460 SER A C 12
ATOM 9548 O O . SER A 1 4 ? 3.485 -3.114 -6.504 1.00 32.33 460 SER A O 12
ATOM 9556 N N . ARG A 1 5 ? 5.307 -2.451 -7.646 1.00 13.55 461 ARG A N 12
ATOM 9557 C CA . ARG A 1 5 ? 5.296 -3.598 -8.545 1.00 11.02 461 ARG A CA 12
ATOM 9558 C C . ARG A 1 5 ? 5.223 -4.904 -7.759 1.00 43.10 461 ARG A C 12
ATOM 9559 O O . ARG A 1 5 ? 4.587 -5.865 -8.191 1.00 21.22 461 ARG A O 12
ATOM 9580 N N . SER A 1 6 ? 5.880 -4.931 -6.604 1.00 13.45 462 SER A N 12
ATOM 9581 C CA . SER A 1 6 ? 5.893 -6.120 -5.759 1.00 43.44 462 SER A CA 12
ATOM 9582 C C . SER A 1 6 ? 4.482 -6.481 -5.308 1.00 34.33 462 SER A C 12
ATOM 9583 O O . SER A 1 6 ? 4.140 -7.657 -5.181 1.00 30.22 462 SER A O 12
ATOM 9591 N N . VAL A 1 7 ? 3.665 -5.461 -5.066 1.00 13.20 463 VAL A N 12
ATOM 9592 C CA . VAL A 1 7 ? 2.289 -5.669 -4.629 1.00 63.33 463 VAL A CA 12
ATOM 9593 C C . VAL A 1 7 ? 1.439 -6.254 -5.751 1.00 62.34 463 VAL A C 12
ATOM 9594 O O . VAL A 1 7 ? 0.725 -7.238 -5.554 1.00 52.23 463 VAL A O 12
ATOM 9607 N N . ILE A 1 8 ? 1.522 -5.644 -6.929 1.00 14.45 464 ILE A N 12
ATOM 9608 C CA . ILE A 1 8 ? 0.761 -6.105 -8.083 1.00 71.20 464 ILE A CA 12
ATOM 9609 C C . ILE A 1 8 ? 1.180 -7.514 -8.490 1.00 41.43 464 ILE A C 12
ATOM 9610 O O . ILE A 1 8 ? 0.350 -8.418 -8.579 1.00 32.23 464 ILE A O 12
ATOM 9626 N N . ARG A 1 9 ? 2.474 -7.692 -8.735 1.00 61.25 465 ARG A N 12
ATOM 9627 C CA . ARG A 1 9 ? 3.004 -8.991 -9.133 1.00 2.13 465 ARG A CA 12
ATOM 9628 C C . ARG A 1 9 ? 2.564 -10.079 -8.158 1.00 75.22 465 ARG A C 12
ATOM 9629 O O . ARG A 1 9 ? 2.318 -11.219 -8.554 1.00 54.51 465 ARG A O 12
ATOM 9650 N N . SER A 1 10 ? 2.467 -9.720 -6.882 1.00 54.11 466 SER A N 12
ATOM 9651 C CA . SER A 1 10 ? 2.060 -10.666 -5.850 1.00 71.52 466 SER A CA 12
ATOM 9652 C C . SER A 1 10 ? 0.620 -11.122 -6.067 1.00 40.44 466 SER A C 12
ATOM 9653 O O . SER A 1 10 ? 0.278 -12.278 -5.816 1.00 45.41 466 SER A O 12
ATOM 9661 N N . ILE A 1 11 ? -0.219 -10.204 -6.536 1.00 34.23 467 ILE A N 12
ATOM 9662 C CA . ILE A 1 11 ? -1.622 -10.511 -6.788 1.00 1.40 467 ILE A CA 12
ATOM 9663 C C . ILE A 1 11 ? -1.775 -11.428 -7.996 1.00 74.40 467 ILE A C 12
ATOM 9664 O O . ILE A 1 11 ? -2.649 -12.296 -8.022 1.00 23.22 467 ILE A O 12
ATOM 9680 N N . ILE A 1 12 ? -0.920 -11.232 -8.994 1.00 13.12 468 ILE A N 12
ATOM 9681 C CA . ILE A 1 12 ? -0.959 -12.044 -10.204 1.00 11.04 468 ILE A CA 12
ATOM 9682 C C . ILE A 1 12 ? -0.572 -13.489 -9.908 1.00 44.04 468 ILE A C 12
ATOM 9683 O O . ILE A 1 12 ? -1.319 -14.419 -10.212 1.00 15.31 468 ILE A O 12
ATOM 9699 N N . LYS A 1 13 ? 0.602 -13.671 -9.313 1.00 21.03 469 LYS A N 12
ATOM 9700 C CA . LYS A 1 13 ? 1.090 -15.002 -8.972 1.00 74.44 469 LYS A CA 12
ATOM 9701 C C . LYS A 1 13 ? 0.078 -15.748 -8.108 1.00 12.32 469 LYS A C 12
ATOM 9702 O O . LYS A 1 13 ? -0.050 -16.969 -8.198 1.00 51.33 469 LYS A O 12
ATOM 9721 N N . SER A 1 14 ? -0.640 -15.005 -7.271 1.00 41.02 470 SER A N 12
ATOM 9722 C CA . SER A 1 14 ? -1.639 -15.596 -6.389 1.00 20.32 470 SER A CA 12
ATOM 9723 C C . SER A 1 14 ? -2.940 -15.859 -7.141 1.00 32.44 470 SER A C 12
ATOM 9724 O O . SER A 1 14 ? -3.634 -16.841 -6.878 1.00 32.42 470 SER A O 12
ATOM 9732 N N . SER A 1 15 ? -3.264 -14.974 -8.078 1.00 32.13 471 SER A N 12
ATOM 9733 C CA . SER A 1 15 ? -4.484 -15.107 -8.866 1.00 23.10 471 SER A CA 12
ATOM 9734 C C . SER A 1 15 ? -4.585 -16.500 -9.480 1.00 25.33 471 SER A C 12
ATOM 9735 O O . SER A 1 15 ? -3.623 -17.270 -9.465 1.00 14.43 471 SER A O 12
ATOM 9743 N N . LYS A 1 16 ? -5.756 -16.819 -10.020 1.00 11.43 472 LYS A N 12
ATOM 9744 C CA . LYS A 1 16 ? -5.985 -18.118 -10.641 1.00 13.25 472 LYS A CA 12
ATOM 9745 C C . LYS A 1 16 ? -6.375 -17.959 -12.107 1.00 33.04 472 LYS A C 12
ATOM 9746 O O . LYS A 1 16 ? -7.172 -18.735 -12.635 1.00 72.52 472 LYS A O 12
ATOM 9765 N N . LEU A 1 17 ? -5.808 -16.950 -12.759 1.00 34.21 473 LEU A N 12
ATOM 9766 C CA . LEU A 1 17 ? -6.096 -16.691 -14.165 1.00 43.44 473 LEU A CA 12
ATOM 9767 C C . LEU A 1 17 ? -5.628 -17.850 -15.040 1.00 2.44 473 LEU A C 12
ATOM 9768 O O . LEU A 1 17 ? -6.436 -18.640 -15.524 1.00 33.31 473 LEU A O 12
ATOM 9784 N N . ASN A 1 18 ? -4.317 -17.945 -15.235 1.00 44.33 474 ASN A N 12
ATOM 9785 C CA . ASN A 1 18 ? -3.741 -19.008 -16.050 1.00 24.51 474 ASN A CA 12
ATOM 9786 C C . ASN A 1 18 ? -2.221 -19.037 -15.912 1.00 54.25 474 ASN A C 12
ATOM 9787 O O . ASN A 1 18 ? -1.587 -18.001 -15.712 1.00 1.22 474 ASN A O 12
ATOM 9798 N N . ILE A 1 19 ? -1.645 -20.229 -16.023 1.00 10.05 475 ILE A N 12
ATOM 9799 C CA . ILE A 1 19 ? -0.201 -20.392 -15.912 1.00 42.24 475 ILE A CA 12
ATOM 9800 C C . ILE A 1 19 ? 0.531 -19.489 -16.899 1.00 41.25 475 ILE A C 12
ATOM 9801 O O . ILE A 1 19 ? 1.584 -18.934 -16.586 1.00 2.34 475 ILE A O 12
ATOM 9817 N N . ASP A 1 20 ? -0.035 -19.345 -18.093 1.00 23.13 476 ASP A N 12
ATOM 9818 C CA . ASP A 1 20 ? 0.562 -18.507 -19.126 1.00 2.30 476 ASP A CA 12
ATOM 9819 C C . ASP A 1 20 ? 0.239 -17.035 -18.886 1.00 33.42 476 ASP A C 12
ATOM 9820 O O . ASP A 1 20 ? 1.064 -16.158 -19.141 1.00 2.23 476 ASP A O 12
ATOM 98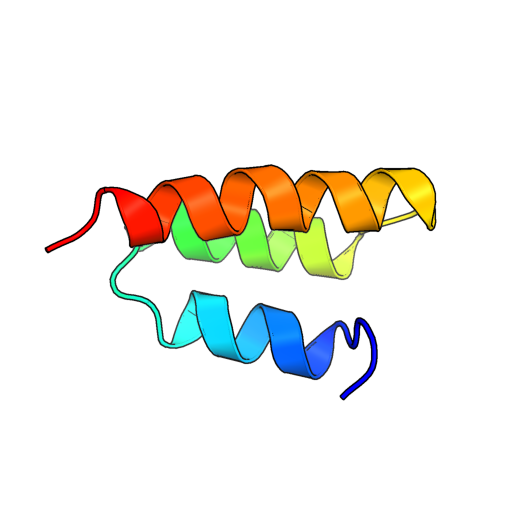29 N N . HIS A 1 21 ? -0.968 -16.772 -18.395 1.00 33.41 477 HIS A N 12
ATOM 9830 C CA . HIS A 1 21 ? -1.401 -15.407 -18.121 1.00 13.22 477 HIS A CA 12
ATOM 9831 C C . HIS A 1 21 ? -0.565 -14.785 -17.007 1.00 4.22 477 HIS A C 12
ATOM 9832 O O . HIS A 1 21 ? -0.160 -13.625 -17.093 1.00 73.10 477 HIS A O 12
ATOM 9846 N N . LYS A 1 22 ? -0.309 -15.563 -15.961 1.00 21.13 478 LYS A N 12
ATOM 9847 C CA . LYS A 1 22 ? 0.480 -15.090 -14.829 1.00 73.12 478 LYS A CA 12
ATOM 9848 C C . LYS A 1 22 ? 1.918 -14.804 -15.250 1.00 32.31 478 LYS A C 12
ATOM 9849 O O . LYS A 1 22 ? 2.455 -13.733 -14.969 1.00 42.34 478 LYS A O 12
ATOM 9868 N N . ASP A 1 23 ? 2.534 -15.768 -15.925 1.00 25.12 479 ASP A N 12
ATOM 9869 C CA . ASP A 1 23 ? 3.910 -15.619 -16.387 1.00 13.45 479 ASP A CA 12
ATOM 9870 C C . ASP A 1 23 ? 4.024 -14.480 -17.395 1.00 14.52 479 ASP A C 12
ATOM 9871 O O . ASP A 1 23 ? 5.018 -13.754 -17.417 1.00 62.24 479 ASP A O 12
ATOM 9880 N N . TYR A 1 24 ? 3.000 -14.329 -18.228 1.00 32.14 480 TYR A N 12
ATOM 9881 C CA . TYR A 1 24 ? 2.986 -13.281 -19.241 1.00 4.42 480 TYR A CA 12
ATOM 9882 C C . TYR A 1 24 ? 2.802 -11.908 -18.602 1.00 13.34 480 TYR A C 12
ATOM 9883 O O . TYR A 1 24 ? 3.583 -10.986 -18.844 1.00 33.50 480 TYR A O 12
ATOM 9901 N N . LEU A 1 25 ? 1.763 -11.778 -17.783 1.00 62.43 481 LEU A N 12
ATOM 9902 C CA . LEU A 1 25 ? 1.474 -10.519 -17.107 1.00 42.41 481 LEU A CA 12
ATOM 9903 C C . LEU A 1 25 ? 2.658 -10.074 -16.255 1.00 4.14 481 LEU A C 12
ATOM 9904 O O . LEU A 1 25 ? 2.945 -8.881 -16.145 1.00 11.02 481 LEU A O 12
ATOM 9920 N N . LEU A 1 26 ? 3.345 -11.040 -15.655 1.00 35.33 482 LEU A N 12
ATOM 9921 C CA . LEU A 1 26 ? 4.500 -10.749 -14.813 1.00 62.14 482 LEU A CA 12
ATOM 9922 C C . LEU A 1 26 ? 5.740 -10.486 -15.663 1.00 15.13 482 LEU A C 12
ATOM 9923 O O . LEU A 1 26 ? 6.572 -9.645 -15.321 1.00 34.42 482 LEU A O 12
ATOM 9939 N N . ASP A 1 27 ? 5.854 -11.208 -16.772 1.00 25.03 483 ASP A N 12
ATOM 9940 C CA . ASP A 1 27 ? 6.991 -11.050 -17.672 1.00 75.55 483 ASP A CA 12
ATOM 9941 C C . ASP A 1 27 ? 7.052 -9.630 -18.227 1.00 33.54 483 ASP A C 12
ATOM 9942 O O . ASP A 1 27 ? 8.115 -9.009 -18.255 1.00 12.12 483 ASP A O 12
ATOM 9951 N N . LEU A 1 28 ? 5.906 -9.123 -18.667 1.00 71.25 484 LEU A N 12
ATOM 9952 C CA . LEU A 1 28 ? 5.829 -7.776 -19.222 1.00 72.24 484 LEU A CA 12
ATOM 9953 C C . LEU A 1 28 ? 5.859 -6.728 -18.114 1.00 62.34 484 LEU A C 12
ATOM 9954 O O . LEU A 1 28 ? 6.492 -5.681 -18.253 1.00 44.20 484 LEU A O 12
ATOM 9970 N N . LEU A 1 29 ? 5.173 -7.018 -17.014 1.00 41.14 485 LEU A N 12
ATOM 9971 C CA . LEU A 1 29 ? 5.123 -6.102 -15.880 1.00 50.44 485 LEU A CA 12
ATOM 9972 C C . LEU A 1 29 ? 6.522 -5.834 -15.335 1.00 11.53 485 LEU A C 12
ATOM 9973 O O . LEU A 1 29 ? 6.822 -4.729 -14.884 1.00 34.05 485 LEU A O 12
ATOM 9989 N N . ASN A 1 30 ? 7.375 -6.852 -15.382 1.00 11.34 486 ASN A N 12
ATOM 9990 C CA . ASN A 1 30 ? 8.743 -6.725 -14.893 1.00 64.53 486 ASN A CA 12
ATOM 9991 C C . ASN A 1 30 ? 9.593 -5.907 -15.861 1.00 13.33 486 ASN A C 12
ATOM 9992 O O . ASN A 1 30 ? 10.465 -5.144 -15.445 1.00 13.35 486 ASN A O 12
ATOM 10003 N N . ASP A 1 31 ? 9.331 -6.070 -17.153 1.00 24.32 487 ASP A N 12
ATOM 10004 C CA . ASP A 1 31 ? 10.070 -5.345 -18.180 1.00 62.42 487 ASP A CA 12
ATOM 10005 C C . ASP A 1 31 ? 9.251 -4.175 -18.715 1.00 32.01 487 ASP A C 12
ATOM 10006 O O . ASP A 1 31 ? 9.435 -3.743 -19.853 1.00 21.11 487 ASP A O 12
ATOM 10015 N N . VAL A 1 32 ? 8.344 -3.666 -17.886 1.00 63.34 488 VAL A N 12
ATOM 10016 C CA . VAL A 1 32 ? 7.496 -2.546 -18.276 1.00 3.15 488 VAL A CA 12
ATOM 10017 C C . VAL A 1 32 ? 8.323 -1.287 -18.513 1.00 63.54 488 VAL A C 12
ATOM 10018 O O . VAL A 1 32 ? 9.100 -0.870 -17.654 1.00 52.51 488 VAL A O 12
ATOM 10031 N N . LYS A 1 33 ? 8.152 -0.686 -19.686 1.00 34.13 489 LYS A N 12
ATOM 10032 C CA . LYS A 1 33 ? 8.880 0.527 -20.038 1.00 21.30 489 LYS A CA 12
ATOM 10033 C C . LYS A 1 33 ? 7.931 1.713 -20.168 1.00 54.35 489 LYS A C 12
ATOM 10034 O O . LYS A 1 33 ? 7.320 1.919 -21.216 1.00 54.52 489 LYS A O 12
ATOM 10053 N N . GLY A 1 34 ? 7.813 2.492 -19.097 1.00 53.01 490 GLY A N 12
ATOM 10054 C CA . GLY A 1 34 ? 6.937 3.649 -19.114 1.00 11.11 490 GLY A CA 12
ATOM 10055 C C . GLY A 1 34 ? 5.899 3.607 -18.010 1.00 21.32 490 GLY A C 12
ATOM 10056 O O . GLY A 1 34 ? 4.986 2.782 -18.038 1.00 72.14 490 GLY A O 12
ATOM 10060 N N . SER A 1 35 ? 6.040 4.497 -17.033 1.00 31.11 491 SER A N 12
ATOM 10061 C CA . SER A 1 35 ? 5.110 4.554 -15.911 1.00 40.31 491 SER A CA 12
ATOM 10062 C C . SER A 1 35 ? 3.668 4.633 -16.404 1.00 43.40 491 SER A C 12
ATOM 10063 O O . SER A 1 35 ? 2.765 4.035 -15.818 1.00 45.25 491 SER A O 12
ATOM 10071 N N . LYS A 1 36 ? 3.460 5.377 -17.485 1.00 74.45 492 LYS A N 12
ATOM 10072 C CA . LYS A 1 36 ? 2.129 5.535 -18.060 1.00 60.04 492 LYS A CA 12
ATOM 10073 C C . LYS A 1 36 ? 1.513 4.179 -18.388 1.00 33.43 492 LYS A C 12
ATOM 10074 O O . LYS A 1 36 ? 0.361 3.911 -18.045 1.00 71.33 492 LYS A O 12
ATOM 10093 N N . ASP A 1 37 ? 2.287 3.327 -19.050 1.00 61.45 493 ASP A N 12
ATOM 10094 C CA . ASP A 1 37 ? 1.818 1.997 -19.422 1.00 31.45 493 ASP A CA 12
ATOM 10095 C C . ASP A 1 37 ? 1.673 1.108 -18.190 1.00 12.42 493 ASP A C 12
ATOM 10096 O O . ASP A 1 37 ? 0.761 0.284 -18.110 1.00 23.33 493 ASP A O 12
ATOM 10105 N N . LEU A 1 38 ? 2.577 1.281 -17.232 1.00 44.15 494 LEU A N 12
ATOM 10106 C CA . LEU A 1 38 ? 2.551 0.494 -16.004 1.00 43.42 494 LEU A CA 12
ATOM 10107 C C . LEU A 1 38 ? 1.286 0.779 -15.202 1.00 12.42 494 LEU A C 12
ATOM 10108 O O . LEU A 1 38 ? 0.598 -0.141 -14.758 1.00 4.40 494 LEU A O 12
ATOM 10124 N N . LYS A 1 39 ? 0.982 2.060 -15.021 1.00 2.22 495 LYS A N 12
ATOM 10125 C CA . LYS A 1 39 ? -0.203 2.468 -14.275 1.00 44.22 495 LYS A CA 12
ATOM 10126 C C . LYS A 1 39 ? -1.471 1.934 -14.934 1.00 25.15 495 LYS A C 12
ATOM 10127 O O . LYS A 1 39 ? -2.333 1.364 -14.267 1.00 14.14 495 LYS A O 12
ATOM 10146 N N . GLU A 1 40 ? -1.575 2.121 -16.246 1.00 23.15 496 GLU A N 12
ATOM 10147 C CA . GLU A 1 40 ? -2.738 1.656 -16.993 1.00 4.43 496 GLU A CA 12
ATOM 10148 C C . GLU A 1 40 ? -2.861 0.137 -16.918 1.00 43.24 496 GLU A C 12
ATOM 10149 O O . GLU A 1 40 ? -3.965 -0.405 -16.862 1.00 65.31 496 GLU A O 12
ATOM 10161 N N . PHE A 1 41 ? -1.720 -0.544 -16.919 1.00 44.33 497 PHE A N 12
ATOM 10162 C CA . PHE A 1 41 ? -1.698 -2.000 -16.854 1.00 34.33 497 PHE A CA 12
ATOM 10163 C C . PHE A 1 41 ? -2.430 -2.499 -15.611 1.00 24.41 497 PHE A C 12
ATOM 10164 O O . PHE A 1 41 ? -3.128 -3.513 -15.653 1.00 14.42 497 PHE A O 12
ATOM 10181 N N . HIS A 1 42 ? -2.263 -1.781 -14.505 1.00 0.10 498 HIS A N 12
ATOM 10182 C CA . HIS A 1 42 ? -2.907 -2.150 -13.249 1.00 63.03 498 HIS A CA 12
ATOM 10183 C C . HIS A 1 42 ? -4.411 -1.905 -13.318 1.00 32.44 498 HIS A C 12
ATOM 10184 O O . HIS A 1 42 ? -5.201 -2.665 -12.7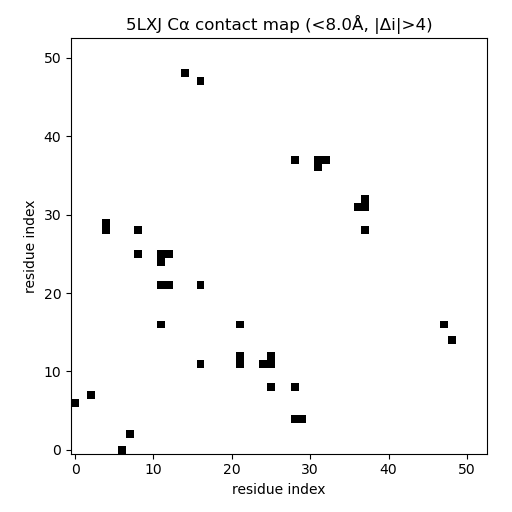56 1.00 3.02 498 HIS A O 12
ATOM 10198 N N . LYS A 1 43 ? -4.802 -0.840 -14.009 1.00 4.12 499 LYS A N 12
ATOM 10199 C CA . LYS A 1 43 ? -6.211 -0.494 -14.152 1.00 21.34 499 LYS A CA 12
ATOM 10200 C C . LYS A 1 43 ? -6.995 -1.649 -14.767 1.00 64.22 499 LYS A C 12
ATOM 10201 O O . LYS A 1 43 ? -8.116 -1.941 -14.353 1.00 52.51 499 LYS A O 12
ATOM 10220 N N . MET A 1 44 ? -6.396 -2.304 -15.757 1.00 2.32 500 MET A N 12
ATOM 10221 C CA . MET A 1 44 ? -7.038 -3.429 -16.427 1.00 3.31 500 MET A CA 12
ATOM 10222 C C . MET A 1 44 ? -6.848 -4.716 -15.631 1.00 2.12 500 MET A C 12
ATOM 10223 O O . MET A 1 44 ? -7.739 -5.565 -15.582 1.00 62.03 500 MET A O 12
ATOM 10237 N N . LEU A 1 45 ? -5.682 -4.855 -15.009 1.00 14.14 501 LEU A N 12
ATOM 10238 C CA . LEU A 1 45 ? -5.375 -6.039 -14.214 1.00 75.54 501 LEU A CA 12
ATOM 10239 C C . LEU A 1 45 ? -6.448 -6.279 -13.157 1.00 11.34 501 LEU A C 12
ATOM 10240 O O . LEU A 1 45 ? -6.999 -7.375 -13.052 1.00 33.01 501 LEU A O 12
ATOM 10256 N N . THR A 1 46 ? -6.742 -5.245 -12.374 1.00 43.43 502 THR A N 12
ATOM 10257 C CA . THR A 1 46 ? -7.749 -5.342 -11.325 1.00 41.54 502 THR A CA 12
ATOM 10258 C C . THR A 1 46 ? -9.085 -5.813 -11.888 1.00 51.50 502 THR A C 12
ATOM 10259 O O . THR A 1 46 ? -9.820 -6.550 -11.232 1.00 52.20 502 THR A O 12
ATOM 10270 N N . ALA A 1 47 ? -9.393 -5.382 -13.107 1.00 72.42 503 ALA A N 12
ATOM 10271 C CA . ALA A 1 47 ? -10.640 -5.763 -13.759 1.00 52.10 503 ALA A CA 12
ATOM 10272 C C . ALA A 1 47 ? -10.660 -7.254 -14.079 1.00 42.31 503 ALA A C 12
ATOM 10273 O O . ALA A 1 47 ? -11.692 -7.913 -13.948 1.00 42.51 503 ALA A O 12
ATOM 10280 N N . ILE A 1 48 ? -9.514 -7.779 -14.500 1.00 0.24 504 ILE A N 12
ATOM 10281 C CA . ILE A 1 48 ? -9.401 -9.192 -14.838 1.00 24.11 504 ILE A CA 12
ATOM 10282 C C . ILE A 1 48 ? -9.724 -10.073 -13.636 1.00 5.34 504 ILE A C 12
ATOM 10283 O O . ILE A 1 48 ? -10.508 -11.017 -13.737 1.00 22.24 504 ILE A O 12
ATOM 10299 N N . LEU A 1 49 ? -9.116 -9.757 -12.498 1.00 4.45 505 LEU A N 12
ATOM 10300 C CA . LEU A 1 49 ? -9.339 -10.518 -11.273 1.00 55.14 505 LEU A CA 12
ATOM 10301 C C . LEU A 1 49 ? -10.799 -10.432 -10.838 1.00 61.42 505 LEU A C 12
ATOM 10302 O O . LEU A 1 49 ? -11.361 -11.398 -10.322 1.00 64.12 505 LEU A O 12
ATOM 10318 N N . ALA A 1 50 ? -11.408 -9.270 -11.052 1.00 64.50 506 ALA A N 12
ATOM 10319 C CA . ALA A 1 50 ? -12.803 -9.060 -10.686 1.00 23.31 506 ALA A CA 12
ATOM 10320 C C . ALA A 1 50 ? -13.711 -10.069 -11.381 1.00 23.11 506 ALA A C 12
ATOM 10321 O O . ALA A 1 50 ? -14.631 -10.615 -10.772 1.00 12.31 506 ALA A O 12
ATOM 10328 N N . LYS A 1 51 ? -13.447 -10.313 -12.660 1.00 44.31 507 LYS A N 12
ATOM 10329 C CA . LYS A 1 51 ? -14.239 -11.257 -13.439 1.00 51.43 507 LYS A CA 12
ATOM 10330 C C . LYS A 1 51 ? -14.071 -12.677 -12.909 1.00 4.34 507 LYS A C 12
ATOM 10331 O O . LYS A 1 51 ? -14.999 -13.483 -12.964 1.00 24.02 507 LYS A O 12
ATOM 10350 N N . GLN A 1 52 ? -12.882 -12.974 -12.394 1.00 63.11 508 GLN A N 12
ATOM 10351 C CA . GLN A 1 52 ? -12.593 -14.297 -11.853 1.00 34.00 508 GLN A CA 12
ATOM 10352 C C . GLN A 1 52 ? -13.323 -14.516 -10.532 1.00 13.42 508 GLN A C 12
ATOM 10353 O O . GLN A 1 52 ? -13.747 -13.571 -9.865 1.00 20.41 508 GLN A O 12
ATOM 10367 N N . PRO A 1 53 ? -13.475 -15.790 -10.143 1.00 31.31 509 PRO A N 12
ATOM 10368 C CA . PRO A 1 53 ? -14.154 -16.163 -8.898 1.00 42.31 509 PRO A CA 12
ATOM 10369 C C . PRO A 1 53 ? -13.349 -15.779 -7.661 1.00 43.45 509 PRO A C 12
ATOM 10370 O O . PRO A 1 53 ? -13.910 -15.552 -6.590 1.00 3.25 509 PRO A O 12
ATOM 10381 N N . GLY A 1 1 ? 1.079 5.052 -3.671 1.00 51.35 457 GLY A N 13
ATOM 10382 C CA . GLY A 1 1 ? 0.397 4.654 -2.454 1.00 54.31 457 GLY A CA 13
ATOM 10383 C C . GLY A 1 1 ? 0.653 3.204 -2.094 1.00 14.44 457 GLY A C 13
ATOM 10384 O O . GLY A 1 1 ? -0.285 2.422 -1.938 1.00 64.53 457 GLY A O 13
ATOM 10388 N N . SER A 1 2 ? 1.925 2.845 -1.962 1.00 24.23 458 SER A N 13
ATOM 10389 C CA . SER A 1 2 ? 2.302 1.477 -1.623 1.00 3.52 458 SER A CA 13
ATOM 10390 C C . SER A 1 2 ? 1.855 0.505 -2.710 1.00 52.31 458 SER A C 13
ATOM 10391 O O . SER A 1 2 ? 1.437 -0.616 -2.422 1.00 20.22 458 SER A O 13
ATOM 10399 N N . SER A 1 3 ? 1.946 0.944 -3.961 1.00 54.24 459 SER A N 13
ATOM 10400 C CA . SER A 1 3 ? 1.547 0.115 -5.093 1.00 51.40 459 SER A CA 13
ATOM 10401 C C . SER A 1 3 ? 2.764 -0.320 -5.903 1.00 42.44 459 SER A C 13
ATOM 10402 O O . SER A 1 3 ? 2.776 -0.217 -7.130 1.00 1.00 459 SER A O 13
ATOM 10410 N N . SER A 1 4 ? 3.787 -0.806 -5.208 1.00 3.21 460 SER A N 13
ATOM 10411 C CA . SER A 1 4 ? 5.012 -1.253 -5.861 1.00 72.21 460 SER A CA 13
ATOM 10412 C C . SER A 1 4 ? 4.750 -2.488 -6.719 1.00 2.25 460 SER A C 13
ATOM 10413 O O . SER A 1 4 ? 3.812 -3.244 -6.467 1.00 53.03 460 SER A O 13
ATOM 10421 N N . ARG A 1 5 ? 5.587 -2.685 -7.732 1.00 0.30 461 ARG A N 13
ATOM 10422 C CA . ARG A 1 5 ? 5.447 -3.826 -8.628 1.00 74.11 461 ARG A CA 13
ATOM 10423 C C . ARG A 1 5 ? 5.350 -5.128 -7.839 1.00 22.43 461 ARG A C 13
ATOM 10424 O O . ARG A 1 5 ? 4.594 -6.030 -8.200 1.00 23.32 461 ARG A O 13
ATOM 10445 N N . SER A 1 6 ? 6.122 -5.219 -6.760 1.00 54.00 462 SER A N 13
ATOM 10446 C CA . SER A 1 6 ? 6.127 -6.412 -5.922 1.00 34.30 462 SER A CA 13
ATOM 10447 C C . SER A 1 6 ? 4.709 -6.786 -5.501 1.00 33.41 462 SER A C 13
ATOM 10448 O O . SER A 1 6 ? 4.374 -7.965 -5.385 1.00 33.30 462 SER A O 13
ATOM 10456 N N . VAL A 1 7 ? 3.879 -5.773 -5.273 1.00 20.10 463 VAL A N 13
ATOM 10457 C CA . VAL A 1 7 ? 2.497 -5.994 -4.866 1.00 15.33 463 VAL A CA 13
ATOM 10458 C C . VAL A 1 7 ? 1.676 -6.588 -6.005 1.00 62.10 463 VAL A C 13
ATOM 10459 O O . VAL A 1 7 ? 0.988 -7.594 -5.829 1.00 14.44 463 VAL A O 13
ATOM 10472 N N . ILE A 1 8 ? 1.755 -5.960 -7.173 1.00 70.45 464 ILE A N 13
ATOM 10473 C CA . ILE A 1 8 ? 1.021 -6.428 -8.343 1.00 31.45 464 ILE A CA 13
ATOM 10474 C C . ILE A 1 8 ? 1.433 -7.848 -8.719 1.00 1.54 464 ILE A C 13
ATOM 10475 O O . ILE A 1 8 ? 0.594 -8.743 -8.819 1.00 11.34 464 ILE A O 13
ATOM 10491 N N . ARG A 1 9 ? 2.731 -8.046 -8.924 1.00 40.14 465 ARG A N 13
ATOM 10492 C CA . ARG A 1 9 ? 3.255 -9.357 -9.289 1.00 2.42 465 ARG A CA 13
ATOM 10493 C C . ARG A 1 9 ? 2.837 -10.412 -8.269 1.00 62.02 465 ARG A C 13
ATOM 10494 O O . ARG A 1 9 ? 2.579 -11.563 -8.622 1.00 52.43 465 ARG A O 13
ATOM 10515 N N . SER A 1 10 ? 2.774 -10.012 -7.003 1.00 54.02 466 SER A N 13
ATOM 10516 C CA . SER A 1 10 ? 2.391 -10.924 -5.932 1.00 23.14 466 SER A CA 13
ATOM 10517 C C . SER A 1 10 ? 0.942 -11.373 -6.092 1.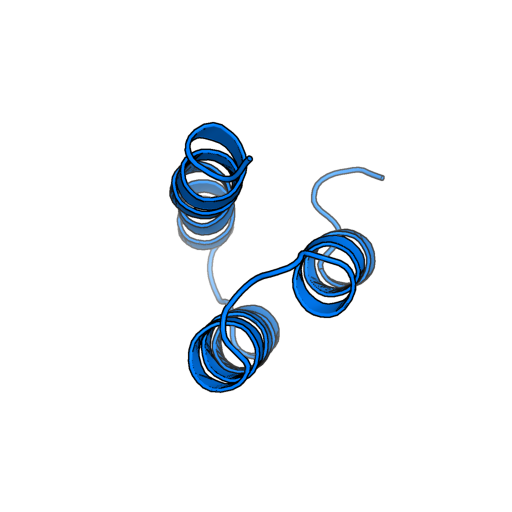00 20.24 466 SER A C 13
ATOM 10518 O O . SER A 1 10 ? 0.600 -12.518 -5.796 1.00 34.41 466 SER A O 13
ATOM 10526 N N . ILE A 1 11 ? 0.096 -10.463 -6.561 1.00 53.04 467 ILE A N 13
ATOM 10527 C CA . ILE A 1 11 ? -1.316 -10.765 -6.762 1.00 11.20 467 ILE A CA 13
ATOM 10528 C C . ILE A 1 11 ? -1.523 -11.629 -8.001 1.00 62.03 467 ILE A C 13
ATOM 10529 O O . ILE A 1 11 ? -2.392 -12.501 -8.024 1.00 40.03 467 ILE A O 13
ATOM 10545 N N . ILE A 1 12 ? -0.718 -11.382 -9.029 1.00 25.21 468 ILE A N 13
ATOM 10546 C CA . ILE A 1 12 ? -0.810 -12.140 -10.271 1.00 13.23 468 ILE A CA 13
ATOM 10547 C C . ILE A 1 12 ? -0.401 -13.594 -10.060 1.00 11.45 468 ILE A C 13
ATOM 10548 O O . ILE A 1 12 ? -1.158 -14.515 -10.369 1.00 5.54 468 ILE A O 13
ATOM 10564 N N . LYS A 1 13 ? 0.801 -13.793 -9.529 1.00 73.02 469 LYS A N 13
ATOM 10565 C CA . LYS A 1 13 ? 1.311 -15.134 -9.273 1.00 23.54 469 LYS A CA 13
ATOM 10566 C C . LYS A 1 13 ? 0.319 -15.945 -8.446 1.00 32.44 469 LYS A C 13
ATOM 10567 O O . LYS A 1 13 ? 0.187 -17.156 -8.628 1.00 3.30 469 LYS A O 13
ATOM 10586 N N . SER A 1 14 ? -0.378 -15.271 -7.537 1.00 53.52 470 SER A N 13
ATOM 10587 C CA . SER A 1 14 ? -1.357 -15.929 -6.681 1.00 35.34 470 SER A CA 13
ATOM 10588 C C . SER A 1 14 ? -2.678 -16.129 -7.419 1.00 2.34 470 SER A C 13
ATOM 10589 O O . SER A 1 14 ? -3.362 -17.134 -7.228 1.00 53.13 470 SER A O 13
ATOM 10597 N N . SER A 1 15 ? -3.029 -15.163 -8.262 1.00 20.03 471 SER A N 13
ATOM 10598 C CA . SER A 1 15 ? -4.269 -15.229 -9.026 1.00 61.22 471 SER A CA 13
ATOM 10599 C C . SER A 1 15 ? -4.378 -16.557 -9.770 1.00 14.12 471 SER A C 13
ATOM 10600 O O . SER A 1 15 ? -3.384 -17.092 -10.260 1.00 43.43 471 SER A O 13
ATOM 10608 N N . LYS A 1 16 ? -5.595 -17.085 -9.849 1.00 53.54 472 LYS A N 13
ATOM 10609 C CA . LYS A 1 16 ? -5.838 -18.349 -10.534 1.00 12.04 472 LYS A CA 13
ATOM 10610 C C . LYS A 1 16 ? -6.377 -18.112 -11.941 1.00 3.42 472 LYS A C 13
ATOM 10611 O O . LYS A 1 16 ? -7.194 -18.885 -12.442 1.00 51.54 472 LYS A O 13
ATOM 10630 N N . LEU A 1 17 ? -5.913 -17.040 -12.574 1.00 0.54 473 LEU A N 13
ATOM 10631 C CA . LEU A 1 17 ? -6.347 -16.701 -13.925 1.00 30.24 473 LEU A CA 13
ATOM 10632 C C . LEU A 1 17 ? -5.968 -17.802 -14.910 1.00 41.01 473 LEU A C 13
ATOM 10633 O O . LEU A 1 17 ? -6.819 -18.571 -15.354 1.00 20.53 473 LEU A O 13
ATOM 10649 N N . ASN A 1 18 ? -4.684 -17.871 -15.246 1.00 61.54 474 ASN A N 13
ATOM 10650 C CA . ASN A 1 18 ? -4.191 -18.879 -16.178 1.00 74.53 474 ASN A CA 13
ATOM 10651 C C . ASN A 1 18 ? -2.673 -18.999 -16.098 1.00 5.13 474 ASN A C 13
ATOM 10652 O O . ASN A 1 18 ? -1.977 -18.022 -15.818 1.00 32.05 474 ASN A O 13
ATOM 10663 N N . ILE A 1 19 ? -2.165 -20.202 -16.346 1.00 12.43 475 ILE A N 13
ATOM 10664 C CA . ILE A 1 19 ? -0.729 -20.448 -16.303 1.00 32.00 475 ILE A CA 13
ATOM 10665 C C . ILE A 1 19 ? 0.008 -19.579 -17.316 1.00 1.20 475 ILE A C 13
ATOM 10666 O O . ILE A 1 19 ? 1.104 -19.086 -17.046 1.00 33.41 475 ILE A O 13
ATOM 10682 N N . ASP A 1 20 ? -0.601 -19.393 -18.482 1.00 1.12 476 ASP A N 13
ATOM 10683 C CA . ASP A 1 20 ? -0.004 -18.580 -19.535 1.00 61.13 476 ASP A CA 13
ATOM 10684 C C . ASP A 1 20 ? -0.231 -17.095 -19.271 1.00 32.15 476 ASP A C 13
ATOM 10685 O O . ASP A 1 20 ? 0.632 -16.264 -19.554 1.00 3.05 476 ASP A O 13
ATOM 10694 N N . HIS A 1 21 ? -1.399 -16.768 -18.727 1.00 33.01 477 HIS A N 13
ATOM 10695 C CA . HIS A 1 21 ? -1.741 -15.383 -18.424 1.00 44.43 477 HIS A CA 13
ATOM 10696 C C . HIS A 1 21 ? -0.845 -14.831 -17.319 1.00 32.53 477 HIS A C 13
ATOM 10697 O O . HIS A 1 21 ? -0.249 -13.764 -17.462 1.00 63.03 477 HIS A O 13
ATOM 10711 N N . LYS A 1 22 ? -0.756 -15.566 -16.215 1.00 13.20 478 LYS A N 13
ATOM 10712 C CA . LYS A 1 22 ? 0.066 -15.152 -15.084 1.00 61.03 478 LYS A CA 13
ATOM 10713 C C . LYS A 1 22 ? 1.512 -14.931 -15.516 1.00 3.53 478 LYS A C 13
ATOM 10714 O O . LYS A 1 22 ? 2.105 -13.892 -15.223 1.00 23.13 478 LYS A O 13
ATOM 10733 N N . ASP A 1 23 ? 2.073 -15.912 -16.214 1.00 4.43 479 ASP A N 13
ATOM 10734 C CA . ASP A 1 23 ? 3.450 -15.822 -16.688 1.00 33.41 479 ASP A CA 13
ATOM 10735 C C . ASP A 1 23 ? 3.632 -14.616 -17.604 1.00 32.13 479 ASP A C 13
ATOM 10736 O O . ASP A 1 23 ? 4.676 -13.964 -17.588 1.00 62.31 479 ASP A O 13
ATOM 10745 N N . TYR A 1 24 ? 2.610 -14.326 -18.401 1.00 11.41 480 TYR A N 13
ATOM 10746 C CA . TYR A 1 24 ? 2.658 -13.200 -19.326 1.00 44.13 480 TYR A CA 13
ATOM 10747 C C . TYR A 1 24 ? 2.617 -11.874 -18.574 1.00 1.45 480 TYR A C 13
ATOM 10748 O O . TYR A 1 24 ? 3.469 -11.006 -18.772 1.00 71.23 480 TYR A O 13
ATOM 10766 N N . LEU A 1 25 ? 1.621 -11.723 -17.708 1.00 30.33 481 LEU A N 13
ATOM 10767 C CA . LEU A 1 25 ? 1.467 -10.503 -16.923 1.00 30.33 481 LEU A CA 13
ATOM 10768 C C . LEU A 1 25 ? 2.720 -10.225 -16.098 1.00 54.42 481 LEU A C 13
ATOM 10769 O O . LEU A 1 25 ? 3.108 -9.071 -15.909 1.00 54.13 481 LEU A O 13
ATOM 10785 N N . LEU A 1 26 ? 3.349 -11.288 -15.611 1.00 45.20 482 LEU A N 13
ATOM 10786 C CA . LEU A 1 26 ? 4.561 -11.158 -14.808 1.00 74.42 482 LEU A CA 13
ATOM 10787 C C . LEU A 1 26 ? 5.779 -10.922 -15.695 1.00 21.21 482 LEU A C 13
ATOM 10788 O O . LEU A 1 26 ? 6.691 -10.181 -15.329 1.00 41.41 482 LEU A O 13
ATOM 10804 N N . ASP A 1 27 ? 5.786 -11.556 -16.862 1.00 41.25 483 ASP A N 13
ATOM 10805 C CA . ASP A 1 27 ? 6.891 -11.412 -17.804 1.00 32.34 483 ASP A CA 13
ATOM 10806 C C . ASP A 1 27 ? 6.961 -9.988 -18.346 1.00 21.21 483 ASP A C 13
ATOM 10807 O O . ASP A 1 27 ? 8.035 -9.389 -18.408 1.00 43.45 483 ASP A O 13
ATOM 10816 N N . LEU A 1 28 ? 5.810 -9.453 -18.738 1.00 5.51 484 LEU A N 13
ATOM 10817 C CA . LEU A 1 28 ? 5.741 -8.099 -19.276 1.00 50.54 484 LEU A CA 13
ATOM 10818 C C . LEU A 1 28 ? 5.936 -7.063 -18.173 1.00 65.15 484 LEU A C 13
ATOM 10819 O O . LEU A 1 28 ? 6.608 -6.050 -18.370 1.00 44.35 484 LEU A O 13
ATOM 10835 N N . LEU A 1 29 ? 5.347 -7.325 -17.012 1.00 63.21 485 LEU A N 13
ATOM 10836 C CA . LEU A 1 29 ? 5.458 -6.417 -15.876 1.00 23.23 485 LEU A CA 13
ATOM 10837 C C . LEU A 1 29 ? 6.919 -6.197 -15.495 1.00 71.03 485 LEU A C 13
ATOM 10838 O O . LEU A 1 29 ? 7.308 -5.101 -15.095 1.00 14.23 485 LEU A O 13
ATOM 10854 N N . ASN A 1 30 ? 7.724 -7.247 -15.626 1.00 13.32 486 ASN A N 13
ATOM 10855 C CA . ASN A 1 30 ? 9.142 -7.168 -15.297 1.00 45.52 486 ASN A CA 13
ATOM 10856 C C . ASN A 1 30 ? 9.871 -6.230 -16.255 1.00 1.31 486 ASN A C 13
ATOM 10857 O O . ASN A 1 30 ? 10.790 -5.513 -15.859 1.00 3.12 486 ASN A O 13
ATOM 10868 N N . ASP A 1 31 ? 9.454 -6.240 -17.516 1.00 72.11 487 ASP A N 13
ATOM 10869 C CA . ASP A 1 31 ? 10.065 -5.389 -18.531 1.00 21.53 487 ASP A CA 13
ATOM 10870 C C . ASP A 1 31 ? 9.202 -4.161 -18.802 1.00 21.12 487 ASP A C 13
ATOM 10871 O O . ASP A 1 31 ? 9.244 -3.588 -19.890 1.00 42.25 487 ASP A O 13
ATOM 10880 N N . VAL A 1 32 ? 8.419 -3.763 -17.805 1.00 13.45 488 VAL A N 13
ATOM 10881 C CA . VAL A 1 32 ? 7.545 -2.602 -17.935 1.00 64.41 488 VAL A CA 13
ATOM 10882 C C . VAL A 1 32 ? 8.354 -1.313 -18.022 1.00 40.12 488 VAL A C 13
ATOM 10883 O O . VAL A 1 32 ? 9.303 -1.110 -17.265 1.00 44.32 488 VAL A O 13
ATOM 10896 N N . LYS A 1 33 ? 7.971 -0.443 -18.951 1.00 4.23 489 LYS A N 13
ATOM 10897 C CA . LYS A 1 33 ? 8.659 0.829 -19.137 1.00 52.43 489 LYS A CA 13
ATOM 10898 C C . LYS A 1 33 ? 7.660 1.957 -19.380 1.00 24.20 489 LYS A C 13
ATOM 10899 O O . LYS A 1 33 ? 6.872 1.909 -20.323 1.00 62.43 489 LYS A O 13
ATOM 10918 N N . GLY A 1 34 ? 7.701 2.972 -18.522 1.00 51.24 490 GLY A N 13
ATOM 10919 C CA . GLY A 1 34 ? 6.796 4.098 -18.662 1.00 74.22 490 GLY A CA 13
ATOM 10920 C C . GLY A 1 34 ? 5.780 4.168 -17.539 1.00 71.12 490 GLY A C 13
ATOM 10921 O O . GLY A 1 34 ? 4.985 3.247 -17.354 1.00 32.41 490 GLY A O 13
ATOM 10925 N N . SER A 1 35 ? 5.807 5.263 -16.786 1.00 52.15 491 SER A N 13
ATOM 10926 C CA . SER A 1 35 ? 4.885 5.447 -15.672 1.00 12.41 491 SER A CA 13
ATOM 10927 C C . SER A 1 35 ? 3.437 5.327 -16.139 1.00 23.13 491 SER A C 13
ATOM 10928 O O . SER A 1 35 ? 2.620 4.661 -15.502 1.00 64.23 491 SER A O 13
ATOM 10936 N N . LYS A 1 36 ? 3.126 5.977 -17.255 1.00 64.52 492 LYS A N 13
ATOM 10937 C CA . LYS A 1 36 ? 1.779 5.943 -17.811 1.00 34.05 492 LYS A CA 13
ATOM 10938 C C . LYS A 1 36 ? 1.404 4.530 -18.246 1.00 24.34 492 LYS A C 13
ATOM 10939 O O . LYS A 1 36 ? 0.254 4.112 -18.110 1.00 2.24 492 LYS A O 13
ATOM 10958 N N . ASP A 1 37 ? 2.383 3.798 -18.767 1.00 74.14 493 ASP A N 13
ATOM 10959 C CA . ASP A 1 37 ? 2.156 2.430 -19.220 1.00 3.11 493 ASP A CA 13
ATOM 10960 C C . ASP A 1 37 ? 1.927 1.497 -18.035 1.00 74.23 493 ASP A C 13
ATOM 10961 O O . ASP A 1 37 ? 1.108 0.579 -18.104 1.00 11.02 493 ASP A O 13
ATOM 10970 N N . LEU A 1 38 ? 2.655 1.736 -16.950 1.00 54.43 494 LEU A N 13
ATOM 10971 C CA . LEU A 1 38 ? 2.531 0.917 -15.750 1.00 23.42 494 LEU A CA 13
ATOM 10972 C C . LEU A 1 38 ? 1.149 1.071 -15.125 1.00 14.03 494 LEU A C 13
ATOM 10973 O O . LEU A 1 38 ? 0.565 0.104 -14.634 1.00 62.04 494 LEU A O 13
ATOM 10989 N N . LYS A 1 39 ? 0.628 2.293 -15.147 1.00 41.31 495 LYS A N 13
ATOM 10990 C CA . LYS A 1 39 ? -0.688 2.575 -14.586 1.00 41.41 495 LYS A CA 13
ATOM 10991 C C . LYS A 1 39 ? -1.781 1.863 -15.377 1.00 25.03 495 LYS A C 13
ATOM 10992 O O . LYS A 1 39 ? -2.662 1.228 -14.800 1.00 14.15 495 LYS A O 13
ATOM 11011 N N . GLU A 1 40 ? -1.714 1.972 -16.700 1.00 12.20 496 GLU A N 13
ATOM 11012 C CA . GLU A 1 40 ? -2.698 1.337 -17.569 1.00 14.15 496 GLU A CA 13
ATOM 11013 C C . GLU A 1 40 ? -2.761 -0.166 -17.312 1.00 15.24 496 GLU A C 13
ATOM 11014 O O . GLU A 1 40 ? -3.831 -0.773 -17.374 1.00 24.13 496 GLU A O 13
ATOM 11026 N N . PHE A 1 41 ? -1.608 -0.760 -17.023 1.00 51.34 497 PHE A N 13
ATOM 11027 C CA . PHE A 1 41 ? -1.531 -2.192 -16.759 1.00 2.44 497 PHE A CA 13
ATOM 11028 C C . PHE A 1 41 ? -2.450 -2.582 -15.604 1.00 43.45 497 PHE A C 13
ATOM 11029 O O . PHE A 1 41 ? -3.082 -3.638 -15.629 1.00 22.20 497 PHE A O 13
ATOM 11046 N N . HIS A 1 42 ? -2.518 -1.721 -14.594 1.00 31.14 498 HIS A N 13
ATOM 11047 C CA . HIS A 1 42 ? -3.359 -1.975 -13.429 1.00 54.34 498 HIS A CA 13
ATOM 11048 C C . HIS A 1 42 ? -4.837 -1.842 -13.787 1.00 64.03 498 HIS A C 13
ATOM 11049 O O . HIS A 1 42 ? -5.679 -2.582 -13.278 1.00 63.24 498 HIS A O 13
ATOM 11063 N N . LYS A 1 43 ? -5.145 -0.894 -14.665 1.00 42.34 499 LYS A N 13
ATOM 11064 C CA . LYS A 1 43 ? -6.520 -0.663 -15.093 1.00 23.35 499 LYS A CA 13
ATOM 11065 C C . LYS A 1 43 ? -7.126 -1.932 -15.683 1.00 62.33 499 LYS A C 13
ATOM 11066 O O . LYS A 1 43 ? -8.279 -2.265 -15.412 1.00 11.14 499 LYS A O 13
ATOM 11085 N N . MET A 1 44 ? -6.340 -2.637 -16.491 1.00 74.30 500 MET A N 13
ATOM 11086 C CA . MET A 1 44 ? -6.800 -3.871 -17.117 1.00 60.45 500 MET A CA 13
ATOM 11087 C C . MET A 1 44 ? -6.724 -5.039 -16.139 1.00 4.01 500 MET A C 13
ATOM 11088 O O . MET A 1 44 ? -7.578 -5.927 -16.148 1.00 4.41 500 MET A O 13
ATOM 11102 N N . LEU A 1 45 ? -5.697 -5.033 -15.296 1.00 44.34 501 LEU A N 13
ATOM 11103 C CA . LEU A 1 45 ? -5.509 -6.092 -14.311 1.00 43.01 501 LEU A CA 13
ATOM 11104 C C . LEU A 1 45 ? -6.755 -6.259 -13.447 1.00 64.11 501 LEU A C 13
ATOM 11105 O O . LEU A 1 45 ? -7.292 -7.360 -13.318 1.00 44.13 501 LEU A O 13
ATOM 11121 N N . THR A 1 46 ? -7.212 -5.159 -12.858 1.00 2.35 502 THR A N 13
ATOM 11122 C CA . THR A 1 46 ? -8.395 -5.183 -12.007 1.00 1.42 502 THR A CA 13
ATOM 11123 C C . THR A 1 46 ? -9.604 -5.724 -12.761 1.00 63.31 502 THR A C 13
ATOM 11124 O O . THR A 1 46 ? -10.445 -6.417 -12.189 1.00 41.21 502 THR A O 13
ATOM 11135 N N . ALA A 1 47 ? -9.684 -5.405 -14.049 1.00 4.13 503 ALA A N 13
ATOM 11136 C CA . ALA A 1 47 ? -10.789 -5.862 -14.882 1.00 64.30 503 ALA A CA 13
ATOM 11137 C C . ALA A 1 47 ? -10.776 -7.380 -15.026 1.00 63.33 503 ALA A C 13
ATOM 11138 O O . ALA A 1 47 ? -11.819 -8.030 -14.945 1.00 2.43 503 ALA A O 13
ATOM 11145 N N . ILE A 1 48 ? -9.590 -7.939 -15.241 1.00 62.44 504 ILE A N 13
ATOM 11146 C CA . ILE A 1 48 ? -9.442 -9.381 -15.397 1.00 34.24 504 ILE A CA 13
ATOM 11147 C C . ILE A 1 48 ? -9.909 -10.119 -14.146 1.00 62.23 504 ILE A C 13
ATOM 11148 O O . ILE A 1 48 ? -10.828 -10.937 -14.201 1.00 60.34 504 ILE A O 13
ATOM 11164 N N . LEU A 1 49 ? -9.271 -9.824 -13.019 1.00 44.22 505 LEU A N 13
ATOM 11165 C CA . LEU A 1 49 ? -9.621 -10.458 -11.753 1.00 10.21 505 LEU A CA 13
ATOM 11166 C C . LEU A 1 49 ? -11.100 -10.262 -11.437 1.00 13.22 505 LEU A C 13
ATOM 11167 O O . LEU A 1 49 ? -11.750 -11.148 -10.883 1.00 25.40 505 LEU A O 13
ATOM 11183 N N . ALA A 1 50 ? -11.627 -9.095 -11.795 1.00 31.33 506 ALA A N 13
ATOM 11184 C CA . ALA A 1 50 ? -13.031 -8.785 -11.553 1.00 44.31 506 ALA A CA 13
ATOM 11185 C C . ALA A 1 50 ? -13.939 -9.866 -12.128 1.00 50.15 506 ALA A C 13
ATOM 11186 O O . ALA A 1 50 ? -14.969 -10.202 -11.544 1.00 12.11 506 ALA A O 13
ATOM 11193 N N . LYS A 1 51 ? -13.552 -10.408 -13.278 1.00 45.42 507 LYS A N 13
ATOM 11194 C CA . LYS A 1 51 ? -14.330 -11.452 -13.934 1.00 12.35 507 LYS A CA 13
ATOM 11195 C C . LYS A 1 51 ? -14.217 -12.771 -13.177 1.00 23.14 507 LYS A C 13
ATOM 11196 O O . LYS A 1 51 ? -15.159 -13.562 -13.146 1.00 53.30 507 LYS A O 13
ATOM 11215 N N . GLN A 1 52 ? -13.058 -13.001 -12.567 1.00 13.42 508 GLN A N 13
ATOM 11216 C CA . GLN A 1 52 ? -12.824 -14.224 -11.809 1.00 65.34 508 GLN A CA 13
ATOM 11217 C C . GLN A 1 52 ? -11.996 -13.941 -10.560 1.00 42.12 508 GLN A C 13
ATOM 11218 O O . GLN A 1 52 ? -10.786 -14.169 -10.522 1.00 55.02 508 GLN A O 13
ATOM 11232 N N . PRO A 1 53 ? -12.660 -13.431 -9.512 1.00 73.34 509 PRO A N 13
ATOM 11233 C CA . PRO A 1 53 ? -12.005 -13.106 -8.242 1.00 14.10 509 PRO A CA 13
ATOM 11234 C C . PRO A 1 53 ? -11.564 -14.352 -7.481 1.00 55.33 509 PRO A C 13
ATOM 11235 O O . PRO A 1 53 ? -10.594 -15.010 -7.858 1.00 14.55 509 PRO A O 13
ATOM 11246 N N . GLY A 1 1 ? -0.959 5.868 -1.314 1.00 21.42 457 GLY A N 14
ATOM 11247 C CA . GLY A 1 1 ? -1.089 4.470 -1.684 1.00 4.34 457 GLY A CA 14
ATOM 11248 C C . GLY A 1 1 ? 0.189 3.905 -2.272 1.00 0.14 457 GLY A C 14
ATOM 11249 O O . GLY A 1 1 ? 0.629 4.328 -3.341 1.00 14.22 457 GLY A O 14
ATOM 11253 N N . SER A 1 2 ? 0.788 2.947 -1.571 1.00 50.32 458 SER A N 14
ATOM 11254 C CA . SER A 1 2 ? 2.026 2.327 -2.028 1.00 3.14 458 SER A CA 14
ATOM 11255 C C . SER A 1 2 ? 1.740 1.032 -2.781 1.00 34.43 458 SER A C 14
ATOM 11256 O O . SER A 1 2 ? 1.636 -0.038 -2.181 1.00 34.22 458 SER A O 14
ATOM 11264 N N . SER A 1 3 ? 1.613 1.137 -4.100 1.00 32.13 459 SER A N 14
ATOM 11265 C CA . SER A 1 3 ? 1.334 -0.025 -4.936 1.00 42.30 459 SER A CA 14
ATOM 11266 C C . SER A 1 3 ? 2.587 -0.467 -5.687 1.00 13.43 459 SER A C 14
ATOM 11267 O O . SER A 1 3 ? 2.607 -0.500 -6.917 1.00 60.10 459 SER A O 14
ATOM 11275 N N . SER A 1 4 ? 3.630 -0.805 -4.936 1.00 43.12 460 SER A N 14
ATOM 11276 C CA . SER A 1 4 ? 4.889 -1.241 -5.529 1.00 70.33 460 SER A CA 14
ATOM 11277 C C . SER A 1 4 ? 4.671 -2.442 -6.444 1.00 73.43 460 SER A C 14
ATOM 11278 O O . SER A 1 4 ? 3.735 -3.219 -6.254 1.00 71.43 460 SER A O 14
ATOM 11286 N N . ARG A 1 5 ? 5.542 -2.587 -7.438 1.00 34.43 461 ARG A N 14
ATOM 11287 C CA . ARG A 1 5 ? 5.444 -3.693 -8.384 1.00 4.53 461 ARG A CA 14
ATOM 11288 C C . ARG A 1 5 ? 5.345 -5.028 -7.652 1.00 12.43 461 ARG A C 14
ATOM 11289 O O . ARG A 1 5 ? 4.644 -5.938 -8.093 1.00 62.34 461 ARG A O 14
ATOM 11310 N N . SER A 1 6 ? 6.051 -5.136 -6.531 1.00 31.32 462 SER A N 14
ATOM 11311 C CA . SER A 1 6 ? 6.046 -6.361 -5.740 1.00 34.23 462 SER A CA 14
ATOM 11312 C C . SER A 1 6 ? 4.622 -6.757 -5.360 1.00 53.24 462 SER A C 14
ATOM 11313 O O . SER A 1 6 ? 4.290 -7.941 -5.297 1.00 0.45 462 SER A O 14
ATOM 11321 N N . VAL A 1 7 ? 3.783 -5.756 -5.109 1.00 63.34 463 VAL A N 14
ATOM 11322 C CA . VAL A 1 7 ? 2.394 -5.998 -4.737 1.00 44.13 463 VAL A CA 14
ATOM 11323 C C . VAL A 1 7 ? 1.603 -6.567 -5.909 1.00 55.01 463 VAL A C 14
ATOM 11324 O O . VAL A 1 7 ? 0.943 -7.599 -5.782 1.00 55.25 463 VAL A O 14
ATOM 11337 N N . ILE A 1 8 ? 1.673 -5.888 -7.049 1.00 63.11 464 ILE A N 14
ATOM 11338 C CA . ILE A 1 8 ? 0.964 -6.327 -8.244 1.00 62.35 464 ILE A CA 14
ATOM 11339 C C . ILE A 1 8 ? 1.361 -7.749 -8.628 1.00 12.02 464 ILE A C 14
ATOM 11340 O O . ILE A 1 8 ? 0.508 -8.626 -8.767 1.00 22.15 464 ILE A O 14
ATOM 11356 N N . ARG A 1 9 ? 2.661 -7.970 -8.796 1.00 15.22 465 ARG A N 14
ATOM 11357 C CA . ARG A 1 9 ? 3.171 -9.285 -9.162 1.00 73.44 465 ARG A CA 14
ATOM 11358 C C . ARG A 1 9 ? 2.720 -10.343 -8.159 1.00 11.54 465 ARG A C 14
ATOM 11359 O O . ARG A 1 9 ? 2.448 -11.485 -8.526 1.00 32.53 465 ARG A O 14
ATOM 11380 N N . SER A 1 10 ? 2.644 -9.952 -6.890 1.00 72.42 466 SER A N 14
ATOM 11381 C CA . SER A 1 10 ? 2.230 -10.867 -5.833 1.00 23.24 466 SER A CA 14
ATOM 11382 C C . SER A 1 10 ? 0.785 -11.311 -6.033 1.00 75.40 466 SER A C 14
ATOM 11383 O O . SER A 1 10 ? 0.431 -12.457 -5.751 1.00 41.24 466 SER A O 14
ATOM 11391 N N . ILE A 1 11 ? -0.046 -10.397 -6.521 1.00 54.32 467 ILE A N 14
ATOM 11392 C CA . ILE A 1 11 ? -1.453 -10.693 -6.760 1.00 72.55 467 ILE A CA 14
ATOM 11393 C C . ILE A 1 11 ? -1.622 -11.637 -7.947 1.00 0.05 467 ILE A C 14
ATOM 11394 O O . ILE A 1 11 ? -2.492 -12.508 -7.940 1.00 61.43 467 ILE A O 14
ATOM 11410 N N . ILE A 1 12 ? -0.784 -11.458 -8.962 1.00 25.13 468 ILE A N 14
ATOM 11411 C CA . ILE A 1 12 ? -0.838 -12.295 -10.153 1.00 71.55 468 ILE A CA 14
ATOM 11412 C C . ILE A 1 12 ? -0.443 -13.733 -9.834 1.00 31.23 468 ILE A C 14
ATOM 11413 O O . ILE A 1 12 ? -1.193 -14.671 -10.107 1.00 12.41 468 ILE A O 14
ATOM 11429 N N . LYS A 1 13 ? 0.739 -13.900 -9.251 1.00 64.53 469 LYS A N 14
ATOM 11430 C CA . LYS A 1 13 ? 1.235 -15.223 -8.890 1.00 73.42 469 LYS A CA 14
ATOM 11431 C C . LYS A 1 13 ? 0.225 -15.963 -8.018 1.00 3.12 469 LYS A C 14
ATOM 11432 O O . LYS A 1 13 ? 0.098 -17.184 -8.099 1.00 74.53 469 LYS A O 14
ATOM 11451 N N . SER A 1 14 ? -0.491 -15.214 -7.185 1.00 24.43 470 SER A N 14
ATOM 11452 C CA . SER A 1 14 ? -1.487 -15.800 -6.296 1.00 13.33 470 SER A CA 14
ATOM 11453 C C . SER A 1 14 ? -2.791 -16.067 -7.042 1.00 1.41 470 SER A C 14
ATOM 11454 O O . SER A 1 14 ? -3.482 -17.049 -6.774 1.00 71.54 470 SER A O 14
ATOM 11462 N N . SER A 1 15 ? -3.120 -15.184 -7.979 1.00 53.24 471 SER A N 14
ATOM 11463 C CA . SER A 1 15 ? -4.343 -15.321 -8.763 1.00 4.43 471 SER A CA 14
ATOM 11464 C C . SER A 1 15 ? -4.440 -16.713 -9.379 1.00 45.35 471 SER A C 14
ATOM 11465 O O . SER A 1 15 ? -3.481 -17.485 -9.353 1.00 30.03 471 SER A O 14
ATOM 11473 N N . LYS A 1 16 ? -5.605 -17.027 -9.935 1.00 42.22 472 LYS A N 14
ATOM 11474 C CA . LYS A 1 16 ? -5.830 -18.325 -10.561 1.00 2.53 472 LYS A CA 14
ATOM 11475 C C . LYS A 1 16 ? -6.311 -18.159 -11.999 1.00 32.44 472 LYS A C 14
ATOM 11476 O O . LYS A 1 16 ? -7.113 -18.954 -12.491 1.00 35.13 472 LYS A O 14
ATOM 11495 N N . LEU A 1 17 ? -5.816 -17.124 -12.668 1.00 61.52 473 LEU A N 14
ATOM 11496 C CA . LEU A 1 17 ? -6.195 -16.856 -14.051 1.00 65.02 473 LEU A CA 14
ATOM 11497 C C . LEU A 1 17 ? -5.744 -17.988 -14.969 1.00 23.13 473 LEU A C 14
ATOM 11498 O O . LEU A 1 17 ? -6.555 -18.798 -15.416 1.00 24.02 473 LEU A O 14
ATOM 11514 N N . ASN A 1 18 ? -4.444 -18.039 -15.243 1.00 53.32 474 ASN A N 14
ATOM 11515 C CA . ASN A 1 18 ? -3.885 -19.073 -16.106 1.00 50.11 474 ASN A CA 14
ATOM 11516 C C . ASN A 1 18 ? -2.367 -19.135 -15.968 1.00 1.53 474 ASN A C 14
ATOM 11517 O O . ASN A 1 18 ? -1.704 -18.106 -15.828 1.00 31.21 474 ASN A O 14
ATOM 11528 N N . ILE A 1 19 ? -1.823 -20.346 -16.008 1.00 74.32 475 ILE A N 14
ATOM 11529 C CA . ILE A 1 19 ? -0.384 -20.542 -15.889 1.00 42.31 475 ILE A CA 14
ATOM 11530 C C . ILE A 1 19 ? 0.374 -19.661 -16.877 1.00 70.31 475 ILE A C 14
ATOM 11531 O O . ILE A 1 19 ? 1.456 -19.159 -16.573 1.00 50.32 475 ILE A O 14
ATOM 11547 N N . ASP A 1 20 ? -0.202 -19.478 -18.060 1.00 12.32 476 ASP A N 14
ATOM 11548 C CA . ASP A 1 20 ? 0.417 -18.655 -19.093 1.00 21.15 476 ASP A CA 14
ATOM 11549 C C . ASP A 1 20 ? 0.179 -17.173 -18.822 1.00 55.23 476 ASP A C 14
ATOM 11550 O O . ASP A 1 20 ? 1.089 -16.354 -18.948 1.00 43.43 476 ASP A O 14
ATOM 11559 N N . HIS A 1 21 ? -1.052 -16.835 -18.451 1.00 53.32 477 HIS A N 14
ATOM 11560 C CA . HIS A 1 21 ? -1.411 -15.450 -18.164 1.00 20.44 477 HIS A CA 14
ATOM 11561 C C . HIS A 1 21 ? -0.553 -14.890 -17.033 1.00 61.51 477 HIS A C 14
ATOM 11562 O O . HIS A 1 21 ? -0.087 -13.753 -17.098 1.00 1.30 477 HIS A O 14
ATOM 11576 N N . LYS A 1 22 ? -0.348 -15.697 -15.997 1.00 53.20 478 LYS A N 14
ATOM 11577 C CA . LYS A 1 22 ? 0.454 -15.283 -14.852 1.00 32.32 478 LYS A CA 14
ATOM 11578 C C . LYS A 1 22 ? 1.899 -15.022 -15.265 1.00 55.34 478 LYS A C 14
ATOM 11579 O O . LYS A 1 22 ? 2.465 -13.975 -14.950 1.00 14.01 478 LYS A O 14
ATOM 11598 N N . ASP A 1 23 ? 2.489 -15.978 -15.974 1.00 34.23 479 ASP A N 14
ATOM 11599 C CA . ASP A 1 23 ? 3.867 -15.850 -16.433 1.00 12.21 479 ASP A CA 14
ATOM 11600 C C . ASP A 1 23 ? 4.020 -14.651 -17.364 1.00 1.25 479 ASP A C 14
ATOM 11601 O O . ASP A 1 23 ? 5.035 -13.955 -17.334 1.00 2.35 479 ASP A O 14
ATOM 11610 N N . TYR A 1 24 ? 3.007 -14.416 -18.190 1.00 34.54 480 TYR A N 14
ATOM 11611 C CA . TYR A 1 24 ? 3.030 -13.304 -19.132 1.00 1.13 480 TYR A CA 14
ATOM 11612 C C . TYR A 1 24 ? 2.899 -11.970 -18.403 1.00 22.01 480 TYR A C 14
ATOM 11613 O O . TYR A 1 24 ? 3.709 -11.062 -18.594 1.00 41.05 480 TYR A O 14
ATOM 11631 N N . LEU A 1 25 ? 1.874 -11.859 -17.566 1.00 32.23 481 LEU A N 14
ATOM 11632 C CA . LEU A 1 25 ? 1.635 -10.637 -16.806 1.00 1.01 481 LEU A CA 14
ATOM 11633 C C . LEU A 1 25 ? 2.836 -10.298 -15.928 1.00 73.12 481 LEU A C 14
ATOM 11634 O O . LEU A 1 25 ? 3.169 -9.128 -15.739 1.00 44.51 481 LEU A O 14
ATOM 11650 N N . LEU A 1 26 ? 3.483 -11.329 -15.396 1.00 73.12 482 LEU A N 14
ATOM 11651 C CA . LEU A 1 26 ? 4.649 -11.141 -14.540 1.00 32.31 482 LEU A CA 14
ATOM 11652 C C . LEU A 1 26 ? 5.894 -10.853 -15.372 1.00 25.42 482 LEU A C 14
ATOM 11653 O O . LEU A 1 26 ? 6.753 -10.067 -14.971 1.00 14.10 482 LEU A O 14
ATOM 11669 N N . ASP A 1 27 ? 5.986 -11.494 -16.532 1.00 55.31 483 ASP A N 14
ATOM 11670 C CA . ASP A 1 27 ? 7.125 -11.304 -17.423 1.00 34.13 483 ASP A CA 14
ATOM 11671 C C . ASP A 1 27 ? 7.155 -9.881 -17.971 1.00 12.11 483 ASP A C 14
ATOM 11672 O O . ASP A 1 27 ? 8.203 -9.234 -17.990 1.00 14.51 483 ASP A O 14
ATOM 11681 N N . LEU A 1 28 ? 6.000 -9.400 -18.417 1.00 52.30 484 LEU A N 14
ATOM 11682 C CA . LEU A 1 28 ? 5.893 -8.053 -18.967 1.00 44.22 484 LEU A CA 14
ATOM 11683 C C . LEU A 1 28 ? 5.985 -7.005 -17.863 1.00 5.32 484 LEU A C 14
ATOM 11684 O O . LEU A 1 28 ? 6.609 -5.957 -18.037 1.00 3.12 484 LEU A O 14
ATOM 11700 N N . LEU A 1 29 ? 5.362 -7.295 -16.726 1.00 4.50 485 LEU A N 14
ATOM 11701 C CA . LEU A 1 29 ? 5.376 -6.378 -15.591 1.00 74.10 485 LEU A CA 14
ATOM 11702 C C . LEU A 1 29 ? 6.805 -6.067 -15.159 1.00 51.10 485 LEU A C 14
ATOM 11703 O O . LEU A 1 29 ? 7.110 -4.948 -14.749 1.00 30.04 485 LEU A O 14
ATOM 11719 N N . ASN A 1 30 ? 7.678 -7.065 -15.257 1.00 13.54 486 ASN A N 14
ATOM 11720 C CA . ASN A 1 30 ? 9.076 -6.897 -14.877 1.00 51.35 486 ASN A CA 14
ATOM 11721 C C . ASN A 1 30 ? 9.818 -6.042 -15.900 1.00 61.14 486 ASN A C 14
ATOM 11722 O O . ASN A 1 30 ? 10.693 -5.252 -15.546 1.00 42.23 486 ASN A O 14
ATOM 11733 N N . ASP A 1 31 ? 9.462 -6.206 -17.170 1.00 22.23 487 ASP A N 14
ATOM 11734 C CA . ASP A 1 31 ? 10.093 -5.449 -18.245 1.00 11.14 487 ASP A CA 14
ATOM 11735 C C . ASP A 1 31 ? 9.221 -4.269 -18.662 1.00 73.03 487 ASP A C 14
ATOM 11736 O O . ASP A 1 31 ? 9.289 -3.805 -19.801 1.00 21.24 487 ASP A O 14
ATOM 11745 N N . VAL A 1 32 ? 8.400 -3.788 -17.734 1.00 31.33 488 VAL A N 14
ATOM 11746 C CA . VAL A 1 32 ? 7.514 -2.663 -18.005 1.00 50.41 488 VAL A CA 14
ATOM 11747 C C . VAL A 1 32 ? 8.309 -1.390 -18.272 1.00 40.52 488 VAL A C 14
ATOM 11748 O O . VAL A 1 32 ? 9.180 -1.012 -17.488 1.00 14.41 488 VAL A O 14
ATOM 11761 N N . LYS A 1 33 ? 8.004 -0.730 -19.385 1.00 32.52 489 LYS A N 14
ATOM 11762 C CA . LYS A 1 33 ? 8.688 0.502 -19.756 1.00 52.44 489 LYS A CA 14
ATOM 11763 C C . LYS A 1 33 ? 7.685 1.611 -20.061 1.00 31.50 489 LYS A C 14
ATOM 11764 O O . LYS A 1 33 ? 7.042 1.608 -21.110 1.00 1.21 489 LYS A O 14
ATOM 11783 N N . GLY A 1 34 ? 7.557 2.558 -19.137 1.00 23.14 490 GLY A N 14
ATOM 11784 C CA . GLY A 1 34 ? 6.632 3.659 -19.326 1.00 51.53 490 GLY A CA 14
ATOM 11785 C C . GLY A 1 34 ? 5.745 3.887 -18.118 1.00 24.42 490 GLY A C 14
ATOM 11786 O O . GLY A 1 34 ? 4.999 2.996 -17.711 1.00 5.14 490 GLY A O 14
ATOM 11790 N N . SER A 1 35 ? 5.828 5.082 -17.542 1.00 34.43 491 SER A N 14
ATOM 11791 C CA . SER A 1 35 ? 5.030 5.421 -16.369 1.00 4.21 491 SER A CA 14
ATOM 11792 C C . SER A 1 35 ? 3.544 5.212 -16.643 1.00 42.01 491 SER A C 14
ATOM 11793 O O . SER A 1 35 ? 2.823 4.643 -15.823 1.00 1.41 491 SER A O 14
ATOM 11801 N N . LYS A 1 36 ? 3.092 5.676 -17.803 1.00 41.02 492 LYS A N 14
ATOM 11802 C CA . LYS A 1 36 ? 1.693 5.540 -18.189 1.00 14.20 492 LYS A CA 14
ATOM 11803 C C . LYS A 1 36 ? 1.306 4.071 -18.327 1.00 23.03 492 LYS A C 14
ATOM 11804 O O . LYS A 1 36 ? 0.190 3.679 -17.988 1.00 32.53 492 LYS A O 14
ATOM 11823 N N . ASP A 1 37 ? 2.236 3.264 -18.825 1.00 25.34 493 ASP A N 14
ATOM 11824 C CA . ASP A 1 37 ? 1.994 1.837 -19.004 1.00 50.05 493 ASP A CA 14
ATOM 11825 C C . ASP A 1 37 ? 1.850 1.136 -17.657 1.00 45.12 493 ASP A C 14
ATOM 11826 O O . ASP A 1 37 ? 0.992 0.270 -17.484 1.00 54.31 493 ASP A O 14
ATOM 11835 N N . LEU A 1 38 ? 2.697 1.515 -16.706 1.00 60.31 494 LEU A N 14
ATOM 11836 C CA . LEU A 1 38 ? 2.666 0.922 -15.373 1.00 74.15 494 LEU A CA 14
ATOM 11837 C C . LEU A 1 38 ? 1.299 1.113 -14.724 1.00 54.34 494 LEU A C 14
ATOM 11838 O O . LEU A 1 38 ? 0.767 0.202 -14.090 1.00 70.43 494 LEU A O 14
ATOM 11854 N N . LYS A 1 39 ? 0.733 2.304 -14.889 1.00 10.32 495 LYS A N 14
ATOM 11855 C CA . LYS A 1 39 ? -0.574 2.616 -14.323 1.00 31.35 495 LYS A CA 14
ATOM 11856 C C . LYS A 1 39 ? -1.688 1.959 -15.132 1.00 10.33 495 LYS A C 14
ATOM 11857 O O . LYS A 1 39 ? -2.564 1.297 -14.575 1.00 45.44 495 LYS A O 14
ATOM 11876 N N . GLU A 1 40 ? -1.647 2.146 -16.447 1.00 40.33 496 GLU A N 14
ATOM 11877 C CA . GLU A 1 40 ? -2.653 1.571 -17.332 1.00 34.03 496 GLU A CA 14
ATOM 11878 C C . GLU A 1 40 ? -2.724 0.056 -17.163 1.00 30.02 496 GLU A C 14
ATOM 11879 O O . GLU A 1 40 ? -3.799 -0.540 -17.244 1.00 4.51 496 GLU A O 14
ATOM 11891 N N . PHE A 1 41 ? -1.571 -0.562 -16.928 1.00 40.41 497 PHE A N 14
ATOM 11892 C CA . PHE A 1 41 ? -1.501 -2.007 -16.749 1.00 64.12 497 PHE A CA 14
ATOM 11893 C C . PHE A 1 41 ? -2.405 -2.458 -15.606 1.00 71.42 497 PHE A C 14
ATOM 11894 O O . PHE A 1 41 ? -3.012 -3.528 -15.665 1.00 72.31 497 PHE A O 14
ATOM 11911 N N . HIS A 1 42 ? -2.489 -1.635 -14.566 1.00 35.21 498 HIS A N 14
ATOM 11912 C CA . HIS A 1 42 ? -3.320 -1.949 -13.408 1.00 44.23 498 HIS A CA 14
ATOM 11913 C C . HIS A 1 42 ? -4.801 -1.845 -13.758 1.00 71.31 498 HIS A C 14
ATOM 11914 O O . HIS A 1 42 ? -5.621 -2.622 -13.268 1.00 54.12 498 HIS A O 14
ATOM 11928 N N . LYS A 1 43 ? -5.137 -0.881 -14.608 1.00 14.12 499 LYS A N 14
ATOM 11929 C CA . LYS A 1 43 ? -6.519 -0.675 -15.024 1.00 75.13 499 LYS A CA 14
ATOM 11930 C C . LYS A 1 43 ? -7.086 -1.934 -15.673 1.00 24.43 499 LYS A C 14
ATOM 11931 O O . LYS A 1 43 ? -8.221 -2.325 -15.404 1.00 20.35 499 LYS A O 14
ATOM 11950 N N . MET A 1 44 ? -6.286 -2.565 -16.527 1.00 33.34 500 MET A N 14
ATOM 11951 C CA . MET A 1 44 ? -6.708 -3.782 -17.211 1.00 21.22 500 MET A CA 14
ATOM 11952 C C . MET A 1 44 ? -6.617 -4.988 -16.281 1.00 13.12 500 MET A C 14
ATOM 11953 O O . MET A 1 44 ? -7.449 -5.895 -16.341 1.00 1.34 500 MET A O 14
ATOM 11967 N N . LEU A 1 45 ? -5.603 -4.993 -15.423 1.00 14.54 501 LEU A N 14
ATOM 11968 C CA . LEU A 1 45 ? -5.404 -6.088 -14.480 1.00 11.44 501 LEU A CA 14
ATOM 11969 C C . LEU A 1 45 ? -6.652 -6.309 -13.630 1.00 43.25 501 LEU A C 14
ATOM 11970 O O . LEU A 1 45 ? -7.194 -7.413 -13.579 1.00 72.35 501 LEU A O 14
ATOM 11986 N N . THR A 1 46 ? -7.104 -5.250 -12.966 1.00 33.24 502 THR A N 14
ATOM 11987 C CA . THR A 1 46 ? -8.288 -5.328 -12.120 1.00 15.14 502 THR A CA 14
ATOM 11988 C C . THR A 1 46 ? -9.491 -5.840 -12.903 1.00 74.23 502 THR A C 14
ATOM 11989 O O . THR A 1 46 ? -10.328 -6.568 -12.369 1.00 41.22 502 THR A O 14
ATOM 12000 N N . ALA A 1 47 ? -9.572 -5.456 -14.173 1.00 62.10 503 ALA A N 14
ATOM 12001 C CA . ALA A 1 47 ? -10.671 -5.879 -15.031 1.00 75.40 503 ALA A CA 14
ATOM 12002 C C . ALA A 1 47 ? -10.674 -7.393 -15.213 1.00 74.40 503 ALA A C 14
ATOM 12003 O O . ALA A 1 47 ? -11.733 -8.021 -15.252 1.00 71.00 503 ALA A O 14
ATOM 12010 N N . ILE A 1 48 ? -9.484 -7.973 -15.325 1.00 33.54 504 ILE A N 14
ATOM 12011 C CA . ILE A 1 48 ? -9.351 -9.414 -15.502 1.00 62.02 504 ILE A CA 14
ATOM 12012 C C . ILE A 1 48 ? -9.764 -10.164 -14.241 1.00 34.14 504 ILE A C 14
ATOM 12013 O O . ILE A 1 48 ? -10.692 -10.974 -14.262 1.00 53.15 504 ILE A O 14
ATOM 12029 N N . LEU A 1 49 ? -9.071 -9.888 -13.141 1.00 74.53 505 LEU A N 14
ATOM 12030 C CA . LEU A 1 49 ? -9.367 -10.536 -11.868 1.00 14.31 505 LEU A CA 14
ATOM 12031 C C . LEU A 1 49 ? -10.824 -10.317 -11.471 1.00 50.05 505 LEU A C 14
ATOM 12032 O O . LEU A 1 49 ? -11.462 -11.202 -10.903 1.00 14.04 505 LEU A O 14
ATOM 12048 N N . ALA A 1 50 ? -11.344 -9.133 -11.778 1.00 1.10 506 ALA A N 14
ATOM 12049 C CA . ALA A 1 50 ? -12.726 -8.799 -11.458 1.00 32.53 506 ALA A CA 14
ATOM 12050 C C . ALA A 1 50 ? -13.683 -9.868 -11.976 1.00 22.02 506 ALA A C 14
ATOM 12051 O O . ALA A 1 50 ? -14.692 -10.174 -11.340 1.00 51.33 506 ALA A O 14
ATOM 12058 N N . LYS A 1 51 ? -13.360 -10.433 -13.134 1.00 50.02 507 LYS A N 14
ATOM 12059 C CA . LYS A 1 51 ? -14.190 -11.468 -13.739 1.00 21.33 507 LYS A CA 14
ATOM 12060 C C . LYS A 1 51 ? -14.091 -12.772 -12.954 1.00 23.43 507 LYS A C 14
ATOM 12061 O O . LYS A 1 51 ? -15.054 -13.533 -12.874 1.00 75.51 507 LYS A O 14
ATOM 12080 N N . GLN A 1 52 ? -12.920 -13.022 -12.375 1.00 55.01 508 GLN A N 14
ATOM 12081 C CA . GLN A 1 52 ? -12.697 -14.234 -11.596 1.00 13.02 508 GLN A CA 14
ATOM 12082 C C . GLN A 1 52 ? -11.801 -13.951 -10.395 1.00 21.44 508 GLN A C 14
ATOM 12083 O O . GLN A 1 52 ? -10.600 -14.224 -10.407 1.00 75.42 508 GLN A O 14
ATOM 12097 N N . PRO A 1 53 ? -12.395 -13.391 -9.331 1.00 14.11 509 PRO A N 14
ATOM 12098 C CA . PRO A 1 53 ? -11.669 -13.059 -8.102 1.00 30.35 509 PRO A CA 14
ATOM 12099 C C . PRO A 1 53 ? -11.239 -14.302 -7.329 1.00 44.34 509 PRO A C 14
ATOM 12100 O O . PRO A 1 53 ? -10.682 -15.238 -7.902 1.00 60.42 509 PRO A O 14
ATOM 12111 N N . GLY A 1 1 ? 5.299 5.340 -3.227 1.00 23.14 457 GLY A N 15
ATOM 12112 C CA . GLY A 1 1 ? 4.080 5.046 -3.957 1.00 30.15 457 GLY A CA 15
ATOM 12113 C C . GLY A 1 1 ? 3.248 3.971 -3.286 1.00 15.33 457 GLY A C 15
ATOM 12114 O O . GLY A 1 1 ? 3.690 3.344 -2.323 1.00 52.50 457 GLY A O 15
ATOM 12118 N N . SER A 1 2 ? 2.038 3.759 -3.794 1.00 32.33 458 SER A N 15
ATOM 12119 C CA . SER A 1 2 ? 1.139 2.756 -3.234 1.00 10.22 458 SER A CA 15
ATOM 12120 C C . SER A 1 2 ? 1.265 1.434 -3.985 1.00 32.15 458 SER A C 15
ATOM 12121 O O . SER A 1 2 ? 1.416 0.374 -3.377 1.00 13.23 458 SER A O 15
ATOM 12129 N N . SER A 1 3 ? 1.201 1.505 -5.310 1.00 42.03 459 SER A N 15
ATOM 12130 C CA . SER A 1 3 ? 1.304 0.314 -6.145 1.00 50.15 459 SER A CA 15
ATOM 12131 C C . SER A 1 3 ? 2.764 -0.036 -6.416 1.00 2.35 459 SER A C 15
ATOM 12132 O O . SER A 1 3 ? 3.378 0.488 -7.345 1.00 52.12 459 SER A O 15
ATOM 12140 N N . SER A 1 4 ? 3.315 -0.925 -5.595 1.00 75.22 460 SER A N 15
ATOM 12141 C CA . SER A 1 4 ? 4.704 -1.343 -5.742 1.00 32.21 460 SER A CA 15
ATOM 12142 C C . SER A 1 4 ? 4.807 -2.589 -6.616 1.00 73.24 460 SER A C 15
ATOM 12143 O O . SER A 1 4 ? 3.932 -3.455 -6.588 1.00 53.32 460 SER A O 15
ATOM 12151 N N . ARG A 1 5 ? 5.882 -2.672 -7.393 1.00 22.33 461 ARG A N 15
ATOM 12152 C CA . ARG A 1 5 ? 6.100 -3.811 -8.277 1.00 2.22 461 ARG A CA 15
ATOM 12153 C C . ARG A 1 5 ? 5.996 -5.124 -7.507 1.00 62.44 461 ARG A C 15
ATOM 12154 O O . ARG A 1 5 ? 5.327 -6.060 -7.945 1.00 32.33 461 ARG A O 15
ATOM 12175 N N . SER A 1 6 ? 6.664 -5.186 -6.360 1.00 34.34 462 SER A N 15
ATOM 12176 C CA . SER A 1 6 ? 6.650 -6.386 -5.531 1.00 61.42 462 SER A CA 15
ATOM 12177 C C . SER A 1 6 ? 5.226 -6.744 -5.117 1.00 21.24 462 SER A C 15
ATOM 12178 O O . SER A 1 6 ? 4.869 -7.919 -5.031 1.00 32.24 462 SER A O 15
ATOM 12186 N N . VAL A 1 7 ? 4.416 -5.722 -4.860 1.00 43.44 463 VAL A N 15
ATOM 12187 C CA . VAL A 1 7 ? 3.031 -5.926 -4.456 1.00 33.43 463 VAL A CA 15
ATOM 12188 C C . VAL A 1 7 ? 2.168 -6.344 -5.641 1.00 70.22 463 VAL A C 15
ATOM 12189 O O . VAL A 1 7 ? 1.248 -7.151 -5.499 1.00 4.32 463 VAL A O 15
ATOM 12202 N N . ILE A 1 8 ? 2.471 -5.791 -6.811 1.00 10.35 464 ILE A N 15
ATOM 12203 C CA . ILE A 1 8 ? 1.724 -6.107 -8.021 1.00 60.35 464 ILE A CA 15
ATOM 12204 C C . ILE A 1 8 ? 2.005 -7.533 -8.484 1.00 2.02 464 ILE A C 15
ATOM 12205 O O . ILE A 1 8 ? 1.085 -8.330 -8.667 1.00 12.21 464 ILE A O 15
ATOM 12221 N N . ARG A 1 9 ? 3.283 -7.848 -8.669 1.00 51.00 465 ARG A N 15
ATOM 12222 C CA . ARG A 1 9 ? 3.686 -9.178 -9.109 1.00 72.13 465 ARG A CA 15
ATOM 12223 C C . ARG A 1 9 ? 3.069 -10.255 -8.222 1.00 14.24 465 ARG A C 15
ATOM 12224 O O . ARG A 1 9 ? 2.702 -11.330 -8.696 1.00 54.42 465 ARG A O 15
ATOM 12245 N N . SER A 1 10 ? 2.958 -9.958 -6.931 1.00 30.44 466 SER A N 15
ATOM 12246 C CA . SER A 1 10 ? 2.389 -10.902 -5.975 1.00 64.35 466 SER A CA 15
ATOM 12247 C C . SER A 1 10 ? 0.956 -11.263 -6.355 1.00 44.43 466 SER A C 15
ATOM 12248 O O . SER A 1 10 ? 0.557 -12.425 -6.281 1.00 52.12 466 SER A O 15
ATOM 12256 N N . ILE A 1 11 ? 0.188 -10.257 -6.762 1.00 23.42 467 ILE A N 15
ATOM 12257 C CA . ILE A 1 11 ? -1.200 -10.468 -7.154 1.00 44.43 467 ILE A CA 15
ATOM 12258 C C . ILE A 1 11 ? -1.291 -11.312 -8.420 1.00 70.45 467 ILE A C 15
ATOM 12259 O O . ILE A 1 11 ? -2.183 -12.150 -8.557 1.00 15.31 467 ILE A O 15
ATOM 12275 N N . ILE A 1 12 ? -0.361 -11.088 -9.343 1.00 75.10 468 ILE A N 15
ATOM 12276 C CA . ILE A 1 12 ? -0.335 -11.831 -10.597 1.00 15.11 468 ILE A CA 15
ATOM 12277 C C . ILE A 1 12 ? -0.023 -13.304 -10.357 1.00 0.02 468 ILE A C 15
ATOM 12278 O O . ILE A 1 12 ? -0.776 -14.186 -10.771 1.00 11.42 468 ILE A O 15
ATOM 12294 N N . LYS A 1 13 ? 1.092 -13.564 -9.683 1.00 65.35 469 LYS A N 15
ATOM 12295 C CA . LYS A 1 13 ? 1.505 -14.930 -9.384 1.00 71.51 469 LYS A CA 15
ATOM 12296 C C . LYS A 1 13 ? 0.454 -15.643 -8.539 1.00 30.21 469 LYS A C 15
ATOM 12297 O O . LYS A 1 13 ? 0.221 -16.841 -8.702 1.00 11.15 469 LYS A O 15
ATOM 12316 N N . SER A 1 14 ? -0.178 -14.899 -7.637 1.00 52.33 470 SER A N 15
ATOM 12317 C CA . SER A 1 14 ? -1.203 -15.461 -6.765 1.00 41.51 470 SER A CA 15
ATOM 12318 C C . SER A 1 14 ? -2.598 -15.183 -7.317 1.00 0.32 470 SER A C 15
ATOM 12319 O O . SER A 1 14 ? -3.579 -15.166 -6.574 1.00 34.20 470 SER A O 15
ATOM 12327 N N . SER A 1 15 ? -2.677 -14.965 -8.626 1.00 12.44 471 SER A N 15
ATOM 12328 C CA . SER A 1 15 ? -3.951 -14.683 -9.278 1.00 23.31 471 SER A CA 15
ATOM 12329 C C . SER A 1 15 ? -4.777 -15.957 -9.428 1.00 60.03 471 SER A C 15
ATOM 12330 O O . SER A 1 15 ? -4.410 -17.014 -8.914 1.00 40.03 471 SER A O 15
ATOM 12338 N N . LYS A 1 16 ? -5.896 -15.849 -10.137 1.00 2.32 472 LYS A N 15
ATOM 12339 C CA . LYS A 1 16 ? -6.776 -16.990 -10.358 1.00 23.13 472 LYS A CA 15
ATOM 12340 C C . LYS A 1 16 ? -6.516 -17.621 -11.722 1.00 34.11 472 LYS A C 15
ATOM 12341 O O . LYS A 1 16 ? -6.592 -18.841 -11.878 1.00 4.33 472 LYS A O 15
ATOM 12360 N N . LEU A 1 17 ? -6.210 -16.784 -12.707 1.00 23.20 473 LEU A N 15
ATOM 12361 C CA . LEU A 1 17 ? -5.937 -17.261 -14.059 1.00 13.44 473 LEU A CA 15
ATOM 12362 C C . LEU A 1 17 ? -4.884 -18.364 -14.045 1.00 51.23 473 LEU A C 15
ATOM 12363 O O . LEU A 1 17 ? -4.244 -18.612 -13.024 1.00 41.15 473 LEU A O 15
ATOM 12379 N N . ASN A 1 18 ? -4.709 -19.021 -15.187 1.00 22.40 474 ASN A N 15
ATOM 12380 C CA . ASN A 1 18 ? -3.732 -20.097 -15.307 1.00 63.40 474 ASN A CA 15
ATOM 12381 C C . ASN A 1 18 ? -2.311 -19.542 -15.330 1.00 41.21 474 ASN A C 15
ATOM 12382 O O . ASN A 1 18 ? -2.108 -18.334 -15.461 1.00 20.41 474 ASN A O 15
ATOM 12393 N N . ILE A 1 19 ? -1.332 -20.431 -15.203 1.00 2.03 475 ILE A N 15
ATOM 12394 C CA . ILE A 1 19 ? 0.070 -20.030 -15.211 1.00 15.22 475 ILE A CA 15
ATOM 12395 C C . ILE A 1 19 ? 0.456 -19.408 -16.549 1.00 33.24 475 ILE A C 15
ATOM 12396 O O . ILE A 1 19 ? 1.255 -18.473 -16.603 1.00 21.52 475 ILE A O 15
ATOM 12412 N N . ASP A 1 20 ? -0.118 -19.932 -17.626 1.00 35.32 476 ASP A N 15
ATOM 12413 C CA . ASP A 1 20 ? 0.163 -19.427 -18.965 1.00 21.25 476 ASP A CA 15
ATOM 12414 C C . ASP A 1 20 ? -0.082 -17.923 -19.040 1.00 65.45 476 ASP A C 15
ATOM 12415 O O . ASP A 1 20 ? 0.787 -17.163 -19.470 1.00 22.42 476 ASP A O 15
ATOM 12424 N N . HIS A 1 21 ? -1.270 -17.500 -18.622 1.00 32.31 477 HIS A N 15
ATOM 12425 C CA . HIS A 1 21 ? -1.629 -16.087 -18.643 1.00 55.20 477 HIS A CA 15
ATOM 12426 C C . HIS A 1 21 ? -0.772 -15.294 -17.662 1.00 3.51 477 HIS A C 15
ATOM 12427 O O . HIS A 1 21 ? -0.211 -14.255 -18.010 1.00 44.54 477 HIS A O 15
ATOM 12441 N N . LYS A 1 22 ? -0.675 -15.790 -16.433 1.00 41.50 478 LYS A N 15
ATOM 12442 C CA . LYS A 1 22 ? 0.114 -15.128 -15.401 1.00 24.44 478 LYS A CA 15
ATOM 12443 C C . LYS A 1 22 ? 1.536 -14.867 -15.887 1.00 3.32 478 LYS A C 15
ATOM 12444 O O . LYS A 1 22 ? 2.080 -13.780 -15.688 1.00 25.55 478 LYS A O 15
ATOM 12463 N N . ASP A 1 23 ? 2.132 -15.868 -16.526 1.00 13.42 479 ASP A N 15
ATOM 12464 C CA . ASP A 1 23 ? 3.490 -15.745 -17.043 1.00 13.51 479 ASP A CA 15
ATOM 12465 C C . ASP A 1 23 ? 3.621 -14.516 -17.938 1.00 70.21 479 ASP A C 15
ATOM 12466 O O . ASP A 1 23 ? 4.655 -13.848 -17.945 1.00 22.13 479 ASP A O 15
ATOM 12475 N N . TYR A 1 24 ? 2.567 -14.225 -18.693 1.00 23.43 480 TYR A N 15
ATOM 12476 C CA . TYR A 1 24 ? 2.566 -13.080 -19.595 1.00 1.44 480 TYR A CA 15
ATOM 12477 C C . TYR A 1 24 ? 2.502 -11.771 -18.813 1.00 20.12 480 TYR A C 15
ATOM 12478 O O . TYR A 1 24 ? 3.271 -10.843 -19.067 1.00 65.45 480 TYR A O 15
ATOM 12496 N N . LEU A 1 25 ? 1.580 -11.704 -17.859 1.00 55.14 481 LEU A N 15
ATOM 12497 C CA . LEU A 1 25 ? 1.414 -10.510 -17.038 1.00 13.20 481 LEU A CA 15
ATOM 12498 C C . LEU A 1 25 ? 2.697 -10.189 -16.278 1.00 35.45 481 LEU A C 15
ATOM 12499 O O . LEU A 1 25 ? 3.056 -9.023 -16.108 1.00 32.51 481 LEU A O 15
ATOM 12515 N N . LEU A 1 26 ? 3.385 -11.231 -15.823 1.00 75.13 482 LEU A N 15
ATOM 12516 C CA . LEU A 1 26 ? 4.630 -11.061 -15.083 1.00 33.35 482 LEU A CA 15
ATOM 12517 C C . LEU A 1 26 ? 5.793 -10.783 -16.029 1.00 71.12 482 LEU A C 15
ATOM 12518 O O . LEU A 1 26 ? 6.694 -10.007 -15.710 1.00 70.12 482 LEU A O 15
ATOM 12534 N N . ASP A 1 27 ? 5.765 -11.420 -17.195 1.00 3.41 483 ASP A N 15
ATOM 12535 C CA . ASP A 1 27 ? 6.816 -11.238 -18.190 1.00 73.21 483 ASP A CA 15
ATOM 12536 C C . ASP A 1 27 ? 6.887 -9.784 -18.646 1.00 71.34 483 ASP A C 15
ATOM 12537 O O . ASP A 1 27 ? 7.969 -9.204 -18.739 1.00 3.44 483 ASP A O 15
ATOM 12546 N N . LEU A 1 28 ? 5.728 -9.202 -18.932 1.00 15.13 484 LEU A N 15
ATOM 12547 C CA . LEU A 1 28 ? 5.658 -7.815 -19.380 1.00 33.32 484 LEU A CA 15
ATOM 12548 C C . LEU A 1 28 ? 5.880 -6.855 -18.216 1.00 31.03 484 LEU A C 15
ATOM 12549 O O . LEU A 1 28 ? 6.553 -5.834 -18.359 1.00 45.22 484 LEU A O 15
ATOM 12565 N N . LEU A 1 29 ? 5.311 -7.190 -17.063 1.00 4.13 485 LEU A N 15
ATOM 12566 C CA . LEU A 1 29 ? 5.449 -6.358 -15.872 1.00 20.51 485 LEU A CA 15
ATOM 12567 C C . LEU A 1 29 ? 6.919 -6.142 -15.526 1.00 33.12 485 LEU A C 15
ATOM 12568 O O . LEU A 1 29 ? 7.308 -5.067 -15.072 1.00 52.22 485 LEU A O 15
ATOM 12584 N N . ASN A 1 30 ? 7.731 -7.171 -15.745 1.00 73.11 486 ASN A N 15
ATOM 12585 C CA . ASN A 1 30 ? 9.158 -7.093 -15.458 1.00 4.11 486 ASN A CA 15
ATOM 12586 C C . ASN A 1 30 ? 9.854 -6.132 -16.417 1.00 4.33 486 ASN A C 15
ATOM 12587 O O . ASN A 1 30 ? 10.777 -5.413 -16.031 1.00 35.01 486 ASN A O 15
ATOM 12598 N N . ASP A 1 31 ? 9.406 -6.124 -17.667 1.00 70.31 487 ASP A N 15
ATOM 12599 C CA . ASP A 1 31 ? 9.984 -5.250 -18.681 1.00 71.45 487 ASP A CA 15
ATOM 12600 C C . ASP A 1 31 ? 9.119 -4.010 -18.887 1.00 24.30 487 ASP A C 15
ATOM 12601 O O . ASP A 1 31 ? 9.124 -3.408 -19.961 1.00 21.42 487 ASP A O 15
ATOM 12610 N N . VAL A 1 32 ? 8.377 -3.634 -17.850 1.00 61.24 488 VAL A N 15
ATOM 12611 C CA . VAL A 1 32 ? 7.507 -2.466 -17.917 1.00 22.02 488 VAL A CA 15
ATOM 12612 C C . VAL A 1 32 ? 8.320 -1.177 -17.961 1.00 23.23 488 VAL A C 15
ATOM 12613 O O . VAL A 1 32 ? 9.284 -1.012 -17.212 1.00 53.41 488 VAL A O 15
ATOM 12626 N N . LYS A 1 33 ? 7.926 -0.265 -18.843 1.00 32.04 489 LYS A N 15
ATOM 12627 C CA . LYS A 1 33 ? 8.616 1.012 -18.984 1.00 71.44 489 LYS A CA 15
ATOM 12628 C C . LYS A 1 33 ? 7.618 2.159 -19.102 1.00 41.30 489 LYS A C 15
ATOM 12629 O O . LYS A 1 33 ? 6.799 2.191 -20.019 1.00 74.30 489 LYS A O 15
ATOM 12648 N N . GLY A 1 34 ? 7.694 3.102 -18.168 1.00 4.24 490 GLY A N 15
ATOM 12649 C CA . GLY A 1 34 ? 6.793 4.239 -18.186 1.00 1.50 490 GLY A CA 15
ATOM 12650 C C . GLY A 1 34 ? 5.788 4.201 -17.052 1.00 2.22 490 GLY A C 15
ATOM 12651 O O . GLY A 1 34 ? 5.060 3.222 -16.891 1.00 64.41 490 GLY A O 15
ATOM 12655 N N . SER A 1 35 ? 5.749 5.270 -16.262 1.00 34.51 491 SER A N 15
ATOM 12656 C CA . SER A 1 35 ? 4.829 5.352 -15.133 1.00 62.11 491 SER A CA 15
ATOM 12657 C C . SER A 1 35 ? 3.381 5.256 -15.604 1.00 1.32 491 SER A C 15
ATOM 12658 O O . SER A 1 35 ? 2.552 4.600 -14.973 1.00 25.14 491 SER A O 15
ATOM 12666 N N . LYS A 1 36 ? 3.083 5.916 -16.718 1.00 1.22 492 LYS A N 15
ATOM 12667 C CA . LYS A 1 36 ? 1.736 5.906 -17.276 1.00 43.44 492 LYS A CA 15
ATOM 12668 C C . LYS A 1 36 ? 1.368 4.516 -17.784 1.00 32.12 492 LYS A C 15
ATOM 12669 O O . LYS A 1 36 ? 0.263 4.030 -17.543 1.00 32.54 492 LYS A O 15
ATOM 12688 N N . ASP A 1 37 ? 2.300 3.881 -18.486 1.00 11.13 493 ASP A N 15
ATOM 12689 C CA . ASP A 1 37 ? 2.074 2.545 -19.025 1.00 12.12 493 ASP A CA 15
ATOM 12690 C C . ASP A 1 37 ? 1.870 1.533 -17.901 1.00 52.35 493 ASP A C 15
ATOM 12691 O O . ASP A 1 37 ? 1.074 0.602 -18.027 1.00 73.24 493 ASP A O 15
ATOM 12700 N N . LEU A 1 38 ? 2.594 1.722 -16.804 1.00 62.50 494 LEU A N 15
ATOM 12701 C CA . LEU A 1 38 ? 2.494 0.825 -15.658 1.00 32.42 494 LEU A CA 15
ATOM 12702 C C . LEU A 1 38 ? 1.116 0.921 -15.010 1.00 3.21 494 LEU A C 15
ATOM 12703 O O . LEU A 1 38 ? 0.561 -0.079 -14.554 1.00 52.33 494 LEU A O 15
ATOM 12719 N N . LYS A 1 39 ? 0.569 2.131 -14.974 1.00 12.33 495 LYS A N 15
ATOM 12720 C CA . LYS A 1 39 ? -0.746 2.360 -14.385 1.00 64.42 495 LYS A CA 15
ATOM 12721 C C . LYS A 1 39 ? -1.828 1.628 -15.172 1.00 35.02 495 LYS A C 15
ATOM 12722 O O . LYS A 1 39 ? -2.719 1.009 -14.590 1.00 64.33 495 LYS A O 15
ATOM 12741 N N . GLU A 1 40 ? -1.744 1.703 -16.496 1.00 54.14 496 GLU A N 15
ATOM 12742 C CA . GLU A 1 40 ? -2.718 1.047 -17.361 1.00 62.24 496 GLU A CA 15
ATOM 12743 C C . GLU A 1 40 ? -2.762 -0.454 -17.090 1.00 32.23 496 GLU A C 15
ATOM 12744 O O . GLU A 1 40 ? -3.823 -1.076 -17.147 1.00 54.33 496 GLU A O 15
ATOM 12756 N N . PHE A 1 41 ? -1.602 -1.030 -16.794 1.00 21.52 497 PHE A N 15
ATOM 12757 C CA . PHE A 1 41 ? -1.507 -2.459 -16.515 1.00 2.44 497 PHE A CA 15
ATOM 12758 C C . PHE A 1 41 ? -2.422 -2.849 -15.358 1.00 11.32 497 PHE A C 15
ATOM 12759 O O . PHE A 1 41 ? -3.012 -3.929 -15.355 1.00 74.55 497 PHE A O 15
ATOM 12776 N N . HIS A 1 42 ? -2.535 -1.961 -14.375 1.00 3.02 498 HIS A N 15
ATOM 12777 C CA . HIS A 1 42 ? -3.378 -2.211 -13.211 1.00 61.53 498 HIS A CA 15
ATOM 12778 C C . HIS A 1 42 ? -4.854 -2.202 -13.598 1.00 2.03 498 HIS A C 15
ATOM 12779 O O . HIS A 1 42 ? -5.652 -2.972 -13.063 1.00 63.31 498 HIS A O 15
ATOM 12793 N N . LYS A 1 43 ? -5.211 -1.324 -14.529 1.00 62.44 499 LYS A N 15
ATOM 12794 C CA . LYS A 1 43 ? -6.590 -1.214 -14.989 1.00 13.14 499 LYS A CA 15
ATOM 12795 C C . LYS A 1 43 ? -7.082 -2.540 -15.559 1.00 63.42 499 LYS A C 15
ATOM 12796 O O . LYS A 1 43 ? -8.170 -3.006 -15.222 1.00 63.44 499 LYS A O 15
ATOM 12815 N N . MET A 1 44 ? -6.272 -3.144 -16.423 1.00 50.12 500 MET A N 15
ATOM 12816 C CA . MET A 1 44 ? -6.624 -4.419 -17.038 1.00 14.41 500 MET A CA 15
ATOM 12817 C C . MET A 1 44 ? -6.536 -5.554 -16.024 1.00 24.35 500 MET A C 15
ATOM 12818 O O . MET A 1 44 ? -7.337 -6.489 -16.051 1.00 73.12 500 MET A O 15
ATOM 12832 N N . LEU A 1 45 ? -5.557 -5.468 -15.130 1.00 1.25 501 LEU A N 15
ATOM 12833 C CA . LEU A 1 45 ? -5.363 -6.489 -14.106 1.00 13.23 501 LEU A CA 15
ATOM 12834 C C . LEU A 1 45 ? -6.638 -6.694 -13.294 1.00 20.15 501 LEU A C 15
ATOM 12835 O O . LEU A 1 45 ? -7.157 -7.807 -13.202 1.00 22.32 501 LEU A O 15
ATOM 12851 N N . THR A 1 46 ? -7.140 -5.612 -12.706 1.00 73.34 502 THR A N 15
ATOM 12852 C CA . THR A 1 46 ? -8.355 -5.673 -11.903 1.00 3.10 502 THR A CA 15
ATOM 12853 C C . THR A 1 46 ? -9.548 -6.116 -12.742 1.00 43.02 502 THR A C 15
ATOM 12854 O O . THR A 1 46 ? -10.426 -6.830 -12.261 1.00 34.35 502 THR A O 15
ATOM 12865 N N . ALA A 1 47 ? -9.572 -5.688 -14.000 1.00 62.02 503 ALA A N 15
ATOM 12866 C CA . ALA A 1 47 ? -10.656 -6.043 -14.907 1.00 70.43 503 ALA A CA 15
ATOM 12867 C C . ALA A 1 47 ? -10.798 -7.557 -15.026 1.00 53.15 503 ALA A C 15
ATOM 12868 O O . ALA A 1 47 ? -11.908 -8.090 -14.997 1.00 12.52 503 ALA A O 15
ATOM 12875 N N . ILE A 1 48 ? -9.669 -8.244 -15.162 1.00 11.21 504 ILE A N 15
ATOM 12876 C CA . ILE A 1 48 ? -9.669 -9.696 -15.285 1.00 70.22 504 ILE A CA 15
ATOM 12877 C C . ILE A 1 48 ? -10.205 -10.355 -14.019 1.00 22.42 504 ILE A C 15
ATOM 12878 O O . ILE A 1 48 ? -11.186 -11.099 -14.060 1.00 52.40 504 ILE A O 15
ATOM 12894 N N . LEU A 1 49 ? -9.555 -10.077 -12.894 1.00 35.32 505 LEU A N 15
ATOM 12895 C CA . LEU A 1 49 ? -9.967 -10.642 -11.613 1.00 54.41 505 LEU A CA 15
ATOM 12896 C C . LEU A 1 49 ? -11.433 -10.330 -11.327 1.00 70.41 505 LEU A C 15
ATOM 12897 O O . LEU A 1 49 ? -12.170 -11.176 -10.822 1.00 73.42 505 LEU A O 15
ATOM 12913 N N . ALA A 1 50 ? -11.849 -9.112 -11.655 1.00 43.54 506 ALA A N 15
ATOM 12914 C CA . ALA A 1 50 ? -13.227 -8.690 -11.438 1.00 30.12 506 ALA A CA 15
ATOM 12915 C C . ALA A 1 50 ? -14.205 -9.628 -12.138 1.00 42.30 506 ALA A C 15
ATOM 12916 O O . ALA A 1 50 ? -15.276 -9.930 -11.612 1.00 72.02 506 ALA A O 15
ATOM 12923 N N . LYS A 1 51 ? -13.830 -10.085 -13.328 1.00 2.21 507 LYS A N 15
ATOM 12924 C CA . LYS A 1 51 ? -14.673 -10.989 -14.101 1.00 42.12 507 LYS A CA 15
ATOM 12925 C C . LYS A 1 51 ? -14.644 -12.396 -13.513 1.00 53.02 507 LYS A C 15
ATOM 12926 O O . LYS A 1 51 ? -15.635 -13.123 -13.574 1.00 33.14 507 LYS A O 15
ATOM 12945 N N . GLN A 1 52 ? -13.503 -12.772 -12.944 1.00 15.40 508 GLN A N 15
ATOM 12946 C CA . GLN A 1 52 ? -13.348 -14.092 -12.344 1.00 42.35 508 GLN A CA 15
ATOM 12947 C C . GLN A 1 52 ? -14.004 -14.146 -10.969 1.00 14.30 508 GLN A C 15
ATOM 12948 O O . GLN A 1 52 ? -14.259 -13.121 -10.335 1.00 23.41 508 GLN A O 15
ATOM 12962 N N . PRO A 1 53 ? -14.287 -15.368 -10.495 1.00 25.30 509 PRO A N 15
ATOM 12963 C CA . PRO A 1 53 ? -14.917 -15.585 -9.190 1.00 31.15 509 PRO A CA 15
ATOM 12964 C C . PRO A 1 53 ? -13.985 -15.244 -8.032 1.00 31.32 509 PRO A C 15
ATOM 12965 O O . PRO A 1 53 ? -14.437 -14.927 -6.931 1.00 62.34 509 PRO A O 15
ATOM 12976 N N . GLY A 1 1 ? -3.237 2.694 -2.953 1.00 54.53 457 GLY A N 16
ATOM 12977 C CA . GLY A 1 1 ? -2.450 3.778 -2.396 1.00 44.41 457 GLY A CA 16
ATOM 12978 C C . GLY A 1 1 ? -0.959 3.557 -2.563 1.00 53.20 457 GLY A C 16
ATOM 12979 O O . GLY A 1 1 ? -0.287 4.316 -3.261 1.00 63.10 457 GLY A O 16
ATOM 12983 N N . SER A 1 2 ? -0.441 2.516 -1.919 1.00 73.04 458 SER A N 16
ATOM 12984 C CA . SER A 1 2 ? 0.980 2.200 -1.995 1.00 43.35 458 SER A CA 16
ATOM 12985 C C . SER A 1 2 ? 1.236 1.083 -3.003 1.00 13.50 458 SER A C 16
ATOM 12986 O O . SER A 1 2 ? 1.869 0.077 -2.684 1.00 12.33 458 SER A O 16
ATOM 12994 N N . SER A 1 3 ? 0.738 1.269 -4.221 1.00 51.14 459 SER A N 16
ATOM 12995 C CA . SER A 1 3 ? 0.908 0.276 -5.276 1.00 0.40 459 SER A CA 16
ATOM 12996 C C . SER A 1 3 ? 2.387 0.037 -5.563 1.00 22.52 459 SER A C 16
ATOM 12997 O O . SER A 1 3 ? 3.038 0.836 -6.235 1.00 42.20 459 SER A O 16
ATOM 13005 N N . SER A 1 4 ? 2.911 -1.071 -5.048 1.00 4.05 460 SER A N 16
ATOM 13006 C CA . SER A 1 4 ? 4.315 -1.416 -5.244 1.00 55.21 460 SER A CA 16
ATOM 13007 C C . SER A 1 4 ? 4.458 -2.555 -6.248 1.00 64.33 460 SER A C 16
ATOM 13008 O O . SER A 1 4 ? 3.605 -3.439 -6.327 1.00 61.30 460 SER A O 16
ATOM 13016 N N . ARG A 1 5 ? 5.544 -2.527 -7.014 1.00 62.21 461 ARG A N 16
ATOM 13017 C CA . ARG A 1 5 ? 5.800 -3.556 -8.015 1.00 24.35 461 ARG A CA 16
ATOM 13018 C C . ARG A 1 5 ? 5.704 -4.949 -7.399 1.00 22.13 461 ARG A C 16
ATOM 13019 O O . ARG A 1 5 ? 5.126 -5.861 -7.989 1.00 61.34 461 ARG A O 16
ATOM 13040 N N . SER A 1 6 ? 6.275 -5.105 -6.209 1.00 21.05 462 SER A N 16
ATOM 13041 C CA . SER A 1 6 ? 6.258 -6.387 -5.514 1.00 74.35 462 SER A CA 16
ATOM 13042 C C . SER A 1 6 ? 4.831 -6.788 -5.150 1.00 24.24 462 SER A C 16
ATOM 13043 O O . SER A 1 6 ? 4.476 -7.966 -5.187 1.00 65.40 462 SER A O 16
ATOM 13051 N N . VAL A 1 7 ? 4.017 -5.799 -4.796 1.00 43.53 463 VAL A N 16
ATOM 13052 C CA . VAL A 1 7 ? 2.629 -6.046 -4.425 1.00 62.03 463 VAL A CA 16
ATOM 13053 C C . VAL A 1 7 ? 1.805 -6.472 -5.635 1.00 33.32 463 VAL A C 16
ATOM 13054 O O . VAL A 1 7 ? 0.989 -7.391 -5.550 1.00 12.41 463 VAL A O 16
ATOM 13067 N N . ILE A 1 8 ? 2.024 -5.800 -6.760 1.00 15.23 464 ILE A N 16
ATOM 13068 C CA . ILE A 1 8 ? 1.302 -6.110 -7.987 1.00 73.34 464 ILE A CA 16
ATOM 13069 C C . ILE A 1 8 ? 1.628 -7.518 -8.476 1.00 15.43 464 ILE A C 16
ATOM 13070 O O . ILE A 1 8 ? 0.730 -8.324 -8.720 1.00 60.14 464 ILE A O 16
ATOM 13086 N N . ARG A 1 9 ? 2.917 -7.806 -8.614 1.00 24.33 465 ARG A N 16
ATOM 13087 C CA . ARG A 1 9 ? 3.362 -9.117 -9.072 1.00 42.12 465 ARG A CA 16
ATOM 13088 C C . ARG A 1 9 ? 2.841 -10.219 -8.155 1.00 74.43 465 ARG A C 16
ATOM 13089 O O . ARG A 1 9 ? 2.486 -11.305 -8.614 1.00 33.45 465 ARG A O 16
ATOM 13110 N N . SER A 1 10 ? 2.798 -9.932 -6.858 1.00 74.42 466 SER A N 16
ATOM 13111 C CA . SER A 1 10 ? 2.324 -10.901 -5.876 1.00 53.33 466 SER A CA 16
ATOM 13112 C C . SER A 1 10 ? 0.898 -11.341 -6.193 1.00 33.55 466 SER A C 16
ATOM 13113 O O . SER A 1 10 ? 0.542 -12.507 -6.012 1.00 44.33 466 SER A O 16
ATOM 13121 N N . ILE A 1 11 ? 0.086 -10.402 -6.665 1.00 12.33 467 ILE A N 16
ATOM 13122 C CA . ILE A 1 11 ? -1.301 -10.692 -7.007 1.00 61.51 467 ILE A CA 16
ATOM 13123 C C . ILE A 1 11 ? -1.389 -11.533 -8.276 1.00 70.13 467 ILE A C 16
ATOM 13124 O O . ILE A 1 11 ? -2.259 -12.396 -8.402 1.00 43.33 467 ILE A O 16
ATOM 13140 N N . ILE A 1 12 ? -0.482 -11.277 -9.213 1.00 54.22 468 ILE A N 16
ATOM 13141 C CA . ILE A 1 12 ? -0.456 -12.012 -10.472 1.00 30.15 468 ILE A CA 16
ATOM 13142 C C . ILE A 1 12 ? -0.070 -13.470 -10.248 1.00 71.31 468 ILE A C 16
ATOM 13143 O O . ILE A 1 12 ? -0.790 -14.384 -10.652 1.00 41.23 468 ILE A O 16
ATOM 13159 N N . LYS A 1 13 ? 1.070 -13.682 -9.600 1.00 63.11 469 LYS A N 16
ATOM 13160 C CA . LYS A 1 13 ? 1.552 -15.029 -9.319 1.00 23.22 469 LYS A CA 16
ATOM 13161 C C . LYS A 1 13 ? 0.541 -15.805 -8.481 1.00 72.12 469 LYS A C 16
ATOM 13162 O O . LYS A 1 13 ? 0.369 -17.011 -8.659 1.00 15.12 469 LYS A O 16
ATOM 13181 N N . SER A 1 14 ? -0.126 -15.105 -7.569 1.00 74.32 470 SER A N 16
ATOM 13182 C CA . SER A 1 14 ? -1.119 -15.729 -6.703 1.00 34.53 470 SER A CA 16
ATOM 13183 C C . SER A 1 14 ? -2.533 -15.440 -7.199 1.00 64.15 470 SER A C 16
ATOM 13184 O O . SER A 1 14 ? -3.493 -15.479 -6.430 1.00 61.14 470 SER A O 16
ATOM 13192 N N . SER A 1 15 ? -2.651 -15.150 -8.491 1.00 51.41 471 SER A N 16
ATOM 13193 C CA . SER A 1 15 ? -3.946 -14.849 -9.091 1.00 63.54 471 SER A CA 16
ATOM 13194 C C . SER A 1 15 ? -4.754 -16.125 -9.305 1.00 73.53 471 SER A C 16
ATOM 13195 O O . SER A 1 15 ? -4.384 -17.197 -8.826 1.00 22.31 471 SER A O 16
ATOM 13203 N N . LYS A 1 16 ? -5.862 -16.002 -10.029 1.00 22.22 472 LYS A N 16
ATOM 13204 C CA . LYS A 1 16 ? -6.724 -17.144 -10.309 1.00 13.10 472 LYS A CA 16
ATOM 13205 C C . LYS A 1 16 ? -6.428 -17.724 -11.688 1.00 54.14 472 LYS A C 16
ATOM 13206 O O . LYS A 1 16 ? -6.490 -18.938 -11.889 1.00 53.41 472 LYS A O 16
ATOM 13225 N N . LEU A 1 17 ? -6.106 -16.850 -12.636 1.00 24.25 473 LEU A N 16
ATOM 13226 C CA . LEU A 1 17 ? -5.798 -17.276 -13.997 1.00 11.15 473 LEU A CA 16
ATOM 13227 C C . LEU A 1 17 ? -4.738 -18.373 -13.998 1.00 12.24 473 LEU A C 16
ATOM 13228 O O . LEU A 1 17 ? -4.096 -18.630 -12.980 1.00 51.13 473 LEU A O 16
ATOM 13244 N N . ASN A 1 18 ? -4.559 -19.015 -15.148 1.00 15.34 474 ASN A N 16
ATOM 13245 C CA . ASN A 1 18 ? -3.576 -20.083 -15.282 1.00 22.13 474 ASN A CA 16
ATOM 13246 C C . ASN A 1 18 ? -2.158 -19.520 -15.282 1.00 62.02 474 ASN A C 16
ATOM 13247 O O . ASN A 1 18 ? -1.960 -18.309 -15.383 1.00 53.24 474 ASN A O 16
ATOM 13258 N N . ILE A 1 19 ? -1.175 -20.407 -15.169 1.00 40.10 475 ILE A N 16
ATOM 13259 C CA . ILE A 1 19 ? 0.224 -19.999 -15.158 1.00 42.42 475 ILE A CA 16
ATOM 13260 C C . ILE A 1 19 ? 0.624 -19.371 -16.489 1.00 61.22 475 ILE A C 16
ATOM 13261 O O . ILE A 1 19 ? 1.421 -18.434 -16.531 1.00 3.12 475 ILE A O 16
ATOM 13277 N N . ASP A 1 20 ? 0.064 -19.893 -17.575 1.00 21.22 476 ASP A N 16
ATOM 13278 C CA . ASP A 1 20 ? 0.360 -19.383 -18.908 1.00 53.45 476 ASP A CA 16
ATOM 13279 C C . ASP A 1 20 ? 0.080 -17.885 -18.991 1.00 75.34 476 ASP A C 16
ATOM 13280 O O . ASP A 1 20 ? 0.924 -17.109 -19.439 1.00 3.23 476 ASP A O 16
ATOM 13289 N N . HIS A 1 21 ? -1.112 -17.487 -18.559 1.00 14.54 477 HIS A N 16
ATOM 13290 C CA . HIS A 1 21 ? -1.504 -16.082 -18.584 1.00 54.24 477 HIS A CA 16
ATOM 13291 C C . HIS A 1 21 ? -0.666 -15.266 -17.605 1.00 13.22 477 HIS A C 16
ATOM 13292 O O . HIS A 1 21 ? -0.137 -14.210 -17.953 1.00 72.12 477 HIS A O 16
ATOM 13306 N N . LYS A 1 22 ? -0.550 -15.761 -16.377 1.00 72.35 478 LYS A N 16
ATOM 13307 C CA . LYS A 1 22 ? 0.223 -15.080 -15.347 1.00 5.44 478 LYS A CA 16
ATOM 13308 C C . LYS A 1 22 ? 1.637 -14.782 -15.835 1.00 43.53 478 LYS A C 16
ATOM 13309 O O . LYS A 1 22 ? 2.154 -13.682 -15.637 1.00 11.32 478 LYS A O 16
ATOM 13328 N N . ASP A 1 23 ? 2.257 -15.767 -16.476 1.00 10.34 479 ASP A N 16
ATOM 13329 C CA . ASP A 1 23 ? 3.610 -15.609 -16.995 1.00 44.21 479 ASP A CA 16
ATOM 13330 C C . ASP A 1 23 ? 3.703 -14.391 -17.909 1.00 1.21 479 ASP A C 16
ATOM 13331 O O . ASP A 1 23 ? 4.710 -13.682 -17.916 1.00 21.34 479 ASP A O 16
ATOM 13340 N N . TYR A 1 24 ? 2.647 -14.154 -18.679 1.00 62.12 480 TYR A N 16
ATOM 13341 C CA . TYR A 1 24 ? 2.611 -13.024 -19.600 1.00 13.13 480 TYR A CA 16
ATOM 13342 C C . TYR A 1 24 ? 2.494 -11.706 -18.840 1.00 34.00 480 TYR A C 16
ATOM 13343 O O . TYR A 1 24 ? 3.282 -10.783 -19.049 1.00 54.32 480 TYR A O 16
ATOM 13361 N N . LEU A 1 25 ? 1.505 -11.626 -17.956 1.00 71.24 481 LEU A N 16
ATOM 13362 C CA . LEU A 1 25 ? 1.283 -10.422 -17.163 1.00 61.12 481 LEU A CA 16
ATOM 13363 C C . LEU A 1 25 ? 2.540 -10.043 -16.386 1.00 35.01 481 LEU A C 16
ATOM 13364 O O . LEU A 1 25 ? 2.850 -8.862 -16.225 1.00 1.05 481 LEU A O 16
ATOM 13380 N N . LEU A 1 26 ? 3.260 -11.052 -15.908 1.00 11.41 482 LEU A N 16
ATOM 13381 C CA . LEU A 1 26 ? 4.485 -10.825 -15.149 1.00 40.41 482 LEU A CA 16
ATOM 13382 C C . LEU A 1 26 ? 5.655 -10.524 -16.081 1.00 32.13 482 LEU A C 16
ATOM 13383 O O . LEU A 1 26 ? 6.524 -9.714 -15.760 1.00 43.40 482 LEU A O 16
ATOM 13399 N N . ASP A 1 27 ? 5.668 -11.181 -17.235 1.00 44.55 483 ASP A N 16
ATOM 13400 C CA . ASP A 1 27 ? 6.729 -10.981 -18.216 1.00 25.42 483 ASP A CA 16
ATOM 13401 C C . ASP A 1 27 ? 6.755 -9.536 -18.703 1.00 73.03 483 ASP A C 16
ATOM 13402 O O . ASP A 1 27 ? 7.816 -8.916 -18.786 1.00 53.04 483 ASP A O 16
ATOM 13411 N N . LEU A 1 28 ? 5.580 -9.005 -19.025 1.00 63.34 484 LEU A N 16
ATOM 13412 C CA . LEU A 1 28 ? 5.467 -7.633 -19.506 1.00 50.41 484 LEU A CA 16
ATOM 13413 C C . LEU A 1 28 ? 5.667 -6.638 -18.367 1.00 21.53 484 LEU A C 16
ATOM 13414 O O . LEU A 1 28 ? 6.316 -5.605 -18.537 1.00 32.24 484 LEU A O 16
ATOM 13430 N N . LEU A 1 29 ? 5.108 -6.958 -17.205 1.00 10.02 485 LEU A N 16
ATOM 13431 C CA . LEU A 1 29 ? 5.227 -6.094 -16.035 1.00 74.03 485 LEU A CA 16
ATOM 13432 C C . LEU A 1 29 ? 6.689 -5.897 -15.650 1.00 23.21 485 LEU A C 16
ATOM 13433 O O . LEU A 1 29 ? 7.083 -4.823 -15.198 1.00 10.11 485 LEU A O 16
ATOM 13449 N N . ASN A 1 30 ? 7.490 -6.942 -15.834 1.00 42.22 486 ASN A N 16
ATOM 13450 C CA . ASN A 1 30 ? 8.910 -6.883 -15.507 1.00 63.12 486 ASN A CA 16
ATOM 13451 C C . ASN A 1 30 ? 9.668 -6.034 -16.524 1.00 32.05 486 ASN A C 16
ATOM 13452 O O . ASN A 1 30 ? 10.614 -5.328 -16.175 1.00 42.23 486 ASN A O 16
ATOM 13463 N N . ASP A 1 31 ? 9.244 -6.108 -17.780 1.00 44.15 487 ASP A N 16
ATOM 13464 C CA . ASP A 1 31 ? 9.881 -5.345 -18.848 1.00 22.01 487 ASP A CA 16
ATOM 13465 C C . ASP A 1 31 ? 9.133 -4.040 -19.104 1.00 24.30 487 ASP A C 16
ATOM 13466 O O . ASP A 1 31 ? 9.172 -3.497 -20.208 1.00 3.52 487 ASP A O 16
ATOM 13475 N N . VAL A 1 32 ? 8.452 -3.543 -18.077 1.00 33.33 488 VAL A N 16
ATOM 13476 C CA . VAL A 1 32 ? 7.695 -2.302 -18.190 1.00 74.51 488 VAL A CA 16
ATOM 13477 C C . VAL A 1 32 ? 8.621 -1.092 -18.189 1.00 52.51 488 VAL A C 16
ATOM 13478 O O . VAL A 1 32 ? 9.556 -1.012 -17.392 1.00 51.52 488 VAL A O 16
ATOM 13491 N N . LYS A 1 33 ? 8.355 -0.149 -19.087 1.00 74.33 489 LYS A N 16
ATOM 13492 C CA . LYS A 1 33 ? 9.162 1.060 -19.190 1.00 43.24 489 LYS A CA 16
ATOM 13493 C C . LYS A 1 33 ? 8.278 2.302 -19.243 1.00 41.11 489 LYS A C 16
ATOM 1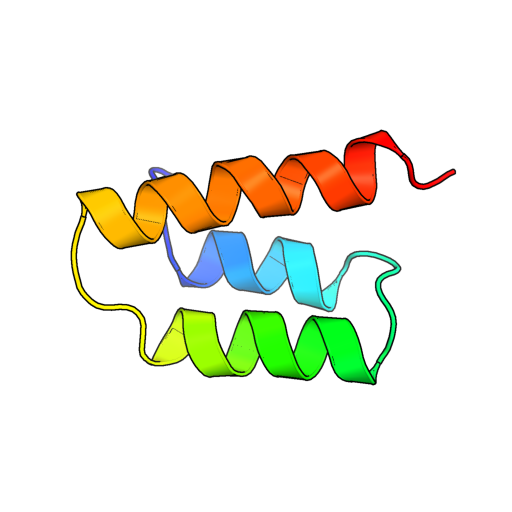3494 O O . LYS A 1 33 ? 7.806 2.695 -20.309 1.00 42.11 489 LYS A O 16
ATOM 13513 N N . GLY A 1 34 ? 8.059 2.917 -18.085 1.00 20.14 490 GLY A N 16
ATOM 13514 C CA . GLY A 1 34 ? 7.233 4.109 -18.022 1.00 22.42 490 GLY A CA 16
ATOM 13515 C C . GLY A 1 34 ? 6.119 3.989 -17.001 1.00 71.42 490 GLY A C 16
ATOM 13516 O O . GLY A 1 34 ? 5.295 3.077 -17.076 1.00 0.11 490 GLY A O 16
ATOM 13520 N N . SER A 1 35 ? 6.094 4.910 -16.044 1.00 13.33 491 SER A N 16
ATOM 13521 C CA . SER A 1 35 ? 5.075 4.901 -15.000 1.00 64.41 491 SER A CA 16
ATOM 13522 C C . SER A 1 35 ? 3.677 4.829 -15.606 1.00 61.31 491 SER A C 16
ATOM 13523 O O . SER A 1 35 ? 2.784 4.178 -15.062 1.00 42.33 491 SER A O 16
ATOM 13531 N N . LYS A 1 36 ? 3.494 5.502 -16.737 1.00 11.12 492 LYS A N 16
ATOM 13532 C CA . LYS A 1 36 ? 2.206 5.515 -17.420 1.00 11.41 492 LYS A CA 16
ATOM 13533 C C . LYS A 1 36 ? 1.809 4.110 -17.860 1.00 61.14 492 LYS A C 16
ATOM 13534 O O . LYS A 1 36 ? 0.667 3.690 -17.673 1.00 22.31 492 LYS A O 16
ATOM 13553 N N . ASP A 1 37 ? 2.759 3.388 -18.445 1.00 33.02 493 ASP A N 16
ATOM 13554 C CA . ASP A 1 37 ? 2.509 2.028 -18.909 1.00 53.45 493 ASP A CA 16
ATOM 13555 C C . ASP A 1 37 ? 2.167 1.109 -17.741 1.00 55.21 493 ASP A C 16
ATOM 13556 O O . ASP A 1 37 ? 1.337 0.207 -17.869 1.00 1.51 493 ASP A O 16
ATOM 13565 N N . LEU A 1 38 ? 2.811 1.342 -16.603 1.00 50.52 494 LEU A N 16
ATOM 13566 C CA . LEU A 1 38 ? 2.576 0.535 -15.411 1.00 60.23 494 LEU A CA 16
ATOM 13567 C C . LEU A 1 38 ? 1.199 0.822 -14.822 1.00 10.15 494 LEU A C 16
ATOM 13568 O O . LEU A 1 38 ? 0.497 -0.089 -14.382 1.00 60.03 494 LEU A O 16
ATOM 13584 N N . LYS A 1 39 ? 0.817 2.095 -14.817 1.00 21.34 495 LYS A N 16
ATOM 13585 C CA . LYS A 1 39 ? -0.477 2.504 -14.285 1.00 34.54 495 LYS A CA 16
ATOM 13586 C C . LYS A 1 39 ? -1.616 1.890 -15.093 1.00 52.21 495 LYS A C 16
ATOM 13587 O O . LYS A 1 39 ? -2.563 1.341 -14.530 1.00 42.33 495 LYS A O 16
ATOM 13606 N N . GLU A 1 40 ? -1.516 1.987 -16.415 1.00 73.42 496 GLU A N 16
ATOM 13607 C CA . GLU A 1 40 ? -2.539 1.440 -17.300 1.00 4.13 496 GLU A CA 16
ATOM 13608 C C . GLU A 1 40 ? -2.672 -0.068 -17.110 1.00 71.24 496 GLU A C 16
ATOM 13609 O O . GLU A 1 40 ? -3.769 -0.621 -17.198 1.00 25.41 496 GLU A O 16
ATOM 13621 N N . PHE A 1 41 ? -1.548 -0.728 -16.851 1.00 10.20 497 PHE A N 16
ATOM 13622 C CA . PHE A 1 41 ? -1.538 -2.172 -16.651 1.00 30.23 497 PHE A CA 16
ATOM 13623 C C . PHE A 1 41 ? -2.476 -2.570 -15.515 1.00 73.31 497 PHE A C 16
ATOM 13624 O O . PHE A 1 41 ? -3.125 -3.616 -15.568 1.00 43.10 497 PHE A O 16
ATOM 13641 N N . HIS A 1 42 ? -2.543 -1.729 -14.488 1.00 23.21 498 HIS A N 16
ATOM 13642 C CA . HIS A 1 42 ? -3.401 -1.992 -13.339 1.00 33.45 498 HIS A CA 16
ATOM 13643 C C . HIS A 1 42 ? -4.873 -1.923 -13.733 1.00 75.40 498 HIS A C 16
ATOM 13644 O O . HIS A 1 42 ? -5.700 -2.682 -13.225 1.00 3.30 498 HIS A O 16
ATOM 13658 N N . LYS A 1 43 ? -5.195 -1.009 -14.641 1.00 53.34 499 LYS A N 16
ATOM 13659 C CA . LYS A 1 43 ? -6.567 -0.840 -15.105 1.00 53.13 499 LYS A CA 16
ATOM 13660 C C . LYS A 1 43 ? -7.110 -2.143 -15.684 1.00 12.32 499 LYS A C 16
ATOM 13661 O O . LYS A 1 43 ? -8.203 -2.582 -15.329 1.00 34.25 499 LYS A O 16
ATOM 13680 N N . MET A 1 44 ? -6.339 -2.756 -16.575 1.00 43.24 500 MET A N 16
ATOM 13681 C CA . MET A 1 44 ? -6.742 -4.010 -17.200 1.00 71.14 500 MET A CA 16
ATOM 13682 C C . MET A 1 44 ? -6.675 -5.161 -16.202 1.00 34.31 500 MET A C 16
ATOM 13683 O O . MET A 1 44 ? -7.520 -6.058 -16.215 1.00 51.22 500 MET A O 16
ATOM 13697 N N . LEU A 1 45 ? -5.667 -5.131 -15.338 1.00 31.04 501 LEU A N 16
ATOM 13698 C CA . LEU A 1 45 ? -5.490 -6.173 -14.332 1.00 12.44 501 LEU A CA 16
ATOM 13699 C C . LEU A 1 45 ? -6.681 -6.218 -13.380 1.00 31.24 501 LEU A C 16
ATOM 13700 O O . LEU A 1 45 ? -7.199 -7.291 -13.066 1.00 1.42 501 LEU A O 16
ATOM 13716 N N . THR A 1 46 ? -7.113 -5.046 -12.924 1.00 32.41 502 THR A N 16
ATOM 13717 C CA . THR A 1 46 ? -8.244 -4.952 -12.009 1.00 4.11 502 THR A CA 16
ATOM 13718 C C . THR A 1 46 ? -9.501 -5.555 -12.624 1.00 70.14 502 THR A C 16
ATOM 13719 O O . THR A 1 46 ? -10.312 -6.165 -11.929 1.00 75.30 502 THR A O 16
ATOM 13730 N N . ALA A 1 47 ? -9.656 -5.381 -13.933 1.00 0.12 503 ALA A N 16
ATOM 13731 C CA . ALA A 1 47 ? -10.814 -5.911 -14.642 1.00 42.22 503 ALA A CA 16
ATOM 13732 C C . ALA A 1 47 ? -10.777 -7.434 -14.691 1.00 73.55 503 ALA A C 16
ATOM 13733 O O . ALA A 1 47 ? -11.776 -8.098 -14.411 1.00 52.21 503 ALA A O 16
ATOM 13740 N N . ILE A 1 48 ? -9.621 -7.983 -15.050 1.00 13.30 504 ILE A N 16
ATOM 13741 C CA . ILE A 1 48 ? -9.456 -9.428 -15.135 1.00 61.33 504 ILE A CA 16
ATOM 13742 C C . ILE A 1 48 ? -9.913 -10.111 -13.851 1.00 10.24 504 ILE A C 16
ATOM 13743 O O . ILE A 1 48 ? -10.760 -11.005 -13.877 1.00 11.42 504 ILE A O 16
ATOM 13759 N N . LEU A 1 49 ? -9.348 -9.683 -12.727 1.00 14.22 505 LEU A N 16
ATOM 13760 C CA . LEU A 1 49 ? -9.699 -10.251 -11.430 1.00 11.02 505 LEU A CA 16
ATOM 13761 C C . LEU A 1 49 ? -11.129 -9.885 -11.044 1.00 23.24 505 LEU A C 16
ATOM 13762 O O . LEU A 1 49 ? -11.837 -10.678 -10.425 1.00 32.54 505 LEU A O 16
ATOM 13778 N N . ALA A 1 50 ? -11.547 -8.680 -11.415 1.00 45.43 506 ALA A N 16
ATOM 13779 C CA . ALA A 1 50 ? -12.893 -8.211 -11.112 1.00 2.53 506 ALA A CA 16
ATOM 13780 C C . ALA A 1 50 ? -13.943 -9.200 -11.605 1.00 32.04 506 ALA A C 16
ATOM 13781 O O . ALA A 1 50 ? -14.737 -9.721 -10.821 1.00 12.41 506 ALA A O 16
ATOM 13788 N N . LYS A 1 51 ? -13.943 -9.455 -12.909 1.00 21.34 507 LYS A N 16
ATOM 13789 C CA . LYS A 1 51 ? -14.895 -10.383 -13.507 1.00 53.03 507 LYS A CA 16
ATOM 13790 C C . LYS A 1 51 ? -14.610 -11.815 -13.067 1.00 64.35 507 LYS A C 16
ATOM 13791 O O . LYS A 1 51 ? -15.526 -12.625 -12.929 1.00 23.24 507 LYS A O 16
ATOM 13810 N N . GLN A 1 52 ? -13.334 -12.119 -12.849 1.00 33.21 508 GLN A N 16
ATOM 13811 C CA . GLN A 1 52 ? -12.930 -13.454 -12.424 1.00 4.01 508 GLN A CA 16
ATOM 13812 C C . GLN A 1 52 ? -13.469 -13.769 -11.033 1.00 31.33 508 GLN A C 16
ATOM 13813 O O . GLN A 1 52 ? -13.836 -12.879 -10.266 1.00 1.40 508 GLN A O 16
ATOM 13827 N N . PRO A 1 53 ? -13.520 -15.067 -10.697 1.00 41.02 509 PRO A N 16
ATOM 13828 C CA . PRO A 1 53 ? -14.013 -15.530 -9.397 1.00 12.33 509 PRO A CA 16
ATOM 13829 C C . PRO A 1 53 ? -13.066 -15.171 -8.257 1.00 32.15 509 PRO A C 16
ATOM 13830 O O . PRO A 1 53 ? -12.556 -14.053 -8.189 1.00 14.32 509 PRO A O 16
ATOM 13841 N N . GLY A 1 1 ? 5.790 2.200 1.543 1.00 64.13 457 GLY A N 17
ATOM 13842 C CA . GLY A 1 1 ? 5.739 1.532 0.256 1.00 65.34 457 GLY A CA 17
ATOM 13843 C C . GLY A 1 1 ? 4.322 1.356 -0.251 1.00 34.13 457 GLY A C 17
ATOM 13844 O O . GLY A 1 1 ? 3.630 0.413 0.134 1.00 2.02 457 GLY A O 17
ATOM 13848 N N . SER A 1 2 ? 3.886 2.267 -1.115 1.00 63.13 458 SER A N 17
ATOM 13849 C CA . SER A 1 2 ? 2.539 2.211 -1.671 1.00 2.42 458 SER A CA 17
ATOM 13850 C C . SER A 1 2 ? 2.581 1.923 -3.168 1.00 73.23 458 SER A C 17
ATOM 13851 O O . SER A 1 2 ? 3.411 2.470 -3.894 1.00 75.14 458 SER A O 17
ATOM 13859 N N . SER A 1 3 ? 1.679 1.059 -3.623 1.00 74.03 459 SER A N 17
ATOM 13860 C CA . SER A 1 3 ? 1.613 0.693 -5.033 1.00 44.54 459 SER A CA 17
ATOM 13861 C C . SER A 1 3 ? 2.973 0.215 -5.534 1.00 50.41 459 SER A C 17
ATOM 13862 O O . SER A 1 3 ? 3.432 0.623 -6.601 1.00 62.31 459 SER A O 17
ATOM 13870 N N . SER A 1 4 ? 3.612 -0.652 -4.755 1.00 51.23 460 SER A N 17
ATOM 13871 C CA . SER A 1 4 ? 4.921 -1.183 -5.116 1.00 72.54 460 SER A CA 17
ATOM 13872 C C . SER A 1 4 ? 4.783 -2.362 -6.075 1.00 74.21 460 SER A C 17
ATOM 13873 O O . SER A 1 4 ? 3.835 -3.143 -5.984 1.00 23.25 460 SER A O 17
ATOM 13881 N N . ARG A 1 5 ? 5.735 -2.484 -6.994 1.00 54.35 461 ARG A N 17
ATOM 13882 C CA . ARG A 1 5 ? 5.720 -3.566 -7.971 1.00 55.25 461 ARG A CA 17
ATOM 13883 C C . ARG A 1 5 ? 5.563 -4.918 -7.283 1.00 34.25 461 ARG A C 17
ATOM 13884 O O . ARG A 1 5 ? 4.906 -5.819 -7.804 1.00 35.11 461 ARG A O 17
ATOM 13905 N N . SER A 1 6 ? 6.171 -5.053 -6.108 1.00 50.54 462 SER A N 17
ATOM 13906 C CA . SER A 1 6 ? 6.103 -6.296 -5.350 1.00 34.11 462 SER A CA 17
ATOM 13907 C C . SER A 1 6 ? 4.654 -6.675 -5.058 1.00 30.40 462 SER A C 17
ATOM 13908 O O . SER A 1 6 ? 4.300 -7.854 -5.041 1.00 60.43 462 SER A O 17
ATOM 13916 N N . VAL A 1 7 ? 3.820 -5.667 -4.828 1.00 15.41 463 VAL A N 17
ATOM 13917 C CA . VAL A 1 7 ? 2.409 -5.892 -4.537 1.00 73.44 463 VAL A CA 17
ATOM 13918 C C . VAL A 1 7 ? 1.676 -6.436 -5.759 1.00 23.20 463 VAL A C 17
ATOM 13919 O O . VAL A 1 7 ? 0.995 -7.459 -5.682 1.00 55.30 463 VAL A O 17
ATOM 13932 N N . ILE A 1 8 ? 1.822 -5.746 -6.885 1.00 63.31 464 ILE A N 17
ATOM 13933 C CA . ILE A 1 8 ? 1.176 -6.161 -8.124 1.00 32.32 464 ILE A CA 17
ATOM 13934 C C . ILE A 1 8 ? 1.579 -7.582 -8.505 1.00 50.43 464 ILE A C 17
ATOM 13935 O O . ILE A 1 8 ? 0.727 -8.448 -8.702 1.00 33.13 464 ILE A O 17
ATOM 13951 N N . ARG A 1 9 ? 2.884 -7.813 -8.607 1.00 33.53 465 ARG A N 17
ATOM 13952 C CA . ARG A 1 9 ? 3.400 -9.129 -8.964 1.00 24.12 465 ARG A CA 17
ATOM 13953 C C . ARG A 1 9 ? 2.890 -10.194 -7.998 1.00 22.24 465 ARG A C 17
ATOM 13954 O O . ARG A 1 9 ? 2.627 -11.330 -8.393 1.00 22.14 465 ARG A O 17
ATOM 13975 N N . SER A 1 10 ? 2.753 -9.819 -6.730 1.00 24.12 466 SER A N 17
ATOM 13976 C CA . SER A 1 10 ? 2.279 -10.743 -5.706 1.00 41.02 466 SER A CA 17
ATOM 13977 C C . SER A 1 10 ? 0.876 -11.244 -6.035 1.00 12.35 466 SER A C 17
ATOM 13978 O O . SER A 1 10 ? 0.543 -12.402 -5.781 1.00 3.12 466 SER A O 17
ATOM 13986 N N . ILE A 1 11 ? 0.057 -10.363 -6.600 1.00 5.10 467 ILE A N 17
ATOM 13987 C CA . ILE A 1 11 ? -1.309 -10.715 -6.964 1.00 53.12 467 ILE A CA 17
ATOM 13988 C C . ILE A 1 11 ? -1.342 -11.535 -8.249 1.00 62.23 467 ILE A C 17
ATOM 13989 O O . ILE A 1 11 ? -2.159 -12.445 -8.396 1.00 44.13 467 ILE A O 17
ATOM 14005 N N . ILE A 1 12 ? -0.447 -11.208 -9.176 1.00 74.40 468 ILE A N 17
ATOM 14006 C CA . ILE A 1 12 ? -0.372 -11.917 -10.448 1.00 1.14 468 ILE A CA 17
ATOM 14007 C C . ILE A 1 12 ? -0.048 -13.392 -10.237 1.00 2.05 468 ILE A C 17
ATOM 14008 O O . ILE A 1 12 ? -0.732 -14.271 -10.761 1.00 14.15 468 ILE A O 17
ATOM 14024 N N . LYS A 1 13 ? 1.000 -13.657 -9.464 1.00 21.12 469 LYS A N 17
ATOM 14025 C CA . LYS A 1 13 ? 1.415 -15.026 -9.179 1.00 51.34 469 LYS A CA 17
ATOM 14026 C C . LYS A 1 13 ? 0.331 -15.774 -8.411 1.00 33.14 469 LYS A C 17
ATOM 14027 O O . LYS A 1 13 ? 0.124 -16.970 -8.617 1.00 14.13 469 LYS A O 17
ATOM 14046 N N . SER A 1 14 ? -0.359 -15.062 -7.525 1.00 73.22 470 SER A N 17
ATOM 14047 C CA . SER A 1 14 ? -1.421 -15.660 -6.724 1.00 60.22 470 SER A CA 17
ATOM 14048 C C . SER A 1 14 ? -2.784 -15.426 -7.368 1.00 34.14 470 SER A C 17
ATOM 14049 O O . SER A 1 14 ? -3.813 -15.444 -6.692 1.00 72.21 470 SER A O 17
ATOM 14057 N N . SER A 1 15 ? -2.783 -15.206 -8.679 1.00 31.25 471 SER A N 17
ATOM 14058 C CA . SER A 1 15 ? -4.019 -14.964 -9.414 1.00 63.52 471 SER A CA 17
ATOM 14059 C C . SER A 1 15 ? -4.843 -16.243 -9.527 1.00 62.52 471 SER A C 17
ATOM 14060 O O . SER A 1 15 ? -4.480 -17.281 -8.973 1.00 62.31 471 SER A O 17
ATOM 14068 N N . LYS A 1 16 ? -5.955 -16.161 -10.249 1.00 72.12 472 LYS A N 17
ATOM 14069 C CA . LYS A 1 16 ? -6.832 -17.310 -10.438 1.00 34.42 472 LYS A CA 17
ATOM 14070 C C . LYS A 1 16 ? -6.565 -17.985 -11.780 1.00 2.25 472 LYS A C 17
ATOM 14071 O O . LYS A 1 16 ? -6.639 -19.209 -11.896 1.00 45.24 472 LYS A O 17
ATOM 14090 N N . LEU A 1 17 ? -6.253 -17.180 -12.789 1.00 44.11 473 LEU A N 17
ATOM 14091 C CA . LEU A 1 17 ? -5.972 -17.699 -14.123 1.00 71.22 473 LEU A CA 17
ATOM 14092 C C . LEU A 1 17 ? -4.863 -18.746 -14.078 1.00 52.41 473 LEU A C 17
ATOM 14093 O O . LEU A 1 17 ? -4.270 -18.990 -13.029 1.00 25.12 473 LEU A O 17
ATOM 14109 N N . ASN A 1 18 ? -4.588 -19.359 -15.225 1.00 11.32 474 ASN A N 17
ATOM 14110 C CA . ASN A 1 18 ? -3.549 -20.378 -15.317 1.00 1.24 474 ASN A CA 17
ATOM 14111 C C . ASN A 1 18 ? -2.161 -19.746 -15.265 1.00 53.25 474 ASN A C 17
ATOM 14112 O O . ASN A 1 18 ? -2.020 -18.527 -15.363 1.00 44.53 474 ASN A O 17
ATOM 14123 N N . ILE A 1 19 ? -1.141 -20.583 -15.112 1.00 71.32 475 ILE A N 17
ATOM 14124 C CA . ILE A 1 19 ? 0.235 -20.107 -15.050 1.00 50.20 475 ILE A CA 17
ATOM 14125 C C . ILE A 1 19 ? 0.638 -19.420 -16.351 1.00 24.34 475 ILE A C 17
ATOM 14126 O O . ILE A 1 19 ? 1.387 -18.443 -16.342 1.00 52.23 475 ILE A O 17
ATOM 14142 N N . ASP A 1 20 ? 0.136 -19.937 -17.466 1.00 62.54 476 ASP A N 17
ATOM 14143 C CA . ASP A 1 20 ? 0.442 -19.373 -18.776 1.00 14.22 476 ASP A CA 17
ATOM 14144 C C . ASP A 1 20 ? 0.073 -17.894 -18.829 1.00 54.51 476 ASP A C 17
ATOM 14145 O O . ASP A 1 20 ? 0.893 -17.051 -19.194 1.00 4.14 476 ASP A O 17
ATOM 14154 N N . HIS A 1 21 ? -1.168 -17.585 -18.464 1.00 42.43 477 HIS A N 17
ATOM 14155 C CA . HIS A 1 21 ? -1.646 -16.207 -18.471 1.00 41.40 477 HIS A CA 17
ATOM 14156 C C . HIS A 1 21 ? -0.844 -15.348 -17.498 1.00 24.44 477 HIS A C 17
ATOM 14157 O O . HIS A 1 21 ? -0.347 -14.281 -17.858 1.00 15.30 477 HIS A O 17
ATOM 14171 N N . LYS A 1 22 ? -0.721 -15.822 -16.262 1.00 44.51 478 LYS A N 17
ATOM 14172 C CA . LYS A 1 22 ? 0.021 -15.099 -15.236 1.00 5.11 478 LYS A CA 17
ATOM 14173 C C . LYS A 1 22 ? 1.438 -14.787 -15.707 1.00 63.10 478 LYS A C 17
ATOM 14174 O O . LYS A 1 22 ? 1.918 -13.663 -15.561 1.00 11.34 478 LYS A O 17
ATOM 14193 N N . ASP A 1 23 ? 2.102 -15.788 -16.274 1.00 22.41 479 ASP A N 17
ATOM 14194 C CA . ASP A 1 23 ? 3.463 -15.620 -16.769 1.00 44.01 479 ASP A CA 17
ATOM 14195 C C . ASP A 1 23 ? 3.550 -14.437 -17.729 1.00 22.25 479 ASP A C 17
ATOM 14196 O O . ASP A 1 23 ? 4.548 -13.716 -17.752 1.00 71.13 479 ASP A O 17
ATOM 14205 N N . TYR A 1 24 ? 2.500 -14.245 -18.519 1.00 11.35 480 TYR A N 17
ATOM 14206 C CA . TYR A 1 24 ? 2.459 -13.152 -19.483 1.00 13.44 480 TYR A CA 17
ATOM 14207 C C . TYR A 1 24 ? 2.341 -11.805 -18.775 1.00 35.20 480 TYR A C 17
ATOM 14208 O O . TYR A 1 24 ? 2.931 -10.812 -19.202 1.00 13.11 480 TYR A O 17
ATOM 14226 N N . LEU A 1 25 ? 1.574 -11.780 -17.690 1.00 42.12 481 LEU A N 17
ATOM 14227 C CA . LEU A 1 25 ? 1.378 -10.556 -16.921 1.00 33.24 481 LEU A CA 17
ATOM 14228 C C . LEU A 1 25 ? 2.659 -10.158 -16.194 1.00 75.13 481 LEU A C 17
ATOM 14229 O O . LEU A 1 25 ? 2.977 -8.974 -16.079 1.00 1.21 481 LEU A O 17
ATOM 14245 N N . LEU A 1 26 ? 3.391 -11.154 -15.708 1.00 74.20 482 LEU A N 17
ATOM 14246 C CA . LEU A 1 26 ? 4.639 -10.909 -14.995 1.00 1.45 482 LEU A CA 17
ATOM 14247 C C . LEU A 1 26 ? 5.780 -10.640 -15.970 1.00 63.34 482 LEU A C 17
ATOM 14248 O O . LEU A 1 26 ? 6.660 -9.822 -15.702 1.00 64.30 482 LEU A O 17
ATOM 14264 N N . ASP A 1 27 ? 5.758 -11.333 -17.104 1.00 14.32 483 ASP A N 17
ATOM 14265 C CA . ASP A 1 27 ? 6.788 -11.167 -18.122 1.00 5.01 483 ASP A CA 17
ATOM 14266 C C . ASP A 1 27 ? 6.837 -9.725 -18.616 1.00 43.50 483 ASP A C 17
ATOM 14267 O O . ASP A 1 27 ? 7.912 -9.136 -18.740 1.00 40.42 483 ASP A O 17
ATOM 14276 N N . LEU A 1 28 ? 5.668 -9.161 -18.897 1.00 73.25 484 LEU A N 17
ATOM 14277 C CA . LEU A 1 28 ? 5.576 -7.787 -19.379 1.00 64.34 484 LEU A CA 17
ATOM 14278 C C . LEU A 1 28 ? 5.807 -6.795 -18.244 1.00 21.42 484 LEU A C 17
ATOM 14279 O O . LEU A 1 28 ? 6.469 -5.772 -18.424 1.00 20.24 484 LEU A O 17
ATOM 14295 N N . LEU A 1 29 ? 5.259 -7.105 -17.074 1.00 61.51 485 LEU A N 17
ATOM 14296 C CA . LEU A 1 29 ? 5.407 -6.243 -15.907 1.00 52.52 485 LEU A CA 17
ATOM 14297 C C . LEU A 1 29 ? 6.879 -6.022 -15.576 1.00 23.00 485 LEU A C 17
ATOM 14298 O O . LEU A 1 29 ? 7.274 -4.938 -15.149 1.00 51.11 485 LEU A O 17
ATOM 14314 N N . ASN A 1 30 ? 7.687 -7.058 -15.778 1.00 5.31 486 ASN A N 17
ATOM 14315 C CA . ASN A 1 30 ? 9.117 -6.977 -15.502 1.00 43.51 486 ASN A CA 17
ATOM 14316 C C . ASN A 1 30 ? 9.820 -6.094 -16.529 1.00 41.20 486 ASN A C 17
ATOM 14317 O O . ASN A 1 30 ? 10.757 -5.366 -16.200 1.00 13.23 486 ASN A O 17
ATOM 14328 N N . ASP A 1 31 ? 9.361 -6.164 -17.774 1.00 2.53 487 ASP A N 17
ATOM 14329 C CA . ASP A 1 31 ? 9.944 -5.370 -18.849 1.00 42.32 487 ASP A CA 17
ATOM 14330 C C . ASP A 1 31 ? 9.113 -4.118 -19.113 1.00 75.42 487 ASP A C 17
ATOM 14331 O O . ASP A 1 31 ? 9.113 -3.582 -20.221 1.00 64.03 487 ASP A O 17
ATOM 14340 N N . VAL A 1 32 ? 8.402 -3.659 -18.088 1.00 4.31 488 VAL A N 17
ATOM 14341 C CA . VAL A 1 32 ? 7.566 -2.471 -18.209 1.00 10.42 488 VAL A CA 17
ATOM 14342 C C . VAL A 1 32 ? 8.414 -1.218 -18.397 1.00 64.01 488 VAL A C 17
ATOM 14343 O O . VAL A 1 32 ? 9.392 -1.003 -17.680 1.00 63.15 488 VAL A O 17
ATOM 14356 N N . LYS A 1 33 ? 8.034 -0.393 -19.366 1.00 52.43 489 LYS A N 17
ATOM 14357 C CA . LYS A 1 33 ? 8.758 0.841 -19.649 1.00 53.15 489 LYS A CA 17
ATOM 14358 C C . LYS A 1 33 ? 7.792 2.004 -19.852 1.00 51.21 489 LYS A C 17
ATOM 14359 O O . LYS A 1 33 ? 7.176 2.136 -20.909 1.00 64.31 489 LYS A O 17
ATOM 14378 N N . GLY A 1 34 ? 7.665 2.847 -18.832 1.00 4.43 490 GLY A N 17
ATOM 14379 C CA . GLY A 1 34 ? 6.774 3.989 -18.919 1.00 40.21 490 GLY A CA 17
ATOM 14380 C C . GLY A 1 34 ? 5.856 4.101 -17.718 1.00 53.13 490 GLY A C 17
ATOM 14381 O O . GLY A 1 34 ? 5.039 3.215 -17.468 1.00 62.40 490 GLY A O 17
ATOM 14385 N N . SER A 1 35 ? 5.990 5.193 -16.972 1.00 71.12 491 SER A N 17
ATOM 14386 C CA . SER A 1 35 ? 5.169 5.415 -15.788 1.00 21.14 491 SER A CA 17
ATOM 14387 C C . SER A 1 35 ? 3.687 5.272 -16.119 1.00 52.02 491 SER A C 17
ATOM 14388 O O . SER A 1 35 ? 2.919 4.691 -15.351 1.00 45.41 491 SER A O 17
ATOM 14396 N N . LYS A 1 36 ? 3.290 5.806 -17.269 1.00 42.23 492 LYS A N 17
ATOM 14397 C CA . LYS A 1 36 ? 1.901 5.739 -17.706 1.00 73.30 492 LYS A CA 17
ATOM 14398 C C . LYS A 1 36 ? 1.484 4.296 -17.975 1.00 45.13 492 LYS A C 17
ATOM 14399 O O . LYS A 1 36 ? 0.357 3.900 -17.680 1.00 11.02 492 LYS A O 17
ATOM 14418 N N . ASP A 1 37 ? 2.402 3.516 -18.536 1.00 34.52 493 ASP A N 17
ATOM 14419 C CA . ASP A 1 37 ? 2.130 2.116 -18.842 1.00 63.23 493 ASP A CA 17
ATOM 14420 C C . ASP A 1 37 ? 1.969 1.301 -17.563 1.00 24.31 493 ASP A C 17
ATOM 14421 O O . ASP A 1 37 ? 1.107 0.425 -17.476 1.00 43.12 493 ASP A O 17
ATOM 14430 N N . LEU A 1 38 ? 2.805 1.593 -16.572 1.00 53.13 494 LEU A N 17
ATOM 14431 C CA . LEU A 1 38 ? 2.756 0.887 -15.297 1.00 23.31 494 LEU A CA 17
ATOM 14432 C C . LEU A 1 38 ? 1.374 1.003 -14.662 1.00 43.40 494 LEU A C 17
ATOM 14433 O O . LEU A 1 38 ? 0.813 0.017 -14.184 1.00 40.13 494 LEU A O 17
ATOM 14449 N N . LYS A 1 39 ? 0.829 2.215 -14.662 1.00 3.20 495 LYS A N 17
ATOM 14450 C CA . LYS A 1 39 ? -0.489 2.462 -14.090 1.00 22.24 495 LYS A CA 17
ATOM 14451 C C . LYS A 1 39 ? -1.577 1.790 -14.921 1.00 13.14 495 LYS A C 17
ATOM 14452 O O . LYS A 1 39 ? -2.489 1.168 -14.378 1.00 33.33 495 LYS A O 17
ATOM 14471 N N . GLU A 1 40 ? -1.473 1.920 -16.240 1.00 34.24 496 GLU A N 17
ATOM 14472 C CA . GLU A 1 40 ? -2.450 1.324 -17.144 1.00 45.13 496 GLU A CA 17
ATOM 14473 C C . GLU A 1 40 ? -2.556 -0.181 -16.915 1.00 40.14 496 GLU A C 17
ATOM 14474 O O . GLU A 1 40 ? -3.638 -0.760 -17.014 1.00 21.11 496 GLU A O 17
ATOM 14486 N N . PHE A 1 41 ? -1.425 -0.808 -16.610 1.00 70.40 497 PHE A N 17
ATOM 14487 C CA . PHE A 1 41 ? -1.390 -2.246 -16.369 1.00 24.05 497 PHE A CA 17
ATOM 14488 C C . PHE A 1 41 ? -2.342 -2.632 -15.241 1.00 12.23 497 PHE A C 17
ATOM 14489 O O . PHE A 1 41 ? -2.975 -3.687 -15.281 1.00 72.31 497 PHE A O 17
ATOM 14506 N N . HIS A 1 42 ? -2.438 -1.769 -14.234 1.00 54.22 498 HIS A N 17
ATOM 14507 C CA . HIS A 1 42 ? -3.314 -2.018 -13.094 1.00 64.23 498 HIS A CA 17
ATOM 14508 C C . HIS A 1 42 ? -4.780 -1.884 -13.495 1.00 65.12 498 HIS A C 17
ATOM 14509 O O . HIS A 1 42 ? -5.638 -2.620 -13.007 1.00 44.04 498 HIS A O 17
ATOM 14523 N N . LYS A 1 43 ? -5.060 -0.939 -14.386 1.00 71.34 499 LYS A N 17
ATOM 14524 C CA . LYS A 1 43 ? -6.422 -0.708 -14.854 1.00 44.00 499 LYS A CA 17
ATOM 14525 C C . LYS A 1 43 ? -7.005 -1.972 -15.477 1.00 60.12 499 LYS A C 17
ATOM 14526 O O . LYS A 1 43 ? -8.165 -2.311 -15.246 1.00 12.32 499 LYS A O 17
ATOM 14545 N N . MET A 1 44 ? -6.192 -2.666 -16.267 1.00 73.22 500 MET A N 17
ATOM 14546 C CA . MET A 1 44 ? -6.628 -3.895 -16.921 1.00 52.31 500 MET A CA 17
ATOM 14547 C C . MET A 1 44 ? -6.593 -5.070 -15.949 1.00 52.21 500 MET A C 17
ATOM 14548 O O . MET A 1 44 ? -7.447 -5.956 -16.000 1.00 21.30 500 MET A O 17
ATOM 14562 N N . LEU A 1 45 ? -5.602 -5.071 -15.065 1.00 65.22 501 LEU A N 17
ATOM 14563 C CA . LEU A 1 45 ? -5.455 -6.138 -14.081 1.00 73.21 501 LEU A CA 17
ATOM 14564 C C . LEU A 1 45 ? -6.732 -6.303 -13.263 1.00 20.11 501 LEU A C 17
ATOM 14565 O O . LEU A 1 45 ? -7.286 -7.399 -13.169 1.00 61.05 501 LEU A O 17
ATOM 14581 N N . THR A 1 46 ? -7.196 -5.206 -12.673 1.00 34.15 502 THR A N 17
ATOM 14582 C CA . THR A 1 46 ? -8.408 -5.228 -11.863 1.00 72.42 502 THR A CA 17
ATOM 14583 C C . THR A 1 46 ? -9.594 -5.757 -12.663 1.00 4.13 502 THR A C 17
ATOM 14584 O O . THR A 1 46 ? -10.458 -6.448 -12.125 1.00 72.21 502 THR A O 17
ATOM 14595 N N . ALA A 1 47 ? -9.627 -5.428 -13.950 1.00 13.31 503 ALA A N 17
ATOM 14596 C CA . ALA A 1 47 ? -10.706 -5.872 -14.824 1.00 42.10 503 ALA A CA 17
ATOM 14597 C C . ALA A 1 47 ? -10.718 -7.391 -14.952 1.00 34.54 503 ALA A C 17
ATOM 14598 O O . ALA A 1 47 ? -11.766 -8.026 -14.823 1.00 50.31 503 ALA A O 17
ATOM 14605 N N . ILE A 1 48 ? -9.549 -7.969 -15.206 1.00 0.15 504 ILE A N 17
ATOM 14606 C CA . ILE A 1 48 ? -9.427 -9.414 -15.350 1.00 24.20 504 ILE A CA 17
ATOM 14607 C C . ILE A 1 48 ? -10.052 -10.140 -14.164 1.00 32.12 504 ILE A C 17
ATOM 14608 O O . ILE A 1 48 ? -10.916 -11.002 -14.334 1.00 40.43 504 ILE A O 17
ATOM 14624 N N . LEU A 1 49 ? -9.612 -9.786 -12.962 1.00 13.35 505 LEU A N 17
ATOM 14625 C CA . LEU A 1 49 ? -10.130 -10.402 -11.745 1.00 14.10 505 LEU A CA 17
ATOM 14626 C C . LEU A 1 49 ? -11.584 -10.005 -11.510 1.00 12.52 505 LEU A C 17
ATOM 14627 O O . LEU A 1 49 ? -12.387 -10.805 -11.030 1.00 41.44 505 LEU A O 17
ATOM 14643 N N . ALA A 1 50 ? -11.916 -8.764 -11.853 1.00 20.14 506 ALA A N 17
ATOM 14644 C CA . ALA A 1 50 ? -13.274 -8.262 -11.683 1.00 22.01 506 ALA A CA 17
ATOM 14645 C C . ALA A 1 50 ? -14.286 -9.177 -12.364 1.00 15.44 506 ALA A C 17
ATOM 14646 O O . ALA A 1 50 ? -15.187 -9.713 -11.718 1.00 13.41 506 ALA A O 17
ATOM 14653 N N . LYS A 1 51 ? -14.134 -9.351 -13.672 1.00 4.30 507 LYS A N 17
ATOM 14654 C CA . LYS A 1 51 ? -15.034 -10.201 -14.442 1.00 20.04 507 LYS A CA 17
ATOM 14655 C C . LYS A 1 51 ? -14.848 -11.668 -14.069 1.00 21.42 507 LYS A C 17
ATOM 14656 O O . LYS A 1 51 ? -15.799 -12.449 -14.094 1.00 62.22 507 LYS A O 17
ATOM 14675 N N . GLN A 1 52 ? -13.618 -12.035 -13.722 1.00 53.20 508 GLN A N 17
ATOM 14676 C CA . GLN A 1 52 ? -13.309 -13.409 -13.343 1.00 54.43 508 GLN A CA 17
ATOM 14677 C C . GLN A 1 52 ? -14.020 -13.789 -12.049 1.00 23.25 508 GLN A C 17
ATOM 14678 O O . GLN A 1 52 ? -14.446 -12.935 -11.272 1.00 13.34 508 GLN A O 17
ATOM 14692 N N . PRO A 1 53 ? -14.151 -15.102 -11.809 1.00 72.41 509 PRO A N 17
ATOM 14693 C CA . PRO A 1 53 ? -14.810 -15.626 -10.609 1.00 23.13 509 PRO A CA 17
ATOM 14694 C C . PRO A 1 53 ? -13.994 -15.378 -9.345 1.00 4.32 509 PRO A C 17
ATOM 14695 O O . PRO A 1 53 ? -14.502 -15.507 -8.231 1.00 4.30 509 PRO A O 17
ATOM 14706 N N . GLY A 1 1 ? -0.512 5.341 -4.306 1.00 31.21 457 GLY A N 18
ATOM 14707 C CA . GLY A 1 1 ? 0.008 5.213 -2.957 1.00 72.50 457 GLY A CA 18
ATOM 14708 C C . GLY A 1 1 ? 0.098 3.768 -2.505 1.00 42.44 457 GLY A C 18
ATOM 14709 O O . GLY A 1 1 ? -0.872 3.018 -2.606 1.00 70.51 457 GLY A O 18
ATOM 14713 N N . SER A 1 2 ? 1.267 3.378 -2.008 1.00 21.34 458 SER A N 18
ATOM 14714 C CA . SER A 1 2 ? 1.482 2.012 -1.544 1.00 4.00 458 SER A CA 18
ATOM 14715 C C . SER A 1 2 ? 1.169 1.008 -2.649 1.00 31.53 458 SER A C 18
ATOM 14716 O O . SER A 1 2 ? 0.470 0.019 -2.424 1.00 50.44 458 SER A O 18
ATOM 14724 N N . SER A 1 3 ? 1.691 1.268 -3.843 1.00 4.52 459 SER A N 18
ATOM 14725 C CA . SER A 1 3 ? 1.465 0.390 -4.985 1.00 0.33 459 SER A CA 18
ATOM 14726 C C . SER A 1 3 ? 2.788 -0.028 -5.619 1.00 50.33 459 SER A C 18
ATOM 14727 O O . SER A 1 3 ? 3.023 0.208 -6.804 1.00 53.53 459 SER A O 18
ATOM 14735 N N . SER A 1 4 ? 3.649 -0.650 -4.821 1.00 64.20 460 SER A N 18
ATOM 14736 C CA . SER A 1 4 ? 4.951 -1.098 -5.302 1.00 71.32 460 SER A CA 18
ATOM 14737 C C . SER A 1 4 ? 4.798 -2.259 -6.281 1.00 22.15 460 SER A C 18
ATOM 14738 O O . SER A 1 4 ? 3.898 -3.088 -6.142 1.00 42.51 460 SER A O 18
ATOM 14746 N N . ARG A 1 5 ? 5.684 -2.312 -7.270 1.00 5.55 461 ARG A N 18
ATOM 14747 C CA . ARG A 1 5 ? 5.648 -3.369 -8.272 1.00 65.13 461 ARG A CA 18
ATOM 14748 C C . ARG A 1 5 ? 5.603 -4.744 -7.611 1.00 42.34 461 ARG A C 18
ATOM 14749 O O . ARG A 1 5 ? 4.949 -5.661 -8.108 1.00 25.02 461 ARG A O 18
ATOM 14770 N N . SER A 1 6 ? 6.303 -4.878 -6.489 1.00 73.42 462 SER A N 18
ATOM 14771 C CA . SER A 1 6 ? 6.346 -6.142 -5.762 1.00 50.14 462 SER A CA 18
ATOM 14772 C C . SER A 1 6 ? 4.940 -6.607 -5.398 1.00 75.51 462 SER A C 18
ATOM 14773 O O . SER A 1 6 ? 4.652 -7.804 -5.390 1.00 72.43 462 SER A O 18
ATOM 14781 N N . VAL A 1 7 ? 4.066 -5.652 -5.096 1.00 42.23 463 VAL A N 18
ATOM 14782 C CA . VAL A 1 7 ? 2.689 -5.962 -4.732 1.00 30.12 463 VAL A CA 18
ATOM 14783 C C . VAL A 1 7 ? 1.917 -6.516 -5.924 1.00 34.13 463 VAL A C 18
ATOM 14784 O O . VAL A 1 7 ? 1.294 -7.575 -5.835 1.00 2.12 463 VAL A O 18
ATOM 14797 N N . ILE A 1 8 ? 1.961 -5.794 -7.038 1.00 64.01 464 ILE A N 18
ATOM 14798 C CA . ILE A 1 8 ? 1.267 -6.214 -8.249 1.00 30.53 464 ILE A CA 18
ATOM 14799 C C . ILE A 1 8 ? 1.719 -7.603 -8.688 1.00 31.24 464 ILE A C 18
ATOM 14800 O O . ILE A 1 8 ? 0.902 -8.508 -8.858 1.00 53.14 464 ILE A O 18
ATOM 14816 N N . ARG A 1 9 ? 3.026 -7.765 -8.867 1.00 12.04 465 ARG A N 18
ATOM 14817 C CA . ARG A 1 9 ? 3.587 -9.044 -9.285 1.00 1.21 465 ARG A CA 18
ATOM 14818 C C . ARG A 1 9 ? 3.197 -10.153 -8.312 1.00 41.12 465 ARG A C 18
ATOM 14819 O O . ARG A 1 9 ? 2.968 -11.293 -8.715 1.00 31.30 465 ARG A O 18
ATOM 14840 N N . SER A 1 10 ? 3.124 -9.810 -7.030 1.00 44.00 466 SER A N 18
ATOM 14841 C CA . SER A 1 10 ? 2.767 -10.777 -5.999 1.00 74.32 466 SER A CA 18
ATOM 14842 C C . SER A 1 10 ? 1.354 -11.310 -6.221 1.00 65.52 466 SER A C 18
ATOM 14843 O O . SER A 1 10 ? 1.077 -12.485 -5.975 1.00 12.54 466 SER A O 18
ATOM 14851 N N . ILE A 1 11 ? 0.467 -10.439 -6.688 1.00 74.33 467 ILE A N 18
ATOM 14852 C CA . ILE A 1 11 ? -0.916 -10.822 -6.945 1.00 13.22 467 ILE A CA 18
ATOM 14853 C C . ILE A 1 11 ? -1.030 -11.652 -8.219 1.00 23.33 467 ILE A C 18
ATOM 14854 O O . ILE A 1 11 ? -1.787 -12.622 -8.274 1.00 42.22 467 ILE A O 18
ATOM 14870 N N . ILE A 1 12 ? -0.271 -11.267 -9.239 1.00 52.32 468 ILE A N 18
ATOM 14871 C CA . ILE A 1 12 ? -0.284 -11.978 -10.512 1.00 14.44 468 ILE A CA 18
ATOM 14872 C C . ILE A 1 12 ? 0.035 -13.456 -10.319 1.00 23.03 468 ILE A C 18
ATOM 14873 O O . ILE A 1 12 ? -0.655 -14.327 -10.849 1.00 41.44 468 ILE A O 18
ATOM 14889 N N . LYS A 1 13 ? 1.086 -13.734 -9.554 1.00 13.42 469 LYS A N 18
ATOM 14890 C CA . LYS A 1 13 ? 1.497 -15.107 -9.287 1.00 13.24 469 LYS A CA 18
ATOM 14891 C C . LYS A 1 13 ? 0.460 -15.829 -8.432 1.00 55.33 469 LYS A C 18
ATOM 14892 O O . LYS A 1 13 ? 0.222 -17.024 -8.606 1.00 54.11 469 LYS A O 18
ATOM 14911 N N . SER A 1 14 ? -0.156 -15.095 -7.510 1.00 44.04 470 SER A N 18
ATOM 14912 C CA . SER A 1 14 ? -1.166 -15.666 -6.628 1.00 22.44 470 SER A CA 18
ATOM 14913 C C . SER A 1 14 ? -2.568 -15.423 -7.177 1.00 50.33 470 SER A C 18
ATOM 14914 O O . SER A 1 14 ? -3.547 -15.417 -6.431 1.00 1.20 470 SER A O 18
ATOM 14922 N N . SER A 1 15 ? -2.656 -15.222 -8.488 1.00 53.12 471 SER A N 18
ATOM 14923 C CA . SER A 1 15 ? -3.937 -14.974 -9.139 1.00 54.30 471 SER A CA 18
ATOM 14924 C C . SER A 1 15 ? -4.767 -16.252 -9.210 1.00 53.01 471 SER A C 18
ATOM 14925 O O . SER A 1 15 ? -4.373 -17.292 -8.683 1.00 34.53 471 SER A O 18
ATOM 14933 N N . LYS A 1 16 ? -5.919 -16.166 -9.866 1.00 55.02 472 LYS A N 18
ATOM 14934 C CA . LYS A 1 16 ? -6.807 -17.314 -10.009 1.00 23.20 472 LYS A CA 18
ATOM 14935 C C . LYS A 1 16 ? -6.610 -17.989 -11.363 1.00 11.41 472 LYS A C 18
ATOM 14936 O O . LYS A 1 16 ? -6.693 -19.212 -11.476 1.00 63.42 472 LYS A O 18
ATOM 14955 N N . LEU A 1 17 ? -6.348 -17.184 -12.387 1.00 54.00 473 LEU A N 18
ATOM 14956 C CA . LEU A 1 17 ? -6.138 -17.703 -13.734 1.00 31.41 473 LEU A CA 18
ATOM 14957 C C . LEU A 1 17 ? -5.037 -18.759 -13.745 1.00 34.34 473 LEU A C 18
ATOM 14958 O O . LEU A 1 17 ? -4.387 -19.002 -12.729 1.00 45.33 473 LEU A O 18
ATOM 14974 N N . ASN A 1 18 ? -4.834 -19.383 -14.901 1.00 10.05 474 ASN A N 18
ATOM 14975 C CA . ASN A 1 18 ? -3.811 -20.412 -15.044 1.00 44.01 474 ASN A CA 18
ATOM 14976 C C . ASN A 1 18 ? -2.416 -19.794 -15.059 1.00 1.31 474 ASN A C 18
ATOM 14977 O O . ASN A 1 18 ? -2.263 -18.588 -15.257 1.00 24.10 474 ASN A O 18
ATOM 14988 N N . ILE A 1 19 ? -1.403 -20.627 -14.849 1.00 21.52 475 ILE A N 18
ATOM 14989 C CA . ILE A 1 19 ? -0.021 -20.163 -14.840 1.00 32.12 475 ILE A CA 18
ATOM 14990 C C . ILE A 1 19 ? 0.365 -19.561 -16.187 1.00 21.05 475 ILE A C 18
ATOM 14991 O O . ILE A 1 19 ? 1.124 -18.593 -16.251 1.00 33.52 475 ILE A O 18
ATOM 15007 N N . ASP A 1 20 ? -0.163 -20.139 -17.260 1.00 0.32 476 ASP A N 18
ATOM 15008 C CA . ASP A 1 20 ? 0.124 -19.658 -18.606 1.00 51.43 476 ASP A CA 18
ATOM 15009 C C . ASP A 1 20 ? -0.202 -18.173 -18.734 1.00 12.23 476 ASP A C 18
ATOM 15010 O O . ASP A 1 20 ? 0.632 -17.378 -19.170 1.00 31.55 476 ASP A O 18
ATOM 15019 N N . HIS A 1 21 ? -1.421 -17.805 -18.352 1.00 11.23 477 HIS A N 18
ATOM 15020 C CA . HIS A 1 21 ? -1.858 -16.415 -18.424 1.00 22.03 477 HIS A CA 18
ATOM 15021 C C . HIS A 1 21 ? -1.039 -15.539 -17.480 1.00 53.33 477 HIS A C 18
ATOM 15022 O O . HIS A 1 21 ? -0.511 -14.501 -17.881 1.00 20.31 477 HIS A O 18
ATOM 15036 N N . LYS A 1 22 ? -0.939 -15.962 -16.225 1.00 20.31 478 LYS A N 18
ATOM 15037 C CA . LYS A 1 22 ? -0.185 -15.218 -15.224 1.00 1.44 478 LYS A CA 18
ATOM 15038 C C . LYS A 1 22 ? 1.232 -14.932 -15.711 1.00 22.34 478 LYS A C 18
ATOM 15039 O O . LYS A 1 22 ? 1.732 -13.815 -15.576 1.00 20.33 478 LYS A O 18
ATOM 15058 N N . ASP A 1 23 ? 1.873 -15.948 -16.278 1.00 44.01 479 ASP A N 18
ATOM 15059 C CA . ASP A 1 23 ? 3.232 -15.805 -16.788 1.00 23.32 479 ASP A CA 18
ATOM 15060 C C . ASP A 1 23 ? 3.329 -14.630 -17.755 1.00 42.31 479 ASP A C 18
ATOM 15061 O O . ASP A 1 23 ? 4.339 -13.926 -17.793 1.00 52.05 479 ASP A O 18
ATOM 15070 N N . TYR A 1 24 ? 2.274 -14.424 -18.535 1.00 41.32 480 TYR A N 18
ATOM 15071 C CA . TYR A 1 24 ? 2.242 -13.336 -19.505 1.00 54.33 480 TYR A CA 18
ATOM 15072 C C . TYR A 1 24 ? 2.197 -11.982 -18.804 1.00 2.42 480 TYR A C 18
ATOM 15073 O O . TYR A 1 24 ? 2.926 -11.057 -19.166 1.00 24.13 480 TYR A O 18
ATOM 15091 N N . LEU A 1 25 ? 1.337 -11.872 -17.798 1.00 32.03 481 LEU A N 18
ATOM 15092 C CA . LEU A 1 25 ? 1.196 -10.632 -17.043 1.00 0.41 481 LEU A CA 18
ATOM 15093 C C . LEU A 1 25 ? 2.493 -10.284 -16.319 1.00 61.32 481 LEU A C 18
ATOM 15094 O O . LEU A 1 25 ? 2.858 -9.114 -16.204 1.00 11.55 481 LEU A O 18
ATOM 15110 N N . LEU A 1 26 ? 3.187 -11.309 -15.835 1.00 51.34 482 LEU A N 18
ATOM 15111 C CA . LEU A 1 26 ? 4.446 -11.113 -15.125 1.00 14.44 482 LEU A CA 18
ATOM 15112 C C . LEU A 1 26 ? 5.587 -10.849 -16.101 1.00 62.22 482 LEU A C 18
ATOM 15113 O O . LEU A 1 26 ? 6.490 -10.061 -15.819 1.00 15.32 482 LEU A O 18
ATOM 15129 N N . ASP A 1 27 ? 5.540 -11.512 -17.251 1.00 72.52 483 ASP A N 18
ATOM 15130 C CA . ASP A 1 27 ? 6.568 -11.348 -18.272 1.00 3.31 483 ASP A CA 18
ATOM 15131 C C . ASP A 1 27 ? 6.625 -9.903 -18.758 1.00 2.22 483 ASP A C 18
ATOM 15132 O O . ASP A 1 27 ? 7.703 -9.320 -18.882 1.00 64.31 483 ASP A O 18
ATOM 15141 N N . LEU A 1 28 ? 5.458 -9.330 -19.032 1.00 64.11 484 LEU A N 18
ATOM 15142 C CA . LEU A 1 28 ? 5.375 -7.953 -19.506 1.00 13.22 484 LEU A CA 18
ATOM 15143 C C . LEU A 1 28 ? 5.603 -6.969 -18.363 1.00 22.03 484 LEU A C 18
ATOM 15144 O O . LEU A 1 28 ? 6.274 -5.950 -18.531 1.00 65.11 484 LEU A O 18
ATOM 15160 N N . LEU A 1 29 ? 5.043 -7.281 -17.200 1.00 34.34 485 LEU A N 18
ATOM 15161 C CA . LEU A 1 29 ? 5.187 -6.426 -16.027 1.00 12.14 485 LEU A CA 18
ATOM 15162 C C . LEU A 1 29 ? 6.658 -6.228 -15.675 1.00 13.32 485 LEU A C 18
ATOM 15163 O O . LEU A 1 29 ? 7.062 -5.151 -15.237 1.00 34.53 485 LEU A O 18
ATOM 15179 N N . ASN A 1 30 ? 7.454 -7.273 -15.872 1.00 21.43 486 ASN A N 18
ATOM 15180 C CA . ASN A 1 30 ? 8.881 -7.214 -15.577 1.00 1.33 486 ASN A CA 18
ATOM 15181 C C . ASN A 1 30 ? 9.611 -6.341 -16.593 1.00 73.15 486 ASN A C 18
ATOM 15182 O O . ASN A 1 30 ? 10.554 -5.628 -16.251 1.00 62.02 486 ASN A O 18
ATOM 15193 N N . ASP A 1 31 ? 9.167 -6.403 -17.844 1.00 50.30 487 ASP A N 18
ATOM 15194 C CA . ASP A 1 31 ? 9.776 -5.617 -18.911 1.00 61.10 487 ASP A CA 18
ATOM 15195 C C . ASP A 1 31 ? 8.983 -4.339 -19.165 1.00 42.12 487 ASP A C 18
ATOM 15196 O O . ASP A 1 31 ? 9.003 -3.793 -20.268 1.00 54.34 487 ASP A O 18
ATOM 15205 N N . VAL A 1 32 ? 8.285 -3.867 -18.137 1.00 60.21 488 VAL A N 18
ATOM 15206 C CA . VAL A 1 32 ? 7.485 -2.653 -18.249 1.00 21.33 488 VAL A CA 18
ATOM 15207 C C . VAL A 1 32 ? 8.373 -1.420 -18.373 1.00 15.11 488 VAL A C 18
ATOM 15208 O O . VAL A 1 32 ? 9.324 -1.246 -17.611 1.00 32.12 488 VAL A O 18
ATOM 15221 N N . LYS A 1 33 ? 8.055 -0.564 -19.339 1.00 21.33 489 LYS A N 18
ATOM 15222 C CA . LYS A 1 33 ? 8.822 0.656 -19.563 1.00 74.53 489 LYS A CA 18
ATOM 15223 C C . LYS A 1 33 ? 7.897 1.858 -19.721 1.00 14.24 489 LYS A C 18
ATOM 15224 O O . LYS A 1 33 ? 7.284 2.049 -20.770 1.00 52.10 489 LYS A O 18
ATOM 15243 N N . GLY A 1 34 ? 7.802 2.668 -18.670 1.00 72.20 490 GLY A N 18
ATOM 15244 C CA . GLY A 1 34 ? 6.951 3.842 -18.713 1.00 54.42 490 GLY A CA 18
ATOM 15245 C C . GLY A 1 34 ? 6.018 3.927 -17.521 1.00 72.43 490 GLY A C 18
ATOM 15246 O O . GLY A 1 34 ? 5.227 3.015 -17.278 1.00 11.30 490 GLY A O 18
ATOM 15250 N N . SER A 1 35 ? 6.111 5.023 -16.775 1.00 60.41 491 SER A N 18
ATOM 15251 C CA . SER A 1 35 ? 5.272 5.220 -15.599 1.00 25.25 491 SER A CA 18
ATOM 15252 C C . SER A 1 35 ? 3.794 5.122 -15.962 1.00 61.45 491 SER A C 18
ATOM 15253 O O . SER A 1 35 ? 2.995 4.553 -15.218 1.00 24.31 491 SER A O 18
ATOM 15261 N N . LYS A 1 36 ? 3.436 5.681 -17.114 1.00 23.44 492 LYS A N 18
ATOM 15262 C CA . LYS A 1 36 ? 2.055 5.656 -17.580 1.00 10.43 492 LYS A CA 18
ATOM 15263 C C . LYS A 1 36 ? 1.603 4.228 -17.868 1.00 40.54 492 LYS A C 18
ATOM 15264 O O . LYS A 1 36 ? 0.472 3.852 -17.562 1.00 73.44 492 LYS A O 18
ATOM 15283 N N . ASP A 1 37 ? 2.494 3.439 -18.458 1.00 30.35 493 ASP A N 18
ATOM 15284 C CA . ASP A 1 37 ? 2.187 2.051 -18.785 1.00 43.10 493 ASP A CA 18
ATOM 15285 C C . ASP A 1 37 ? 1.990 1.224 -17.518 1.00 43.51 493 ASP A C 18
ATOM 15286 O O . ASP A 1 37 ? 1.101 0.375 -17.450 1.00 54.22 493 ASP A O 18
ATOM 15295 N N . LEU A 1 38 ? 2.826 1.477 -16.517 1.00 50.50 494 LEU A N 18
ATOM 15296 C CA . LEU A 1 38 ? 2.745 0.756 -15.252 1.00 13.14 494 LEU A CA 18
ATOM 15297 C C . LEU A 1 38 ? 1.362 0.908 -14.626 1.00 1.42 494 LEU A C 18
ATOM 15298 O O . LEU A 1 38 ? 0.796 -0.051 -14.102 1.00 24.42 494 LEU A O 18
ATOM 15314 N N . LYS A 1 39 ? 0.822 2.121 -14.686 1.00 34.23 495 LYS A N 18
ATOM 15315 C CA . LYS A 1 39 ? -0.497 2.400 -14.128 1.00 64.34 495 LYS A CA 18
ATOM 15316 C C . LYS A 1 39 ? -1.592 1.758 -14.974 1.00 42.13 495 LYS A C 18
ATOM 15317 O O . LYS A 1 39 ? -2.531 1.166 -14.444 1.00 23.23 495 LYS A O 18
ATOM 15336 N N . GLU A 1 40 ? -1.463 1.879 -16.292 1.00 13.41 496 GLU A N 18
ATOM 15337 C CA . GLU A 1 40 ? -2.443 1.310 -17.210 1.00 2.02 496 GLU A CA 18
ATOM 15338 C C . GLU A 1 40 ? -2.583 -0.194 -16.992 1.00 43.10 496 GLU A C 18
ATOM 15339 O O . GLU A 1 40 ? -3.676 -0.750 -17.104 1.00 45.34 496 GLU A O 18
ATOM 15351 N N . PHE A 1 41 ? -1.468 -0.847 -16.680 1.00 51.22 497 PHE A N 18
ATOM 15352 C CA . PHE A 1 41 ? -1.465 -2.286 -16.448 1.00 61.40 497 PHE A CA 18
ATOM 15353 C C . PHE A 1 41 ? -2.439 -2.660 -15.335 1.00 11.14 497 PHE A C 18
ATOM 15354 O O . PHE A 1 41 ? -3.164 -3.650 -15.435 1.00 32.21 497 PHE A O 18
ATOM 15371 N N . HIS A 1 42 ? -2.450 -1.860 -14.273 1.00 22.22 498 HIS A N 18
ATOM 15372 C CA . HIS A 1 42 ? -3.335 -2.106 -13.140 1.00 5.15 498 HIS A CA 18
ATOM 15373 C C . HIS A 1 42 ? -4.797 -2.073 -13.575 1.00 25.14 498 HIS A C 18
ATOM 15374 O O . HIS A 1 42 ? -5.602 -2.899 -13.145 1.00 31.12 498 HIS A O 18
ATOM 15388 N N . LYS A 1 43 ? -5.133 -1.113 -14.429 1.00 70.13 499 LYS A N 18
ATOM 15389 C CA . LYS A 1 43 ? -6.497 -0.972 -14.924 1.00 15.13 499 LYS A CA 18
ATOM 15390 C C . LYS A 1 43 ? -6.997 -2.282 -15.524 1.00 61.13 499 LYS A C 18
ATOM 15391 O O . LYS A 1 43 ? -8.172 -2.625 -15.399 1.00 11.20 499 LYS A O 18
ATOM 15410 N N . MET A 1 44 ? -6.096 -3.011 -16.175 1.00 40.44 500 MET A N 18
ATOM 15411 C CA . MET A 1 44 ? -6.446 -4.285 -16.793 1.00 2.32 500 MET A CA 18
ATOM 15412 C C . MET A 1 44 ? -6.445 -5.407 -15.760 1.00 74.42 500 MET A C 18
ATOM 15413 O O . MET A 1 44 ? -7.398 -6.183 -15.672 1.00 21.53 500 MET A O 18
ATOM 15427 N N . LEU A 1 45 ? -5.372 -5.489 -14.982 1.00 12.44 501 LEU A N 18
ATOM 15428 C CA . LEU A 1 45 ? -5.248 -6.517 -13.955 1.00 30.34 501 LEU A CA 18
ATOM 15429 C C . LEU A 1 45 ? -6.477 -6.536 -13.052 1.00 33.52 501 LEU A C 18
ATOM 15430 O O . LEU A 1 45 ? -7.095 -7.582 -12.847 1.00 22.14 501 LEU A O 18
ATOM 15446 N N . THR A 1 46 ? -6.830 -5.372 -12.515 1.00 64.22 502 THR A N 18
ATOM 15447 C CA . THR A 1 46 ? -7.985 -5.255 -11.635 1.00 54.44 502 THR A CA 18
ATOM 15448 C C . THR A 1 46 ? -9.256 -5.733 -12.329 1.00 64.04 502 THR A C 18
ATOM 15449 O O . THR A 1 46 ? -10.131 -6.328 -11.701 1.00 42.13 502 THR A O 18
ATOM 15460 N N . ALA A 1 47 ? -9.349 -5.470 -13.629 1.00 14.13 503 ALA A N 18
ATOM 15461 C CA . ALA A 1 47 ? -10.512 -5.876 -14.408 1.00 61.54 503 ALA A CA 18
ATOM 15462 C C . ALA A 1 47 ? -10.561 -7.392 -14.571 1.00 41.14 503 ALA A C 18
ATOM 15463 O O . ALA A 1 47 ? -11.583 -8.022 -14.297 1.00 25.12 503 ALA A O 18
ATOM 15470 N N . ILE A 1 48 ? -9.452 -7.970 -15.020 1.00 20.20 504 ILE A N 18
ATOM 15471 C CA . ILE A 1 48 ? -9.370 -9.412 -15.219 1.00 4.22 504 ILE A CA 18
ATOM 15472 C C . ILE A 1 48 ? -9.812 -10.165 -13.969 1.00 73.32 504 ILE A C 18
ATOM 15473 O O . ILE A 1 48 ? -10.644 -11.071 -14.039 1.00 71.21 504 ILE A O 18
ATOM 15489 N N . LEU A 1 49 ? -9.253 -9.784 -12.826 1.00 62.42 505 LEU A N 18
ATOM 15490 C CA . LEU A 1 49 ? -9.591 -10.423 -11.559 1.00 0.32 505 LEU A CA 18
ATOM 15491 C C . LEU A 1 49 ? -11.013 -10.070 -11.134 1.00 2.02 505 LEU A C 18
ATOM 15492 O O . LEU A 1 49 ? -11.715 -10.888 -10.541 1.00 71.41 505 LEU A O 18
ATOM 15508 N N . ALA A 1 50 ? -11.431 -8.847 -11.443 1.00 11.00 506 ALA A N 18
ATOM 15509 C CA . ALA A 1 50 ? -12.770 -8.387 -11.097 1.00 74.50 506 ALA A CA 18
ATOM 15510 C C . ALA A 1 50 ? -13.836 -9.279 -11.725 1.00 71.30 506 ALA A C 18
ATOM 15511 O O . ALA A 1 50 ? -14.653 -9.876 -11.024 1.00 33.32 506 ALA A O 18
ATOM 15518 N N . LYS A 1 51 ? -13.823 -9.365 -13.051 1.00 23.31 507 LYS A N 18
ATOM 15519 C CA . LYS A 1 51 ? -14.787 -10.185 -13.775 1.00 14.33 507 LYS A CA 18
ATOM 15520 C C . LYS A 1 51 ? -14.591 -11.664 -13.458 1.00 41.23 507 LYS A C 18
ATOM 15521 O O . LYS A 1 51 ? -15.550 -12.435 -13.436 1.00 65.13 507 LYS A O 18
ATOM 15540 N N . GLN A 1 52 ? -13.343 -12.051 -13.213 1.00 34.13 508 GLN A N 18
ATOM 15541 C CA . GLN A 1 52 ? -13.023 -13.438 -12.897 1.00 2.03 508 GLN A CA 18
ATOM 15542 C C . GLN A 1 52 ? -13.626 -13.844 -11.556 1.00 25.12 508 GLN A C 18
ATOM 15543 O O . GLN A 1 52 ? -13.969 -13.005 -10.723 1.00 34.33 508 GLN A O 18
ATOM 15557 N N . PRO A 1 53 ? -13.758 -15.161 -11.341 1.00 20.33 509 PRO A N 18
ATOM 15558 C CA . PRO A 1 53 ? -14.320 -15.709 -10.102 1.00 45.41 509 PRO A CA 18
ATOM 15559 C C . PRO A 1 53 ? -13.394 -15.507 -8.907 1.00 62.23 509 PRO A C 18
ATOM 15560 O O . PRO A 1 53 ? -12.203 -15.243 -9.070 1.00 44.14 509 PRO A O 18
ATOM 15571 N N . GLY A 1 1 ? 3.385 1.189 -0.405 1.00 21.11 457 GLY A N 19
ATOM 15572 C CA . GLY A 1 1 ? 2.435 1.550 -1.440 1.00 54.23 457 GLY A CA 19
ATOM 15573 C C . GLY A 1 1 ? 3.113 2.034 -2.707 1.00 32.52 457 GLY A C 19
ATOM 15574 O O . GLY A 1 1 ? 3.970 1.346 -3.261 1.00 70.23 457 GLY A O 19
ATOM 15578 N N . SER A 1 2 ? 2.727 3.219 -3.167 1.00 44.50 458 SER A N 19
ATOM 15579 C CA . SER A 1 2 ? 3.300 3.792 -4.380 1.00 23.23 458 SER A CA 19
ATOM 15580 C C . SER A 1 2 ? 3.224 2.800 -5.537 1.00 3.32 458 SER A C 19
ATOM 15581 O O . SER A 1 2 ? 4.140 2.712 -6.355 1.00 0.54 458 SER A O 19
ATOM 15589 N N . SER A 1 3 ? 2.125 2.055 -5.598 1.00 42.32 459 SER A N 19
ATOM 15590 C CA . SER A 1 3 ? 1.930 1.067 -6.652 1.00 73.22 459 SER A CA 19
ATOM 15591 C C . SER A 1 3 ? 3.143 0.149 -6.768 1.00 40.11 459 SER A C 19
ATOM 15592 O O . SER A 1 3 ? 3.602 -0.155 -7.869 1.00 4.21 459 SER A O 19
ATOM 15600 N N . SER A 1 4 ? 3.657 -0.289 -5.623 1.00 43.13 460 SER A N 19
ATOM 15601 C CA . SER A 1 4 ? 4.820 -1.169 -5.595 1.00 12.23 460 SER A CA 19
ATOM 15602 C C . SER A 1 4 ? 4.609 -2.377 -6.503 1.00 3.42 460 SER A C 19
ATOM 15603 O O . SER A 1 4 ? 3.665 -3.146 -6.322 1.00 25.02 460 SER A O 19
ATOM 15611 N N . ARG A 1 5 ? 5.496 -2.536 -7.480 1.00 52.30 461 ARG A N 19
ATOM 15612 C CA . ARG A 1 5 ? 5.408 -3.648 -8.418 1.00 34.51 461 ARG A CA 19
ATOM 15613 C C . ARG A 1 5 ? 5.290 -4.977 -7.676 1.00 44.30 461 ARG A C 19
ATOM 15614 O O . ARG A 1 5 ? 4.516 -5.850 -8.065 1.00 74.44 461 ARG A O 19
ATOM 15635 N N . SER A 1 6 ? 6.065 -5.121 -6.606 1.00 23.31 462 SER A N 19
ATOM 15636 C CA . SER A 1 6 ? 6.052 -6.344 -5.812 1.00 32.41 462 SER A CA 19
ATOM 15637 C C . SER A 1 6 ? 4.628 -6.712 -5.405 1.00 22.12 462 SER A C 19
ATOM 15638 O O . SER A 1 6 ? 4.274 -7.889 -5.335 1.00 64.23 462 SER A O 19
ATOM 15646 N N . VAL A 1 7 ? 3.815 -5.695 -5.136 1.00 71.53 463 VAL A N 19
ATOM 15647 C CA . VAL A 1 7 ? 2.429 -5.910 -4.737 1.00 2.11 463 VAL A CA 19
ATOM 15648 C C . VAL A 1 7 ? 1.602 -6.458 -5.894 1.00 63.43 463 VAL A C 19
ATOM 15649 O O . VAL A 1 7 ? 0.924 -7.477 -5.758 1.00 14.34 463 VAL A O 19
ATOM 15662 N N . ILE A 1 8 ? 1.664 -5.777 -7.033 1.00 63.14 464 ILE A N 19
ATOM 15663 C CA . ILE A 1 8 ? 0.922 -6.197 -8.216 1.00 23.44 464 ILE A CA 19
ATOM 15664 C C . ILE A 1 8 ? 1.301 -7.616 -8.627 1.00 33.24 464 ILE A C 19
ATOM 15665 O O . ILE A 1 8 ? 0.440 -8.487 -8.755 1.00 13.23 464 ILE A O 19
ATOM 15681 N N . ARG A 1 9 ? 2.594 -7.842 -8.830 1.00 64.31 465 ARG A N 19
ATOM 15682 C CA . ARG A 1 9 ? 3.087 -9.156 -9.226 1.00 5.01 465 ARG A CA 19
ATOM 15683 C C . ARG A 1 9 ? 2.662 -10.222 -8.220 1.00 44.11 465 ARG A C 19
ATOM 15684 O O . ARG A 1 9 ? 2.375 -11.360 -8.591 1.00 14.21 465 ARG A O 19
ATOM 15705 N N . SER A 1 10 ? 2.626 -9.845 -6.946 1.00 40.00 466 SER A N 19
ATOM 15706 C CA . SER A 1 10 ? 2.241 -10.769 -5.886 1.00 75.42 466 SER A CA 19
ATOM 15707 C C . SER A 1 10 ? 0.799 -11.235 -6.069 1.00 63.12 466 SER A C 19
ATOM 15708 O O . SER A 1 10 ? 0.468 -12.388 -5.790 1.00 11.45 466 SER A O 19
ATOM 15716 N N . ILE A 1 11 ? -0.053 -10.331 -6.540 1.00 43.13 467 ILE A N 19
ATOM 15717 C CA . ILE A 1 11 ? -1.458 -10.649 -6.762 1.00 1.51 467 ILE A CA 19
ATOM 15718 C C . ILE A 1 11 ? -1.628 -11.588 -7.951 1.00 53.31 467 ILE A C 19
ATOM 15719 O O . ILE A 1 11 ? -2.478 -12.479 -7.934 1.00 42.11 467 ILE A O 19
ATOM 15735 N N . ILE A 1 12 ? -0.814 -11.383 -8.981 1.00 12.00 468 ILE A N 19
ATOM 15736 C CA . ILE A 1 12 ? -0.873 -12.213 -10.177 1.00 61.54 468 ILE A CA 19
ATOM 15737 C C . ILE A 1 12 ? -0.366 -13.623 -9.893 1.00 61.34 468 ILE A C 19
ATOM 15738 O O . ILE A 1 12 ? -1.064 -14.608 -10.139 1.00 2.54 468 ILE A O 19
ATOM 15754 N N . LYS A 1 13 ? 0.853 -13.714 -9.373 1.00 3.00 469 LYS A N 19
ATOM 15755 C CA . LYS A 1 13 ? 1.455 -15.003 -9.052 1.00 14.25 469 LYS A CA 19
ATOM 15756 C C . LYS A 1 13 ? 0.545 -15.814 -8.135 1.00 33.22 469 LYS A C 19
ATOM 15757 O O . LYS A 1 13 ? 0.475 -17.039 -8.240 1.00 14.32 469 LYS A O 19
ATOM 15776 N N . SER A 1 14 ? -0.151 -15.124 -7.237 1.00 54.24 470 SER A N 19
ATOM 15777 C CA . SER A 1 14 ? -1.055 -15.781 -6.301 1.00 34.02 470 SER A CA 19
ATOM 15778 C C . SER A 1 14 ? -2.392 -16.096 -6.966 1.00 10.41 470 SER A C 19
ATOM 15779 O O . SER A 1 14 ? -3.009 -17.124 -6.689 1.00 20.13 470 SER A O 19
ATOM 15787 N N . SER A 1 15 ? -2.833 -15.202 -7.845 1.00 52.40 471 SER A N 19
ATOM 15788 C CA . SER A 1 15 ? -4.098 -15.381 -8.548 1.00 14.43 471 SER A CA 19
ATOM 15789 C C . SER A 1 15 ? -4.162 -16.753 -9.211 1.00 41.13 471 SER A C 19
ATOM 15790 O O . SER A 1 15 ? -3.134 -17.344 -9.543 1.00 2.21 471 SER A O 19
ATOM 15798 N N . LYS A 1 16 ? -5.377 -17.255 -9.402 1.00 71.03 472 LYS A N 19
ATOM 15799 C CA . LYS A 1 16 ? -5.578 -18.557 -10.027 1.00 51.01 472 LYS A CA 19
ATOM 15800 C C . LYS A 1 16 ? -5.848 -18.408 -11.521 1.00 45.21 472 LYS A C 19
ATOM 15801 O O . LYS A 1 16 ? -6.613 -19.177 -12.104 1.00 42.02 472 LYS A O 19
ATOM 15820 N N . LEU A 1 17 ? -5.214 -17.415 -12.136 1.00 24.15 473 LEU A N 19
ATOM 15821 C CA . LEU A 1 17 ? -5.384 -17.166 -13.563 1.00 22.12 473 LEU A CA 19
ATOM 15822 C C . LEU A 1 17 ? -4.604 -18.183 -14.390 1.00 21.22 473 LEU A C 19
ATOM 15823 O O . LEU A 1 17 ? -3.849 -18.990 -13.849 1.00 1.34 473 LEU A O 19
ATOM 15839 N N . ASN A 1 18 ? -4.791 -18.137 -15.705 1.00 22.01 474 ASN A N 19
ATOM 15840 C CA . ASN A 1 18 ? -4.103 -19.054 -16.607 1.00 54.43 474 ASN A CA 19
ATOM 15841 C C . ASN A 1 18 ? -2.599 -19.039 -16.355 1.00 2.00 474 ASN A C 19
ATOM 15842 O O . ASN A 1 18 ? -2.016 -17.991 -16.076 1.00 13.40 474 ASN A O 19
ATOM 15853 N N . ILE A 1 19 ? -1.976 -20.209 -16.456 1.00 12.54 475 ILE A N 19
ATOM 15854 C CA . ILE A 1 19 ? -0.540 -20.330 -16.240 1.00 43.32 475 ILE A CA 19
ATOM 15855 C C . ILE A 1 19 ? 0.238 -19.441 -17.205 1.00 72.55 475 ILE A C 19
ATOM 15856 O O . ILE A 1 19 ? 1.274 -18.879 -16.850 1.00 55.32 475 ILE A O 19
ATOM 15872 N N . ASP A 1 20 ? -0.270 -19.319 -18.427 1.00 44.10 476 ASP A N 19
ATOM 15873 C CA . ASP A 1 20 ? 0.375 -18.496 -19.444 1.00 24.31 476 ASP A CA 19
ATOM 15874 C C . ASP A 1 20 ? 0.091 -17.016 -19.206 1.00 64.53 476 ASP A C 19
ATOM 15875 O O . ASP A 1 20 ? 0.948 -16.164 -19.441 1.00 3.45 476 ASP A O 19
ATOM 15884 N N . HIS A 1 21 ? -1.118 -16.718 -18.741 1.00 25.43 477 HIS A N 19
ATOM 15885 C CA . HIS A 1 21 ? -1.515 -15.341 -18.472 1.00 10.02 477 HIS A CA 19
ATOM 15886 C C . HIS A 1 21 ? -0.665 -14.738 -17.358 1.00 3.22 477 HIS A C 19
ATOM 15887 O O . HIS A 1 21 ? -0.173 -13.615 -17.476 1.00 33.12 477 HIS A O 19
ATOM 15901 N N . LYS A 1 22 ? -0.496 -15.490 -16.276 1.00 23.23 478 LYS A N 19
ATOM 15902 C CA . LYS A 1 22 ? 0.295 -15.031 -15.140 1.00 62.30 478 LYS A CA 19
ATOM 15903 C C . LYS A 1 22 ? 1.733 -14.744 -15.559 1.00 43.52 478 LYS A C 19
ATOM 15904 O O . LYS A 1 22 ? 2.273 -13.676 -15.267 1.00 62.41 478 LYS A O 19
ATOM 15923 N N . ASP A 1 23 ? 2.347 -15.701 -16.246 1.00 41.41 479 ASP A N 19
ATOM 15924 C CA . ASP A 1 23 ? 3.722 -15.549 -16.708 1.00 10.31 479 ASP A CA 19
ATOM 15925 C C . ASP A 1 23 ? 3.859 -14.330 -17.615 1.00 71.13 479 ASP A C 19
ATOM 15926 O O . ASP A 1 23 ? 4.868 -13.626 -17.578 1.00 11.45 479 ASP A O 19
ATOM 15935 N N . TYR A 1 24 ? 2.838 -14.088 -18.430 1.00 63.55 480 TYR A N 19
ATOM 15936 C CA . TYR A 1 24 ? 2.846 -12.957 -19.350 1.00 61.23 480 TYR A CA 19
ATOM 15937 C C . TYR A 1 24 ? 2.702 -11.640 -18.595 1.00 12.32 480 TYR A C 19
ATOM 15938 O O . TYR A 1 24 ? 3.502 -10.720 -18.768 1.00 44.33 480 TYR A O 19
ATOM 15956 N N . LEU A 1 25 ? 1.676 -11.556 -17.755 1.00 72.32 481 LEU A N 19
ATOM 15957 C CA . LEU A 1 25 ? 1.425 -10.352 -16.971 1.00 31.12 481 LEU A CA 19
ATOM 15958 C C . LEU A 1 25 ? 2.625 -10.014 -16.092 1.00 63.54 481 LEU A C 19
ATOM 15959 O O . LEU A 1 25 ? 2.945 -8.844 -15.883 1.00 2.51 481 LEU A O 19
ATOM 15975 N N . LEU A 1 26 ? 3.288 -11.047 -15.583 1.00 13.04 482 LEU A N 19
ATOM 15976 C CA . LEU A 1 26 ? 4.455 -10.860 -14.728 1.00 63.42 482 LEU A CA 19
ATOM 15977 C C . LEU A 1 26 ? 5.694 -10.544 -15.560 1.00 51.12 482 LEU A C 19
ATOM 15978 O O . LEU A 1 26 ? 6.543 -9.752 -15.151 1.00 50.21 482 LEU A O 19
ATOM 15994 N N . ASP A 1 27 ? 5.789 -11.166 -16.730 1.00 61.10 483 ASP A N 19
ATOM 15995 C CA . ASP A 1 27 ? 6.922 -10.948 -17.622 1.00 23.42 483 ASP A CA 19
ATOM 15996 C C . ASP A 1 27 ? 6.951 -9.508 -18.122 1.00 40.51 483 ASP A C 19
ATOM 15997 O O . ASP A 1 27 ? 8.001 -8.863 -18.132 1.00 71.31 483 ASP A O 19
ATOM 16006 N N . LEU A 1 28 ? 5.792 -9.008 -18.538 1.00 5.13 484 LEU A N 19
ATOM 16007 C CA . LEU A 1 28 ? 5.684 -7.643 -19.041 1.00 4.22 484 LEU A CA 19
ATOM 16008 C C . LEU A 1 28 ? 5.777 -6.633 -17.901 1.00 61.40 484 LEU A C 19
ATOM 16009 O O . LEU A 1 28 ? 6.417 -5.589 -18.033 1.00 14.12 484 LEU A O 19
ATOM 16025 N N . LEU A 1 29 ? 5.137 -6.953 -16.782 1.00 11.43 485 LEU A N 19
ATOM 16026 C CA . LEU A 1 29 ? 5.149 -6.075 -15.617 1.00 13.34 485 LEU A CA 19
ATOM 16027 C C . LEU A 1 29 ? 6.576 -5.814 -15.146 1.00 11.31 485 LEU A C 19
ATOM 16028 O O . LEU A 1 29 ? 6.900 -4.716 -14.696 1.00 4.14 485 LEU A O 19
ATOM 16044 N N . ASN A 1 30 ? 7.425 -6.830 -15.255 1.00 71.55 486 ASN A N 19
ATOM 16045 C CA . ASN A 1 30 ? 8.818 -6.710 -14.842 1.00 64.54 486 ASN A CA 19
ATOM 16046 C C . ASN A 1 30 ? 9.618 -5.896 -15.855 1.00 72.33 486 ASN A C 19
ATOM 16047 O O . ASN A 1 30 ? 10.512 -5.134 -15.487 1.00 61.44 486 ASN A O 19
ATOM 16058 N N . ASP A 1 31 ? 9.289 -6.063 -17.131 1.00 53.45 487 ASP A N 19
ATOM 16059 C CA . ASP A 1 31 ? 9.974 -5.342 -18.198 1.00 63.21 487 ASP A CA 19
ATOM 16060 C C . ASP A 1 31 ? 9.182 -4.107 -18.616 1.00 24.03 487 ASP A C 19
ATOM 16061 O O . ASP A 1 31 ? 9.289 -3.643 -19.751 1.00 73.21 487 ASP A O 19
ATOM 16070 N N . VAL A 1 32 ? 8.387 -3.579 -17.690 1.00 63.24 488 VAL A N 19
ATOM 16071 C CA . VAL A 1 32 ? 7.577 -2.398 -17.962 1.00 42.21 488 VAL A CA 19
ATOM 16072 C C . VAL A 1 32 ? 8.444 -1.147 -18.055 1.00 54.21 488 VAL A C 19
ATOM 16073 O O . VAL A 1 32 ? 9.408 -0.989 -17.306 1.00 52.51 488 VAL A O 19
ATOM 16086 N N . LYS A 1 33 ? 8.094 -0.259 -18.979 1.00 55.24 489 LYS A N 19
ATOM 16087 C CA . LYS A 1 33 ? 8.837 0.981 -19.171 1.00 21.32 489 LYS A CA 19
ATOM 16088 C C . LYS A 1 33 ? 7.889 2.159 -19.367 1.00 51.30 489 LYS A C 19
ATOM 16089 O O . LYS A 1 33 ? 7.421 2.414 -20.476 1.00 2.20 489 LYS A O 19
ATOM 16108 N N . GLY A 1 34 ? 7.610 2.876 -18.282 1.00 45.23 490 GLY A N 19
ATOM 16109 C CA . GLY A 1 34 ? 6.721 4.020 -18.357 1.00 55.05 490 GLY A CA 19
ATOM 16110 C C . GLY A 1 34 ? 5.676 4.015 -17.259 1.00 2.21 490 GLY A C 19
ATOM 16111 O O . GLY A 1 34 ? 4.820 3.132 -17.211 1.00 22.14 490 GLY A O 19
ATOM 16115 N N . SER A 1 35 ? 5.747 5.004 -16.373 1.00 31.41 491 SER A N 19
ATOM 16116 C CA . SER A 1 35 ? 4.803 5.107 -15.266 1.00 23.10 491 SER A CA 19
ATOM 16117 C C . SER A 1 35 ? 3.365 5.053 -15.771 1.00 72.45 491 SER A C 19
ATOM 16118 O O . SER A 1 35 ? 2.508 4.402 -15.173 1.00 14.52 491 SER A O 19
ATOM 16126 N N . LYS A 1 36 ? 3.107 5.741 -16.879 1.00 21.35 492 LYS A N 19
ATOM 16127 C CA . LYS A 1 36 ? 1.774 5.772 -17.468 1.00 32.32 492 LYS A CA 19
ATOM 16128 C C . LYS A 1 36 ? 1.273 4.360 -17.755 1.00 33.25 492 LYS A C 19
ATOM 16129 O O . LYS A 1 36 ? 0.143 4.010 -17.411 1.00 43.22 492 LYS A O 19
ATOM 16148 N N . ASP A 1 37 ? 2.120 3.553 -18.384 1.00 33.11 493 ASP A N 19
ATOM 16149 C CA . ASP A 1 37 ? 1.763 2.178 -18.714 1.00 64.12 493 ASP A CA 19
ATOM 16150 C C . ASP A 1 37 ? 1.573 1.347 -17.449 1.00 53.11 493 ASP A C 19
ATOM 16151 O O . ASP A 1 37 ? 0.690 0.490 -17.383 1.00 42.23 493 ASP A O 19
ATOM 16160 N N . LEU A 1 38 ? 2.406 1.605 -16.447 1.00 72.01 494 LEU A N 19
ATOM 16161 C CA . LEU A 1 38 ? 2.330 0.880 -15.183 1.00 40.32 494 LEU A CA 19
ATOM 16162 C C . LEU A 1 38 ? 0.946 1.019 -14.558 1.00 12.51 494 LEU A C 19
ATOM 16163 O O . LEU A 1 38 ? 0.407 0.065 -13.998 1.00 34.15 494 LEU A O 19
ATOM 16179 N N . LYS A 1 39 ? 0.374 2.215 -14.659 1.00 70.52 495 LYS A N 19
ATOM 16180 C CA . LYS A 1 39 ? -0.949 2.479 -14.107 1.00 53.41 495 LYS A CA 19
ATOM 16181 C C . LYS A 1 39 ? -2.034 1.825 -14.957 1.00 12.22 495 LYS A C 19
ATOM 16182 O O . LYS A 1 39 ? -2.924 1.155 -14.434 1.00 61.01 495 LYS A O 19
ATOM 16201 N N . GLU A 1 40 ? -1.952 2.024 -16.269 1.00 33.33 496 GLU A N 19
ATOM 16202 C CA . GLU A 1 40 ? -2.928 1.452 -17.189 1.00 63.25 496 GLU A CA 19
ATOM 16203 C C . GLU A 1 40 ? -2.997 -0.065 -17.036 1.00 4.11 496 GLU A C 19
ATOM 16204 O O . GLU A 1 40 ? -4.066 -0.664 -17.150 1.00 14.43 496 GLU A O 19
ATOM 16216 N N . PHE A 1 41 ? -1.847 -0.680 -16.777 1.00 75.35 497 PHE A N 19
ATOM 16217 C CA . PHE A 1 41 ? -1.776 -2.127 -16.610 1.00 21.22 497 PHE A CA 19
ATOM 16218 C C . PHE A 1 41 ? -2.707 -2.592 -15.494 1.00 21.03 497 PHE A C 19
ATOM 16219 O O . PHE A 1 41 ? -3.311 -3.661 -15.579 1.00 74.52 497 PHE A O 19
ATOM 16236 N N . HIS A 1 42 ? -2.817 -1.781 -14.446 1.00 43.35 498 HIS A N 19
ATOM 16237 C CA . HIS A 1 42 ? -3.674 -2.108 -13.312 1.00 42.15 498 HIS A CA 19
ATOM 16238 C C . HIS A 1 42 ? -5.146 -2.047 -13.709 1.00 21.32 498 HIS A C 19
ATOM 16239 O O . HIS A 1 42 ? -5.960 -2.842 -13.239 1.00 22.54 498 HIS A O 19
ATOM 16253 N N . LYS A 1 43 ? -5.481 -1.098 -14.576 1.00 35.20 499 LYS A N 19
ATOM 16254 C CA . LYS A 1 43 ? -6.855 -0.933 -15.037 1.00 0.14 499 LYS A CA 19
ATOM 16255 C C . LYS A 1 43 ? -7.385 -2.229 -15.642 1.00 53.42 499 LYS A C 19
ATOM 16256 O O . LYS A 1 43 ? -8.517 -2.632 -15.375 1.00 1.22 499 LYS A O 19
ATOM 16275 N N . MET A 1 44 ? -6.560 -2.877 -16.458 1.00 0.43 500 MET A N 19
ATOM 16276 C CA . MET A 1 44 ? -6.946 -4.128 -17.098 1.00 71.45 500 MET A CA 19
ATOM 16277 C C . MET A 1 44 ? -6.802 -5.300 -16.133 1.00 34.42 500 MET A C 19
ATOM 16278 O O . MET A 1 44 ? -7.603 -6.237 -16.153 1.00 44.44 500 MET A O 19
ATOM 16292 N N . LEU A 1 45 ? -5.779 -5.243 -15.288 1.00 64.14 501 LEU A N 19
ATOM 16293 C CA . LEU A 1 45 ? -5.530 -6.301 -14.315 1.00 1.54 501 LEU A CA 19
ATOM 16294 C C . LEU A 1 45 ? -6.762 -6.544 -13.449 1.00 60.51 501 LEU A C 19
ATOM 16295 O O . LEU A 1 45 ? -7.269 -7.664 -13.372 1.00 25.34 501 LEU A O 19
ATOM 16311 N N . THR A 1 46 ? -7.242 -5.488 -12.800 1.00 41.13 502 THR A N 19
ATOM 16312 C CA . THR A 1 46 ? -8.415 -5.587 -11.941 1.00 51.53 502 THR A CA 19
ATOM 16313 C C . THR A 1 46 ? -9.599 -6.182 -12.694 1.00 72.41 502 THR A C 19
ATOM 16314 O O . THR A 1 46 ? -10.397 -6.927 -12.125 1.00 52.35 502 THR A O 19
ATOM 16325 N N . ALA A 1 47 ? -9.707 -5.851 -13.977 1.00 4.44 503 ALA A N 19
ATOM 16326 C CA . ALA A 1 47 ? -10.792 -6.356 -14.808 1.00 12.41 503 ALA A CA 19
ATOM 16327 C C . ALA A 1 47 ? -10.768 -7.879 -14.877 1.00 11.24 503 ALA A C 19
ATOM 16328 O O . ALA A 1 47 ? -11.816 -8.524 -14.915 1.00 31.25 503 ALA A O 19
ATOM 16335 N N . ILE A 1 48 ? -9.567 -8.447 -14.893 1.00 10.30 504 ILE A N 19
ATOM 16336 C CA . ILE A 1 48 ? -9.408 -9.894 -14.957 1.00 22.22 504 ILE A CA 19
ATOM 16337 C C . ILE A 1 48 ? -9.991 -10.567 -13.719 1.00 1.54 504 ILE A C 19
ATOM 16338 O O . ILE A 1 48 ? -10.884 -11.409 -13.818 1.00 50.04 504 ILE A O 19
ATOM 16354 N N . LEU A 1 49 ? -9.482 -10.188 -12.552 1.00 3.25 505 LEU A N 19
ATOM 16355 C CA . LEU A 1 49 ? -9.953 -10.753 -11.292 1.00 12.53 505 LEU A CA 19
ATOM 16356 C C . LEU A 1 49 ? -11.457 -10.553 -11.135 1.00 32.14 505 LEU A C 19
ATOM 16357 O O . LEU A 1 49 ? -12.156 -11.417 -10.606 1.00 1.05 505 LEU A O 19
ATOM 16373 N N . ALA A 1 50 ? -11.949 -9.409 -11.600 1.00 31.52 506 ALA A N 19
ATOM 16374 C CA . ALA A 1 50 ? -13.371 -9.099 -11.515 1.00 4.42 506 ALA A CA 19
ATOM 16375 C C . ALA A 1 50 ? -14.214 -10.218 -12.116 1.00 12.31 506 ALA A C 19
ATOM 16376 O O . ALA A 1 50 ? -15.289 -10.540 -11.609 1.00 23.42 506 ALA A O 19
ATOM 16383 N N . LYS A 1 51 ? -13.721 -10.807 -13.200 1.00 54.31 507 LYS A N 19
ATOM 16384 C CA . LYS A 1 51 ? -14.429 -11.891 -13.871 1.00 40.31 507 LYS A CA 19
ATOM 16385 C C . LYS A 1 51 ? -14.375 -13.170 -13.043 1.00 34.34 507 LYS A C 19
ATOM 16386 O O . LYS A 1 51 ? -15.311 -13.970 -13.059 1.00 42.21 507 LYS A O 19
ATOM 16405 N N . GLN A 1 52 ? -13.276 -13.356 -12.319 1.00 12.20 508 GLN A N 19
ATOM 16406 C CA . GLN A 1 52 ? -13.103 -14.538 -11.484 1.00 24.33 508 GLN A CA 19
ATOM 16407 C C . GLN A 1 52 ? -14.095 -14.537 -10.325 1.00 62.05 508 GLN A C 19
ATOM 16408 O O . GLN A 1 52 ? -14.656 -13.505 -9.958 1.00 55.34 508 GLN A O 19
ATOM 16422 N N . PRO A 1 53 ? -14.317 -15.721 -9.735 1.00 54.40 509 PRO A N 19
ATOM 16423 C CA . PRO A 1 53 ? -15.243 -15.882 -8.609 1.00 65.24 509 PRO A CA 19
ATOM 16424 C C . PRO A 1 53 ? -14.721 -15.233 -7.332 1.00 43.33 509 PRO A C 19
ATOM 16425 O O . PRO A 1 53 ? -14.571 -14.013 -7.261 1.00 42.04 509 PRO A O 19
ATOM 16436 N N . GLY A 1 1 ? -2.957 3.311 -0.206 1.00 61.12 457 GLY A N 20
ATOM 16437 C CA . GLY A 1 1 ? -1.552 3.123 0.107 1.00 73.04 457 GLY A CA 20
ATOM 16438 C C . GLY A 1 1 ? -0.680 3.099 -1.133 1.00 55.22 457 GLY A C 20
ATOM 16439 O O . GLY A 1 1 ? -1.089 3.566 -2.196 1.00 42.05 457 GLY A O 20
ATOM 16443 N N . SER A 1 2 ? 0.525 2.555 -0.997 1.00 13.41 458 SER A N 20
ATOM 16444 C CA . SER A 1 2 ? 1.459 2.478 -2.114 1.00 20.22 458 SER A CA 20
ATOM 16445 C C . SER A 1 2 ? 1.124 1.298 -3.021 1.00 61.13 458 SER A C 20
ATOM 16446 O O . SER A 1 2 ? 0.419 0.372 -2.620 1.00 2.24 458 SER A O 20
ATOM 16454 N N . SER A 1 3 ? 1.635 1.339 -4.248 1.00 10.13 459 SER A N 20
ATOM 16455 C CA . SER A 1 3 ? 1.388 0.276 -5.215 1.00 13.12 459 SER A CA 20
ATOM 16456 C C . SER A 1 3 ? 2.697 -0.231 -5.811 1.00 42.03 459 SER A C 20
ATOM 16457 O O . SER A 1 3 ? 2.854 -0.293 -7.031 1.00 35.53 459 SER A O 20
ATOM 16465 N N . SER A 1 4 ? 3.636 -0.592 -4.942 1.00 35.11 460 SER A N 20
ATOM 16466 C CA . SER A 1 4 ? 4.934 -1.090 -5.381 1.00 73.33 460 SER A CA 20
ATOM 16467 C C . SER A 1 4 ? 4.769 -2.279 -6.323 1.00 32.52 460 SER A C 20
ATOM 16468 O O . SER A 1 4 ? 3.814 -3.049 -6.208 1.00 4.42 460 SER A O 20
ATOM 16476 N N . ARG A 1 5 ? 5.706 -2.423 -7.254 1.00 21.20 461 ARG A N 20
ATOM 16477 C CA . ARG A 1 5 ? 5.665 -3.517 -8.217 1.00 21.22 461 ARG A CA 20
ATOM 16478 C C . ARG A 1 5 ? 5.504 -4.859 -7.508 1.00 72.04 461 ARG A C 20
ATOM 16479 O O . ARG A 1 5 ? 4.829 -5.759 -8.008 1.00 61.13 461 ARG A O 20
ATOM 16500 N N . SER A 1 6 ? 6.128 -4.985 -6.342 1.00 24.41 462 SER A N 20
ATOM 16501 C CA . SER A 1 6 ? 6.058 -6.219 -5.567 1.00 11.53 462 SER A CA 20
ATOM 16502 C C . SER A 1 6 ? 4.610 -6.578 -5.249 1.00 33.23 462 SER A C 20
ATOM 16503 O O . SER A 1 6 ? 4.243 -7.753 -5.212 1.00 4.00 462 SER A O 20
ATOM 16511 N N . VAL A 1 7 ? 3.790 -5.557 -5.019 1.00 73.52 463 VAL A N 20
ATOM 16512 C CA . VAL A 1 7 ? 2.381 -5.764 -4.705 1.00 60.22 463 VAL A CA 20
ATOM 16513 C C . VAL A 1 7 ? 1.625 -6.317 -5.908 1.00 62.32 463 VAL A C 20
ATOM 16514 O O . VAL A 1 7 ? 0.906 -7.311 -5.799 1.00 2.12 463 VAL A O 20
ATOM 16527 N N . ILE A 1 8 ? 1.793 -5.668 -7.055 1.00 43.21 464 ILE A N 20
ATOM 16528 C CA . ILE A 1 8 ? 1.128 -6.096 -8.279 1.00 41.14 464 ILE A CA 20
ATOM 16529 C C . ILE A 1 8 ? 1.527 -7.520 -8.653 1.00 1.51 464 ILE A C 20
ATOM 16530 O O . ILE A 1 8 ? 0.673 -8.388 -8.832 1.00 12.31 464 ILE A O 20
ATOM 16546 N N . ARG A 1 9 ? 2.831 -7.752 -8.767 1.00 74.20 465 ARG A N 20
ATOM 16547 C CA . ARG A 1 9 ? 3.343 -9.071 -9.118 1.00 43.15 465 ARG A CA 20
ATOM 16548 C C . ARG A 1 9 ? 2.858 -10.125 -8.128 1.00 12.14 465 ARG A C 20
ATOM 16549 O O . ARG A 1 9 ? 2.590 -11.266 -8.502 1.00 73.50 465 ARG A O 20
ATOM 16570 N N . SER A 1 10 ? 2.748 -9.734 -6.862 1.00 54.31 466 SER A N 20
ATOM 16571 C CA . SER A 1 10 ? 2.299 -10.646 -5.816 1.00 53.55 466 SER A CA 20
ATOM 16572 C C . SER A 1 10 ? 0.892 -11.157 -6.109 1.00 75.33 466 SER A C 20
ATOM 16573 O O . SER A 1 10 ? 0.570 -12.314 -5.834 1.00 43.23 466 SER A O 20
ATOM 16581 N N . ILE A 1 11 ? 0.057 -10.288 -6.669 1.00 1.33 467 ILE A N 20
ATOM 16582 C CA . ILE A 1 11 ? -1.315 -10.651 -7.000 1.00 70.11 467 ILE A CA 20
ATOM 16583 C C . ILE A 1 11 ? -1.369 -11.493 -8.270 1.00 72.22 467 ILE A C 20
ATOM 16584 O O . ILE A 1 11 ? -2.189 -12.404 -8.388 1.00 73.14 467 ILE A O 20
ATOM 16600 N N . ILE A 1 12 ? -0.490 -11.184 -9.217 1.00 4.33 468 ILE A N 20
ATOM 16601 C CA . ILE A 1 12 ? -0.435 -11.914 -10.477 1.00 34.11 468 ILE A CA 20
ATOM 16602 C C . ILE A 1 12 ? -0.105 -13.385 -10.246 1.00 53.22 468 ILE A C 20
ATOM 16603 O O . ILE A 1 12 ? -0.808 -14.274 -10.728 1.00 11.42 468 ILE A O 20
ATOM 16619 N N . LYS A 1 13 ? 0.968 -13.635 -9.504 1.00 64.15 469 LYS A N 20
ATOM 16620 C CA . LYS A 1 13 ? 1.392 -14.998 -9.206 1.00 33.03 469 LYS A CA 20
ATOM 16621 C C . LYS A 1 13 ? 0.322 -15.738 -8.409 1.00 53.21 469 LYS A C 20
ATOM 16622 O O . LYS A 1 13 ? 0.115 -16.937 -8.594 1.00 20.11 469 LYS A O 20
ATOM 16641 N N . SER A 1 14 ? -0.357 -15.015 -7.524 1.00 3.51 470 SER A N 20
ATOM 16642 C CA . SER A 1 14 ? -1.404 -15.603 -6.698 1.00 31.23 470 SER A CA 20
ATOM 16643 C C . SER A 1 14 ? -2.778 -15.381 -7.323 1.00 31.25 470 SER A C 20
ATOM 16644 O O . SER A 1 14 ? -3.796 -15.392 -6.630 1.00 40.34 470 SER A O 20
ATOM 16652 N N . SER A 1 15 ? -2.798 -15.180 -8.636 1.00 73.33 471 SER A N 20
ATOM 16653 C CA . SER A 1 15 ? -4.046 -14.952 -9.356 1.00 0.34 471 SER A CA 20
ATOM 16654 C C . SER A 1 15 ? -4.833 -16.250 -9.505 1.00 64.40 471 SER A C 20
ATOM 16655 O O . SER A 1 15 ? -4.429 -17.297 -8.998 1.00 24.00 471 SER A O 20
ATOM 16663 N N . LYS A 1 16 ? -5.959 -16.175 -10.205 1.00 55.20 472 LYS A N 20
ATOM 16664 C CA . LYS A 1 16 ? -6.804 -17.343 -10.424 1.00 55.31 472 LYS A CA 20
ATOM 16665 C C . LYS A 1 16 ? -7.191 -17.466 -11.894 1.00 72.44 472 LYS A C 20
ATOM 16666 O O . LYS A 1 16 ? -8.293 -17.909 -12.222 1.00 51.10 472 LYS A O 20
ATOM 16685 N N . LEU A 1 17 ? -6.278 -17.075 -12.776 1.00 53.54 473 LEU A N 20
ATOM 16686 C CA . LEU A 1 17 ? -6.523 -17.143 -14.213 1.00 33.12 473 LEU A CA 20
ATOM 16687 C C . LEU A 1 17 ? -5.928 -18.416 -14.807 1.00 2.44 473 LEU A C 20
ATOM 16688 O O . LEU A 1 17 ? -6.649 -19.358 -15.131 1.00 54.41 473 LEU A O 20
ATOM 16704 N N . ASN A 1 18 ? -4.606 -18.436 -14.944 1.00 21.12 474 ASN A N 20
ATOM 16705 C CA . ASN A 1 18 ? -3.913 -19.594 -15.497 1.00 3.10 474 ASN A CA 20
ATOM 16706 C C . ASN A 1 18 ? -2.400 -19.410 -15.420 1.00 71.14 474 ASN A C 20
ATOM 16707 O O . ASN A 1 18 ? -1.901 -18.284 -15.410 1.00 34.34 474 ASN A O 20
ATOM 16718 N N . ILE A 1 19 ? -1.676 -20.523 -15.368 1.00 74.20 475 ILE A N 20
ATOM 16719 C CA . ILE A 1 19 ? -0.221 -20.485 -15.294 1.00 51.23 475 ILE A CA 20
ATOM 16720 C C . ILE A 1 19 ? 0.372 -19.766 -16.501 1.00 54.42 475 ILE A C 20
ATOM 16721 O O . ILE A 1 19 ? 1.368 -19.052 -16.384 1.00 23.30 475 ILE A O 20
ATOM 16737 N N . ASP A 1 20 ? -0.249 -19.956 -17.660 1.00 60.52 476 ASP A N 20
ATOM 16738 C CA . ASP A 1 20 ? 0.215 -19.324 -18.889 1.00 41.43 476 ASP A CA 20
ATOM 16739 C C . ASP A 1 20 ? -0.060 -17.823 -18.866 1.00 32.45 476 ASP A C 20
ATOM 16740 O O . ASP A 1 20 ? 0.820 -17.015 -19.163 1.00 23.25 476 ASP A O 20
ATOM 16749 N N . HIS A 1 21 ? -1.288 -17.458 -18.511 1.00 51.43 477 HIS A N 20
ATOM 16750 C CA . HIS A 1 21 ? -1.680 -16.054 -18.449 1.00 42.03 477 HIS A CA 20
ATOM 16751 C C . HIS A 1 21 ? -0.787 -15.283 -17.481 1.00 72.13 477 HIS A C 20
ATOM 16752 O O . HIS A 1 21 ? -0.210 -14.256 -17.837 1.00 4.43 477 HIS A O 20
ATOM 16766 N N . LYS A 1 22 ? -0.679 -15.785 -16.256 1.00 34.41 478 LYS A N 20
ATOM 16767 C CA . LYS A 1 22 ? 0.143 -15.145 -15.236 1.00 34.42 478 LYS A CA 20
ATOM 16768 C C . LYS A 1 22 ? 1.571 -14.947 -15.734 1.00 14.54 478 LYS A C 20
ATOM 16769 O O . LYS A 1 22 ? 2.147 -13.870 -15.580 1.00 41.54 478 LYS A O 20
ATOM 16788 N N . ASP A 1 23 ? 2.135 -15.990 -16.331 1.00 32.42 479 ASP A N 20
ATOM 16789 C CA . ASP A 1 23 ? 3.495 -15.929 -16.854 1.00 32.33 479 ASP A CA 20
ATOM 16790 C C . ASP A 1 23 ? 3.660 -14.746 -17.802 1.00 74.13 479 ASP A C 20
ATOM 16791 O O . ASP A 1 23 ? 4.706 -14.098 -17.827 1.00 22.04 479 ASP A O 20
ATOM 16800 N N . TYR A 1 24 ? 2.620 -14.471 -18.583 1.00 4.15 480 TYR A N 20
ATOM 16801 C CA . TYR A 1 24 ? 2.651 -13.368 -19.536 1.00 1.03 480 TYR A CA 20
ATOM 16802 C C . TYR A 1 24 ? 2.575 -12.024 -18.817 1.00 21.41 480 TYR A C 20
ATOM 16803 O O . TYR A 1 24 ? 3.319 -11.095 -19.133 1.00 1.24 480 TYR A O 20
ATOM 16821 N N . LEU A 1 25 ? 1.671 -11.930 -17.848 1.00 41.22 481 LEU A N 20
ATOM 16822 C CA . LEU A 1 25 ? 1.497 -10.701 -17.082 1.00 54.40 481 LEU A CA 20
ATOM 16823 C C . LEU A 1 25 ? 2.776 -10.338 -16.335 1.00 20.42 481 LEU A C 20
ATOM 16824 O O . LEU A 1 25 ? 3.136 -9.165 -16.230 1.00 52.15 481 LEU A O 20
ATOM 16840 N N . LEU A 1 26 ? 3.461 -11.353 -15.818 1.00 55.12 482 LEU A N 20
ATOM 16841 C CA . LEU A 1 26 ? 4.702 -11.142 -15.082 1.00 63.11 482 LEU A CA 20
ATOM 16842 C C . LEU A 1 26 ? 5.873 -10.931 -16.037 1.00 75.35 482 LEU A C 20
ATOM 16843 O O . LEU A 1 26 ? 6.777 -10.142 -15.763 1.00 34.11 482 LEU A O 20
ATOM 16859 N N . ASP A 1 27 ? 5.848 -11.640 -17.161 1.00 35.34 483 ASP A N 20
ATOM 16860 C CA . ASP A 1 27 ? 6.905 -11.529 -18.159 1.00 13.31 483 ASP A CA 20
ATOM 16861 C C . ASP A 1 27 ? 7.022 -10.096 -18.668 1.00 50.52 483 ASP A C 20
ATOM 16862 O O . ASP A 1 27 ? 8.123 -9.557 -18.792 1.00 61.51 483 ASP A O 20
ATOM 16871 N N . LEU A 1 28 ? 5.881 -9.483 -18.963 1.00 11.30 484 LEU A N 20
ATOM 16872 C CA . LEU A 1 28 ? 5.855 -8.111 -19.460 1.00 61.43 484 LEU A CA 20
ATOM 16873 C C . LEU A 1 28 ? 6.040 -7.115 -18.320 1.00 73.21 484 LEU A C 20
ATOM 16874 O O . LEU A 1 28 ? 6.735 -6.109 -18.467 1.00 31.01 484 LEU A O 20
ATOM 16890 N N . LEU A 1 29 ? 5.415 -7.402 -17.184 1.00 31.44 485 LEU A N 20
ATOM 16891 C CA . LEU A 1 29 ? 5.512 -6.533 -16.016 1.00 52.12 485 LEU A CA 20
ATOM 16892 C C . LEU A 1 29 ? 6.967 -6.338 -15.602 1.00 52.51 485 LEU A C 20
ATOM 16893 O O . LEU A 1 29 ? 7.357 -5.257 -15.161 1.00 62.35 485 LEU A O 20
ATOM 16909 N N . ASN A 1 30 ? 7.765 -7.390 -15.749 1.00 31.11 486 ASN A N 20
ATOM 16910 C CA . ASN A 1 30 ? 9.178 -7.334 -15.392 1.00 13.34 486 ASN A CA 20
ATOM 16911 C C . ASN A 1 30 ? 9.936 -6.390 -16.320 1.00 24.21 486 ASN A C 20
ATOM 16912 O O . ASN A 1 30 ? 10.852 -5.687 -15.893 1.00 43.34 486 ASN A O 20
ATOM 16923 N N . ASP A 1 31 ? 9.548 -6.381 -17.590 1.00 44.34 487 ASP A N 20
ATOM 16924 C CA . ASP A 1 31 ? 10.190 -5.523 -18.579 1.00 43.45 487 ASP A CA 20
ATOM 16925 C C . ASP A 1 31 ? 9.345 -4.283 -18.854 1.00 11.34 487 ASP A C 20
ATOM 16926 O O . ASP A 1 31 ? 9.417 -3.696 -19.933 1.00 52.43 487 ASP A O 20
ATOM 16935 N N . VAL A 1 32 ? 8.543 -3.890 -17.869 1.00 10.21 488 VAL A N 20
ATOM 16936 C CA . VAL A 1 32 ? 7.684 -2.720 -18.004 1.00 15.25 488 VAL A CA 20
ATOM 16937 C C . VAL A 1 32 ? 8.505 -1.436 -18.041 1.00 12.00 488 VAL A C 20
ATOM 16938 O O . VAL A 1 32 ? 9.438 -1.259 -17.258 1.00 21.54 488 VAL A O 20
ATOM 16951 N N . LYS A 1 33 ? 8.151 -0.541 -18.957 1.00 3.53 489 LYS A N 20
ATOM 16952 C CA . LYS A 1 33 ? 8.854 0.730 -19.097 1.00 34.42 489 LYS A CA 20
ATOM 16953 C C . LYS A 1 33 ? 7.872 1.869 -19.352 1.00 31.15 489 LYS A C 20
ATOM 16954 O O . LYS A 1 33 ? 7.119 1.847 -20.324 1.00 63.15 489 LYS A O 20
ATOM 16973 N N . GLY A 1 34 ? 7.886 2.865 -18.471 1.00 24.13 490 GLY A N 20
ATOM 16974 C CA . GLY A 1 34 ? 6.994 4.000 -18.619 1.00 71.42 490 GLY A CA 20
ATOM 16975 C C . GLY A 1 34 ? 5.920 4.037 -17.550 1.00 24.33 490 GLY A C 20
ATOM 16976 O O . GLY A 1 34 ? 5.092 3.130 -17.460 1.00 42.41 490 GLY A O 20
ATOM 16980 N N . SER A 1 35 ? 5.935 5.087 -16.735 1.00 71.10 491 SER A N 20
ATOM 16981 C CA . SER A 1 35 ? 4.958 5.236 -15.662 1.00 64.23 491 SER A CA 20
ATOM 16982 C C . SER A 1 35 ? 3.536 5.119 -16.202 1.00 63.13 491 SER A C 20
ATOM 16983 O O . SER A 1 35 ? 2.691 4.440 -15.618 1.00 63.03 491 SER A O 20
ATOM 16991 N N . LYS A 1 36 ? 3.279 5.786 -17.322 1.00 13.30 492 LYS A N 20
ATOM 16992 C CA . LYS A 1 36 ? 1.960 5.758 -17.944 1.00 2.11 492 LYS A CA 20
ATOM 16993 C C . LYS A 1 36 ? 1.588 4.340 -18.366 1.00 12.42 492 LYS A C 20
ATOM 16994 O O . LYS A 1 36 ? 0.460 3.896 -18.153 1.00 74.44 492 LYS A O 20
ATOM 17013 N N . ASP A 1 37 ? 2.543 3.636 -18.963 1.00 33.44 493 ASP A N 20
ATOM 17014 C CA . ASP A 1 37 ? 2.315 2.267 -19.412 1.00 25.02 493 ASP A CA 20
ATOM 17015 C C . ASP A 1 37 ? 2.097 1.335 -18.224 1.00 74.44 493 ASP A C 20
ATOM 17016 O O . ASP A 1 37 ? 1.291 0.405 -18.292 1.00 24.25 493 ASP A O 20
ATOM 17025 N N . LEU A 1 38 ? 2.819 1.588 -17.139 1.00 13.43 494 LEU A N 20
ATOM 17026 C CA . LEU A 1 38 ? 2.705 0.771 -15.936 1.00 13.14 494 LEU A CA 20
ATOM 17027 C C . LEU A 1 38 ? 1.326 0.924 -15.302 1.00 54.12 494 LEU A C 20
ATOM 17028 O O . LEU A 1 38 ? 0.700 -0.059 -14.906 1.00 34.30 494 LEU A O 20
ATOM 17044 N N . LYS A 1 39 ? 0.856 2.164 -15.211 1.00 62.24 495 LYS A N 20
ATOM 17045 C CA . LYS A 1 39 ? -0.451 2.447 -14.630 1.00 5.03 495 LYS A CA 20
ATOM 17046 C C . LYS A 1 39 ? -1.559 1.763 -15.423 1.00 71.12 495 LYS A C 20
ATOM 17047 O O . LYS A 1 39 ? -2.495 1.209 -14.847 1.00 63.45 495 LYS A O 20
ATOM 17066 N N . GLU A 1 40 ? -1.446 1.805 -16.747 1.00 41.21 496 GLU A N 20
ATOM 17067 C CA . GLU A 1 40 ? -2.439 1.188 -17.618 1.00 53.32 496 GLU A CA 20
ATOM 17068 C C . GLU A 1 40 ? -2.558 -0.306 -17.334 1.00 74.45 496 GLU A C 20
ATOM 17069 O O . GLU A 1 40 ? -3.648 -0.877 -17.399 1.00 5.02 496 GLU A O 20
ATOM 17081 N N . PHE A 1 41 ? -1.430 -0.935 -17.021 1.00 13.20 497 PHE A N 20
ATOM 17082 C CA . PHE A 1 41 ? -1.407 -2.363 -16.729 1.00 23.32 497 PHE A CA 20
ATOM 17083 C C . PHE A 1 41 ? -2.352 -2.699 -15.579 1.00 2.02 497 PHE A C 20
ATOM 17084 O O . PHE A 1 41 ? -3.119 -3.659 -15.651 1.00 31.50 497 PHE A O 20
ATOM 17101 N N . HIS A 1 42 ? -2.290 -1.901 -14.518 1.00 1.33 498 HIS A N 20
ATOM 17102 C CA . HIS A 1 42 ? -3.140 -2.112 -13.351 1.00 62.33 498 HIS A CA 20
ATOM 17103 C C . HIS A 1 42 ? -4.613 -2.133 -13.749 1.00 24.31 498 HIS A C 20
ATOM 17104 O O . HIS A 1 42 ? -5.368 -3.011 -13.329 1.00 44.43 498 HIS A O 20
ATOM 17118 N N . LYS A 1 43 ? -5.015 -1.161 -14.560 1.00 73.11 499 LYS A N 20
ATOM 17119 C CA . LYS A 1 43 ? -6.397 -1.067 -15.016 1.00 33.25 499 LYS A CA 20
ATOM 17120 C C . LYS A 1 43 ? -6.864 -2.391 -15.613 1.00 15.41 499 LYS A C 20
ATOM 17121 O O . LYS A 1 43 ? -8.019 -2.783 -15.449 1.00 12.12 499 LYS A O 20
ATOM 17140 N N . MET A 1 44 ? -5.959 -3.075 -16.305 1.00 52.50 500 MET A N 20
ATOM 17141 C CA . MET A 1 44 ? -6.279 -4.356 -16.924 1.00 50.42 500 MET A CA 20
ATOM 17142 C C . MET A 1 44 ? -6.281 -5.475 -15.888 1.00 13.22 500 MET A C 20
ATOM 17143 O O . MET A 1 44 ? -7.239 -6.244 -15.792 1.00 1.44 500 MET A O 20
ATOM 17157 N N . LEU A 1 45 ? -5.205 -5.561 -15.115 1.00 24.23 501 LEU A N 20
ATOM 17158 C CA . LEU A 1 45 ? -5.082 -6.587 -14.085 1.00 34.31 501 LEU A CA 20
ATOM 17159 C C . LEU A 1 45 ? -6.307 -6.594 -13.175 1.00 63.21 501 LEU A C 20
ATOM 17160 O O . LEU A 1 45 ? -6.945 -7.630 -12.982 1.00 10.51 501 LEU A O 20
ATOM 17176 N N . THR A 1 46 ? -6.631 -5.431 -12.619 1.00 52.12 502 THR A N 20
ATOM 17177 C CA . THR A 1 46 ? -7.779 -5.302 -11.731 1.00 34.32 502 THR A CA 20
ATOM 17178 C C . THR A 1 46 ? -9.071 -5.691 -12.442 1.00 3.05 502 THR A C 20
ATOM 17179 O O . THR A 1 46 ? -9.973 -6.270 -11.837 1.00 1.30 502 THR A O 20
ATOM 17190 N N . ALA A 1 47 ? -9.152 -5.370 -13.729 1.00 11.24 503 ALA A N 20
ATOM 17191 C CA . ALA A 1 47 ? -10.333 -5.688 -14.522 1.00 65.42 503 ALA A CA 20
ATOM 17192 C C . ALA A 1 47 ? -10.501 -7.196 -14.674 1.00 35.30 503 ALA A C 20
ATOM 17193 O O . ALA A 1 47 ? -11.580 -7.737 -14.429 1.00 32.02 503 ALA A O 20
ATOM 17200 N N . ILE A 1 48 ? -9.430 -7.869 -15.080 1.00 71.00 504 ILE A N 20
ATOM 17201 C CA . ILE A 1 48 ? -9.461 -9.315 -15.264 1.00 2.31 504 ILE A CA 20
ATOM 17202 C C . ILE A 1 48 ? -9.895 -10.022 -13.985 1.00 24.43 504 ILE A C 20
ATOM 17203 O O . ILE A 1 48 ? -10.871 -10.773 -13.978 1.00 71.20 504 ILE A O 20
ATOM 17219 N N . LEU A 1 49 ? -9.164 -9.777 -12.903 1.00 20.23 505 LEU A N 20
ATOM 17220 C CA . LEU A 1 49 ? -9.474 -10.389 -11.615 1.00 61.54 505 LEU A CA 20
ATOM 17221 C C . LEU A 1 49 ? -10.884 -10.023 -11.163 1.00 42.33 505 LEU A C 20
ATOM 17222 O O . LEU A 1 49 ? -11.595 -10.845 -10.586 1.00 4.31 505 LEU A O 20
ATOM 17238 N N . ALA A 1 50 ? -11.282 -8.784 -11.432 1.00 12.40 506 ALA A N 20
ATOM 17239 C CA . ALA A 1 50 ? -12.608 -8.309 -11.057 1.00 34.43 506 ALA A CA 20
ATOM 17240 C C . ALA A 1 50 ? -13.696 -9.215 -11.625 1.00 12.42 506 ALA A C 20
ATOM 17241 O O . ALA A 1 50 ? -14.715 -9.459 -10.979 1.00 15.12 506 ALA A O 20
ATOM 17248 N N . LYS A 1 51 ? -13.474 -9.710 -12.838 1.00 3.44 507 LYS A N 20
ATOM 17249 C CA . LYS A 1 51 ? -14.434 -10.589 -13.494 1.00 13.32 507 LYS A CA 20
ATOM 17250 C C . LYS A 1 51 ? -14.531 -11.927 -12.768 1.00 41.02 507 LYS A C 20
ATOM 17251 O O . LYS A 1 51 ? -15.594 -12.546 -12.729 1.00 41.13 507 LYS A O 20
ATOM 17270 N N . GLN A 1 52 ? -13.415 -12.366 -12.194 1.00 53.14 508 GLN A N 20
ATOM 17271 C CA . GLN A 1 52 ? -13.376 -13.630 -11.470 1.00 31.53 508 GLN A CA 20
ATOM 17272 C C . GLN A 1 52 ? -14.185 -13.544 -10.180 1.00 13.02 508 GLN A C 20
ATOM 17273 O O . GLN A 1 52 ? -14.473 -12.461 -9.670 1.00 4.21 508 GLN A O 20
ATOM 17287 N N . PRO A 1 53 ? -14.563 -14.712 -9.638 1.00 41.52 509 PRO A N 20
ATOM 17288 C CA . PRO A 1 53 ? -15.344 -14.794 -8.401 1.00 33.13 509 PRO A CA 20
ATOM 17289 C C . PRO A 1 53 ? -14.537 -14.375 -7.177 1.00 34.15 509 PRO A C 20
ATOM 17290 O O . PRO A 1 53 ? -14.427 -13.188 -6.871 1.00 10.15 509 PRO A O 20
#

Radius of gyration: 10.49 Å; Cα contacts (8 Å, |Δi|>4): 19; chains: 1; bounding box: 26×26×18 Å

Nearest PDB structures (foldseek):
  1t6o-assembly1_A  TM=8.648E-01  e=3.117E-03  Measles morbillivirus
  1r4g-assembly1_A  TM=7.642E-01  e=5.275E-01  Sendai virus (strain Harris)
  4heo-assembly2_B  TM=8.244E-01  e=7.610E-01  Hendra virus horse/Australia/Hendra/1994
  7you-assembly1_E  TM=7.287E-01  e=1.241E+00  avian paramyxovirus 1
  5xw7-assembly1_A  TM=5.175E-01  e=4.475E+00  Enterobacter sp. CJF-002

InterPro domains:
  IPR004897 P/V phosphoprotein, paramyxoviral [PF03210] (331-501)
  IPR016075 RNA polymerase, phosphoprotein P, C-terminal XD, paramyxovirinae [SSF101089] (459-508)
  IPR028243 Paramyxovirus structural protein P/V, N-terminal domain [PF13825] (4-312)

Solvent-accessible surface area: 4155 Å² total; per-residue (Å²): 108,106,77,44,120,78,73,10,114,53,78,0,96,86,18,177,13,100,142,109,60,43,94,137,0,40,95,50,3,118,101,16,161,41,93,171,90,24,128,113,9,44,130,83,10,81,36,35,62,80,169,74,164